Protein AF-0000000072945531 (afdb_homodimer)

InterPro domains:
  IPR005322 Peptidase C69 [PF03577] (134-487)
  IPR005322 Peptidase C69 [PTHR12994] (35-500)

pLDDT: mean 86.99, std 17.92, range [21.36, 98.94]

Radius of gyration: 36.14 Å; Cα contacts (8 Å, |Δi|>4): 2794; chains: 2; bounding box: 73×117×101 Å

Organism: Perkinsus marinus (strain ATCC 50983 / TXsc) (NCBI:txid423536)

Solvent-accessible surface area (backbone atoms only — not comparable to full-atom values): 60714 Å² total; per-residue (Å²): 129,86,74,76,78,76,76,75,74,75,74,75,72,76,75,70,74,66,76,71,62,73,68,75,62,58,82,63,78,69,58,82,62,35,66,12,40,17,33,35,32,17,23,74,26,24,65,84,46,33,10,30,12,19,24,29,46,26,38,68,69,49,25,52,30,48,39,49,31,61,54,50,76,36,49,88,84,37,66,42,78,36,63,57,58,55,45,89,98,46,54,59,31,27,73,74,58,59,27,39,47,86,63,20,72,84,22,35,66,61,91,88,52,65,69,59,69,60,66,45,70,42,86,45,74,68,44,69,34,41,28,30,39,31,43,68,40,36,37,35,14,32,65,30,20,26,33,12,45,15,45,21,37,34,37,32,37,33,43,50,41,55,76,34,77,98,42,35,34,4,62,30,41,70,37,58,36,39,39,51,19,32,27,74,30,62,37,31,66,52,19,55,51,48,32,50,51,48,24,41,69,46,3,20,28,41,44,20,37,34,35,22,28,10,8,41,76,47,30,34,41,38,40,40,29,16,27,70,64,21,36,19,35,31,36,41,31,38,50,54,52,88,29,17,33,36,60,36,34,29,37,61,67,59,41,75,47,55,90,84,41,67,89,44,33,50,64,40,93,56,44,66,60,52,29,44,74,72,62,51,34,87,81,65,81,62,52,36,46,26,51,47,45,27,55,36,57,56,91,45,73,42,44,28,23,39,38,38,40,50,50,52,35,70,42,22,57,88,67,67,72,70,70,83,62,26,53,47,57,90,48,87,65,68,74,71,56,44,59,44,76,56,64,45,43,71,68,54,51,55,50,53,45,40,27,44,47,72,94,47,100,70,25,36,56,69,36,54,60,56,9,38,64,33,26,21,63,67,78,61,64,26,46,72,35,50,68,72,46,90,47,59,48,75,89,53,47,71,31,41,77,48,20,56,24,27,38,45,30,36,11,34,69,88,54,75,20,38,32,32,40,11,37,13,25,39,69,36,27,54,61,42,77,41,80,38,35,71,87,58,82,78,63,72,53,66,37,48,44,50,36,53,74,82,49,90,44,97,67,10,34,30,50,20,16,44,47,29,42,56,58,30,56,77,38,20,71,58,44,49,56,57,50,52,48,50,36,48,56,54,43,51,53,49,52,49,45,68,70,73,46,53,71,70,55,46,52,60,49,46,70,55,44,51,56,52,51,31,52,54,43,47,46,44,39,51,51,47,48,46,34,38,45,73,58,28,48,36,49,80,78,44,71,57,53,65,32,31,48,50,68,32,38,58,70,40,41,31,61,65,34,96,65,53,61,65,54,49,51,51,50,51,50,49,51,52,51,39,48,53,49,17,49,50,40,41,52,54,30,67,72,50,74,74,78,64,126,127,89,75,77,77,76,77,76,74,74,74,78,72,74,72,71,74,68,75,69,62,74,67,73,60,58,83,64,76,68,60,80,63,36,66,12,40,17,31,35,33,15,24,72,26,24,66,83,46,33,11,30,12,18,24,30,47,27,36,69,68,48,25,53,30,47,39,50,30,62,54,49,75,34,50,88,84,37,64,43,79,36,60,56,58,57,46,90,98,46,55,63,32,29,73,74,59,58,27,39,47,88,64,19,72,84,23,37,67,61,90,86,52,66,68,58,70,60,65,44,70,41,85,46,73,68,45,68,38,42,27,30,38,31,43,69,40,37,38,35,13,33,63,30,21,25,31,12,45,15,42,23,36,34,36,30,36,32,44,49,41,56,75,34,76,98,40,36,34,3,63,30,40,71,37,60,36,39,40,51,18,32,28,74,28,60,37,30,67,52,18,53,50,48,33,48,53,48,24,41,70,47,3,20,26,42,44,19,37,33,35,21,30,10,7,41,77,48,30,31,42,37,40,41,28,17,26,71,64,21,38,20,35,30,37,40,33,37,49,55,53,88,29,18,35,37,59,35,35,29,37,60,65,58,41,74,48,56,90,85,42,67,88,43,33,52,63,41,93,55,44,65,59,53,29,45,75,73,62,52,34,85,81,65,81,62,51,38,45,25,52,46,45,26,55,33,55,55,90,45,74,42,43,28,22,39,39,39,40,50,52,52,33,70,41,22,57,89,68,66,72,70,68,85,62,26,53,48,57,91,47,88,67,67,74,71,55,44,60,44,76,57,64,44,42,71,67,54,51,54,49,52,45,41,27,44,47,72,93,47,99,69,26,36,55,67,35,54,58,57,9,39,65,34,25,20,63,66,78,62,63,26,45,73,36,49,66,73,47,90,47,59,50,75,88,55,49,72,30,41,77,48,21,57,25,29,36,44,30,35,10,33,68,88,54,75,19,38,32,32,40,12,39,13,24,40,70,35,27,53,62,43,79,41,79,39,33,71,85,57,82,77,63,73,53,67,35,47,43,50,34,54,73,79,50,88,44,96,67,10,32,29,48,18,16,43,48,29,41,55,57,30,58,76,38,19,73,58,44,48,55,57,50,50,49,50,36,49,58,55,43,50,53,48,50,49,46,68,72,72,46,52,71,69,56,46,52,61,48,46,72,54,44,51,56,51,51,32,52,54,42,48,46,44,39,53,52,48,46,45,33,38,45,75,56,27,45,39,50,82,78,43,70,58,51,65,32,30,48,48,68,31,38,58,70,40,40,30,61,66,34,98,67,53,62,63,52,50,50,52,50,52,51,49,52,51,51,39,49,52,49,18,49,50,39,42,50,52,28,68,72,50,74,72,77,65,124

Foldseek 3Di:
DPPPPPPPPPPPPPPPPPPPPPPPVPVPDPPVAWWKKWKWFAQQQAPVRWTKTKMFTFGPAAFFFKFKFAKDFDDPPDWAFFAAQDDVVDPGRHPPRAQDCNRDVLNHDDDPDDGTDGLDIGDDDGGIWFIFIAGSATAATQLAKGKYKGAAAWPDFADGAQPDVVRDAARDERRRLRVQLRGHDNAQVSSLVRSQVNCAVRHYGDGKMWMWIGAQHWIKIKIKGTAPVRGHIWIKMFTDDHQKMFMFGHADLQFFDDPVPPVTMDIHPCQVVRLCVVVQDVPDHTGTNRLSIHPFDDDDQAAGQQLRVLVQCLQDVVVVQDNPQGTDNPDGRDHRIDRGPHHHYPVSVLCQQLDQPPPDPLRLQPDQAQLPLARPSADDDPPPVVVVDPDDDHHHGSFYQRTQWIWMWIHHDPAWTWIQIWGGTSLQTATDIDTRHPPADDRDDPLSRPRGPVDDDLQHRNNLSNLSSVLCSVRVNPLSVVSVVVNCVLVVVVVVCVVPHHPVVSSVCSNCVVSVRSNVSSCSSVVSCQCQPPNFRPDPPDRPRPTGDPSNCVVVCVVVPPDDPVRVVVVVVVVVVVVVVVVVVVVVPVVDPPVPD/DPCPPPPPPPPPPPPPPPPPPPPPVPVPDDPVAWWKKWKWFFQQQAPVRWTKTWMFTFHPAAFFFKFKFAKDFDDPPDWAFFAAQDDVVDPGRHPPRAQDCNRDVLNHDDDPDDGTDGLDIGDDDGGIWFIFIAGSATAATQLAKGKYKGAAAWPDFADGAQPDVVRDAARDERRRLRVQLRGHDNAQVSSQVRSQVNCAVRHYGDGKMWMWIGAQHWIKIKIKGTAPVRGHIWIKMFTDDHQKMFMFTHADLQFFDDPVCPVTMDIHPCNVVRLCVVVQDVPDHTGTNRLSIHPFDDDDQAAGQQLRCLVQCLQDVVVVQDNPQGQDNPDGRDDRIDRGPHHHYPVSVLCQQLDQPPPDPLRLQPDQAQLPLARPSADDDPPPVVVVDPDDDHHHGSFYQRTQWIWMWIHHDPAWTWIQIWGGTSLQTATDIDTRHPPADDRDAPLSRPRGPVDDDLQHRNNLSNLSSVLCSVRVNPLSVVSVVVNCVLVVVVVVCVVPDHSVVSSVCSNCVVSVRSNVSSCSSVVSCQCQPPNARPPPNDRPRPTGDPSNCVVVCVVVPPDDPVRVVVVVVVVVVVVVVVVVVVVVPVVDPPVPD

Secondary structure (DSSP, 8-state):
--------------------------------TT--EEEEE-GGGBSSS-EEEEEEEESSS-----EEEPP-EE-TT-EEEEE-SB-TTS-BTPSPS---TTT-GGGS--TTPPPPPEEEEEE--SEEPPPEEESSSEEEETTS-EEEEEEE-BS--B-BTTSSGGG--B-B-HHHHHHHHHHH-SSHHHHHHHHHHHHHHH-B-BSEEEEEEE-SS-EEEEEEEE-TTSSSEEEEEEEPPTT-EEEE-SS----EE-TT-TTTEEE-TTHHHHHHHTTS--SSS-EEHHHHHB----SSTTTTHHHHHHHHHHH-GGG---TT----SSS-SS-S-B--SS-B-HHHHHHHHT---TTSTT-GGG-SSTTGGGT-------TTTGGG-SS------SS-TTEEEEEEEEE-SSS-EEEEEEES-GGGS--EEEEE-TT-S----HHHH---TTS--TT-HHHHHHHHHHHGGGSHHHHHHHHHHHHHHHHHHHHHHHHHS-HHHHHHHHHHHHHHHHHHHHHHHHHHHHHHGGG---STT--------HHHHHHHTGGG-SS-HHHHHHHHHHHHHHHHHHHHHHHHHHH-TT---/--------------------------------TT--EEEEE-GGGBSSS-EEEEEEEESSS-----EEEPP-EE-TT-EEEEE-SB-TTS-BTPSPS---TTT-GGGS--TTPPPPPEEEEEE--SEEPPPEEESSSEEEETTS-EEEEEEE-BS--B-BTTSSGGG--B-B-HHHHHHHHHHH-SSHHHHHHHHHHHHHHH-B-BSEEEEEEE-SS-EEEEEEEE-TTSSSEEEEEEEPPTT-EEEE-SS----EE-TT-TTTEEE-TTHHHHHHHTTS--SSS-EEHHHHHB----SSTTTTHHHHHHHHHHH-GGG---TT----SSS-SS-S-B--SS-B-HHHHHHHHT---TTSTT-GGG-SSTTGGGT-------THHHHT-SS------SS-TTEEEEEEEEE-SSS-EEEEEEES-GGGS--EEEEE-TT-S----HHHH---TTS--TT-HHHHHHHHHHHGGGSHHHHHHHHHHHHHHHHHHHHHHHHHS-HHHHHHHHHHHHHHHHHHHHHHHHHHHHHHGGG---GGG--------HHHHHHHTGGG-SS-HHHHHHHHHHHHHHHHHHHHHHHHHHH-TT---

Sequence (1194 aa):
MLSLSLALLASSSLVLAAEIAPQSGARQHFATDGQCTATAVDCAATADGGCIAASTADGGPLDFRVVYVPPKTYGAGQQRAVYINEIPGAFALAYPRIVDASRAPSYAPVGDQQPSVPTGYVDMPEGTTYGYWDSSYGIMNEAGVSMGESTCSARMESFPRGDGPEGKGAMFWIGELSDIGLELCDTARCAVQTMGDYAEKYGYYGSGEALVVADGEEVWVFHVTPDDTTTSAVWAAQRVPKGHATIVPNTFIIRDIDPVDGDNFLYSTNMYEIALRYGWWNGAGLLDFAYAFGAGEQGHPYVSGRRIWRGLSLFAPSLNLDPTLGVEWEHPTYPFSVKPDEPITIDFMRRLYRDHMEGTPYDLTDHVVAGGPFKTPVRYPGGRAEATFKHGAWERAISEEHSYYGFIAVTYKNKYNVVYFAPSSPHGSVFVPIIVKPSQTVKSIPCLEYSWQGEVNDSSLWWAAETVANVMDLKYMYMVNDVRKAQFGIESKIDEMMLTESSDDIEKKMADYDDEIQREWMNMHYTLLGKYQNGYTNWGYSMVGYGPSAEWLRAAGFQDFEATPEQFAALRKRYEETQKQADAIRNAALSNPEKELMLSLSLALLASSSLVLAAEIAPQSGARQHFATDGQCTATAVDCAATADGGCIAASTADGGPLDFRVVYVPPKTYGAGQQRAVYINEIPGAFALAYPRIVDASRAPSYAPVGDQQPSVPTGYVDMPEGTTYGYWDSSYGIMNEAGVSMGESTCSARMESFPRGDGPEGKGAMFWIGELSDIGLELCDTARCAVQTMGDYAEKYGYYGSGEALVVADGEEVWVFHVTPDDTTTSAVWAAQRVPKGHATIVPNTFIIRDIDPVDGDNFLYSTNMYEIALRYGWWNGAGLLDFAYAFGAGEQGHPYVSGRRIWRGLSLFAPSLNLDPTLGVEWEHPTYPFSVKPDEPITIDFMRRLYRDHMEGTPYDLTDHVVAGGPFKTPVRYPGGRAEATFKHGAWERAISEEHSYYGFIAVTYKNKYNVVYFAPSSPHGSVFVPIIVKPSQTVKSIPCLEYSWQGEVNDSSLWWAAETVANVMDLKYMYMVNDVRKAQFGIESKIDEMMLTESSDDIEKKMADYDDEIQREWMNMHYTLLGKYQNGYTNWGYSMVGYGPSAEWLRAAGFQDFEATPEQFAALRKRYEETQKQADAIRNAALSNPEKEL

Nearest PDB structures (foldseek):
  5img-assembly1_C  TM=7.724E-01  e=5.294E-23  Companilactobacillus farciminis KCTC 3681 = DSM 20184
  5imh-assembly1_A  TM=7.741E-01  e=1.362E-21  Companilactobacillus farciminis KCTC 3681 = DSM 20184
  7s62-assembly1_A  TM=1.467E-01  e=7.530E+00  Xenopus laevis
  5img-assembly1_C  TM=7.656E-01  e=8.311E-23  Companilactobacillus farciminis KCTC 3681 = DSM 20184
  5imh-assembly1_A  TM=7.734E-01  e=2.530E-21  Companilactobacillus farciminis KCTC 3681 = DSM 20184

Structure (mmCIF, N/CA/C/O backbone):
data_AF-0000000072945531-model_v1
#
loop_
_entity.id
_entity.type
_entity.pdbx_description
1 polymer Dipeptidase
#
loop_
_atom_site.group_PDB
_atom_site.id
_atom_site.type_symbol
_atom_site.label_atom_id
_atom_site.label_alt_id
_atom_site.label_comp_id
_atom_site.label_asym_id
_atom_site.label_entity_id
_atom_site.label_seq_id
_atom_site.pdbx_PDB_ins_code
_atom_site.Cartn_x
_atom_site.Cartn_y
_atom_site.Cartn_z
_atom_site.occupancy
_atom_site.B_iso_or_equiv
_atom_site.auth_seq_id
_atom_site.auth_comp_id
_atom_site.auth_asym_id
_atom_site.auth_atom_id
_atom_site.pdbx_PDB_model_num
ATOM 1 N N . MET A 1 1 ? 45.344 16.266 -42.625 1 22.3 1 MET A N 1
ATOM 2 C CA . MET A 1 1 ? 45.531 17.344 -41.656 1 22.3 1 MET A CA 1
ATOM 3 C C . MET A 1 1 ? 44.5 18.438 -41.844 1 22.3 1 MET A C 1
ATOM 5 O O . MET A 1 1 ? 44.688 19.578 -41.438 1 22.3 1 MET A O 1
ATOM 9 N N . LEU A 1 2 ? 43.375 18.125 -42.594 1 24.12 2 LEU A N 1
ATOM 10 C CA . LEU A 1 2 ? 42.469 19.141 -43.125 1 24.12 2 LEU A CA 1
ATOM 11 C C . LEU A 1 2 ? 41.812 19.922 -42 1 24.12 2 LEU A C 1
ATOM 13 O O . LEU A 1 2 ? 41.219 19.344 -41.062 1 24.12 2 LEU A O 1
ATOM 17 N N . SER A 1 3 ? 42.375 21.156 -41.781 1 21.64 3 SER A N 1
ATOM 18 C CA . SER A 1 3 ? 42.188 22.188 -40.75 1 21.64 3 SER A CA 1
ATOM 19 C C . SER A 1 3 ? 40.781 22.766 -40.781 1 21.64 3 SER A C 1
ATOM 21 O O . SER A 1 3 ? 40.438 23.531 -41.688 1 21.64 3 SER A O 1
ATOM 23 N N . LEU A 1 4 ? 39.75 21.922 -40.812 1 25.8 4 LEU A N 1
ATOM 24 C CA . LEU A 1 4 ? 38.406 22.469 -40.969 1 25.8 4 LEU A CA 1
ATOM 25 C C . LEU A 1 4 ? 38.125 23.531 -39.938 1 25.8 4 LEU A C 1
ATOM 27 O O . LEU A 1 4 ? 38.219 23.25 -38.719 1 25.8 4 LEU A O 1
ATOM 31 N N . SER A 1 5 ? 38.406 24.812 -40.312 1 21.55 5 SER A N 1
ATOM 32 C CA . SER A 1 5 ? 38.219 26.078 -39.625 1 21.55 5 SER A CA 1
ATOM 33 C C . SER A 1 5 ? 36.781 26.266 -39.156 1 21.55 5 SER A C 1
ATOM 35 O O . SER A 1 5 ? 35.844 26.219 -39.969 1 21.55 5 SER A O 1
ATOM 37 N N . LEU A 1 6 ? 36.5 25.812 -37.906 1 23.52 6 LEU A N 1
ATOM 38 C CA . LEU A 1 6 ? 35.25 25.797 -37.188 1 23.52 6 LEU A CA 1
ATOM 39 C C . LEU A 1 6 ? 34.75 27.219 -36.938 1 23.52 6 LEU A C 1
ATOM 41 O O . LEU A 1 6 ? 35.375 27.984 -36.219 1 23.52 6 LEU A O 1
ATOM 45 N N . ALA A 1 7 ? 34.406 27.891 -38.125 1 21.36 7 ALA A N 1
ATOM 46 C CA . ALA A 1 7 ? 33.938 29.266 -37.969 1 21.36 7 ALA A CA 1
ATOM 47 C C . ALA A 1 7 ? 32.844 29.375 -36.906 1 21.36 7 ALA A C 1
ATOM 49 O O . ALA A 1 7 ? 31.828 28.672 -37 1 21.36 7 ALA A O 1
ATOM 50 N N . LEU A 1 8 ? 33.156 29.859 -35.688 1 23.45 8 LEU A N 1
ATOM 51 C CA . LEU A 1 8 ? 32.406 30.156 -34.469 1 23.45 8 LEU A CA 1
ATOM 52 C C . LEU A 1 8 ? 31.406 31.266 -34.719 1 23.45 8 LEU A C 1
ATOM 54 O O . LEU A 1 8 ? 31.781 32.438 -34.844 1 23.45 8 LEU A O 1
ATOM 58 N N . LEU A 1 9 ? 30.578 31.125 -35.875 1 24.55 9 LEU A N 1
ATOM 59 C CA . LEU A 1 9 ? 29.734 32.312 -36.031 1 24.55 9 LEU A CA 1
ATOM 60 C C . LEU A 1 9 ? 28.969 32.594 -34.719 1 24.55 9 LEU A C 1
ATOM 62 O O . LEU A 1 9 ? 28.422 31.672 -34.125 1 24.55 9 LEU A O 1
ATOM 66 N N . ALA A 1 10 ? 29.375 33.594 -34.062 1 23.17 10 ALA A N 1
ATOM 67 C CA . ALA A 1 10 ? 28.859 34.281 -32.875 1 23.17 10 ALA A CA 1
ATOM 68 C C . ALA A 1 10 ? 27.406 34.656 -33.062 1 23.17 10 ALA A C 1
ATOM 70 O O . ALA A 1 10 ? 27.078 35.562 -33.844 1 23.17 10 ALA A O 1
ATOM 71 N N . SER A 1 11 ? 26.516 33.688 -33.469 1 24.38 11 SER A N 1
ATOM 72 C CA . SER A 1 11 ? 25.141 34.188 -33.594 1 24.38 11 SER A CA 1
ATOM 73 C C . SER A 1 11 ? 24.719 34.969 -32.344 1 24.38 11 SER A C 1
ATOM 75 O O . SER A 1 11 ? 24.906 34.469 -31.219 1 24.38 11 SER A O 1
ATOM 77 N N . SER A 1 12 ? 24.859 36.25 -32.406 1 25.53 12 SER A N 1
ATOM 78 C CA . SER A 1 12 ? 24.359 37.281 -31.469 1 25.53 12 SER A CA 1
ATOM 79 C C . SER A 1 12 ? 22.891 37.031 -31.141 1 25.53 12 SER A C 1
ATOM 81 O O . SER A 1 12 ? 22.016 37.25 -31.969 1 25.53 12 SER A O 1
ATOM 83 N N . SER A 1 13 ? 22.562 35.844 -30.656 1 25.5 13 SER A N 1
ATOM 84 C CA . SER A 1 13 ? 21.172 35.625 -30.297 1 25.5 13 SER A CA 1
ATOM 85 C C . SER A 1 13 ? 20.672 36.75 -29.375 1 25.5 13 SER A C 1
ATOM 87 O O . SER A 1 13 ? 21.25 36.969 -28.297 1 25.5 13 SER A O 1
ATOM 89 N N . LEU A 1 14 ? 20.219 37.844 -30 1 27.78 14 LEU A N 1
ATOM 90 C CA . LEU A 1 14 ? 19.422 38.875 -29.328 1 27.78 14 LEU A CA 1
ATOM 91 C C . LEU A 1 14 ? 18.359 38.219 -28.438 1 27.78 14 LEU A C 1
ATOM 93 O O . LEU A 1 14 ? 17.453 37.562 -28.953 1 27.78 14 LEU A O 1
ATOM 97 N N . VAL A 1 15 ? 18.828 37.844 -27.25 1 27.41 15 VAL A N 1
ATOM 98 C CA . VAL A 1 15 ? 17.922 37.438 -26.188 1 27.41 15 VAL A CA 1
ATOM 99 C C . VAL A 1 15 ? 16.906 38.562 -25.922 1 27.41 15 VAL A C 1
ATOM 101 O O . VAL A 1 15 ? 17.266 39.625 -25.406 1 27.41 15 VAL A O 1
ATOM 104 N N . LEU A 1 16 ? 16.016 38.781 -26.953 1 28.09 16 LEU A N 1
ATOM 105 C CA . LEU A 1 16 ? 14.922 39.656 -26.531 1 28.09 16 LEU A CA 1
ATOM 106 C C . LEU A 1 16 ? 14.375 39.219 -25.172 1 28.09 16 LEU A C 1
ATOM 108 O O . LEU A 1 16 ? 13.992 38.062 -24.984 1 28.09 16 LEU A O 1
ATOM 112 N N . ALA A 1 17 ? 14.734 40 -24.172 1 26.38 17 ALA A N 1
ATOM 113 C CA . ALA A 1 17 ? 14.148 39.938 -22.844 1 26.38 17 ALA A CA 1
ATOM 114 C C . ALA A 1 17 ? 12.625 39.969 -22.906 1 26.38 17 ALA A C 1
ATOM 116 O O . ALA A 1 17 ? 12.023 41 -23.219 1 26.38 17 ALA A O 1
ATOM 117 N N . ALA A 1 18 ? 12.109 38.906 -23.484 1 27.7 18 ALA A N 1
ATOM 118 C CA . ALA A 1 18 ? 10.656 38.906 -23.344 1 27.7 18 ALA A CA 1
ATOM 119 C C . ALA A 1 18 ? 10.242 39.375 -21.953 1 27.7 18 ALA A C 1
ATOM 121 O O . ALA A 1 18 ? 10.734 38.875 -20.938 1 27.7 18 ALA A O 1
ATOM 122 N N . GLU A 1 19 ? 9.789 40.625 -21.953 1 25.53 19 GLU A N 1
ATOM 123 C CA . GLU A 1 19 ? 9.141 41.125 -20.734 1 25.53 19 GLU A CA 1
ATOM 124 C C . GLU A 1 19 ? 8.242 40.062 -20.125 1 25.53 19 GLU A C 1
ATOM 126 O O . GLU A 1 19 ? 7.285 39.594 -20.75 1 25.53 19 GLU A O 1
ATOM 131 N N . ILE A 1 20 ? 8.867 39.188 -19.438 1 27.42 20 ILE A N 1
ATOM 132 C CA . ILE A 1 20 ? 8.055 38.281 -18.625 1 27.42 20 ILE A CA 1
ATOM 133 C C . ILE A 1 20 ? 6.969 39.094 -17.922 1 27.42 20 ILE A C 1
ATOM 135 O O . ILE A 1 20 ? 7.262 39.906 -17.031 1 27.42 20 ILE A O 1
ATOM 139 N N . ALA A 1 21 ? 5.992 39.469 -18.703 1 29.91 21 ALA A N 1
ATOM 140 C CA . ALA A 1 21 ? 4.816 39.938 -17.984 1 29.91 21 ALA A CA 1
ATOM 141 C C . ALA A 1 21 ? 4.594 39.125 -16.703 1 29.91 21 ALA A C 1
ATOM 143 O O . ALA A 1 21 ? 4.676 37.906 -16.719 1 29.91 21 ALA A O 1
ATOM 144 N N . PRO A 1 22 ? 4.746 39.875 -15.602 1 29.56 22 PRO A N 1
ATOM 145 C CA . PRO A 1 22 ? 4.449 39.156 -14.375 1 29.56 22 PRO A CA 1
ATOM 146 C C . PRO A 1 22 ? 3.184 38.312 -14.484 1 29.56 22 PRO A C 1
ATOM 148 O O . PRO A 1 22 ? 2.166 38.781 -15 1 29.56 22 PRO A O 1
ATOM 151 N N . GLN A 1 23 ? 3.359 37.094 -14.875 1 28.28 23 GLN A N 1
ATOM 152 C CA . GLN A 1 23 ? 2.221 36.188 -14.859 1 28.28 23 GLN A CA 1
ATOM 153 C C . GLN A 1 23 ? 1.259 36.531 -13.727 1 28.28 23 GLN A C 1
ATOM 155 O O . GLN A 1 23 ? 1.669 36.625 -12.562 1 28.28 23 GLN A O 1
ATOM 160 N N . SER A 1 24 ? 0.342 37.5 -14.094 1 28.73 24 SER A N 1
ATOM 161 C CA . SER A 1 24 ? -0.808 37.469 -13.195 1 28.73 24 SER A CA 1
ATOM 162 C C . SER A 1 24 ? -1.15 36.031 -12.781 1 28.73 24 SER A C 1
ATOM 164 O O . SER A 1 24 ? -1.559 35.219 -13.609 1 28.73 24 SER A O 1
ATOM 166 N N . GLY A 1 25 ? -0.195 35.5 -12.234 1 29.83 25 GLY A N 1
ATOM 167 C CA . GLY A 1 25 ? -0.536 34.156 -11.766 1 29.83 25 GLY A CA 1
ATOM 168 C C . GLY A 1 25 ? -1.93 34.094 -11.18 1 29.83 25 GLY A C 1
ATOM 169 O O . GLY A 1 25 ? -2.238 34.781 -10.203 1 29.83 25 GLY A O 1
ATOM 170 N N . ALA A 1 26 ? -3 34.156 -11.984 1 28.02 26 ALA A N 1
ATOM 171 C CA . ALA A 1 26 ? -4.211 33.656 -11.336 1 28.02 26 ALA A CA 1
ATOM 172 C C . ALA A 1 26 ? -3.873 32.875 -10.078 1 28.02 26 ALA A C 1
ATOM 174 O O . ALA A 1 26 ? -2.852 32.188 -10.023 1 28.02 26 ALA A O 1
ATOM 175 N N . ARG A 1 27 ? -4.289 33.312 -8.93 1 32.38 27 ARG A N 1
ATOM 176 C CA . ARG A 1 27 ? -4.355 32.312 -7.887 1 32.38 27 ARG A CA 1
ATOM 177 C C . ARG A 1 27 ? -4.555 30.906 -8.484 1 32.38 27 ARG A C 1
ATOM 179 O O . ARG A 1 27 ? -5.625 30.594 -9 1 32.38 27 ARG A O 1
ATOM 186 N N . GLN A 1 28 ? -3.766 30.484 -9.633 1 33.62 28 GLN A N 1
ATOM 187 C CA . GLN A 1 28 ? -3.895 29.078 -9.945 1 33.62 28 GLN A CA 1
ATOM 188 C C . GLN A 1 28 ? -4.719 28.344 -8.883 1 33.62 28 GLN A C 1
ATOM 190 O O . GLN A 1 28 ? -4.758 28.766 -7.727 1 33.62 28 GLN A O 1
ATOM 195 N N . HIS A 1 29 ? -5.578 27.344 -9.438 1 34 29 HIS A N 1
ATOM 196 C CA . HIS A 1 29 ? -6.48 26.406 -8.781 1 34 29 HIS A CA 1
ATOM 197 C C . HIS A 1 29 ? -6.012 26.078 -7.371 1 34 29 HIS A C 1
ATOM 199 O O . HIS A 1 29 ? -4.824 26.219 -7.059 1 34 29 HIS A O 1
ATOM 205 N N . PHE A 1 30 ? -7.082 26.016 -6.547 1 36.81 30 PHE A N 1
ATOM 206 C CA . PHE A 1 30 ? -7.402 25.375 -5.273 1 36.81 30 PHE A CA 1
ATOM 207 C C . PHE A 1 30 ? -6.539 24.141 -5.047 1 36.81 30 PHE A C 1
ATOM 209 O O . PHE A 1 30 ? -6.922 23.031 -5.43 1 36.81 30 PHE A O 1
ATOM 216 N N . ALA A 1 31 ? -5.633 24.094 -5.699 1 37.56 31 ALA A N 1
ATOM 217 C CA . ALA A 1 31 ? -4.848 23.016 -5.094 1 37.56 31 ALA A CA 1
ATOM 218 C C . ALA A 1 31 ? -5.051 22.969 -3.58 1 37.56 31 ALA A C 1
ATOM 220 O O . ALA A 1 31 ? -5.012 24.016 -2.916 1 37.56 31 ALA A O 1
ATOM 221 N N . THR A 1 32 ? -5.984 22.281 -3.096 1 41.69 32 THR A N 1
ATOM 222 C CA . THR A 1 32 ? -6.098 21.797 -1.725 1 41.69 32 THR A CA 1
ATOM 223 C C . THR A 1 32 ? -4.773 21.953 -0.982 1 41.69 32 THR A C 1
ATOM 225 O O . THR A 1 32 ? -4.539 21.281 0.027 1 41.69 32 THR A O 1
ATOM 228 N N . ASP A 1 33 ? -3.936 22.797 -1.429 1 43.59 33 ASP A N 1
ATOM 229 C CA . ASP A 1 33 ? -2.615 22.984 -0.833 1 43.59 33 ASP A CA 1
ATOM 230 C C . ASP A 1 33 ? -2.701 23.781 0.459 1 43.59 33 ASP A C 1
ATOM 232 O O . ASP A 1 33 ? -3.34 24.844 0.497 1 43.59 33 ASP A O 1
ATOM 236 N N . GLY A 1 34 ? -2.596 23.312 1.51 1 55.47 34 GLY A N 1
ATOM 237 C CA . GLY A 1 34 ? -2.166 23.859 2.785 1 55.47 34 GLY A CA 1
ATOM 238 C C . GLY A 1 34 ? -3.309 24.062 3.762 1 55.47 34 GLY A C 1
ATOM 239 O O . GLY A 1 34 ? -3.461 25.156 4.328 1 55.47 34 GLY A O 1
ATOM 240 N N . GLN A 1 35 ? -4.125 23.266 3.82 1 72.44 35 GLN A N 1
ATOM 241 C CA . GLN A 1 35 ? -5.285 23.422 4.691 1 72.44 35 GLN A CA 1
ATOM 242 C C . GLN A 1 35 ? -5.043 22.781 6.055 1 72.44 35 GLN A C 1
ATOM 244 O O . GLN A 1 35 ? -5.586 21.719 6.352 1 72.44 35 GLN A O 1
ATOM 249 N N . CYS A 1 36 ? -4.406 23.578 6.84 1 92.44 36 CYS A N 1
ATOM 250 C CA . CYS A 1 36 ? -4.027 23.188 8.188 1 92.44 36 CYS A CA 1
ATOM 251 C C . CYS A 1 36 ? -5.199 23.344 9.148 1 92.44 36 CYS A C 1
ATOM 253 O O . CYS A 1 36 ? -6.254 23.859 8.773 1 92.44 36 CYS A O 1
ATOM 255 N N . THR A 1 37 ? -5.109 22.719 10.234 1 96.81 37 THR A N 1
ATOM 256 C CA . THR A 1 37 ? -6.09 22.844 11.312 1 96.81 37 THR A CA 1
ATOM 257 C C . THR A 1 37 ? -5.402 23.125 12.641 1 96.81 37 THR A C 1
ATOM 259 O O . THR A 1 37 ? -4.582 22.344 13.109 1 96.81 37 THR A O 1
ATOM 262 N N . ALA A 1 38 ? -5.73 24.266 13.227 1 98.31 38 ALA A N 1
ATOM 263 C CA . ALA A 1 38 ? -5.184 24.625 14.531 1 98.31 38 ALA A CA 1
ATOM 264 C C . ALA A 1 38 ? -6.254 24.562 15.617 1 98.31 38 ALA A C 1
ATOM 266 O O . ALA A 1 38 ? -7.434 24.797 15.352 1 98.31 38 ALA A O 1
ATOM 267 N N . THR A 1 39 ? -5.848 24.188 16.828 1 98.75 39 THR A N 1
ATOM 268 C CA . THR A 1 39 ? -6.738 24.109 17.984 1 98.75 39 THR A CA 1
ATOM 269 C C . THR A 1 39 ? -6.113 24.797 19.203 1 98.75 39 THR A C 1
ATOM 271 O O . THR A 1 39 ? -4.898 24.766 19.375 1 98.75 39 THR A O 1
ATOM 274 N N . ALA A 1 40 ? -6.945 25.453 19.969 1 98.75 40 ALA A N 1
ATOM 275 C CA . ALA A 1 40 ? -6.562 26.078 21.219 1 98.75 40 ALA A CA 1
ATOM 276 C C . ALA A 1 40 ? -7.484 25.641 22.359 1 98.75 40 ALA A C 1
ATOM 278 O O . ALA A 1 40 ? -8.711 25.625 22.203 1 98.75 40 ALA A O 1
ATOM 279 N N . VAL A 1 41 ? -6.91 25.266 23.469 1 98.94 41 VAL A N 1
ATOM 280 C CA . VAL A 1 41 ? -7.668 24.859 24.656 1 98.94 41 VAL A CA 1
ATOM 281 C C . VAL A 1 41 ? -7.156 25.609 25.875 1 98.94 41 VAL A C 1
ATOM 283 O O . VAL A 1 41 ? -5.98 25.5 26.234 1 98.94 41 VAL A O 1
ATOM 286 N N . ASP A 1 42 ? -8.055 26.328 26.469 1 98.88 42 ASP A N 1
ATOM 287 C CA . ASP A 1 42 ? -7.711 27.047 27.703 1 98.88 42 ASP A CA 1
ATOM 288 C C . ASP A 1 42 ? -7.32 26.062 28.797 1 98.88 42 ASP A C 1
ATOM 290 O O . ASP A 1 42 ? -7.82 24.938 28.844 1 98.88 42 ASP A O 1
ATOM 294 N N . CYS A 1 43 ? -6.547 26.578 29.766 1 98.19 43 CYS A N 1
ATOM 295 C CA . CYS A 1 43 ? -5.973 25.734 30.812 1 98.19 43 CYS A CA 1
ATOM 296 C C . CYS A 1 43 ? -7.066 25.156 31.703 1 98.19 43 CYS A C 1
ATOM 298 O O . CYS A 1 43 ? -6.941 24.016 32.188 1 98.19 43 CYS A O 1
ATOM 300 N N . ALA A 1 44 ? -8.117 25.828 31.906 1 98.44 44 ALA A N 1
ATOM 301 C CA . ALA A 1 44 ? -9.188 25.375 32.781 1 98.44 44 ALA A CA 1
ATOM 302 C C . ALA A 1 44 ? -10.078 24.344 32.094 1 98.44 44 ALA A C 1
ATOM 304 O O . ALA A 1 44 ? -10.898 23.688 32.75 1 98.44 44 ALA A O 1
ATOM 305 N N . ALA A 1 45 ? -9.883 24.156 30.844 1 98.75 45 ALA A N 1
ATOM 306 C CA . ALA A 1 45 ? -10.695 23.203 30.078 1 98.75 45 ALA A CA 1
ATOM 307 C C . ALA A 1 45 ? -9.992 21.844 29.984 1 98.75 45 ALA A C 1
ATOM 309 O O . ALA A 1 45 ? -10.602 20.859 29.578 1 98.75 45 ALA A O 1
ATOM 310 N N . THR A 1 46 ? -8.766 21.75 30.391 1 98.25 46 THR A N 1
ATOM 311 C CA . THR A 1 46 ? -7.996 20.531 30.266 1 98.25 46 THR A CA 1
ATOM 312 C C . THR A 1 46 ? -8.016 19.719 31.562 1 98.25 46 THR A C 1
ATOM 314 O O . THR A 1 46 ? -8.227 20.281 32.625 1 98.25 46 THR A O 1
ATOM 317 N N . ALA A 1 47 ? -7.801 18.469 31.469 1 97 47 ALA A N 1
ATOM 318 C CA . ALA A 1 47 ? -7.852 17.562 32.594 1 97 47 ALA A CA 1
ATOM 319 C C . ALA A 1 47 ? -6.641 17.75 33.5 1 97 47 ALA A C 1
ATOM 321 O O . ALA A 1 47 ? -6.727 17.562 34.719 1 97 47 ALA A O 1
ATOM 322 N N . ASP A 1 48 ? -5.516 18.172 32.938 1 93.81 48 ASP A N 1
ATOM 323 C CA . ASP A 1 48 ? -4.285 18.203 33.75 1 93.81 48 ASP A CA 1
ATOM 324 C C . ASP A 1 48 ? -3.838 19.641 34 1 93.81 48 ASP A C 1
ATOM 326 O O . ASP A 1 48 ? -2.738 19.875 34.5 1 93.81 48 ASP A O 1
ATOM 330 N N . GLY A 1 49 ? -4.578 20.609 33.531 1 96 49 GLY A N 1
ATOM 331 C CA . GLY A 1 49 ? -4.332 22 33.844 1 96 49 GLY A CA 1
ATOM 332 C C . GLY A 1 49 ? -3.396 22.688 32.875 1 96 49 GLY A C 1
ATOM 333 O O . GLY A 1 49 ? -3.021 23.844 33.062 1 96 49 GLY A O 1
ATOM 334 N N . GLY A 1 50 ? -2.961 22.031 31.891 1 97.31 50 GLY A N 1
ATOM 335 C CA . GLY A 1 50 ? -2.113 22.641 30.875 1 97.31 50 GLY A CA 1
ATOM 336 C C . GLY A 1 50 ? -2.9 23.312 29.766 1 97.31 50 GLY A C 1
ATOM 337 O O . GLY A 1 50 ? -3.947 22.812 29.344 1 97.31 50 GLY A O 1
ATOM 338 N N . CYS A 1 51 ? -2.439 24.484 29.328 1 98.56 51 CYS A N 1
ATOM 339 C CA . CYS A 1 51 ? -2.996 25.109 28.125 1 98.56 51 CYS A CA 1
ATOM 340 C C . CYS A 1 51 ? -2.473 24.438 26.859 1 98.56 51 CYS A C 1
ATOM 342 O O . CYS A 1 51 ? -1.328 23.984 26.828 1 98.56 51 CYS A O 1
ATOM 344 N N . ILE A 1 52 ? -3.299 24.375 25.828 1 98.81 52 ILE A N 1
ATOM 345 C CA . ILE A 1 52 ? -2.898 23.641 24.641 1 98.81 52 ILE A CA 1
ATOM 346 C C . ILE A 1 52 ? -2.934 24.578 23.422 1 98.81 52 ILE A C 1
ATOM 348 O O . ILE A 1 52 ? -3.908 25.297 23.219 1 98.81 52 ILE A O 1
ATOM 352 N N . ALA A 1 53 ? -1.926 24.641 22.656 1 98.88 53 ALA A N 1
ATOM 353 C CA . ALA A 1 53 ? -1.863 25.062 21.25 1 98.88 53 ALA A CA 1
ATOM 354 C C . ALA A 1 53 ? -1.456 23.906 20.344 1 98.88 53 ALA A C 1
ATOM 356 O O . ALA A 1 53 ? -0.389 23.328 20.516 1 98.88 53 ALA A O 1
ATOM 357 N N . ALA A 1 54 ? -2.268 23.562 19.406 1 98.75 54 ALA A N 1
ATOM 358 C CA . ALA A 1 54 ? -2.027 22.406 18.547 1 98.75 54 ALA A CA 1
ATOM 359 C C . ALA A 1 54 ? -2.316 22.734 17.078 1 98.75 54 ALA A C 1
ATOM 361 O O . ALA A 1 54 ? -3.021 23.703 16.781 1 98.75 54 ALA A O 1
ATOM 362 N N . SER A 1 55 ? -1.7 21.953 16.219 1 97.31 55 SER A N 1
ATOM 363 C CA . SER A 1 55 ? -1.921 22.219 14.797 1 97.31 55 SER A CA 1
ATOM 364 C C . SER A 1 55 ? -1.456 21.047 13.938 1 97.31 55 SER A C 1
ATOM 366 O O . SER A 1 55 ? -0.667 20.203 14.391 1 97.31 55 SER A O 1
ATOM 368 N N . THR A 1 56 ? -2.057 20.938 12.75 1 95.81 56 THR A N 1
ATOM 369 C CA . THR A 1 56 ? -1.481 20.156 11.656 1 95.81 56 THR A CA 1
ATOM 370 C C . THR A 1 56 ? -0.947 21.078 10.562 1 95.81 56 THR A C 1
ATOM 372 O O . THR A 1 56 ? -1.519 22.141 10.305 1 95.81 56 THR A O 1
ATOM 375 N N . ALA A 1 57 ? 0.144 20.672 10.047 1 92.44 57 ALA A N 1
ATOM 376 C CA . ALA A 1 57 ? 0.654 21.312 8.844 1 92.44 57 ALA A CA 1
ATOM 377 C C . ALA A 1 57 ? 0.373 20.469 7.602 1 92.44 57 ALA A C 1
ATOM 379 O O . ALA A 1 57 ? 0.969 19.406 7.422 1 92.44 57 ALA A O 1
ATOM 380 N N . ASP A 1 58 ? -0.576 20.984 6.809 1 86.88 58 ASP A N 1
ATOM 381 C CA . ASP A 1 58 ? -1.06 20.219 5.664 1 86.88 58 ASP A CA 1
ATOM 382 C C . ASP A 1 58 ? -0.65 20.875 4.348 1 86.88 58 ASP A C 1
ATOM 384 O O . ASP A 1 58 ? -0.774 22.094 4.191 1 86.88 58 ASP A O 1
ATOM 388 N N . GLY A 1 59 ? -0.121 20.109 3.469 1 72.94 59 GLY A N 1
ATOM 389 C CA . GLY A 1 59 ? 0.163 20.703 2.172 1 72.94 59 GLY A CA 1
ATOM 390 C C . GLY A 1 59 ? 1.235 19.953 1.396 1 72.94 59 GLY A C 1
ATOM 391 O O . GLY A 1 59 ? 1.278 18.719 1.41 1 72.94 59 GLY A O 1
ATOM 392 N N . GLY A 1 60 ? 1.952 20.734 0.438 1 67.38 60 GLY A N 1
ATOM 393 C CA . GLY A 1 60 ? 2.992 20.234 -0.441 1 67.38 60 GLY A CA 1
ATOM 394 C C . GLY A 1 60 ? 4.32 20.031 0.264 1 67.38 60 GLY A C 1
ATOM 395 O O . GLY A 1 60 ? 4.391 20.062 1.493 1 67.38 60 GLY A O 1
ATOM 396 N N . PRO A 1 61 ? 5.305 19.828 -0.563 1 67.56 61 PRO A N 1
ATOM 397 C CA . PRO A 1 61 ? 6.621 19.609 0.039 1 67.56 61 PRO A CA 1
ATOM 398 C C . PRO A 1 61 ? 7.047 20.734 0.974 1 67.56 61 PRO A C 1
ATOM 400 O O . PRO A 1 61 ? 6.918 21.906 0.626 1 67.56 61 PRO A O 1
ATOM 403 N N . LEU A 1 62 ? 7.113 20.438 2.234 1 71.62 62 LEU A N 1
ATOM 404 C CA . LEU A 1 62 ? 7.52 21.328 3.309 1 71.62 62 LEU A CA 1
ATOM 405 C C . LEU A 1 62 ? 8.789 20.828 3.984 1 71.62 62 LEU A C 1
ATOM 407 O O . LEU A 1 62 ? 9.07 19.625 3.982 1 71.62 62 LEU A O 1
ATOM 411 N N . ASP A 1 63 ? 9.633 21.812 4.254 1 81.75 63 ASP A N 1
ATOM 412 C CA . ASP A 1 63 ? 10.656 21.469 5.23 1 81.75 63 ASP A CA 1
ATOM 413 C C . ASP A 1 63 ? 10.055 21.266 6.617 1 81.75 63 ASP A C 1
ATOM 415 O O . ASP A 1 63 ? 9.664 22.234 7.273 1 81.75 63 ASP A O 1
ATOM 419 N N . PHE A 1 64 ? 9.953 20.047 7.02 1 83.25 64 PHE A N 1
ATOM 420 C CA . PHE A 1 64 ? 9.273 19.75 8.273 1 83.25 64 PHE A CA 1
ATOM 421 C C . PHE A 1 64 ? 10.266 19.281 9.328 1 83.25 64 PHE A C 1
ATOM 423 O O . PHE A 1 64 ? 9.883 18.641 10.312 1 83.25 64 PHE A O 1
ATOM 430 N N . ARG A 1 65 ? 11.586 19.578 9.164 1 91 65 ARG A N 1
ATOM 431 C CA . ARG A 1 65 ? 12.578 19.281 10.195 1 91 65 ARG A CA 1
ATOM 432 C C . ARG A 1 65 ? 12.203 19.953 11.516 1 91 65 ARG A C 1
ATOM 434 O O . ARG A 1 65 ? 11.836 21.125 11.539 1 91 65 ARG A O 1
ATOM 441 N N . VAL A 1 66 ? 12.242 19.266 12.555 1 94.25 66 VAL A N 1
ATOM 442 C CA . VAL A 1 66 ? 12.109 19.844 13.891 1 94.25 66 VAL A CA 1
ATOM 443 C C . VAL A 1 66 ? 13.477 20.281 14.398 1 94.25 66 VAL A C 1
ATOM 445 O O . VAL A 1 66 ? 14.375 19.469 14.594 1 94.25 66 VAL A O 1
ATOM 448 N N . VAL A 1 67 ? 13.617 21.578 14.703 1 94.88 67 VAL A N 1
ATOM 449 C CA . VAL A 1 67 ? 14.922 22.156 14.984 1 94.88 67 VAL A CA 1
ATOM 450 C C . VAL A 1 67 ? 14.859 22.969 16.281 1 94.88 67 VAL A C 1
ATOM 452 O O . VAL A 1 67 ? 13.93 23.75 16.484 1 94.88 67 VAL A O 1
ATOM 455 N N . TYR A 1 68 ? 15.797 22.703 17.141 1 95.88 68 TYR A N 1
ATOM 456 C CA . TYR A 1 68 ? 15.969 23.594 18.297 1 95.88 68 TYR A CA 1
ATOM 457 C C . TYR A 1 68 ? 16.812 24.797 17.938 1 95.88 68 TYR A C 1
ATOM 459 O O . TYR A 1 68 ? 17.969 24.656 17.531 1 95.88 68 TYR A O 1
ATOM 467 N N . VAL A 1 69 ? 16.281 25.969 18.047 1 97.19 69 VAL A N 1
ATOM 468 C CA . VAL A 1 69 ? 17 27.234 17.859 1 97.19 69 VAL A CA 1
ATOM 469 C C . VAL A 1 69 ? 17.484 27.766 19.203 1 97.19 69 VAL A C 1
ATOM 471 O O . VAL A 1 69 ? 16.656 28.109 20.062 1 97.19 69 VAL A O 1
ATOM 474 N N . PRO A 1 70 ? 18.734 27.906 19.359 1 96.75 70 PRO A N 1
ATOM 475 C CA . PRO A 1 70 ? 19.266 28.344 20.672 1 96.75 70 PRO A CA 1
ATOM 476 C C . PRO A 1 70 ? 19.031 29.828 20.922 1 96.75 70 PRO A C 1
ATOM 478 O O . PRO A 1 70 ? 18.828 30.594 19.984 1 96.75 70 PRO A O 1
ATOM 481 N N . PRO A 1 71 ? 19.031 30.203 22.25 1 96.81 71 PRO A N 1
ATOM 482 C CA . PRO A 1 71 ? 19 31.641 22.562 1 96.81 71 PRO A CA 1
ATOM 483 C C . PRO A 1 71 ? 20.141 32.406 21.922 1 96.81 71 PRO A C 1
ATOM 485 O O . PRO A 1 71 ? 21.234 31.844 21.734 1 96.81 71 PRO A O 1
ATOM 488 N N . LYS A 1 72 ? 19.859 33.594 21.609 1 96.75 72 LYS A N 1
ATOM 489 C CA . LYS A 1 72 ? 20.859 34.5 21.078 1 96.75 72 LYS A CA 1
ATOM 490 C C . LYS A 1 72 ? 20.844 35.844 21.812 1 96.75 72 LYS A C 1
ATOM 492 O O . LYS A 1 72 ? 19.781 36.375 22.156 1 96.75 72 LYS A O 1
ATOM 497 N N . THR A 1 73 ? 22.016 36.375 22.031 1 97.56 73 THR A N 1
ATOM 498 C CA . THR A 1 73 ? 22.141 37.656 22.688 1 97.56 73 THR A CA 1
ATOM 499 C C . THR A 1 73 ? 22.359 38.781 21.656 1 97.56 73 THR A C 1
ATOM 501 O O . THR A 1 73 ? 23.234 38.656 20.797 1 97.56 73 THR A O 1
ATOM 504 N N . TYR A 1 74 ? 21.531 39.75 21.828 1 97.06 74 TYR A N 1
ATOM 505 C CA . TYR A 1 74 ? 21.641 40.906 20.969 1 97.06 74 TYR A CA 1
ATOM 506 C C . TYR A 1 74 ? 22.109 42.125 21.75 1 97.06 74 TYR A C 1
ATOM 508 O O . TYR A 1 74 ? 21.578 42.438 22.812 1 97.06 74 TYR A O 1
ATOM 516 N N . GLY A 1 75 ? 23.156 42.812 21.188 1 95.94 75 GLY A N 1
ATOM 517 C CA . GLY A 1 75 ? 23.562 44.094 21.719 1 95.94 75 GLY A CA 1
ATOM 518 C C . GLY A 1 75 ? 22.812 45.25 21.109 1 95.94 75 GLY A C 1
ATOM 519 O O . GLY A 1 75 ? 21.922 45.062 20.281 1 95.94 75 GLY A O 1
ATOM 520 N N . ALA A 1 76 ? 23.25 46.5 21.547 1 94.06 76 ALA A N 1
ATOM 521 C CA . ALA A 1 76 ? 22.594 47.688 21.047 1 94.06 76 ALA A CA 1
ATOM 522 C C . ALA A 1 76 ? 22.766 47.812 19.531 1 94.06 76 ALA A C 1
ATOM 524 O O . ALA A 1 76 ? 23.875 47.719 19.016 1 94.06 76 ALA A O 1
ATOM 525 N N . GLY A 1 77 ? 21.688 47.875 18.891 1 93.44 77 GLY A N 1
ATOM 526 C CA . GLY A 1 77 ? 21.703 48.125 17.453 1 93.44 77 GLY A CA 1
ATOM 527 C C . GLY A 1 77 ? 21.875 46.875 16.625 1 93.44 77 GLY A C 1
ATOM 528 O O . GLY A 1 77 ? 21.812 46.938 15.398 1 93.44 77 GLY A O 1
ATOM 529 N N . GLN A 1 78 ? 22.078 45.812 17.266 1 94.81 78 GLN A N 1
ATOM 530 C CA . GLN A 1 78 ? 22.219 44.562 16.516 1 94.81 78 GLN A CA 1
ATOM 531 C C . GLN A 1 78 ? 20.875 44.125 15.938 1 94.81 78 GLN A C 1
ATOM 533 O O . GLN A 1 78 ? 19.828 44.344 16.562 1 94.81 78 GLN A O 1
ATOM 538 N N . GLN A 1 79 ? 20.938 43.469 14.734 1 96.69 79 GLN A N 1
ATOM 539 C CA . GLN A 1 79 ? 19.719 43.156 14.008 1 96.69 79 GLN A CA 1
ATOM 540 C C . GLN A 1 79 ? 19.609 41.656 13.758 1 96.69 79 GLN A C 1
ATOM 542 O O . GLN A 1 79 ? 20.609 40.906 13.883 1 96.69 79 GLN A O 1
ATOM 547 N N . ARG A 1 80 ? 18.469 41.219 13.492 1 96.25 80 ARG A N 1
ATOM 548 C CA . ARG A 1 80 ? 18.141 39.812 13.211 1 96.25 80 ARG A CA 1
ATOM 549 C C . ARG A 1 80 ? 17.734 39.625 11.75 1 96.25 80 ARG A C 1
ATOM 551 O O . ARG A 1 80 ? 16.922 40.406 11.227 1 96.25 80 ARG A O 1
ATOM 558 N N . ALA A 1 81 ? 18.359 38.625 11.133 1 95.06 81 ALA A N 1
ATOM 559 C CA . ALA A 1 81 ? 18.016 38.312 9.75 1 95.06 81 ALA A CA 1
ATOM 560 C C . ALA A 1 81 ? 16.625 37.719 9.641 1 95.06 81 ALA A C 1
ATOM 562 O O . ALA A 1 81 ? 16.203 36.938 10.484 1 95.06 81 ALA A O 1
ATOM 563 N N . VAL A 1 82 ? 15.867 38.125 8.648 1 94.88 82 VAL A N 1
ATOM 564 C CA . VAL A 1 82 ? 14.578 37.531 8.273 1 94.88 82 VAL A CA 1
ATOM 565 C C . VAL A 1 82 ? 14.695 36.875 6.902 1 94.88 82 VAL A C 1
ATOM 567 O O . VAL A 1 82 ? 15.211 37.469 5.957 1 94.88 82 VAL A O 1
ATOM 570 N N . TYR A 1 83 ? 14.234 35.625 6.816 1 90.25 83 TYR A N 1
ATOM 571 C CA . TYR A 1 83 ? 14.352 34.844 5.578 1 90.25 83 TYR A CA 1
ATOM 572 C C . TYR A 1 83 ? 12.984 34.688 4.922 1 90.25 83 TYR A C 1
ATOM 574 O O . TYR A 1 83 ? 11.961 34.656 5.609 1 90.25 83 TYR A O 1
ATOM 582 N N . ILE A 1 84 ? 13.023 34.531 3.592 1 81.69 84 ILE A N 1
ATOM 583 C CA . ILE A 1 84 ? 11.789 34.344 2.83 1 81.69 84 ILE A CA 1
ATOM 584 C C . ILE A 1 84 ? 11.375 32.875 2.881 1 81.69 84 ILE A C 1
ATOM 586 O O . ILE A 1 84 ? 12.203 31.984 3.119 1 81.69 84 ILE A O 1
ATOM 590 N N . ASN A 1 85 ? 10.078 32.656 2.754 1 70.44 85 ASN A N 1
ATOM 591 C CA . ASN A 1 85 ? 9.492 31.312 2.766 1 70.44 85 ASN A CA 1
ATOM 592 C C . ASN A 1 85 ? 9.617 30.641 1.401 1 70.44 85 ASN A C 1
ATOM 594 O O . ASN A 1 85 ? 9.258 29.484 1.247 1 70.44 85 ASN A O 1
ATOM 598 N N . GLU A 1 86 ? 9.938 31.312 0.41 1 63.38 86 GLU A N 1
ATOM 599 C CA . GLU A 1 86 ? 9.828 30.766 -0.944 1 63.38 86 GLU A CA 1
ATOM 600 C C . GLU A 1 86 ? 11.203 30.609 -1.582 1 63.38 86 GLU A C 1
ATOM 602 O O . GLU A 1 86 ? 12.062 31.5 -1.461 1 63.38 86 GLU A O 1
ATOM 607 N N . ILE A 1 87 ? 11.484 29.344 -1.812 1 49.81 87 ILE A N 1
ATOM 608 C CA . ILE A 1 87 ? 12.578 29.156 -2.754 1 49.81 87 ILE A CA 1
ATOM 609 C C . ILE A 1 87 ? 12.094 29.438 -4.176 1 49.81 87 ILE A C 1
ATOM 611 O O . ILE A 1 87 ? 11.078 28.891 -4.609 1 49.81 87 ILE A O 1
ATOM 615 N N . PRO A 1 88 ? 12.711 30.5 -4.777 1 46.69 88 PRO A N 1
ATOM 616 C CA . PRO A 1 88 ? 12.281 30.75 -6.156 1 46.69 88 PRO A CA 1
ATOM 617 C C . PRO A 1 88 ? 12.094 29.469 -6.961 1 46.69 88 PRO A C 1
ATOM 619 O O . PRO A 1 88 ? 12.984 28.625 -6.988 1 46.69 88 PRO A O 1
ATOM 622 N N . GLY A 1 89 ? 10.961 29.266 -7.609 1 40.03 89 GLY A N 1
ATOM 623 C CA . GLY A 1 89 ? 10.648 28.141 -8.469 1 40.03 89 GLY A CA 1
ATOM 624 C C . GLY A 1 89 ? 10.172 26.922 -7.703 1 40.03 89 GLY A C 1
ATOM 625 O O . GLY A 1 89 ? 9.891 25.875 -8.297 1 40.03 89 GLY A O 1
ATOM 626 N N . ALA A 1 90 ? 10.312 27.141 -6.316 1 44.31 90 ALA A N 1
ATOM 627 C CA . ALA A 1 90 ? 9.875 25.984 -5.527 1 44.31 90 ALA A CA 1
ATOM 628 C C . ALA A 1 90 ? 8.625 26.328 -4.719 1 44.31 90 ALA A C 1
ATOM 630 O O . ALA A 1 90 ? 8.219 27.484 -4.652 1 44.31 90 ALA A O 1
ATOM 631 N N . PHE A 1 91 ? 7.934 25.281 -4.352 1 49.03 91 PHE A N 1
ATOM 632 C CA . PHE A 1 91 ? 6.832 25.453 -3.414 1 49.03 91 PHE A CA 1
ATOM 633 C C . PHE A 1 91 ? 7.301 26.172 -2.152 1 49.03 91 PHE A C 1
ATOM 635 O O . PHE A 1 91 ? 8.453 26.016 -1.738 1 49.03 91 PHE A O 1
ATOM 642 N N . ALA A 1 92 ? 6.531 27.047 -1.704 1 56.69 92 ALA A N 1
ATOM 643 C CA . ALA A 1 92 ? 6.77 27.672 -0.409 1 56.69 92 ALA A CA 1
ATOM 644 C C . ALA A 1 92 ? 7.156 26.641 0.644 1 56.69 92 ALA A C 1
ATOM 646 O O . ALA A 1 92 ? 6.609 25.531 0.671 1 56.69 92 ALA A O 1
ATOM 647 N N . LEU A 1 93 ? 8.242 26.844 1.34 1 60.88 93 LEU A N 1
ATOM 648 C CA . LEU A 1 93 ? 8.711 26.109 2.508 1 60.88 93 LEU A CA 1
ATOM 649 C C . LEU A 1 93 ? 9.328 24.766 2.1 1 60.88 93 LEU A C 1
ATOM 651 O O . LEU A 1 93 ? 9.305 23.812 2.875 1 60.88 93 LEU A O 1
ATOM 655 N N . ALA A 1 94 ? 9.898 24.797 0.838 1 72.69 94 ALA A N 1
ATOM 656 C CA . ALA A 1 94 ? 10.57 23.578 0.392 1 72.69 94 ALA A CA 1
ATOM 657 C C . ALA A 1 94 ? 11.883 23.375 1.136 1 72.69 94 ALA A C 1
ATOM 659 O O . ALA A 1 94 ? 12.461 24.328 1.665 1 72.69 94 ALA A O 1
ATOM 660 N N . TYR A 1 95 ? 12.258 22.188 1.365 1 80.19 95 TYR A N 1
ATOM 661 C CA . TYR A 1 95 ? 13.562 21.859 1.937 1 80.19 95 TYR A CA 1
ATOM 662 C C . TYR A 1 95 ? 14.695 22.344 1.035 1 80.19 95 TYR A C 1
ATOM 664 O O . TYR A 1 95 ? 14.672 22.109 -0.175 1 80.19 95 TYR A O 1
ATOM 672 N N . PRO A 1 96 ? 15.68 23.094 1.498 1 85.62 96 PRO A N 1
ATOM 673 C CA . PRO A 1 96 ? 15.766 23.547 2.887 1 85.62 96 PRO A CA 1
ATOM 674 C C . PRO A 1 96 ? 15.117 24.922 3.098 1 85.62 96 PRO A C 1
ATOM 676 O O . PRO A 1 96 ? 15.352 25.844 2.314 1 85.62 96 PRO A O 1
ATOM 679 N N . ARG A 1 97 ? 14.469 25.078 4.152 1 84.19 97 ARG A N 1
ATOM 680 C CA . ARG A 1 97 ? 13.773 26.344 4.395 1 84.19 97 ARG A CA 1
ATOM 681 C C . ARG A 1 97 ? 14.75 27.438 4.793 1 84.19 97 ARG A C 1
ATOM 683 O O . ARG A 1 97 ? 14.555 28.609 4.457 1 84.19 97 ARG A O 1
ATOM 690 N N . ILE A 1 98 ? 15.734 27.031 5.602 1 89.12 98 ILE A N 1
ATOM 691 C CA . ILE A 1 98 ? 16.781 27.922 6.059 1 89.12 98 ILE A CA 1
ATOM 692 C C . ILE A 1 98 ? 18.141 27.219 5.992 1 89.12 98 ILE A C 1
ATOM 694 O O . ILE A 1 98 ? 18.266 26.062 6.387 1 89.12 98 ILE A O 1
ATOM 698 N N . VAL A 1 99 ? 19.109 27.922 5.41 1 92.44 99 VAL A N 1
ATOM 699 C CA . VAL A 1 99 ? 20.5 27.5 5.465 1 92.44 99 VAL A CA 1
ATOM 700 C C . VAL A 1 99 ? 21.359 28.578 6.109 1 92.44 99 VAL A C 1
ATOM 702 O O . VAL A 1 99 ? 21.906 29.438 5.418 1 92.44 99 VAL A O 1
ATOM 705 N N . ASP A 1 100 ? 21.469 28.516 7.402 1 94.94 100 ASP A N 1
ATOM 706 C CA . ASP A 1 100 ? 22.203 29.484 8.203 1 94.94 100 ASP A CA 1
ATOM 707 C C . ASP A 1 100 ? 22.578 28.922 9.57 1 94.94 100 ASP A C 1
ATOM 709 O O . ASP A 1 100 ? 21.75 28.891 10.477 1 94.94 100 ASP A O 1
ATOM 713 N N . ALA A 1 101 ? 23.828 28.625 9.75 1 94.56 101 ALA A N 1
ATOM 714 C CA . ALA A 1 101 ? 24.312 28 10.984 1 94.56 101 ALA A CA 1
ATOM 715 C C . ALA A 1 101 ? 24.188 28.969 12.164 1 94.56 101 ALA A C 1
ATOM 717 O O . ALA A 1 101 ? 24.156 28.547 13.32 1 94.56 101 ALA A O 1
ATOM 718 N N . SER A 1 102 ? 24.141 30.234 11.844 1 94.12 102 SER A N 1
ATOM 719 C CA . SER A 1 102 ? 24.062 31.219 12.914 1 94.12 102 SER A CA 1
ATOM 720 C C . SER A 1 102 ? 22.672 31.234 13.547 1 94.12 102 SER A C 1
ATOM 722 O O . SER A 1 102 ? 22.516 31.656 14.695 1 94.12 102 SER A O 1
ATOM 724 N N . ARG A 1 103 ? 21.625 30.844 12.812 1 95.12 103 ARG A N 1
ATOM 725 C CA . ARG A 1 103 ? 20.281 30.703 13.375 1 95.12 103 ARG A CA 1
ATOM 726 C C . ARG A 1 103 ? 20.188 29.484 14.281 1 95.12 103 ARG A C 1
ATOM 728 O O . ARG A 1 103 ? 19.734 29.594 15.422 1 95.12 103 ARG A O 1
ATOM 735 N N . ALA A 1 104 ? 20.656 28.422 13.844 1 95.06 104 ALA A N 1
ATOM 736 C CA . ALA A 1 104 ? 20.734 27.172 14.594 1 95.06 104 ALA A CA 1
ATOM 737 C C . ALA A 1 104 ? 21.734 26.203 13.961 1 95.06 104 ALA A C 1
ATOM 739 O O . ALA A 1 104 ? 21.875 26.156 12.742 1 95.06 104 ALA A O 1
ATOM 740 N N . PRO A 1 105 ? 22.391 25.328 14.758 1 93.94 105 PRO A N 1
ATOM 741 C CA . PRO A 1 105 ? 23.312 24.344 14.203 1 93.94 105 PRO A CA 1
ATOM 742 C C . PRO A 1 105 ? 22.656 23.438 13.148 1 93.94 105 PRO A C 1
ATOM 744 O O . PRO A 1 105 ? 23.297 23.094 12.148 1 93.94 105 PRO A O 1
ATOM 747 N N . SER A 1 106 ? 21.438 23.109 13.344 1 92.06 106 SER A N 1
ATOM 748 C CA . SER A 1 106 ? 20.719 22.203 12.453 1 92.06 106 SER A CA 1
ATOM 749 C C . SER A 1 106 ? 20.406 22.875 11.117 1 92.06 106 SER A C 1
ATOM 751 O O . SER A 1 106 ? 20.031 22.203 10.156 1 92.06 106 SER A O 1
ATOM 753 N N . TYR A 1 107 ? 20.609 24.172 11.023 1 92.81 107 TYR A N 1
ATOM 754 C CA . TYR A 1 107 ? 20.406 24.906 9.789 1 92.81 107 TYR A CA 1
ATOM 755 C C . TYR A 1 107 ? 21.719 25.125 9.047 1 92.81 107 TYR A C 1
ATOM 757 O O . TYR A 1 107 ? 21.781 25.922 8.109 1 92.81 107 TYR A O 1
ATOM 765 N N . ALA A 1 108 ? 22.75 24.438 9.516 1 94.38 108 ALA A N 1
ATOM 766 C CA . ALA A 1 108 ? 24.016 24.5 8.797 1 94.38 108 ALA A CA 1
ATOM 767 C C . ALA A 1 108 ? 23.891 23.875 7.41 1 94.38 108 ALA A C 1
ATOM 769 O O . ALA A 1 108 ? 23.078 22.984 7.195 1 94.38 108 ALA A O 1
ATOM 770 N N . PRO A 1 109 ? 24.656 24.406 6.512 1 93.31 109 PRO A N 1
ATOM 771 C CA . PRO A 1 109 ? 24.594 23.844 5.164 1 93.31 109 PRO A CA 1
ATOM 772 C C . PRO A 1 109 ? 24.938 22.344 5.133 1 93.31 109 PRO A C 1
ATOM 774 O O . PRO A 1 109 ? 25.844 21.906 5.848 1 93.31 109 PRO A O 1
ATOM 777 N N . VAL A 1 110 ? 24.234 21.609 4.418 1 88.19 110 VAL A N 1
ATOM 778 C CA . VAL A 1 110 ? 24.5 20.203 4.137 1 88.19 110 VAL A CA 1
ATOM 779 C C . VAL A 1 110 ? 24.906 20.031 2.676 1 88.19 110 VAL A C 1
ATOM 781 O O . VAL A 1 110 ? 24.219 20.531 1.773 1 88.19 110 VAL A O 1
ATOM 784 N N . GLY A 1 111 ? 26 19.406 2.457 1 89.12 111 GLY A N 1
ATOM 785 C CA . GLY A 1 111 ? 26.5 19.234 1.097 1 89.12 111 GLY A CA 1
ATOM 786 C C . GLY A 1 111 ? 26.812 20.547 0.414 1 89.12 111 GLY A C 1
ATOM 787 O O . GLY A 1 111 ? 27.578 21.359 0.946 1 89.12 111 GLY A O 1
ATOM 788 N N . ASP A 1 112 ? 26.094 20.75 -0.79 1 92.06 112 ASP A N 1
ATOM 789 C CA . ASP A 1 112 ? 26.391 21.922 -1.608 1 92.06 112 ASP A CA 1
ATOM 790 C C . ASP A 1 112 ? 25.328 23 -1.454 1 92.06 112 ASP A C 1
ATOM 792 O O . ASP A 1 112 ? 25.188 23.875 -2.311 1 92.06 112 ASP A O 1
ATOM 796 N N . GLN A 1 113 ? 24.625 22.938 -0.32 1 88.44 113 GLN A N 1
ATOM 797 C CA . GLN A 1 113 ? 23.578 23.938 -0.075 1 88.44 113 GLN A CA 1
ATOM 798 C C . GLN A 1 113 ? 24.172 25.328 0.073 1 88.44 113 GLN A C 1
ATOM 800 O O . GLN A 1 113 ? 25.219 25.5 0.707 1 88.44 113 GLN A O 1
ATOM 805 N N . GLN A 1 114 ? 23.531 26.234 -0.521 1 90.5 114 GLN A N 1
ATOM 806 C CA . GLN A 1 114 ? 23.969 27.625 -0.421 1 90.5 114 GLN A CA 1
ATOM 807 C C . GLN A 1 114 ? 23.297 28.328 0.754 1 90.5 114 GLN A C 1
ATOM 809 O O . GLN A 1 114 ? 22.125 28.078 1.041 1 90.5 114 GLN A O 1
ATOM 814 N N . PRO A 1 115 ? 24.031 29.156 1.353 1 91.5 115 PRO A N 1
ATOM 815 C CA . PRO A 1 115 ? 23.406 29.906 2.449 1 91.5 115 PRO A CA 1
ATOM 816 C C . PRO A 1 115 ? 22.172 30.688 2.014 1 91.5 115 PRO A C 1
ATOM 818 O O . PRO A 1 115 ? 22.141 31.234 0.911 1 91.5 115 PRO A O 1
ATOM 821 N N . SER A 1 116 ? 21.219 30.719 2.9 1 90.06 116 SER A N 1
ATOM 822 C CA . SER A 1 116 ? 20.031 31.5 2.639 1 90.06 116 SER A CA 1
ATOM 823 C C . SER A 1 116 ? 20.344 33 2.588 1 90.06 116 SER A C 1
ATOM 825 O O . SER A 1 116 ? 21.172 33.469 3.352 1 90.06 116 SER A O 1
ATOM 827 N N . 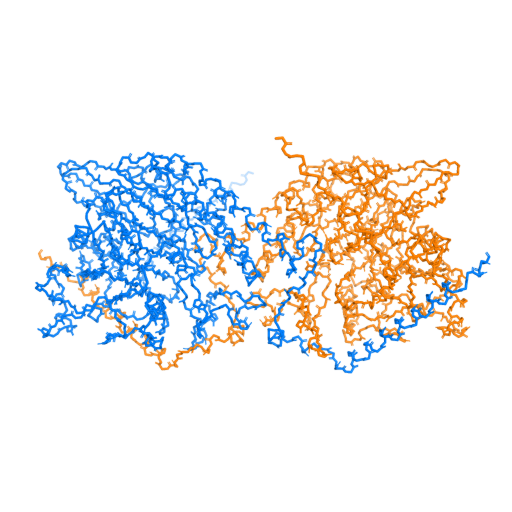VAL A 1 117 ? 19.703 33.656 1.676 1 87.94 117 VAL A N 1
ATOM 828 C CA . VAL A 1 117 ? 19.844 35.094 1.582 1 87.94 117 VAL A CA 1
ATOM 829 C C . VAL A 1 117 ? 18.688 35.781 2.33 1 87.94 117 VAL A C 1
ATOM 831 O O . VAL A 1 117 ? 17.516 35.562 2.01 1 87.94 117 VAL A O 1
ATOM 834 N N . PRO A 1 118 ? 19.031 36.625 3.293 1 90.25 118 PRO A N 1
ATOM 835 C CA . PRO A 1 118 ? 17.953 37.281 4.023 1 90.25 118 PRO A CA 1
ATOM 836 C C . PRO A 1 118 ? 17.172 38.281 3.158 1 90.25 118 PRO A C 1
ATOM 838 O O . PRO A 1 118 ? 17.766 38.969 2.32 1 90.25 118 PRO A O 1
ATOM 841 N N . THR A 1 119 ? 15.938 38.344 3.418 1 86.31 119 THR A N 1
ATOM 842 C CA . THR A 1 119 ? 15.094 39.375 2.807 1 86.31 119 THR A CA 1
ATOM 843 C C . THR A 1 119 ? 15.359 40.75 3.43 1 86.31 119 THR A C 1
ATOM 845 O O . THR A 1 119 ? 15.219 41.781 2.768 1 86.31 119 THR A O 1
ATOM 848 N N . GLY A 1 120 ? 15.719 40.75 4.621 1 91.56 120 GLY A N 1
ATOM 849 C CA . GLY A 1 120 ? 16.047 41.938 5.371 1 91.56 120 GLY A CA 1
ATOM 850 C C . GLY A 1 120 ? 16.438 41.656 6.809 1 91.56 120 GLY A C 1
ATOM 851 O O . GLY A 1 120 ? 16.703 40.5 7.176 1 91.56 120 GLY A O 1
ATOM 852 N N . TYR A 1 121 ? 16.609 42.781 7.516 1 94.94 121 TYR A N 1
ATOM 853 C CA . TYR A 1 121 ? 17 42.688 8.922 1 94.94 121 TYR A CA 1
ATOM 854 C C . TYR A 1 121 ? 16.047 43.5 9.797 1 94.94 121 TYR A C 1
ATOM 856 O O . TYR A 1 121 ? 15.523 44.531 9.359 1 94.94 121 TYR A O 1
ATOM 864 N N . VAL A 1 122 ? 15.812 43.062 10.945 1 96.81 122 VAL A N 1
ATOM 865 C CA . VAL A 1 122 ? 14.914 43.781 11.844 1 96.81 122 VAL A CA 1
ATOM 866 C C . VAL A 1 122 ? 15.633 44.062 13.164 1 96.81 122 VAL A C 1
ATOM 868 O O . VAL A 1 122 ? 16.562 43.375 13.555 1 96.81 122 VAL A O 1
ATOM 871 N N . ASP A 1 123 ? 15.156 45.094 13.797 1 96.12 123 ASP A N 1
ATOM 872 C CA . ASP A 1 123 ? 15.711 45.469 15.094 1 96.12 123 ASP A CA 1
ATOM 873 C C . ASP A 1 123 ? 15.281 44.5 16.188 1 96.12 123 ASP A C 1
ATOM 875 O O . ASP A 1 123 ? 14.141 44.031 16.188 1 96.12 123 ASP A O 1
ATOM 879 N N . MET A 1 124 ? 16.188 44.188 17.062 1 97.31 124 MET A N 1
ATOM 880 C CA . MET A 1 124 ? 15.922 43.375 18.25 1 97.31 124 MET A CA 1
ATOM 881 C C . MET A 1 124 ? 16.219 44.125 19.531 1 97.31 124 MET A C 1
ATOM 883 O O . MET A 1 124 ? 17.172 44.906 19.578 1 97.31 124 MET A O 1
ATOM 887 N N . PRO A 1 125 ? 15.328 44 20.469 1 97.12 125 PRO A N 1
ATOM 888 C CA . PRO A 1 125 ? 15.695 44.594 21.75 1 97.12 125 PRO A CA 1
ATOM 889 C C . PRO A 1 125 ? 16.984 44.031 22.328 1 97.12 125 PRO A C 1
ATOM 891 O O . PRO A 1 125 ? 17.297 42.844 22.109 1 97.12 125 PRO A O 1
ATOM 894 N N . GLU A 1 126 ? 17.703 44.938 23.094 1 97.06 126 GLU A N 1
ATOM 895 C CA . GLU A 1 126 ? 18.891 44.438 23.797 1 97.06 126 GLU A CA 1
ATOM 896 C C . GLU A 1 126 ? 18.531 43.344 24.797 1 97.06 126 GLU A C 1
ATOM 898 O O . GLU A 1 126 ? 17.562 43.5 25.547 1 97.06 126 GLU A O 1
ATOM 903 N N . GLY A 1 127 ? 19.25 42.25 24.766 1 97.25 127 GLY A N 1
ATOM 904 C CA . GLY A 1 127 ? 19 41.156 25.672 1 97.25 127 GLY A CA 1
ATOM 905 C C . GLY A 1 127 ? 19.141 39.781 25.016 1 97.25 127 GLY A C 1
ATOM 906 O O . GLY A 1 127 ? 19.656 39.688 23.906 1 97.25 127 GLY A O 1
ATOM 907 N N . THR A 1 128 ? 18.844 38.781 25.797 1 97.44 128 THR A N 1
ATOM 908 C CA . THR A 1 128 ? 18.953 37.406 25.328 1 97.44 128 THR A CA 1
ATOM 909 C C . THR A 1 128 ? 17.578 36.844 24.984 1 97.44 128 THR A C 1
ATOM 911 O O . THR A 1 128 ? 16.656 36.938 25.797 1 97.44 128 THR A O 1
ATOM 914 N N . THR A 1 129 ? 17.406 36.375 23.781 1 98 129 THR A N 1
ATOM 915 C CA . THR A 1 129 ? 16.156 35.75 23.359 1 98 129 THR A CA 1
ATOM 916 C C . THR A 1 129 ? 15.961 34.406 24.016 1 98 129 THR A C 1
ATOM 918 O O . THR A 1 129 ? 16.891 33.844 24.625 1 98 129 THR A O 1
ATOM 921 N N . TYR A 1 130 ? 14.75 33.844 23.938 1 97.81 130 TYR A N 1
ATOM 922 C CA . TYR A 1 130 ? 14.484 32.469 24.375 1 97.81 130 TYR A CA 1
ATOM 923 C C . TYR A 1 130 ? 14.844 31.469 23.281 1 97.81 130 TYR A C 1
ATOM 925 O O . TYR A 1 130 ? 14.633 31.734 22.094 1 97.81 130 TYR A O 1
ATOM 933 N N . GLY A 1 131 ? 15.43 30.312 23.688 1 97.31 131 GLY A N 1
ATOM 934 C CA . GLY A 1 131 ? 15.484 29.188 22.781 1 97.31 131 GLY A CA 1
ATOM 935 C C . GLY A 1 131 ? 14.117 28.609 22.469 1 97.31 131 GLY A C 1
ATOM 936 O O . GLY A 1 131 ? 13.203 28.688 23.281 1 97.31 131 GLY A O 1
ATOM 937 N N . TYR A 1 132 ? 13.961 28.016 21.312 1 97.75 132 TYR A N 1
ATOM 938 C CA . TYR A 1 132 ? 12.648 27.5 20.938 1 97.75 132 TYR A CA 1
ATOM 939 C C . TYR A 1 132 ? 12.773 26.359 19.938 1 97.75 132 TYR A C 1
ATOM 941 O O . TYR A 1 132 ? 13.805 26.219 19.266 1 97.75 132 TYR A O 1
ATOM 949 N N . TRP A 1 133 ? 11.781 25.516 19.938 1 96.94 133 TRP A N 1
ATOM 950 C CA . TRP A 1 133 ? 11.625 24.484 18.922 1 96.94 133 TRP A CA 1
ATOM 951 C C . TRP A 1 133 ? 10.859 25.031 17.719 1 96.94 133 TRP A C 1
ATOM 953 O O . TRP A 1 133 ? 9.82 25.672 17.875 1 96.94 133 TRP A O 1
ATOM 963 N N . ASP A 1 134 ? 11.445 24.688 16.562 1 95.06 134 ASP A N 1
ATOM 964 C CA . ASP A 1 134 ? 10.914 25.188 15.297 1 95.06 134 ASP A CA 1
ATOM 965 C C . ASP A 1 134 ? 10.695 24.047 14.312 1 95.06 134 ASP A C 1
ATOM 967 O O . ASP A 1 134 ? 11.344 23 14.398 1 95.06 134 ASP A O 1
ATOM 971 N N . SER A 1 135 ? 9.742 24.234 13.461 1 92.88 135 SER A N 1
ATOM 972 C CA . SER A 1 135 ? 9.547 23.453 12.25 1 92.88 135 SER A CA 1
ATOM 973 C C . SER A 1 135 ? 9.164 24.328 11.07 1 92.88 135 SER A C 1
ATOM 97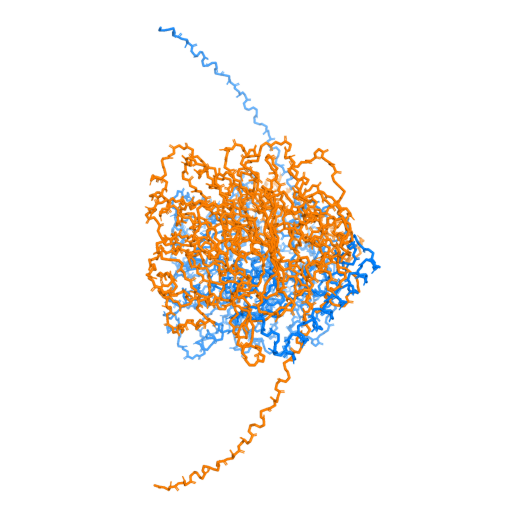5 O O . SER A 1 135 ? 9.805 25.359 10.828 1 92.88 135 SER A O 1
ATOM 977 N N . SER A 1 136 ? 8.102 23.984 10.336 1 87.88 136 SER A N 1
ATOM 978 C CA . SER A 1 136 ? 7.68 24.906 9.297 1 87.88 136 SER A CA 1
ATOM 979 C C . SER A 1 136 ? 7.246 26.25 9.891 1 87.88 136 SER A C 1
ATOM 981 O O . SER A 1 136 ? 7.348 27.281 9.242 1 87.88 136 SER A O 1
ATOM 983 N N . TYR A 1 137 ? 6.773 26.141 11.094 1 92.69 137 TYR A N 1
ATOM 984 C CA . TYR A 1 137 ? 6.391 27.281 11.922 1 92.69 137 TYR A CA 1
ATOM 985 C C . TYR A 1 137 ? 6.898 27.109 13.352 1 92.69 137 TYR A C 1
ATOM 987 O O . TYR A 1 137 ? 7.25 26 13.766 1 92.69 137 TYR A O 1
ATOM 995 N N . GLY A 1 138 ? 6.949 28.25 14.023 1 96.19 138 GLY A N 1
ATOM 996 C CA . GLY A 1 138 ? 7.332 28.156 15.422 1 96.19 138 GLY A CA 1
ATOM 997 C C . GLY A 1 138 ? 6.41 27.266 16.234 1 96.19 138 GLY A C 1
ATOM 998 O O . GLY A 1 138 ? 5.191 27.281 16.031 1 96.19 138 GLY A O 1
ATOM 999 N N . ILE A 1 139 ? 7.039 26.5 17.25 1 98.06 139 ILE A N 1
ATOM 1000 C CA . ILE A 1 139 ? 6.234 25.547 18 1 98.06 139 ILE A CA 1
ATOM 1001 C C . ILE A 1 139 ? 6.145 26 19.469 1 98.06 139 ILE A C 1
ATOM 1003 O O . ILE A 1 139 ? 5.059 26.312 19.953 1 98.06 139 ILE A O 1
ATOM 1007 N N . MET A 1 140 ? 7.305 26.062 20.094 1 98.62 140 MET A N 1
ATOM 1008 C CA . MET A 1 140 ? 7.297 26.375 21.516 1 98.62 140 MET A CA 1
ATOM 1009 C C . MET A 1 140 ? 8.664 26.859 21.969 1 98.62 140 MET A C 1
ATOM 1011 O O . MET A 1 140 ? 9.695 26.328 21.562 1 98.62 140 MET A O 1
ATOM 1015 N N . ASN A 1 141 ? 8.719 27.859 22.844 1 98.06 141 ASN A N 1
ATOM 1016 C CA . ASN A 1 141 ? 9.992 28.297 23.391 1 98.06 141 ASN A CA 1
ATOM 1017 C C . ASN A 1 141 ? 10.18 27.797 24.828 1 98.06 141 ASN A C 1
ATOM 1019 O O . ASN A 1 141 ? 9.266 27.219 25.406 1 98.06 141 ASN A O 1
ATOM 1023 N N . GLU A 1 142 ? 11.32 27.938 25.344 1 96.31 142 GLU A N 1
ATOM 1024 C CA . GLU A 1 142 ? 11.703 27.391 26.641 1 96.31 142 GLU A CA 1
ATOM 1025 C C . GLU A 1 142 ? 10.977 28.109 27.781 1 96.31 142 GLU A C 1
ATOM 1027 O O . GLU A 1 142 ? 10.984 27.641 28.922 1 96.31 142 GLU A O 1
ATOM 1032 N N . ALA A 1 143 ? 10.32 29.219 27.5 1 96.5 143 ALA A N 1
ATOM 1033 C CA . ALA A 1 143 ? 9.516 29.922 28.5 1 96.5 143 ALA A CA 1
ATOM 1034 C C . ALA A 1 143 ? 8.094 29.391 28.531 1 96.5 143 ALA A C 1
ATOM 1036 O O . ALA A 1 143 ? 7.316 29.703 29.422 1 96.5 143 ALA A O 1
ATOM 1037 N N . GLY A 1 144 ? 7.742 28.578 27.516 1 96.88 144 GLY A N 1
ATOM 1038 C CA . GLY A 1 144 ? 6.453 27.922 27.547 1 96.88 144 GLY A CA 1
ATOM 1039 C C . GLY A 1 144 ? 5.457 28.516 26.562 1 96.88 144 GLY A C 1
ATOM 1040 O O . GLY A 1 144 ? 4.336 28.016 26.438 1 96.88 144 GLY A O 1
ATOM 1041 N N . VAL A 1 145 ? 5.824 29.578 25.891 1 98.69 145 VAL A N 1
ATOM 1042 C CA . VAL A 1 145 ? 4.941 30.094 24.859 1 98.69 145 VAL A CA 1
ATOM 1043 C C . VAL A 1 145 ? 4.891 29.109 23.688 1 98.69 145 VAL A C 1
ATOM 1045 O O . VAL A 1 145 ? 5.934 28.656 23.203 1 98.69 145 VAL A O 1
ATOM 1048 N N . SER A 1 146 ? 3.744 28.734 23.281 1 98.69 146 SER A N 1
ATOM 1049 C CA . SER A 1 146 ? 3.574 27.781 22.188 1 98.69 146 SER A CA 1
ATOM 1050 C C . SER A 1 146 ? 2.592 28.312 21.156 1 98.69 146 SER A C 1
ATOM 1052 O O . SER A 1 146 ? 1.783 29.188 21.438 1 98.69 146 SER A O 1
ATOM 1054 N N . MET A 1 147 ? 2.707 27.75 19.938 1 98.38 147 MET A N 1
ATOM 1055 C CA . MET A 1 147 ? 1.877 28.25 18.844 1 98.38 147 MET A CA 1
ATOM 1056 C C . MET A 1 147 ? 1.478 27.109 17.891 1 98.38 147 MET A C 1
ATOM 1058 O O . MET A 1 147 ? 2.221 26.141 17.734 1 98.38 147 MET A O 1
ATOM 1062 N N . GLY A 1 148 ? 0.321 27.203 17.328 1 97.94 148 GLY A N 1
ATOM 1063 C CA . GLY A 1 148 ? -0.16 26.438 16.203 1 97.94 148 GLY A CA 1
ATOM 1064 C C . GLY A 1 148 ? -0.627 27.312 15.047 1 97.94 148 GLY A C 1
ATOM 1065 O O . GLY A 1 148 ? -1.158 28.406 15.266 1 97.94 148 GLY A O 1
ATOM 1066 N N . GLU A 1 149 ? -0.472 26.844 13.852 1 96.31 149 GLU A N 1
ATOM 1067 C CA . GLU A 1 149 ? -0.705 27.688 12.68 1 96.31 149 GLU A CA 1
ATOM 1068 C C . GLU A 1 149 ? -1.843 27.141 11.828 1 96.31 149 GLU A C 1
ATOM 1070 O O . GLU A 1 149 ? -2.041 25.922 11.75 1 96.31 149 GLU A O 1
ATOM 1075 N N . SER A 1 150 ? -2.582 28.016 11.203 1 95.38 150 SER A N 1
ATOM 1076 C CA . SER A 1 150 ? -3.551 27.703 10.156 1 95.38 150 SER A CA 1
ATOM 1077 C C . SER A 1 150 ? -3.576 28.812 9.094 1 95.38 150 SER A C 1
ATOM 1079 O O . SER A 1 150 ? -3.816 29.969 9.406 1 95.38 150 SER A O 1
ATOM 1081 N N . THR A 1 151 ? -3.393 28.438 7.863 1 92.19 151 THR A N 1
ATOM 1082 C CA . THR A 1 151 ? -3.502 29.406 6.777 1 92.19 151 THR A CA 1
ATOM 1083 C C . THR A 1 151 ? -4.957 29.797 6.551 1 92.19 151 THR A C 1
ATOM 1085 O O . THR A 1 151 ? -5.848 28.938 6.551 1 92.19 151 THR A O 1
ATOM 1088 N N . CYS A 1 152 ? -5.148 31.062 6.398 1 92.06 152 CYS A N 1
ATOM 1089 C CA . CYS A 1 152 ? -6.508 31.578 6.223 1 92.06 152 CYS A CA 1
ATOM 1090 C C . CYS A 1 152 ? -6.629 32.375 4.934 1 92.06 152 CYS A C 1
ATOM 1092 O O . CYS A 1 152 ? -5.621 32.812 4.371 1 92.06 152 CYS A O 1
ATOM 1094 N N . SER A 1 153 ? -7.863 32.531 4.535 1 84.69 153 SER A N 1
ATOM 1095 C CA . SER A 1 153 ? -8.148 33.344 3.371 1 84.69 153 SER A CA 1
ATOM 1096 C C . SER A 1 153 ? -8.461 34.781 3.787 1 84.69 153 SER A C 1
ATOM 1098 O O . SER A 1 153 ? -9.188 35.031 4.758 1 84.69 153 SER A O 1
ATOM 1100 N N . ALA A 1 154 ? -7.848 35.719 3.057 1 91.62 154 ALA A N 1
ATOM 1101 C CA . ALA A 1 154 ? -8.062 37.094 3.4 1 91.62 154 ALA A CA 1
ATOM 1102 C C . ALA A 1 154 ? -8.336 37.938 2.152 1 91.62 154 ALA A C 1
ATOM 1104 O O . ALA A 1 154 ? -8.102 37.5 1.03 1 91.62 154 ALA A O 1
ATOM 1105 N N . ARG A 1 155 ? -8.82 39.156 2.35 1 91.94 155 ARG A N 1
ATOM 1106 C CA . ARG A 1 155 ? -9.219 40.062 1.274 1 91.94 155 ARG A CA 1
ATOM 1107 C C . ARG A 1 155 ? -8.023 40.812 0.721 1 91.94 155 ARG A C 1
ATOM 1109 O O . ARG A 1 155 ? -8.102 41.406 -0.354 1 91.94 155 ARG A O 1
ATOM 1116 N N . MET A 1 156 ? -6.977 40.812 1.387 1 92.94 156 MET A N 1
ATOM 1117 C CA . MET A 1 156 ? -5.789 41.531 0.958 1 92.94 156 MET A CA 1
ATOM 1118 C C . MET A 1 156 ? -4.598 40.594 0.801 1 92.94 156 MET A C 1
ATOM 1120 O O . MET A 1 156 ? -4.559 39.531 1.418 1 92.94 156 MET A O 1
ATOM 1124 N N . GLU A 1 157 ? -3.682 41.062 -0.062 1 89.06 157 GLU A N 1
ATOM 1125 C CA . GLU A 1 157 ? -2.479 40.312 -0.351 1 89.06 157 GLU A CA 1
ATOM 1126 C C . GLU A 1 157 ? -1.272 41.219 -0.562 1 89.06 157 GLU A C 1
ATOM 1128 O O . GLU A 1 157 ? -1.424 42.375 -0.945 1 89.06 157 GLU A O 1
ATOM 1133 N N . SER A 1 158 ? -0.176 40.625 -0.227 1 87.94 158 SER A N 1
ATOM 1134 C CA . SER A 1 158 ? 1.084 41.344 -0.464 1 87.94 158 SER A CA 1
ATOM 1135 C C . SER A 1 158 ? 2.172 40.375 -0.925 1 87.94 158 SER A C 1
ATOM 1137 O O . SER A 1 158 ? 1.896 39.188 -1.2 1 87.94 158 SER A O 1
ATOM 1139 N N . PHE A 1 159 ? 3.416 40.875 -1.21 1 84.94 159 PHE A N 1
ATOM 1140 C CA . PHE A 1 159 ? 4.57 40.125 -1.678 1 84.94 159 PHE A CA 1
ATOM 1141 C C . PHE A 1 159 ? 5.801 40.406 -0.831 1 84.94 159 PHE A C 1
ATOM 1143 O O . PHE A 1 159 ? 5.84 41.438 -0.131 1 84.94 159 PHE A O 1
ATOM 1150 N N . PRO A 1 160 ? 6.707 39.5 -0.926 1 86.19 160 PRO A N 1
ATOM 1151 C CA . PRO A 1 160 ? 7.926 39.75 -0.15 1 86.19 160 PRO A CA 1
ATOM 1152 C C . PRO A 1 160 ? 8.648 41.031 -0.573 1 86.19 160 PRO A C 1
ATOM 1154 O O . PRO A 1 160 ? 8.594 41.406 -1.743 1 86.19 160 PRO A O 1
ATOM 1157 N N . ARG A 1 161 ? 9.336 41.5 0.389 1 84.38 161 ARG A N 1
ATOM 1158 C CA . ARG A 1 161 ? 10.148 42.688 0.13 1 84.38 161 ARG A CA 1
ATOM 1159 C C . ARG A 1 161 ? 11.125 42.438 -1.016 1 84.38 161 ARG A C 1
ATOM 1161 O O . ARG A 1 161 ? 11.75 41.375 -1.089 1 84.38 161 ARG A O 1
ATOM 1168 N N . GLY A 1 162 ? 11.32 43.375 -1.854 1 75.44 162 GLY A N 1
ATOM 1169 C CA . GLY A 1 162 ? 12.219 43.281 -2.992 1 75.44 162 GLY A CA 1
ATOM 1170 C C . GLY A 1 162 ? 11.508 42.906 -4.281 1 75.44 162 GLY A C 1
ATOM 1171 O O . GLY A 1 162 ? 12.023 43.156 -5.375 1 75.44 162 GLY A O 1
ATOM 1172 N N . ASP A 1 163 ? 10.359 42.25 -4.137 1 69.19 163 ASP A N 1
ATOM 1173 C CA . ASP A 1 163 ? 9.68 41.75 -5.32 1 69.19 163 ASP A CA 1
ATOM 1174 C C . ASP A 1 163 ? 8.766 42.781 -5.934 1 69.19 163 ASP A C 1
ATOM 1176 O O . ASP A 1 163 ? 8.344 42.656 -7.086 1 69.19 163 ASP A O 1
ATOM 1180 N N . GLY A 1 164 ? 8.516 43.812 -5.105 1 64.5 164 GLY A N 1
ATOM 1181 C CA . GLY A 1 164 ? 7.684 44.875 -5.617 1 64.5 164 GLY A CA 1
ATOM 1182 C C . GLY A 1 164 ? 8.484 45.969 -6.297 1 64.5 164 GLY A C 1
ATOM 1183 O O . GLY A 1 164 ? 9.719 45.938 -6.293 1 64.5 164 GLY A O 1
ATOM 1184 N N . PRO A 1 165 ? 7.73 46.844 -6.957 1 68.81 165 PRO A N 1
ATOM 1185 C CA . PRO A 1 165 ? 8.43 47.969 -7.547 1 68.81 165 PRO A CA 1
ATOM 1186 C C . PRO A 1 165 ? 9.297 48.719 -6.535 1 68.81 165 PRO A C 1
ATOM 1188 O O . PRO A 1 165 ? 8.898 48.875 -5.379 1 68.81 165 PRO A O 1
ATOM 1191 N N . GLU A 1 166 ? 10.453 49.094 -7.004 1 66.5 166 GLU A N 1
ATOM 1192 C CA . GLU A 1 166 ? 11.406 49.844 -6.207 1 66.5 166 GLU A CA 1
ATOM 1193 C C . GLU A 1 166 ? 11.781 49.094 -4.934 1 66.5 166 GLU A C 1
ATOM 1195 O O . GLU A 1 166 ? 12.055 49.719 -3.898 1 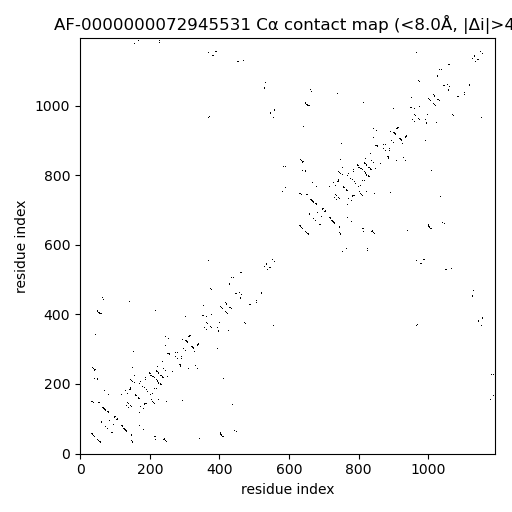66.5 166 GLU A O 1
ATOM 1200 N N . GLY A 1 167 ? 11.453 47.844 -4.977 1 74.25 167 GLY A N 1
ATOM 1201 C CA . GLY A 1 167 ? 11.883 47 -3.877 1 74.25 167 GLY A CA 1
ATOM 1202 C C . GLY A 1 167 ? 10.859 46.906 -2.754 1 74.25 167 GLY A C 1
ATOM 1203 O O . GLY A 1 167 ? 11.172 46.438 -1.66 1 74.25 167 GLY A O 1
ATOM 1204 N N . LYS A 1 168 ? 9.719 47.406 -2.945 1 77.06 168 LYS A N 1
ATOM 1205 C CA . LYS A 1 168 ? 8.664 47.406 -1.94 1 77.06 168 LYS A CA 1
ATOM 1206 C C . LYS A 1 168 ? 8.172 46 -1.632 1 77.06 168 LYS A C 1
ATOM 1208 O O . LYS A 1 168 ? 8.461 45.062 -2.377 1 77.06 168 LYS A O 1
ATOM 1213 N N . GLY A 1 169 ? 7.562 45.969 -0.509 1 86.88 169 GLY A N 1
ATOM 1214 C CA . GLY A 1 169 ? 7.012 44.719 -0.019 1 86.88 169 GLY A CA 1
ATOM 1215 C C . GLY A 1 169 ? 7.133 44.562 1.484 1 86.88 169 GLY A C 1
ATOM 1216 O O . GLY A 1 169 ? 7.516 45.5 2.184 1 86.88 169 GLY A O 1
ATOM 1217 N N . ALA A 1 170 ? 6.715 43.469 1.928 1 91.62 170 ALA A N 1
ATOM 1218 C CA . ALA A 1 170 ? 6.676 43.219 3.363 1 91.62 170 ALA A CA 1
ATOM 1219 C C . ALA A 1 170 ? 7.762 42.219 3.766 1 91.62 170 ALA A C 1
ATOM 1221 O O . ALA A 1 170 ? 8.203 41.406 2.949 1 91.62 170 ALA A O 1
ATOM 1222 N N . MET A 1 171 ? 8.141 42.281 5 1 92.56 171 MET A N 1
ATOM 1223 C CA . MET A 1 171 ? 9.281 41.5 5.473 1 92.56 171 MET A CA 1
ATOM 1224 C C . MET A 1 171 ? 8.836 40.125 5.977 1 92.56 171 MET A C 1
ATOM 1226 O O . MET A 1 171 ? 9.555 39.156 5.824 1 92.56 171 MET A O 1
ATOM 1230 N N . PHE A 1 172 ? 7.711 40.094 6.582 1 94.44 172 PHE A N 1
ATOM 1231 C CA . PHE A 1 172 ? 7.422 38.906 7.375 1 94.44 172 PHE A CA 1
ATOM 1232 C C . PHE A 1 172 ? 6.395 38.031 6.672 1 94.44 172 PHE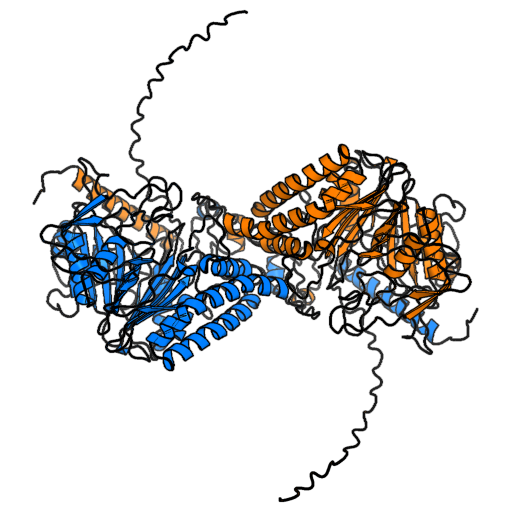 A C 1
ATOM 1234 O O . PHE A 1 172 ? 5.461 38.531 6.051 1 94.44 172 PHE A O 1
ATOM 1241 N N . TRP A 1 173 ? 6.57 36.781 6.699 1 92.56 173 TRP A N 1
ATOM 1242 C CA . TRP A 1 173 ? 5.539 35.75 6.613 1 92.56 173 TRP A CA 1
ATOM 1243 C C . TRP A 1 173 ? 5.312 35.094 7.969 1 92.56 173 TRP A C 1
ATOM 1245 O O . TRP A 1 173 ? 6 35.438 8.945 1 92.56 173 TRP A O 1
ATOM 1255 N N . ILE A 1 174 ? 4.328 34.25 8.078 1 94.31 174 ILE A N 1
ATOM 1256 C CA . ILE A 1 174 ? 3.826 33.844 9.383 1 94.31 174 ILE A CA 1
ATOM 1257 C C . ILE A 1 174 ? 4.891 33.031 10.109 1 94.31 174 ILE A C 1
ATOM 1259 O O . ILE A 1 174 ? 4.984 33.062 11.336 1 94.31 174 ILE A O 1
ATOM 1263 N N . GLY A 1 175 ? 5.734 32.281 9.43 1 92.5 175 GLY A N 1
ATOM 1264 C CA . GLY A 1 175 ? 6.777 31.5 10.062 1 92.5 175 GLY A CA 1
ATOM 1265 C C . GLY A 1 175 ? 7.805 32.344 10.797 1 92.5 175 GLY A C 1
ATOM 1266 O O . GLY A 1 175 ? 8.086 32.094 11.969 1 92.5 175 GLY A O 1
ATOM 1267 N N . GLU A 1 176 ? 8.336 33.344 10.141 1 94.69 176 GLU A N 1
ATOM 1268 C CA . GLU A 1 176 ? 9.297 34.25 10.766 1 94.69 176 GLU A CA 1
ATOM 1269 C C . GLU A 1 176 ? 8.633 35.094 11.852 1 94.69 176 GLU A C 1
ATOM 1271 O O . GLU A 1 176 ? 9.266 35.438 12.852 1 94.69 176 GLU A O 1
ATOM 1276 N N . LEU A 1 177 ? 7.453 35.406 11.578 1 96.5 177 LEU A N 1
ATOM 1277 C CA . LEU A 1 177 ? 6.734 36.188 12.578 1 96.5 177 LEU A CA 1
ATOM 1278 C C . LEU A 1 177 ? 6.535 35.406 13.859 1 96.5 177 LEU A C 1
ATOM 1280 O O . LEU A 1 177 ? 6.691 35.938 14.961 1 96.5 177 LEU A O 1
ATOM 1284 N N . SER A 1 178 ? 6.129 34.156 13.734 1 97.31 178 SER A N 1
ATOM 1285 C CA . SER A 1 178 ? 5.988 33.281 14.898 1 97.31 178 SER A CA 1
ATOM 1286 C C . SER A 1 178 ? 7.309 33.125 15.641 1 97.31 178 SER A C 1
ATOM 1288 O O . SER A 1 178 ? 7.336 33.125 16.875 1 97.31 178 SER A O 1
ATOM 1290 N N . ASP A 1 179 ? 8.422 33.062 14.914 1 97.38 179 ASP A N 1
ATOM 1291 C CA . ASP A 1 179 ? 9.734 32.938 15.539 1 97.38 179 ASP A CA 1
ATOM 1292 C C . ASP A 1 179 ? 10.031 34.156 16.406 1 97.38 179 ASP A C 1
ATOM 1294 O O . ASP A 1 179 ? 10.57 34.031 17.5 1 97.38 179 ASP A O 1
ATOM 1298 N N . ILE A 1 180 ? 9.672 35.312 15.891 1 98.25 180 ILE A N 1
ATOM 1299 C CA . ILE A 1 180 ? 9.883 36.562 16.641 1 98.25 180 ILE A CA 1
ATOM 1300 C C . ILE A 1 180 ? 9.133 36.5 17.969 1 98.25 180 ILE A C 1
ATOM 1302 O O . ILE A 1 180 ? 9.688 36.844 19.016 1 98.25 180 ILE A O 1
ATOM 1306 N N . GLY A 1 181 ? 7.887 36.062 17.906 1 98.75 181 GLY A N 1
ATOM 1307 C CA . GLY A 1 181 ? 7.117 35.906 19.125 1 98.75 181 GLY A CA 1
ATOM 1308 C C . GLY A 1 181 ? 7.758 34.969 20.109 1 98.75 181 GLY A C 1
ATOM 1309 O O . GLY A 1 181 ? 7.797 35.219 21.312 1 98.75 181 GLY A O 1
ATOM 1310 N N . LEU A 1 182 ? 8.258 33.875 19.656 1 98.75 182 LEU A N 1
ATOM 1311 C CA . LEU A 1 182 ? 8.875 32.844 20.5 1 98.75 182 LEU A CA 1
ATOM 1312 C C . LEU A 1 182 ? 10.219 33.312 21.031 1 98.75 182 LEU A C 1
ATOM 1314 O O . LEU A 1 182 ? 10.609 32.969 22.141 1 98.75 182 LEU A O 1
ATOM 1318 N N . GLU A 1 183 ? 10.953 34.094 20.297 1 98.5 183 GLU A N 1
ATOM 1319 C CA . GLU A 1 183 ? 12.273 34.594 20.703 1 98.5 183 GLU A CA 1
ATOM 1320 C C . GLU A 1 183 ? 12.172 35.625 21.797 1 98.5 183 GLU A C 1
ATOM 1322 O O . GLU A 1 183 ? 13.016 35.688 22.688 1 98.5 183 GLU A O 1
ATOM 1327 N N . LEU A 1 184 ? 11.109 36.406 21.828 1 98.69 184 LEU A N 1
ATOM 1328 C CA . LEU A 1 184 ? 11.148 37.625 22.625 1 98.69 184 LEU A CA 1
ATOM 1329 C C . LEU A 1 184 ? 10.203 37.531 23.812 1 98.69 184 LEU A C 1
ATOM 1331 O O . LEU A 1 184 ? 10.273 38.344 24.734 1 98.69 184 LEU A O 1
ATOM 1335 N N . CYS A 1 185 ? 9.297 36.531 23.812 1 98.75 185 CYS A N 1
ATOM 1336 C CA . CYS A 1 185 ? 8.211 36.656 24.781 1 98.75 185 CYS A CA 1
ATOM 1337 C C . CYS A 1 185 ? 8.148 35.406 25.672 1 98.75 185 CYS A C 1
ATOM 1339 O O . CYS A 1 185 ? 8.5 34.312 25.234 1 98.75 185 CYS A O 1
ATOM 1341 N N . ASP A 1 186 ? 7.617 35.594 26.875 1 98 186 ASP A N 1
ATOM 1342 C CA . ASP A 1 186 ? 7.402 34.5 27.828 1 98 186 ASP A CA 1
ATOM 1343 C C . ASP A 1 186 ? 5.926 34.375 28.188 1 98 186 ASP A C 1
ATOM 1345 O O . ASP A 1 186 ? 5.551 33.562 29.016 1 98 186 ASP A O 1
ATOM 1349 N N . THR A 1 187 ? 5.086 35.219 27.594 1 98.62 187 THR A N 1
ATOM 1350 C CA . THR A 1 187 ? 3.641 35.062 27.734 1 98.62 187 THR A CA 1
ATOM 1351 C C . THR A 1 187 ? 2.961 35.094 26.375 1 98.62 187 THR A C 1
ATOM 1353 O O . THR A 1 187 ? 3.514 35.625 25.406 1 98.62 187 THR A O 1
ATOM 1356 N N . ALA A 1 188 ? 1.771 34.531 26.359 1 98.81 188 ALA A N 1
ATOM 1357 C CA . ALA A 1 188 ? 1.002 34.531 25.109 1 98.81 188 ALA A CA 1
ATOM 1358 C C . ALA A 1 188 ? 0.623 35.938 24.703 1 98.81 188 ALA A C 1
ATOM 1360 O O . ALA A 1 188 ? 0.699 36.281 23.516 1 98.81 188 ALA A O 1
ATOM 1361 N N . ARG A 1 189 ? 0.249 36.75 25.609 1 98.69 189 ARG A N 1
ATOM 1362 C CA . ARG A 1 189 ? -0.141 38.125 25.344 1 98.69 189 ARG A CA 1
ATOM 1363 C C . ARG A 1 189 ? 1.021 38.906 24.766 1 98.69 189 ARG A C 1
ATOM 1365 O O . ARG A 1 189 ? 0.846 39.656 23.797 1 98.69 189 ARG A O 1
ATOM 1372 N N . CYS A 1 190 ? 2.15 38.75 25.438 1 98.75 190 CYS A N 1
ATOM 1373 C CA . CYS A 1 190 ? 3.354 39.406 24.922 1 98.75 190 CYS A CA 1
ATOM 1374 C C . CYS A 1 190 ? 3.625 38.969 23.484 1 98.75 190 CYS A C 1
ATOM 1376 O O . CYS A 1 190 ? 3.951 39.812 22.625 1 98.75 190 CYS A O 1
ATOM 1378 N N . ALA A 1 191 ? 3.525 37.719 23.203 1 98.94 191 ALA A N 1
ATOM 1379 C CA . ALA A 1 191 ? 3.814 37.188 21.875 1 98.94 191 ALA A CA 1
ATOM 1380 C C . ALA A 1 191 ? 2.859 37.781 20.844 1 98.94 191 ALA A C 1
ATOM 1382 O O . ALA A 1 191 ? 3.285 38.188 19.766 1 98.94 191 ALA A O 1
ATOM 1383 N N . VAL A 1 192 ? 1.57 37.812 21.125 1 98.81 192 VAL A N 1
ATOM 1384 C CA . VAL A 1 192 ? 0.551 38.312 20.219 1 98.81 192 VAL A CA 1
ATOM 1385 C C . VAL A 1 192 ? 0.842 39.781 19.906 1 98.81 192 VAL A C 1
ATOM 1387 O O . VAL A 1 192 ? 0.87 40.188 18.75 1 98.81 192 VAL A O 1
ATOM 1390 N N . GLN A 1 193 ? 1.075 40.531 20.922 1 98.75 193 GLN A N 1
ATOM 1391 C CA . GLN A 1 193 ? 1.353 41.938 20.75 1 98.75 193 GLN A CA 1
ATOM 1392 C C . GLN A 1 193 ? 2.635 42.156 19.953 1 98.75 193 GLN A C 1
ATOM 1394 O O . GLN A 1 193 ? 2.678 43 19.047 1 98.75 193 GLN A O 1
ATOM 1399 N N . THR A 1 194 ? 3.639 41.438 20.344 1 98.81 194 THR A N 1
ATOM 1400 C CA . THR A 1 194 ? 4.934 41.594 19.688 1 98.81 194 THR A CA 1
ATOM 1401 C C . THR A 1 194 ? 4.836 41.219 18.203 1 98.81 194 THR A C 1
ATOM 1403 O O . THR A 1 194 ? 5.348 41.969 17.359 1 98.81 194 THR A O 1
ATOM 1406 N N . MET A 1 195 ? 4.223 40.125 17.875 1 98.88 195 MET A N 1
ATOM 1407 C CA . MET A 1 195 ? 4.035 39.75 16.484 1 98.88 195 MET A CA 1
ATOM 1408 C C . MET A 1 195 ? 3.242 40.812 15.727 1 98.88 195 MET A C 1
ATOM 1410 O O . MET A 1 195 ? 3.592 41.156 14.594 1 98.88 195 MET A O 1
ATOM 1414 N N . GLY A 1 196 ? 2.189 41.281 16.328 1 98.75 196 GLY A N 1
ATOM 1415 C CA . GLY A 1 196 ? 1.415 42.344 15.719 1 98.75 196 GLY A CA 1
ATOM 1416 C C . GLY A 1 196 ? 2.234 43.594 15.438 1 98.75 196 GLY A C 1
ATOM 1417 O O . GLY A 1 196 ? 2.17 44.156 14.336 1 98.75 196 GLY A O 1
ATOM 1418 N N . ASP A 1 197 ? 3.014 44 16.469 1 98.62 197 ASP A N 1
ATOM 1419 C CA . ASP A 1 197 ? 3.836 45.188 16.328 1 98.62 197 ASP A CA 1
ATOM 1420 C C . ASP A 1 197 ? 4.852 45.031 15.195 1 98.62 197 ASP A C 1
ATOM 1422 O O . ASP A 1 197 ? 5.059 45.969 14.406 1 98.62 197 ASP A O 1
ATOM 1426 N N . TYR A 1 198 ? 5.484 43.938 15.156 1 98.5 198 TYR A N 1
ATOM 1427 C CA . TYR A 1 198 ? 6.48 43.688 14.117 1 98.5 198 TYR A CA 1
ATOM 1428 C C . TYR A 1 198 ? 5.828 43.625 12.742 1 98.5 198 TYR A C 1
ATOM 1430 O O . TYR A 1 198 ? 6.383 44.125 11.766 1 98.5 198 TYR A O 1
ATOM 1438 N N . ALA A 1 199 ? 4.68 43.031 12.609 1 98.19 199 ALA A N 1
ATOM 1439 C CA . ALA A 1 199 ? 3.967 42.938 11.336 1 98.19 199 ALA A CA 1
ATOM 1440 C C . ALA A 1 199 ? 3.574 44.344 10.844 1 98.19 199 ALA A C 1
ATOM 1442 O O . ALA A 1 199 ? 3.664 44.625 9.648 1 98.19 199 ALA A O 1
ATOM 1443 N N . GLU A 1 200 ? 3.119 45.125 11.75 1 97.94 200 GLU A N 1
ATOM 1444 C CA . GLU A 1 200 ? 2.748 46.5 11.383 1 97.94 200 GLU A CA 1
ATOM 1445 C C . GLU A 1 200 ? 3.965 47.312 10.938 1 97.94 200 GLU A C 1
ATOM 1447 O O . GLU A 1 200 ? 3.898 48.062 9.953 1 97.94 200 GLU A O 1
ATOM 1452 N N . LYS A 1 201 ? 4.973 47.125 11.695 1 97.31 201 LYS A N 1
ATOM 1453 C CA . LYS A 1 201 ? 6.16 47.938 11.461 1 97.31 201 LYS A CA 1
ATOM 1454 C C . LYS A 1 201 ? 6.891 47.5 10.195 1 97.31 201 LYS A C 1
ATOM 1456 O O . LYS A 1 201 ? 7.363 48.344 9.422 1 97.31 201 LYS A O 1
ATOM 1461 N N . TYR A 1 202 ? 7.039 46.219 10.016 1 96.06 202 TYR A N 1
ATOM 1462 C CA . TYR A 1 202 ? 7.926 45.719 8.969 1 96.06 202 TYR A CA 1
ATOM 1463 C C . TYR A 1 202 ? 7.125 45.062 7.836 1 96.06 202 TYR A C 1
ATOM 1465 O O . TYR A 1 202 ? 7.684 44.75 6.785 1 96.06 202 TYR A O 1
ATOM 1473 N N . GLY A 1 203 ? 5.871 44.906 8.055 1 95.56 203 GLY A N 1
ATOM 1474 C CA . GLY A 1 203 ? 4.996 44.375 7.02 1 95.56 203 GLY A CA 1
ATOM 1475 C C . GLY A 1 203 ? 4.824 42.875 7.098 1 95.56 203 GLY A C 1
ATOM 1476 O O . GLY A 1 203 ? 5.68 42.188 7.641 1 95.56 203 GLY A O 1
ATOM 1477 N N . TYR A 1 204 ? 3.697 42.469 6.555 1 94.88 204 TYR A N 1
ATOM 1478 C CA . TYR A 1 204 ? 3.338 41.062 6.418 1 94.88 204 TYR A CA 1
ATOM 1479 C C . TYR A 1 204 ? 2.924 40.719 4.988 1 94.88 204 TYR A C 1
ATOM 1481 O O . TYR A 1 204 ? 2.172 41.469 4.367 1 94.88 204 TYR A O 1
ATOM 1489 N N . TYR A 1 205 ? 3.488 39.594 4.453 1 90.88 205 TYR A N 1
ATOM 1490 C CA . TYR A 1 205 ? 3.064 39.25 3.107 1 90.88 205 TYR A CA 1
ATOM 1491 C C . TYR A 1 205 ? 2.428 37.844 3.094 1 90.88 205 TYR A C 1
ATOM 1493 O O . TYR A 1 205 ? 2.592 37.062 4.039 1 90.88 205 TYR A O 1
ATOM 1501 N N . GLY A 1 206 ? 1.781 37.562 2.057 1 86.44 206 GLY A N 1
ATOM 1502 C CA . GLY A 1 206 ? 0.884 36.438 1.903 1 86.44 206 GLY A CA 1
ATOM 1503 C C . GLY A 1 206 ? -0.58 36.812 1.885 1 86.44 206 GLY A C 1
ATOM 1504 O O . GLY A 1 206 ? -0.93 37.906 1.412 1 86.44 206 GLY A O 1
ATOM 1505 N N . SER A 1 207 ? -1.459 35.938 2.191 1 87.5 207 SER A N 1
ATOM 1506 C CA . SER A 1 207 ? -2.875 36.219 2.363 1 87.5 207 SER A CA 1
ATOM 1507 C C . SER A 1 207 ? -3.238 36.344 3.84 1 87.5 207 SER A C 1
ATOM 1509 O O . SER A 1 207 ? -2.732 37.25 4.535 1 87.5 207 SER A O 1
ATOM 1511 N N . GLY A 1 208 ? -3.986 35.562 4.348 1 92 208 GLY A N 1
ATOM 1512 C CA . GLY A 1 208 ? -4.32 35.531 5.766 1 92 208 GLY A CA 1
ATOM 1513 C C . GLY A 1 208 ? -3.73 34.344 6.5 1 92 208 GLY A C 1
ATOM 1514 O O . GLY A 1 208 ? -3.523 33.281 5.914 1 92 208 GLY A O 1
ATOM 1515 N N . GLU A 1 209 ? -3.4 34.594 7.746 1 95.62 209 GLU A N 1
ATOM 1516 C CA . GLU A 1 209 ? -2.898 33.531 8.609 1 95.62 209 GLU A CA 1
ATOM 1517 C C . GLU A 1 209 ? -3.504 33.625 10.008 1 95.62 209 GLU A C 1
ATOM 1519 O O . GLU A 1 209 ? -3.939 34.688 10.43 1 95.62 209 GLU A O 1
ATOM 1524 N N . ALA A 1 210 ? -3.535 32.5 10.594 1 97.19 210 ALA A N 1
ATOM 1525 C CA . ALA A 1 210 ? -3.928 32.406 12 1 97.19 210 ALA A CA 1
ATOM 1526 C C . ALA A 1 210 ? -2.891 31.656 12.82 1 97.19 210 ALA A C 1
ATOM 1528 O O . ALA A 1 210 ? -2.281 30.703 12.336 1 97.19 210 ALA A O 1
ATOM 1529 N N . LEU A 1 211 ? -2.691 32.125 14.016 1 98.62 211 LEU A N 1
ATOM 1530 C CA . LEU A 1 211 ? -1.968 31.359 15.039 1 98.62 211 LEU A CA 1
ATOM 1531 C C . LEU A 1 211 ? -2.814 31.203 16.297 1 98.62 211 LEU A C 1
ATOM 1533 O O . LEU A 1 211 ? -3.543 32.125 16.688 1 98.62 211 LEU A O 1
ATOM 1537 N N . VAL A 1 212 ? -2.77 30.047 16.844 1 98.88 212 VAL A N 1
ATOM 1538 C CA . VAL A 1 212 ? -3.16 29.906 18.25 1 98.88 212 VAL A CA 1
ATOM 1539 C C . VAL A 1 212 ? -1.926 30 19.141 1 98.88 212 VAL A C 1
ATOM 1541 O O . VAL A 1 212 ? -0.885 29.406 18.828 1 98.88 212 VAL A O 1
ATOM 1544 N N . VAL A 1 213 ? -2.01 30.781 20.172 1 98.94 213 VAL A N 1
ATOM 1545 C CA . VAL A 1 213 ? -0.861 31.062 21.016 1 98.94 213 VAL A CA 1
ATOM 1546 C C . VAL A 1 213 ? -1.209 30.766 22.469 1 98.94 213 VAL A C 1
ATOM 1548 O O . VAL A 1 213 ? -2.199 31.281 23 1 98.94 213 VAL A O 1
ATOM 1551 N N . ALA A 1 214 ? -0.404 29.984 23.109 1 98.81 214 ALA A N 1
ATOM 1552 C CA . ALA A 1 214 ? -0.67 29.594 24.5 1 98.81 214 ALA A CA 1
ATOM 1553 C C . ALA A 1 214 ? 0.552 29.844 25.375 1 98.81 214 ALA A C 1
ATOM 1555 O O . ALA A 1 214 ? 1.686 29.828 24.891 1 98.81 214 ALA A O 1
ATOM 1556 N N . ASP A 1 215 ? 0.347 30.156 26.562 1 98.25 215 ASP A N 1
ATOM 1557 C CA . ASP A 1 215 ? 1.3 30.047 27.656 1 98.25 215 ASP A CA 1
ATOM 1558 C C . ASP A 1 215 ? 0.688 29.281 28.828 1 98.25 215 ASP A C 1
ATOM 1560 O O . ASP A 1 215 ? -0.277 28.547 28.656 1 98.25 215 ASP A O 1
ATOM 1564 N N . GLY A 1 216 ? 1.231 29.328 30 1 96.88 216 GLY A N 1
ATOM 1565 C CA . GLY A 1 216 ? 0.747 28.547 31.125 1 96.88 216 GLY A CA 1
ATOM 1566 C C . GLY A 1 216 ? -0.468 29.156 31.797 1 96.88 216 GLY A C 1
ATOM 1567 O O . GLY A 1 216 ? -0.983 28.609 32.781 1 96.88 216 GLY A O 1
ATOM 1568 N N . GLU A 1 217 ? -1.034 30.25 31.172 1 97.25 217 GLU A N 1
ATOM 1569 C CA . GLU A 1 217 ? -2.109 30.953 31.859 1 97.25 217 GLU A CA 1
ATOM 1570 C C . GLU A 1 217 ? -3.277 31.234 30.922 1 97.25 217 GLU A C 1
ATOM 1572 O O . GLU A 1 217 ? -4.434 31.25 31.344 1 97.25 217 GLU A O 1
ATOM 1577 N N . GLU A 1 218 ? -2.977 31.531 29.703 1 97.88 218 GLU A N 1
ATOM 1578 C CA . GLU A 1 218 ? -4.035 31.906 28.781 1 97.88 218 GLU A CA 1
ATOM 1579 C C . GLU A 1 218 ? -3.703 31.484 27.359 1 97.88 218 GLU A C 1
ATOM 1581 O O . GLU A 1 218 ? -2.572 31.078 27.062 1 97.88 218 GLU A O 1
ATOM 1586 N N . VAL A 1 219 ? -4.672 31.469 26.547 1 98.75 219 VAL A N 1
ATOM 1587 C CA . VAL A 1 219 ? -4.566 31.078 25.141 1 98.75 219 VAL A CA 1
ATOM 1588 C C . VAL A 1 219 ? -5.266 32.125 24.266 1 98.75 219 VAL A C 1
ATOM 1590 O O . VAL A 1 219 ? -6.32 32.625 24.625 1 98.75 219 VAL A O 1
ATOM 1593 N N . TRP A 1 220 ? -4.676 32.406 23.125 1 98.94 220 TRP A N 1
ATOM 1594 C CA . TRP A 1 220 ? -5.176 33.438 22.203 1 98.94 220 TRP A CA 1
ATOM 1595 C C . TRP A 1 220 ? -5.293 32.875 20.781 1 98.94 220 TRP A C 1
ATOM 1597 O O . TRP A 1 220 ? -4.59 31.938 20.422 1 98.94 220 TRP A O 1
ATOM 1607 N N . VAL A 1 221 ? -6.242 33.406 20.047 1 98.94 221 VAL A N 1
ATOM 1608 C CA . VAL A 1 221 ? -6.262 33.312 18.594 1 98.94 221 VAL A CA 1
ATOM 1609 C C . VAL A 1 221 ? -5.777 34.594 17.969 1 98.94 221 VAL A C 1
ATOM 1611 O O . VAL A 1 221 ? -6.234 35.688 18.344 1 98.94 221 VAL A O 1
ATOM 1614 N N . PHE A 1 222 ? -4.82 34.5 17.062 1 98.88 222 PHE A N 1
ATOM 1615 C CA . PHE A 1 222 ? -4.207 35.625 16.391 1 98.88 222 PHE A CA 1
ATOM 1616 C C . PHE A 1 222 ? -4.422 35.531 14.883 1 98.88 222 PHE A C 1
ATOM 1618 O O . PHE A 1 222 ? -4.047 34.562 14.25 1 98.88 222 PHE A O 1
ATOM 1625 N N . HIS A 1 223 ? -5.109 36.562 14.289 1 98.62 223 HIS A N 1
ATOM 1626 C CA . HIS A 1 223 ? -5.266 36.688 12.844 1 98.62 223 HIS A CA 1
ATOM 1627 C C . HIS A 1 223 ? -4.422 37.812 12.289 1 98.62 223 HIS A C 1
ATOM 1629 O O . HIS A 1 223 ? -4.301 38.875 12.906 1 98.62 223 HIS A O 1
ATOM 1635 N N . VAL A 1 224 ? -3.818 37.594 11.094 1 98.31 224 VAL A N 1
ATOM 1636 C CA . VAL A 1 224 ? -3.01 38.625 10.477 1 98.31 224 VAL A CA 1
ATOM 1637 C C . VAL A 1 224 ? -3.176 38.594 8.961 1 98.31 224 VAL A C 1
ATOM 1639 O O . VAL A 1 224 ? -3.342 37.5 8.383 1 98.31 224 VAL A O 1
ATOM 1642 N N . THR A 1 225 ? -3.207 39.719 8.297 1 96.94 225 THR A N 1
ATOM 1643 C CA . THR A 1 225 ? -3.219 39.906 6.852 1 96.94 225 THR A CA 1
ATOM 1644 C C . THR A 1 225 ? -2.465 41.156 6.461 1 96.94 225 THR A C 1
ATOM 1646 O O . THR A 1 225 ? -2.18 42 7.309 1 96.94 225 THR A O 1
ATOM 1649 N N . PRO A 1 226 ? -2 41.25 5.223 1 95.56 226 PRO A N 1
ATOM 1650 C CA . PRO A 1 226 ? -1.373 42.531 4.793 1 95.56 226 PRO A CA 1
ATOM 1651 C C . PRO A 1 226 ? -2.328 43.719 4.852 1 95.56 226 PRO A C 1
ATOM 1653 O O . PRO A 1 226 ? -3.549 43.531 4.797 1 95.56 226 PRO A O 1
ATOM 1656 N N . ASP A 1 227 ? -1.72 44.875 4.957 1 96.06 227 ASP A N 1
ATOM 1657 C CA . ASP A 1 227 ? -2.57 46.062 4.867 1 96.06 227 ASP A CA 1
ATOM 1658 C C . ASP A 1 227 ? -2.688 46.531 3.422 1 96.06 227 ASP A C 1
ATOM 1660 O O . ASP A 1 227 ? -2.314 45.812 2.49 1 96.06 227 ASP A O 1
ATOM 1664 N N . ASP A 1 228 ? -3.324 47.656 3.217 1 94.56 228 ASP A N 1
ATOM 1665 C CA . ASP A 1 228 ? -3.604 48.156 1.866 1 94.56 228 ASP A CA 1
ATOM 1666 C C . ASP A 1 228 ? -2.404 48.906 1.291 1 94.56 228 ASP A C 1
ATOM 1668 O O . ASP A 1 228 ? -2.449 49.375 0.154 1 94.56 228 ASP A O 1
ATOM 1672 N N . THR A 1 229 ? -1.29 49 2.004 1 92.25 229 THR A N 1
ATOM 1673 C CA . THR A 1 229 ? -0.069 49.625 1.506 1 92.25 229 THR A CA 1
ATOM 1674 C C . THR A 1 229 ? 0.914 48.562 1.007 1 92.25 229 THR A C 1
ATOM 1676 O O . THR A 1 229 ? 1.891 48.875 0.329 1 92.25 229 THR A O 1
ATOM 1679 N N . THR A 1 230 ? 0.73 47.344 1.411 1 89.38 230 THR A N 1
ATOM 1680 C CA . THR A 1 230 ? 1.555 46.188 1.077 1 89.38 230 THR A CA 1
ATOM 1681 C C . THR A 1 230 ? 2.842 46.188 1.897 1 89.38 230 THR A C 1
ATOM 1683 O O . THR A 1 230 ? 3.672 45.281 1.757 1 89.38 230 THR A O 1
ATOM 1686 N N . THR A 1 231 ? 3.029 47.094 2.715 1 92.5 231 THR A N 1
ATOM 1687 C CA . THR A 1 231 ? 4.266 47.219 3.477 1 92.5 231 THR A CA 1
ATOM 1688 C C . THR A 1 231 ? 3.992 47.125 4.973 1 92.5 231 THR A C 1
ATOM 1690 O O . THR A 1 231 ? 4.902 47.281 5.789 1 92.5 231 THR A O 1
ATOM 1693 N N . SER A 1 232 ? 2.807 46.969 5.367 1 96.19 232 SER A N 1
ATOM 1694 C CA . SER A 1 232 ? 2.369 46.812 6.754 1 96.19 232 SER A CA 1
ATOM 1695 C C . SER A 1 232 ? 1.371 45.656 6.891 1 96.19 232 SER A C 1
ATOM 1697 O O . SER A 1 232 ? 1.303 44.781 6.027 1 96.19 232 SER A O 1
ATOM 1699 N N . ALA A 1 233 ? 0.645 45.656 8.078 1 98.12 233 ALA A N 1
ATOM 1700 C CA . ALA A 1 233 ? -0.275 44.531 8.32 1 98.12 233 ALA A CA 1
ATOM 1701 C C . ALA A 1 233 ? -1.504 45 9.094 1 98.12 233 ALA A C 1
ATOM 1703 O O . ALA A 1 233 ? -1.469 46.062 9.758 1 98.12 233 ALA A O 1
ATOM 1704 N N . VAL A 1 234 ? -2.568 44.312 8.938 1 98.56 234 VAL A N 1
ATOM 1705 C CA . VAL A 1 234 ? -3.73 44.375 9.82 1 98.56 234 VAL A CA 1
ATOM 1706 C C . VAL A 1 234 ? -3.854 43.062 10.602 1 98.56 234 VAL A C 1
ATOM 1708 O O . VAL A 1 234 ? -3.66 42 10.047 1 98.56 234 VAL A O 1
ATOM 1711 N N . TRP A 1 235 ? -4.098 43.188 11.891 1 98.75 235 TRP A N 1
ATOM 1712 C CA . TRP A 1 235 ? -4.215 41.969 12.695 1 98.75 235 TRP A CA 1
ATOM 1713 C C . TRP A 1 235 ? -5.191 42.188 13.844 1 98.75 235 TRP A C 1
ATOM 1715 O O . TRP A 1 235 ? -5.535 43.312 14.18 1 98.75 235 TRP A O 1
ATOM 1725 N N . ALA A 1 236 ? -5.73 41.125 14.352 1 98.81 236 ALA A N 1
ATOM 1726 C CA . ALA A 1 236 ? -6.57 41.094 15.547 1 98.81 236 ALA A CA 1
ATOM 1727 C C . ALA A 1 236 ? -6.328 39.781 16.328 1 98.81 236 ALA A C 1
ATOM 1729 O O . ALA A 1 236 ? -5.949 38.781 15.742 1 98.81 236 ALA A O 1
ATOM 1730 N N . ALA A 1 237 ? -6.5 39.844 17.562 1 98.88 237 ALA A N 1
ATOM 1731 C CA . ALA A 1 237 ? -6.391 38.688 18.422 1 98.88 237 ALA A CA 1
ATOM 1732 C C . ALA A 1 237 ? -7.496 38.688 19.469 1 98.88 237 ALA A C 1
ATOM 1734 O O . ALA A 1 237 ? -7.93 39.719 19.938 1 98.88 237 ALA A O 1
ATOM 1735 N N . GLN A 1 238 ? -7.914 37.531 19.781 1 98.94 238 GLN A N 1
ATOM 1736 C CA . GLN A 1 238 ? -8.938 37.344 20.797 1 98.94 238 GLN A CA 1
ATOM 1737 C C . GLN A 1 238 ? -8.539 36.219 21.766 1 98.94 238 GLN A C 1
ATOM 1739 O O . GLN A 1 238 ? -8.086 35.156 21.344 1 98.94 238 GLN A O 1
ATOM 1744 N N . ARG A 1 239 ? -8.656 36.562 23 1 98.88 239 ARG A N 1
ATOM 1745 C CA . ARG A 1 239 ? -8.406 35.562 24.031 1 98.88 239 ARG A CA 1
ATOM 1746 C C . ARG A 1 239 ? -9.484 34.5 24.031 1 98.88 239 ARG A C 1
ATOM 1748 O O . ARG A 1 239 ? -10.672 34.781 23.891 1 98.88 239 ARG A O 1
ATOM 1755 N N . VAL A 1 240 ? -9.094 33.25 24.141 1 98.94 240 VAL A N 1
ATOM 1756 C CA . VAL A 1 240 ? -10.062 32.156 24.344 1 98.94 240 VAL A CA 1
ATOM 1757 C C . VAL A 1 240 ? -10.609 32.219 25.766 1 98.94 240 VAL A C 1
ATOM 1759 O O . VAL A 1 240 ? -9.844 32.25 26.734 1 98.94 240 VAL A O 1
ATOM 1762 N N . PRO A 1 241 ? -11.891 32.281 25.922 1 98.75 241 PRO A N 1
ATOM 1763 C CA . PRO A 1 241 ? -12.445 32.375 27.281 1 98.75 241 PRO A CA 1
ATOM 1764 C C . PRO A 1 241 ? -11.984 31.234 28.188 1 98.75 241 PRO A C 1
ATOM 1766 O O . PRO A 1 241 ? -11.773 30.109 27.719 1 98.75 241 PRO A O 1
ATOM 1769 N N . LYS A 1 242 ? -11.906 31.594 29.469 1 98.5 242 LYS A N 1
ATOM 1770 C CA . LYS A 1 242 ? -11.531 30.594 30.469 1 98.5 242 LYS A CA 1
ATOM 1771 C C . LYS A 1 242 ? -12.438 29.359 30.359 1 98.5 242 LYS A C 1
ATOM 1773 O O . LYS A 1 242 ? -13.664 29.5 30.328 1 98.5 242 LYS A O 1
ATOM 1778 N N . GLY A 1 243 ? -11.867 28.203 30.25 1 98.75 243 GLY A N 1
ATOM 1779 C CA . GLY A 1 243 ? -12.602 26.938 30.219 1 98.75 243 GLY A CA 1
ATOM 1780 C C . GLY A 1 243 ? -13.109 26.594 28.828 1 98.75 243 GLY A C 1
ATOM 1781 O O . GLY A 1 243 ? -13.867 25.641 28.672 1 98.75 243 GLY A O 1
ATOM 1782 N N . HIS A 1 244 ? -12.68 27.281 27.859 1 98.94 244 HIS A N 1
ATOM 1783 C CA . HIS A 1 244 ? -13.18 27.031 26.5 1 98.94 244 HIS A CA 1
ATOM 1784 C C . HIS A 1 244 ? -12.109 26.422 25.625 1 98.94 244 HIS A C 1
ATOM 1786 O O . HIS A 1 244 ? -10.93 26.406 25.984 1 98.94 244 HIS A O 1
ATOM 1792 N N . ALA A 1 245 ? -12.5 25.844 24.562 1 98.94 245 ALA A N 1
ATOM 1793 C CA . ALA A 1 245 ? -11.664 25.359 23.469 1 98.94 245 ALA A CA 1
ATOM 1794 C C . ALA A 1 245 ? -12.18 25.875 22.125 1 98.94 245 ALA A C 1
ATOM 1796 O O . ALA A 1 245 ? -13.367 26.172 21.969 1 98.94 245 ALA A O 1
ATOM 1797 N N . THR A 1 246 ? -11.297 26.047 21.188 1 98.88 246 THR A N 1
ATOM 1798 C CA . THR A 1 246 ? -11.688 26.484 19.844 1 98.88 246 THR A CA 1
ATOM 1799 C C . THR A 1 246 ? -10.852 25.781 18.781 1 98.88 246 THR A C 1
ATOM 1801 O O . THR A 1 246 ? -9.945 25 19.109 1 98.88 246 THR A O 1
ATOM 1804 N N . ILE A 1 247 ? -11.242 25.875 17.531 1 98.69 247 ILE A N 1
ATOM 1805 C CA . ILE A 1 247 ? -10.578 25.297 16.359 1 98.69 247 ILE A CA 1
ATOM 1806 C C . ILE A 1 247 ? -10.586 26.297 15.211 1 98.69 247 ILE A C 1
ATOM 1808 O O . ILE A 1 247 ? -11.57 27.016 15 1 98.69 247 ILE A O 1
ATOM 1812 N N . VAL A 1 248 ? -9.477 26.406 14.531 1 97.75 248 VAL A N 1
ATOM 1813 C CA . VAL A 1 248 ? -9.289 27.344 13.438 1 97.75 248 VAL A CA 1
ATOM 1814 C C . VAL A 1 248 ? -8.852 26.609 12.18 1 97.75 248 VAL A C 1
ATOM 1816 O O . VAL A 1 248 ? -7.652 26.531 11.883 1 97.75 248 VAL A O 1
ATOM 1819 N N . PRO A 1 249 ? -9.797 26.172 11.367 1 95.94 249 PRO A N 1
ATOM 1820 C CA . PRO A 1 249 ? -9.43 25.516 10.109 1 95.94 249 PRO A CA 1
ATOM 1821 C C . PRO A 1 249 ? -9.508 26.469 8.914 1 95.94 249 PRO A C 1
ATOM 1823 O O . PRO A 1 249 ? -10.523 26.5 8.211 1 95.94 249 PRO A O 1
ATOM 1826 N N . ASN A 1 250 ? -8.531 27.219 8.609 1 93.12 250 ASN A N 1
ATOM 1827 C CA . ASN A 1 250 ? -8.234 27.922 7.367 1 93.12 250 ASN A CA 1
ATOM 1828 C C . ASN A 1 250 ? -9.219 29.062 7.125 1 93.12 250 ASN A C 1
ATOM 1830 O O . ASN A 1 250 ? -9.586 29.344 5.98 1 93.12 250 ASN A O 1
ATOM 1834 N N . THR A 1 251 ? -9.758 29.594 8.148 1 94.19 251 THR A N 1
ATOM 1835 C CA . THR A 1 251 ? -10.594 30.781 8.055 1 94.19 251 THR A CA 1
ATOM 1836 C C . THR A 1 251 ? -10.477 31.625 9.32 1 94.19 251 THR A C 1
ATOM 1838 O O . THR A 1 251 ? -10.164 31.109 10.391 1 94.19 251 THR A O 1
ATOM 1841 N N . PHE A 1 252 ? -10.664 32.938 9.109 1 96.44 252 PHE A N 1
ATOM 1842 C CA . PHE A 1 252 ? -10.742 33.812 10.281 1 96.44 252 PHE A CA 1
ATOM 1843 C C . PHE A 1 252 ? -12 33.5 11.094 1 96.44 252 PHE A C 1
ATOM 1845 O O . PHE A 1 252 ? -13.094 33.406 10.531 1 96.44 252 PHE A O 1
ATOM 1852 N N . ILE A 1 253 ? -11.836 33.438 12.406 1 97.06 253 ILE A N 1
ATOM 1853 C CA . ILE A 1 253 ? -13 33.094 13.219 1 97.06 253 ILE A CA 1
ATOM 1854 C C . ILE A 1 253 ? -13.289 34.219 14.203 1 97.06 253 ILE A C 1
ATOM 1856 O O . ILE A 1 253 ? -14.32 34.219 14.883 1 97.06 253 ILE A O 1
ATOM 1860 N N . ILE A 1 254 ? -12.367 35.188 14.32 1 98.12 254 ILE A N 1
ATOM 1861 C CA . ILE A 1 254 ? -12.633 36.344 15.164 1 98.12 254 ILE A CA 1
ATOM 1862 C C . ILE A 1 254 ? -13.617 37.281 14.477 1 98.12 254 ILE A C 1
ATOM 1864 O O . ILE A 1 254 ? -13.383 37.719 13.344 1 98.12 254 ILE A O 1
ATOM 1868 N N . ARG A 1 255 ? -14.633 37.625 15.148 1 96.81 255 ARG A N 1
ATOM 1869 C CA . ARG A 1 255 ? -15.672 38.469 14.57 1 96.81 255 ARG A CA 1
ATOM 1870 C C . ARG A 1 255 ? -15.75 39.812 15.297 1 96.81 255 ARG A C 1
ATOM 1872 O O . ARG A 1 255 ? -14.797 40.594 15.281 1 96.81 255 ARG A O 1
ATOM 1879 N N . ASP A 1 256 ? -16.672 40.031 16.141 1 96.81 256 ASP A N 1
ATOM 1880 C CA . ASP A 1 256 ? -16.891 41.312 16.781 1 96.81 256 ASP A CA 1
ATOM 1881 C C . ASP A 1 256 ? -15.75 41.656 17.75 1 96.81 256 ASP A C 1
ATOM 1883 O O . ASP A 1 256 ? -15.539 40.938 18.734 1 96.81 256 ASP A O 1
ATOM 1887 N N . ILE A 1 257 ? -15.133 42.75 17.469 1 97.75 257 ILE A N 1
ATOM 1888 C CA . ILE A 1 257 ? -14.031 43.219 18.312 1 97.75 257 ILE A CA 1
ATOM 1889 C C . ILE A 1 257 ? -14.5 44.375 19.188 1 97.75 257 ILE A C 1
ATOM 1891 O O . ILE A 1 257 ? -14.93 45.406 18.672 1 97.75 257 ILE A O 1
ATOM 1895 N N . ASP A 1 258 ? -14.352 44.219 20.484 1 97.12 258 ASP A N 1
ATOM 1896 C CA . ASP A 1 258 ? -14.617 45.281 21.422 1 97.12 258 ASP A CA 1
ATOM 1897 C C . ASP A 1 258 ? -13.367 46.125 21.688 1 97.12 258 ASP A C 1
ATOM 1899 O O . ASP A 1 258 ? -12.438 45.656 22.344 1 97.12 258 ASP A O 1
ATOM 1903 N N . PRO A 1 259 ? -13.367 47.344 21.219 1 95.12 259 PRO A N 1
ATOM 1904 C CA . PRO A 1 259 ? -12.133 48.125 21.297 1 95.12 259 PRO A CA 1
ATOM 1905 C C . PRO A 1 259 ? -11.797 48.531 22.734 1 95.12 259 PRO A C 1
ATOM 1907 O O . PRO A 1 259 ? -10.68 49 23 1 95.12 259 PRO A O 1
ATOM 1910 N N . VAL A 1 260 ? -12.688 48.469 23.703 1 96.38 260 VAL A N 1
ATOM 1911 C CA . VAL A 1 260 ? -12.406 48.938 25.062 1 96.38 260 VAL A CA 1
ATOM 1912 C C . VAL A 1 260 ? -12.117 47.719 25.953 1 96.38 260 VAL A C 1
ATOM 1914 O O . VAL A 1 260 ? -11.812 47.906 27.141 1 96.38 260 VAL A O 1
ATOM 1917 N N . ASP A 1 261 ? -12.258 46.5 25.469 1 97.69 261 ASP A N 1
ATOM 1918 C CA . ASP A 1 261 ? -11.984 45.281 26.219 1 97.69 261 ASP A CA 1
ATOM 1919 C C . ASP A 1 261 ? -10.578 44.781 25.922 1 97.69 261 ASP A C 1
ATOM 1921 O O . ASP A 1 261 ? -10.414 43.688 25.344 1 97.69 261 ASP A O 1
ATOM 1925 N N . GLY A 1 262 ? -9.609 45.375 26.438 1 96.56 262 GLY A N 1
ATOM 1926 C CA . GLY A 1 262 ? -8.219 45.062 26.203 1 96.56 262 GLY A CA 1
ATOM 1927 C C . GLY A 1 262 ? -7.801 43.719 26.828 1 96.56 262 GLY A C 1
ATOM 1928 O O . GLY A 1 262 ? -6.754 43.188 26.484 1 96.56 262 GLY A O 1
ATOM 1929 N N . ASP A 1 263 ? -8.617 43.25 27.719 1 97.75 263 ASP A N 1
ATOM 1930 C CA . ASP A 1 263 ? -8.32 41.969 28.359 1 97.75 263 ASP A CA 1
ATOM 1931 C C . ASP A 1 263 ? -8.57 40.781 27.406 1 97.75 263 ASP A C 1
ATOM 1933 O O . ASP A 1 263 ? -7.973 39.719 27.547 1 97.75 263 ASP A O 1
ATOM 1937 N N . ASN A 1 264 ? -9.438 41.094 26.453 1 98.44 264 ASN A N 1
ATOM 1938 C CA . ASN A 1 264 ? -9.852 39.969 25.609 1 98.44 264 ASN A CA 1
ATOM 1939 C C . ASN A 1 264 ? -9.57 40.25 24.141 1 98.44 264 ASN A C 1
ATOM 1941 O O . ASN A 1 264 ? -9.617 39.344 23.312 1 98.44 264 ASN A O 1
ATOM 1945 N N . PHE A 1 265 ? -9.266 41.469 23.797 1 98.69 265 PHE A N 1
ATOM 1946 C CA . PHE A 1 265 ? -9.023 41.781 22.406 1 98.69 265 PHE A CA 1
ATOM 1947 C C . PHE A 1 265 ? -7.77 42.625 22.266 1 98.69 265 PHE A C 1
ATOM 1949 O O . PHE A 1 265 ? -7.516 43.531 23.078 1 98.69 265 PHE A O 1
ATOM 1956 N N . LEU A 1 266 ? -6.969 42.344 21.328 1 98.69 266 LEU A N 1
ATOM 1957 C CA . LEU A 1 266 ? -5.871 43.125 20.812 1 98.69 266 LEU A CA 1
ATOM 1958 C C . LEU A 1 266 ? -5.977 43.281 19.297 1 98.69 266 LEU A C 1
ATOM 1960 O O . LEU A 1 266 ? -6.5 42.406 18.609 1 98.69 266 LEU A O 1
ATOM 1964 N N . TYR A 1 267 ? -5.527 44.406 18.734 1 98.56 267 TYR A N 1
ATOM 1965 C CA . TYR A 1 267 ? -5.672 44.594 17.281 1 98.56 267 TYR A CA 1
ATOM 1966 C C . TYR A 1 267 ? -4.723 45.688 16.781 1 98.56 267 TYR A C 1
ATOM 1968 O O . TYR A 1 267 ? -4.141 46.438 17.578 1 98.56 267 TYR A O 1
ATOM 1976 N N . SER A 1 268 ? -4.559 45.719 15.586 1 98.56 268 SER A N 1
ATOM 1977 C CA . SER A 1 268 ? -3.643 46.688 14.969 1 98.56 268 SER A CA 1
ATOM 1978 C C . SER A 1 268 ? -4.203 48.094 15.016 1 98.56 268 SER A C 1
ATOM 1980 O O . SER A 1 268 ? -5.422 48.281 15.023 1 98.56 268 SER A O 1
ATOM 1982 N N . THR A 1 269 ? -3.357 49.062 14.875 1 97.81 269 THR A N 1
ATOM 1983 C CA . THR A 1 269 ? -3.721 50.469 15.039 1 97.81 269 THR A CA 1
ATOM 1984 C C . THR A 1 269 ? -4.453 50.969 13.805 1 97.81 269 THR A C 1
ATOM 1986 O O . THR A 1 269 ? -5.176 51.969 13.867 1 97.81 269 THR A O 1
ATOM 1989 N N . ASN A 1 270 ? -4.332 50.344 12.711 1 98.06 270 ASN A N 1
ATOM 1990 C CA . ASN A 1 270 ? -4.859 50.844 11.438 1 98.06 270 ASN A CA 1
ATOM 1991 C C . ASN A 1 270 ? -6.121 50.094 11.031 1 98.06 270 ASN A C 1
ATOM 1993 O O . ASN A 1 270 ? -6.688 50.344 9.969 1 98.06 270 ASN A O 1
ATOM 1997 N N . MET A 1 271 ? -6.566 49.125 11.812 1 98.19 271 MET A N 1
ATOM 1998 C CA . MET A 1 271 ? -7.648 48.219 11.461 1 98.19 271 MET A CA 1
ATOM 1999 C C . MET A 1 271 ? -8.93 48.969 11.133 1 98.19 271 MET A C 1
ATOM 2001 O O . MET A 1 271 ? -9.523 48.781 10.07 1 98.19 271 MET A O 1
ATOM 2005 N N . TYR A 1 272 ? -9.328 49.906 11.984 1 97.94 272 TYR A N 1
ATOM 2006 C CA . TYR A 1 272 ? -10.586 50.625 11.836 1 97.94 272 TYR A CA 1
ATOM 2007 C C . TYR A 1 272 ? -10.531 51.594 10.648 1 97.94 272 TYR A C 1
ATOM 2009 O O . TYR A 1 272 ? -11.5 51.688 9.883 1 97.94 272 TYR A O 1
ATOM 2017 N N . GLU A 1 273 ? -9.469 52.25 10.492 1 97.88 273 GLU A N 1
ATOM 2018 C CA . GLU A 1 273 ? -9.32 53.219 9.398 1 97.88 273 GLU A CA 1
ATOM 2019 C C . GLU A 1 273 ? -9.398 52.5 8.047 1 97.88 273 GLU A C 1
ATOM 2021 O O . GLU A 1 273 ? -10.047 53 7.121 1 97.88 273 GLU A O 1
ATOM 2026 N N . ILE A 1 274 ? -8.703 51.406 7.949 1 97.5 274 ILE A N 1
ATOM 2027 C CA . ILE A 1 274 ? -8.688 50.688 6.695 1 97.5 274 ILE A CA 1
ATOM 2028 C C . ILE A 1 274 ? -10.086 50.125 6.398 1 97.5 274 ILE A C 1
ATOM 2030 O O . ILE A 1 274 ? -10.57 50.219 5.27 1 97.5 274 ILE A O 1
ATOM 2034 N N . ALA A 1 275 ? -10.758 49.531 7.398 1 98 275 ALA A N 1
ATOM 2035 C CA . ALA A 1 275 ? -12.102 49 7.219 1 98 275 ALA A CA 1
ATOM 2036 C C . ALA A 1 275 ? -13.078 50.094 6.777 1 98 275 ALA A C 1
ATOM 2038 O O . ALA A 1 275 ? -13.938 49.844 5.93 1 98 275 ALA A O 1
ATOM 2039 N N . LEU A 1 276 ? -12.898 51.281 7.332 1 97.81 276 LEU A N 1
ATOM 2040 C CA . LEU A 1 276 ? -13.742 52.406 6.969 1 97.81 276 LEU A CA 1
ATOM 2041 C C . LEU A 1 276 ? -13.461 52.844 5.539 1 97.81 276 LEU A C 1
ATOM 2043 O O . LEU A 1 276 ? -14.391 53.125 4.773 1 97.81 276 LEU A O 1
ATOM 2047 N N . ARG A 1 277 ? -12.25 52.938 5.199 1 96.25 277 ARG A N 1
ATOM 2048 C CA . ARG A 1 277 ? -11.82 53.406 3.889 1 96.25 277 ARG A CA 1
ATOM 2049 C C . ARG A 1 277 ? -12.398 52.562 2.773 1 96.25 277 ARG A C 1
ATOM 2051 O O . ARG A 1 277 ? -12.797 53.062 1.727 1 96.25 277 ARG A O 1
ATOM 2058 N N . TYR A 1 278 ? -12.547 51.312 3 1 95.38 278 TYR A N 1
ATOM 2059 C CA . TYR A 1 278 ? -12.984 50.406 1.941 1 95.38 278 TYR A CA 1
ATOM 2060 C C . TYR A 1 278 ? -14.453 50.031 2.109 1 95.38 278 TYR A C 1
ATOM 2062 O O . TYR A 1 278 ? -14.977 49.219 1.356 1 95.38 278 TYR A O 1
ATOM 2070 N N . GLY A 1 279 ? -15.094 50.562 3.188 1 95.88 279 GLY A N 1
ATOM 2071 C CA . GLY A 1 279 ? -16.5 50.312 3.422 1 95.88 279 GLY A CA 1
ATOM 2072 C C . GLY A 1 279 ? -16.781 48.938 3.996 1 95.88 279 GLY A C 1
ATOM 2073 O O . GLY A 1 279 ? -17.875 48.406 3.852 1 95.88 279 GLY A O 1
ATOM 2074 N N . TRP A 1 280 ? -15.758 48.344 4.543 1 96.25 280 TRP A N 1
ATOM 2075 C CA . TRP A 1 280 ? -15.906 47.031 5.152 1 96.25 280 TRP A CA 1
ATOM 2076 C C . TRP A 1 280 ? -16.469 47.125 6.562 1 96.25 280 TRP A C 1
ATOM 2078 O O . TRP A 1 280 ? -16.859 46.125 7.168 1 96.25 280 TRP A O 1
ATOM 2088 N N . TRP A 1 281 ? -16.531 48.281 7.035 1 96.81 281 TRP A N 1
ATOM 2089 C CA . TRP A 1 281 ? -17.156 48.75 8.266 1 96.81 281 TRP A CA 1
ATOM 2090 C C . TRP A 1 281 ? -17.688 50.156 8.109 1 96.81 281 TRP A C 1
ATOM 2092 O O . TRP A 1 281 ? -17.031 51 7.496 1 96.81 281 TRP A O 1
ATOM 2102 N N . ASN A 1 282 ? -18.812 50.438 8.664 1 96 282 ASN A N 1
ATOM 2103 C CA . ASN A 1 282 ? -19.406 51.75 8.43 1 96 282 ASN A CA 1
ATOM 2104 C C . ASN A 1 282 ? -19.188 52.688 9.625 1 96 282 ASN A C 1
ATOM 2106 O O . ASN A 1 282 ? -19.75 53.781 9.672 1 96 282 ASN A O 1
ATOM 2110 N N . GLY A 1 283 ? -18.531 52.188 10.586 1 95.5 283 GLY A N 1
ATOM 2111 C CA . GLY A 1 283 ? -18.234 53.031 11.734 1 95.5 283 GLY A CA 1
ATOM 2112 C C . GLY A 1 283 ? -19.25 52.875 12.859 1 95.5 283 GLY A C 1
ATOM 2113 O O . GLY A 1 283 ? -19.094 53.438 13.938 1 95.5 283 GLY A O 1
ATOM 2114 N N . ALA A 1 284 ? -20.25 52.094 12.602 1 95.81 284 ALA A N 1
ATOM 2115 C CA . ALA A 1 284 ? -21.266 51.844 13.617 1 95.81 284 ALA A CA 1
ATOM 2116 C C . ALA A 1 284 ? -21.172 50.438 14.188 1 95.81 284 ALA A C 1
ATOM 2118 O O . ALA A 1 284 ? -20.906 49.469 13.453 1 95.81 284 ALA A O 1
ATOM 2119 N N . GLY A 1 285 ? -21.328 50.375 15.508 1 96 285 GLY A N 1
ATOM 2120 C CA . GLY A 1 285 ? -21.234 49.094 16.141 1 96 285 GLY A CA 1
ATOM 2121 C C . GLY A 1 285 ? -19.812 48.562 16.203 1 96 285 GLY A C 1
ATOM 2122 O O . GLY A 1 285 ? -18.859 49.281 16 1 96 285 GLY A O 1
ATOM 2123 N N . LEU A 1 286 ? -19.719 47.25 16.562 1 97.19 286 LEU A N 1
ATOM 2124 C CA . LEU A 1 286 ? -18.406 46.625 16.656 1 97.19 286 LEU A CA 1
ATOM 2125 C C . LEU A 1 286 ? -17.922 46.156 15.289 1 97.19 286 LEU A C 1
ATOM 2127 O O . LEU A 1 286 ? -18.719 45.781 14.43 1 97.19 286 LEU A O 1
ATOM 2131 N N . LEU A 1 287 ? -16.688 46.219 15.039 1 97.75 287 LEU A N 1
ATOM 2132 C CA . LEU A 1 287 ? -16.094 45.75 13.789 1 97.75 287 LEU A CA 1
ATOM 2133 C C . LEU A 1 287 ? -15.992 44.219 13.781 1 97.75 287 LEU A C 1
ATOM 2135 O O . LEU A 1 287 ? -15.453 43.625 14.719 1 97.75 287 LEU A O 1
ATOM 2139 N N . ASP A 1 288 ? -16.609 43.656 12.797 1 97.56 288 ASP A N 1
ATOM 2140 C CA . ASP A 1 288 ? -16.5 42.219 12.5 1 97.56 288 ASP A CA 1
ATOM 2141 C C . ASP A 1 288 ? -15.25 41.938 11.656 1 97.56 288 ASP A C 1
ATOM 2143 O O . ASP A 1 288 ? -15.266 42.125 10.438 1 97.56 288 ASP A O 1
ATOM 2147 N N . PHE A 1 289 ? -14.219 41.438 12.359 1 97.81 289 PHE A N 1
ATOM 2148 C CA . PHE A 1 289 ? -12.93 41.281 11.688 1 97.81 289 PHE A CA 1
ATOM 2149 C C . PHE A 1 289 ? -13.039 40.281 10.539 1 97.81 289 PHE A C 1
ATOM 2151 O O . PHE A 1 289 ? -12.5 40.531 9.453 1 97.81 289 PHE A O 1
ATOM 2158 N N . ALA A 1 290 ? -13.586 39.062 10.812 1 96.62 290 ALA A N 1
ATOM 2159 C CA . ALA A 1 290 ? -13.719 38.031 9.789 1 96.62 290 ALA A CA 1
ATOM 2160 C C . ALA A 1 290 ? -14.484 38.531 8.578 1 96.62 290 ALA A C 1
ATOM 2162 O O . ALA A 1 290 ? -14.148 38.219 7.434 1 96.62 290 ALA A O 1
ATOM 2163 N N . TYR A 1 291 ? -15.484 39.281 8.797 1 95.06 291 TYR A N 1
ATOM 2164 C CA . TYR A 1 291 ? -16.25 39.875 7.695 1 95.06 291 TYR A CA 1
ATOM 2165 C C . TYR A 1 291 ? -15.414 40.906 6.945 1 95.06 291 TYR A C 1
ATOM 2167 O O . TYR A 1 291 ? -15.391 40.906 5.715 1 95.06 291 TYR A O 1
ATOM 2175 N N . ALA A 1 292 ? -14.781 41.781 7.68 1 96.19 292 ALA A N 1
ATOM 2176 C CA . ALA A 1 292 ? -14.078 42.906 7.09 1 96.19 292 ALA A CA 1
ATOM 2177 C C . ALA A 1 292 ? -12.852 42.469 6.305 1 96.19 292 ALA A C 1
ATOM 2179 O O . ALA A 1 292 ? -12.586 42.969 5.211 1 96.19 292 ALA A O 1
ATOM 2180 N N . PHE A 1 293 ? -12.148 41.5 6.867 1 96.25 293 PHE A N 1
ATOM 2181 C CA . PHE A 1 293 ? -10.82 41.25 6.32 1 96.25 293 PHE A CA 1
ATOM 2182 C C . PHE A 1 293 ? -10.703 39.844 5.805 1 96.25 293 PHE A C 1
ATOM 2184 O O . PHE A 1 293 ? -9.742 39.5 5.102 1 96.25 293 PHE A O 1
ATOM 2191 N N . GLY A 1 294 ? -11.625 39 6.188 1 93.06 294 GLY A N 1
ATOM 2192 C CA . GLY A 1 294 ? -11.609 37.625 5.734 1 93.06 294 GLY A CA 1
ATOM 2193 C C . GLY A 1 294 ? -12.234 37.406 4.367 1 93.06 294 GLY A C 1
ATOM 2194 O O . GLY A 1 294 ? -12.977 38.281 3.893 1 93.06 294 GLY A O 1
ATOM 2195 N N . ALA A 1 295 ? -11.922 36.25 3.74 1 88.25 295 ALA A N 1
ATOM 2196 C CA . ALA A 1 295 ? -12.516 35.906 2.447 1 88.25 295 ALA A CA 1
ATOM 2197 C C . ALA A 1 295 ? -13.445 34.719 2.564 1 88.25 295 ALA A C 1
ATOM 2199 O O . ALA A 1 295 ? -14.07 34.312 1.584 1 88.25 295 ALA A O 1
ATOM 2200 N N . GLY A 1 296 ? -13.547 34.188 3.787 1 83.25 296 GLY A N 1
ATOM 2201 C CA . GLY A 1 296 ? -14.469 33.094 4.027 1 83.25 296 GLY A CA 1
ATOM 2202 C C . GLY A 1 296 ? -13.953 31.75 3.547 1 83.25 296 GLY A C 1
ATOM 2203 O O . GLY A 1 296 ? -12.75 31.484 3.637 1 83.25 296 GLY A O 1
ATOM 2204 N N . GLU A 1 297 ? -14.945 30.859 3.158 1 82.75 297 GLU A N 1
ATOM 2205 C CA . GLU A 1 297 ? -14.641 29.5 2.717 1 82.75 297 GLU A CA 1
ATOM 2206 C C . GLU A 1 297 ? -13.828 29.516 1.426 1 82.75 297 GLU A C 1
ATOM 2208 O O . GLU A 1 297 ? -13.938 30.438 0.623 1 82.75 297 GLU A O 1
ATOM 2213 N N . GLN A 1 298 ? -12.992 28.422 1.366 1 78.69 298 GLN A N 1
ATOM 2214 C CA . GLN A 1 298 ? -12.211 28.219 0.152 1 78.69 298 GLN A CA 1
ATOM 2215 C C . GLN A 1 298 ? -12.344 26.781 -0.353 1 78.69 298 GLN A C 1
ATOM 2217 O O . GLN A 1 298 ? -12.695 25.875 0.408 1 78.69 298 GLN A O 1
ATOM 2222 N N . GLY A 1 299 ? -12.094 26.594 -1.697 1 81.5 299 GLY A N 1
ATOM 2223 C CA . GLY A 1 299 ? -12.125 25.266 -2.285 1 81.5 299 GLY A CA 1
ATOM 2224 C C . GLY A 1 299 ? -13.539 24.781 -2.555 1 81.5 299 GLY A C 1
ATOM 2225 O O . GLY A 1 299 ? -14.023 24.859 -3.684 1 81.5 299 GLY A O 1
ATOM 2226 N N . HIS A 1 300 ? -14.211 24.359 -1.375 1 87.94 300 HIS A N 1
ATOM 2227 C CA . HIS A 1 300 ? -15.625 24.016 -1.485 1 87.94 300 HIS A CA 1
ATOM 2228 C C . HIS A 1 300 ? -16.422 24.562 -0.301 1 87.94 300 HIS A C 1
ATOM 2230 O O . HIS A 1 300 ? -15.828 25.047 0.674 1 87.94 300 HIS A O 1
ATOM 2236 N N . PRO A 1 301 ? -17.703 24.531 -0.319 1 88.62 301 PRO A N 1
ATOM 2237 C CA . PRO A 1 301 ? -18.531 25.297 0.61 1 88.62 301 PRO A CA 1
ATOM 2238 C C . PRO A 1 301 ? -18.375 24.844 2.059 1 88.62 301 PRO A C 1
ATOM 2240 O O . PRO A 1 301 ? -18.828 25.531 2.979 1 88.62 301 PRO A O 1
ATOM 2243 N N . TYR A 1 302 ? -17.688 23.734 2.258 1 92.5 302 TYR A N 1
ATOM 2244 C 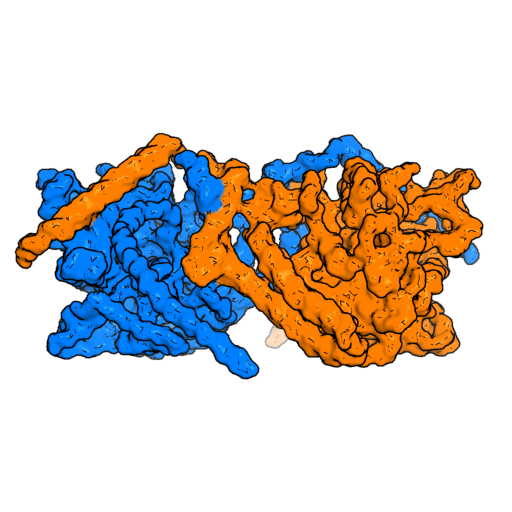CA . TYR A 1 302 ? -17.672 23.219 3.625 1 92.5 302 TYR A CA 1
ATOM 2245 C C . TYR A 1 302 ? -16.25 22.859 4.039 1 92.5 302 TYR A C 1
ATOM 2247 O O . TYR A 1 302 ? -16.047 22.109 5.008 1 92.5 302 TYR A O 1
ATOM 2255 N N . VAL A 1 303 ? -15.273 23.312 3.365 1 91.88 303 VAL A N 1
ATOM 2256 C CA . VAL A 1 303 ? -13.898 22.906 3.641 1 91.88 303 VAL A CA 1
ATOM 2257 C C . VAL A 1 303 ? -13.523 23.297 5.07 1 91.88 303 VAL A C 1
ATOM 2259 O O . VAL A 1 303 ? -13.008 22.469 5.828 1 91.88 303 VAL A O 1
ATOM 2262 N N . SER A 1 304 ? -13.742 24.516 5.5 1 94.31 304 SER A N 1
ATOM 2263 C CA . SER A 1 304 ? -13.438 25 6.84 1 94.31 304 SER A CA 1
ATOM 2264 C C . SER A 1 304 ? -14.602 24.766 7.793 1 94.31 304 SER A C 1
ATOM 2266 O O . SER A 1 304 ? -14.414 24.281 8.906 1 94.31 304 SER A O 1
ATOM 2268 N N . GLY A 1 305 ? -15.805 25.031 7.297 1 94.31 305 GLY A N 1
ATOM 2269 C CA . GLY A 1 305 ? -16.984 24.953 8.141 1 94.31 305 GLY A CA 1
ATOM 2270 C C . GLY A 1 305 ? -17.234 23.578 8.703 1 94.31 305 GLY A C 1
ATOM 2271 O O . GLY A 1 305 ? -17.625 23.438 9.867 1 94.31 305 GLY A O 1
ATOM 2272 N N . ARG A 1 306 ? -17.078 22.578 7.914 1 95.62 306 ARG A N 1
ATOM 2273 C CA . ARG A 1 306 ? -17.281 21.203 8.375 1 95.62 306 ARG A CA 1
ATOM 2274 C C . ARG A 1 306 ? -16.266 20.844 9.461 1 95.62 306 ARG A C 1
ATOM 2276 O O . ARG A 1 306 ? -16.594 20.094 10.398 1 95.62 306 ARG A O 1
ATOM 2283 N N . ARG A 1 307 ? -15.094 21.312 9.352 1 96.5 307 ARG A N 1
ATOM 2284 C CA . ARG A 1 307 ? -14.086 21.031 10.367 1 96.5 307 ARG A CA 1
ATOM 2285 C C . ARG A 1 307 ? -14.359 21.828 11.641 1 96.5 307 ARG A C 1
ATOM 2287 O O . ARG A 1 307 ? -14.109 21.344 12.75 1 96.5 307 ARG A O 1
ATOM 2294 N N . ILE A 1 308 ? -14.836 23.062 11.492 1 97.5 308 ILE A N 1
ATOM 2295 C CA . ILE A 1 308 ? -15.258 23.828 12.672 1 97.5 308 ILE A CA 1
ATOM 2296 C C . ILE A 1 308 ? -16.359 23.062 13.406 1 97.5 308 ILE A C 1
ATOM 2298 O O . ILE A 1 308 ? -16.25 22.812 14.609 1 97.5 308 ILE A O 1
ATOM 2302 N N . TRP A 1 309 ? -17.344 22.656 12.609 1 98.12 309 TRP A N 1
ATOM 2303 C CA . TRP A 1 309 ? -18.438 21.891 13.188 1 98.12 309 TRP A CA 1
ATOM 2304 C C . TRP A 1 309 ? -17.906 20.641 13.906 1 98.12 309 TRP A C 1
ATOM 2306 O O . TRP A 1 309 ? -18.297 20.375 15.055 1 98.12 309 TRP A O 1
ATOM 2316 N N . ARG A 1 310 ? -17.078 19.891 13.25 1 98.44 310 ARG A N 1
ATOM 2317 C CA . ARG A 1 310 ? -16.609 18.625 13.789 1 98.44 310 ARG A CA 1
ATOM 2318 C C . ARG A 1 310 ? -15.82 18.828 15.07 1 98.44 310 ARG A C 1
ATOM 2320 O O . ARG A 1 310 ? -16.078 18.172 16.078 1 98.44 310 ARG A O 1
ATOM 2327 N N . GLY A 1 311 ? -14.844 19.75 15.039 1 98.62 311 GLY A N 1
ATOM 2328 C CA . GLY A 1 311 ? -14.031 20.016 16.219 1 98.62 311 GLY A CA 1
ATOM 2329 C C . GLY A 1 311 ? -14.852 20.469 17.422 1 98.62 311 GLY A C 1
ATOM 2330 O O . GLY A 1 311 ? -14.742 19.906 18.5 1 98.62 311 GLY A O 1
ATOM 2331 N N . LEU A 1 312 ? -15.742 21.484 17.172 1 98.75 312 LEU A N 1
ATOM 2332 C CA . LEU A 1 312 ? -16.547 22.016 18.266 1 98.75 312 LEU A CA 1
ATOM 2333 C C . LEU A 1 312 ? -17.516 20.953 18.781 1 98.75 312 LEU A C 1
ATOM 2335 O O . LEU A 1 312 ? -17.781 20.891 19.984 1 98.75 312 LEU A O 1
ATOM 2339 N N . SER A 1 313 ? -18.016 20.125 17.875 1 98.5 313 SER A N 1
ATOM 2340 C CA . SER A 1 313 ? -18.938 19.062 18.281 1 98.5 313 SER A CA 1
ATOM 2341 C C . SER A 1 313 ? -18.234 17.984 19.094 1 98.5 313 SER A C 1
ATOM 2343 O O . SER A 1 313 ? -18.859 17.344 19.938 1 98.5 313 SER A O 1
ATOM 2345 N N . LEU A 1 314 ? -16.984 17.703 18.812 1 98.62 314 LEU A N 1
ATOM 2346 C CA . LEU A 1 314 ? -16.219 16.766 19.625 1 98.62 314 LEU A CA 1
ATOM 2347 C C . LEU A 1 314 ? -15.953 17.344 21.016 1 98.62 314 LEU A C 1
ATOM 2349 O O . LEU A 1 314 ? -16.031 16.625 22 1 98.62 314 LEU A O 1
ATOM 2353 N N . PHE A 1 315 ? -15.734 18.641 21.141 1 98.81 315 PHE A N 1
ATOM 2354 C CA . PHE A 1 315 ? -15.516 19.281 22.422 1 98.81 315 PHE A CA 1
ATOM 2355 C C . PHE A 1 315 ? -16.797 19.312 23.234 1 98.81 315 PHE A C 1
ATOM 2357 O O . PHE A 1 315 ? -16.781 19.078 24.453 1 98.81 315 PHE A O 1
ATOM 2364 N N . ALA A 1 316 ? -17.906 19.625 22.531 1 98.75 316 ALA A N 1
ATOM 2365 C CA . ALA A 1 316 ? -19.188 19.812 23.234 1 98.75 316 ALA A CA 1
ATOM 2366 C C . ALA A 1 316 ? -20.328 19.172 22.453 1 98.75 316 ALA A C 1
ATOM 2368 O O . ALA A 1 316 ? -21.188 19.875 21.938 1 98.75 316 ALA A O 1
ATOM 2369 N N . PRO A 1 317 ? -20.391 17.859 22.484 1 98.25 317 PRO A N 1
ATOM 2370 C CA . PRO A 1 317 ? -21.453 17.172 21.75 1 98.25 317 PRO A CA 1
ATOM 2371 C C . PRO A 1 317 ? -22.844 17.609 22.203 1 98.25 317 PRO A C 1
ATOM 2373 O O . PRO A 1 317 ? -23.812 17.531 21.438 1 98.25 317 PRO A O 1
ATOM 2376 N N . SER A 1 318 ? -23.016 18.109 23.375 1 98.38 318 SER A N 1
ATOM 2377 C CA . SER A 1 318 ? -24.312 18.5 23.922 1 98.38 318 SER A CA 1
ATOM 2378 C C . SER A 1 318 ? -24.906 19.672 23.156 1 98.38 318 SER A C 1
ATOM 2380 O O . SER A 1 318 ? -26.109 19.906 23.203 1 98.38 318 SER A O 1
ATOM 2382 N N . LEU A 1 319 ? -24.078 20.422 22.438 1 98.25 319 LEU A N 1
ATOM 2383 C CA . LEU A 1 319 ? -24.547 21.609 21.719 1 98.25 319 LEU A CA 1
ATOM 2384 C C . LEU A 1 319 ? -25.281 21.203 20.453 1 98.25 319 LEU A C 1
ATOM 2386 O O . LEU A 1 319 ? -26.031 22.016 19.875 1 98.25 319 LEU A O 1
ATOM 2390 N N . ASN A 1 320 ? -25.125 19.984 19.938 1 97.81 320 ASN A N 1
ATOM 2391 C CA . ASN A 1 320 ? -25.781 19.484 18.734 1 97.81 320 ASN A CA 1
ATOM 2392 C C . ASN A 1 320 ? -25.719 20.484 17.594 1 97.81 320 ASN A C 1
ATOM 2394 O O . ASN A 1 320 ? -26.75 20.859 17.031 1 97.81 320 ASN A O 1
ATOM 2398 N N . LEU A 1 321 ? -24.531 20.984 17.344 1 98.12 321 LEU A N 1
ATOM 2399 C CA . LEU A 1 321 ? -24.328 21.969 16.297 1 98.12 321 LEU A CA 1
ATOM 2400 C C . LEU A 1 321 ? -24.719 21.422 14.93 1 98.12 321 LEU A C 1
ATOM 2402 O O . LEU A 1 321 ? -24.562 20.219 14.68 1 98.12 321 LEU A O 1
ATOM 2406 N N . ASP A 1 322 ? -25.172 22.266 14.023 1 97.12 322 ASP A N 1
ATOM 2407 C CA . ASP A 1 322 ? -25.625 21.906 12.688 1 97.12 322 ASP A CA 1
ATOM 2408 C C . ASP A 1 322 ? -24.453 21.797 11.719 1 97.12 322 ASP A C 1
ATOM 2410 O O . ASP A 1 322 ? -23.781 22.797 11.445 1 97.12 322 ASP A O 1
ATOM 2414 N N . PRO A 1 323 ? -24.219 20.625 11.125 1 95.69 323 PRO A N 1
ATOM 2415 C CA . PRO A 1 323 ? -23.062 20.438 10.234 1 95.69 323 PRO A CA 1
ATOM 2416 C C . PRO A 1 323 ? -23.266 21.078 8.867 1 95.69 323 PRO A C 1
ATOM 2418 O O . PRO A 1 323 ? -22.328 21.109 8.055 1 95.69 323 PRO A O 1
ATOM 2421 N N . THR A 1 324 ? -24.391 21.672 8.492 1 93.19 324 THR A N 1
ATOM 2422 C CA . THR A 1 324 ? -24.703 22.109 7.137 1 93.19 324 THR A CA 1
ATOM 2423 C C . THR A 1 324 ? -24.547 23.609 7.008 1 93.19 324 THR A C 1
ATOM 2425 O O . THR A 1 324 ? -24.844 24.188 5.957 1 93.19 324 THR A O 1
ATOM 2428 N N . LEU A 1 325 ? -24.016 24.266 8.031 1 90.88 325 LEU A N 1
ATOM 2429 C CA . LEU A 1 325 ? -24.031 25.734 8.031 1 90.88 325 LEU A CA 1
ATOM 2430 C C . LEU A 1 325 ? -22.812 26.281 7.285 1 90.88 325 LEU A C 1
ATOM 2432 O O . LEU A 1 325 ? -22.859 27.375 6.742 1 90.88 325 LEU A O 1
ATOM 2436 N N . GLY A 1 326 ? -21.688 25.547 7.25 1 89.62 326 GLY A N 1
ATOM 2437 C CA . GLY A 1 326 ? -20.469 26.094 6.688 1 89.62 326 GLY A CA 1
ATOM 2438 C C . GLY A 1 326 ? -20.031 27.375 7.367 1 89.62 326 GLY A C 1
ATOM 2439 O O . GLY A 1 326 ? -20.312 27.594 8.547 1 89.62 326 GLY A O 1
ATOM 2440 N N . VAL A 1 327 ? -19.109 28.172 6.695 1 88.75 327 VAL A N 1
ATOM 2441 C CA . VAL A 1 327 ? -18.688 29.5 7.141 1 88.75 327 VAL A CA 1
ATOM 2442 C C . VAL A 1 327 ? -19.344 30.562 6.273 1 88.75 327 VAL A C 1
ATOM 2444 O O . VAL A 1 327 ? -19.172 30.578 5.055 1 88.75 327 VAL A O 1
ATOM 2447 N N . GLU A 1 328 ? -20.188 31.312 6.891 1 84.62 328 GLU A N 1
ATOM 2448 C CA . GLU A 1 328 ? -20.828 32.438 6.195 1 84.62 328 GLU A CA 1
ATOM 2449 C C . GLU A 1 328 ? -20.062 33.719 6.402 1 84.62 328 GLU A C 1
ATOM 2451 O O . GLU A 1 328 ? -19.641 34.031 7.516 1 84.62 328 GLU A O 1
ATOM 2456 N N . TRP A 1 329 ? -19.922 34.406 5.332 1 81.62 329 TRP A N 1
ATOM 2457 C CA . TRP A 1 329 ? -19.125 35.625 5.34 1 81.62 329 TRP A CA 1
ATOM 2458 C C . TRP A 1 329 ? -19.828 36.75 6.105 1 81.62 329 TRP A C 1
ATOM 2460 O O . TRP A 1 329 ? -19.203 37.438 6.906 1 81.62 329 TRP A O 1
ATOM 2470 N N . GLU A 1 330 ? -21.094 36.844 5.973 1 84.06 330 GLU A N 1
ATOM 2471 C CA . GLU A 1 330 ? -21.828 38.031 6.422 1 84.06 330 GLU A CA 1
ATOM 2472 C C . GLU A 1 330 ? -22.297 37.875 7.863 1 84.06 330 GLU A C 1
ATOM 2474 O O . GLU A 1 330 ? -22.609 38.875 8.531 1 84.06 330 GLU A O 1
ATOM 2479 N N . HIS A 1 331 ? -22.406 36.625 8.344 1 88 331 HIS A N 1
ATOM 2480 C CA . HIS A 1 331 ? -22.859 36.406 9.711 1 88 331 HIS A CA 1
ATOM 2481 C C . HIS A 1 331 ? -22.203 35.156 10.32 1 88 331 HIS A C 1
ATOM 2483 O O . HIS A 1 331 ? -21.797 34.25 9.594 1 88 331 HIS A O 1
ATOM 2489 N N . PRO A 1 332 ? -22.188 35.156 11.648 1 91.06 332 PRO A N 1
ATOM 2490 C CA . PRO A 1 332 ? -21.594 33.969 12.297 1 91.06 332 PRO A CA 1
ATOM 2491 C C . PRO A 1 332 ? -22.453 32.719 12.141 1 91.06 332 PRO A C 1
ATOM 2493 O O . PRO A 1 332 ? -23.688 32.781 12.188 1 91.06 332 PRO A O 1
ATOM 2496 N N . THR A 1 333 ? -21.797 31.594 11.898 1 93.62 333 THR A N 1
ATOM 2497 C CA . THR A 1 333 ? -22.484 30.312 11.82 1 93.62 333 THR A CA 1
ATOM 2498 C C . THR A 1 333 ? -22.125 29.438 13.008 1 93.62 333 THR A C 1
ATOM 2500 O O . THR A 1 333 ? -22.938 28.625 13.453 1 93.62 333 THR A O 1
ATOM 2503 N N . TYR A 1 334 ? -20.953 29.516 13.523 1 96.88 334 TYR A N 1
ATOM 2504 C CA . TYR A 1 334 ? -20.484 28.781 14.695 1 96.88 334 TYR A CA 1
ATOM 2505 C C . TYR A 1 334 ? -19.891 29.719 15.734 1 96.88 334 TYR A C 1
ATOM 2507 O O . TYR A 1 334 ? -19.438 30.812 15.398 1 96.88 334 TYR A O 1
ATOM 2515 N N . PRO A 1 335 ? -20.016 29.297 16.969 1 97.75 335 PRO A N 1
ATOM 2516 C CA . PRO A 1 335 ? -19.391 30.156 17.984 1 97.75 335 PRO A CA 1
ATOM 2517 C C . PRO A 1 335 ? -17.859 30.172 17.875 1 97.75 335 PRO A C 1
ATOM 2519 O O . PRO A 1 335 ? -17.266 29.234 17.344 1 97.75 335 PRO A O 1
ATOM 2522 N N . PHE A 1 336 ? -17.312 31.328 18.406 1 97.94 336 PHE A N 1
ATOM 2523 C CA . PHE A 1 336 ? -15.867 31.469 18.438 1 97.94 336 PHE A CA 1
ATOM 2524 C C . PHE A 1 336 ? -15.219 30.297 19.172 1 97.94 336 PHE A C 1
ATOM 2526 O O . PHE A 1 336 ? -14.172 29.797 18.766 1 97.94 336 PHE A O 1
ATOM 2533 N N . SER A 1 337 ? -15.789 29.891 20.25 1 98.81 337 SER A N 1
ATOM 2534 C CA . SER A 1 337 ? -15.305 28.828 21.109 1 98.81 337 SER A CA 1
ATOM 2535 C C . SER A 1 337 ? -16.453 28.172 21.891 1 98.81 337 SER A C 1
ATOM 2537 O O . SER A 1 337 ? -17.562 28.672 21.891 1 98.81 337 SER A O 1
ATOM 2539 N N . VAL A 1 338 ? -16.141 26.984 22.5 1 98.88 338 VAL A N 1
ATOM 2540 C CA . VAL A 1 338 ? -17.141 26.297 23.297 1 98.88 338 VAL A CA 1
ATOM 2541 C C . VAL A 1 338 ? -16.516 25.844 24.609 1 98.88 338 VAL A C 1
ATOM 2543 O O . VAL A 1 338 ? -15.297 25.688 24.703 1 98.88 338 VAL A O 1
ATOM 2546 N N . LYS A 1 339 ? -17.391 25.703 25.578 1 98.81 339 LYS A N 1
ATOM 2547 C CA . LYS A 1 339 ? -17 25 26.797 1 98.81 339 LYS A CA 1
ATOM 2548 C C . LYS A 1 339 ? -17.109 23.484 26.609 1 98.81 339 LYS A C 1
ATOM 2550 O O . LYS A 1 339 ? -18.219 22.969 26.422 1 98.81 339 LYS A O 1
ATOM 2555 N N . PRO A 1 340 ? -15.992 22.781 26.656 1 98.88 340 PRO A N 1
ATOM 2556 C CA . PRO A 1 340 ? -16.078 21.328 26.484 1 98.88 340 PRO A CA 1
ATOM 2557 C C . PRO A 1 340 ? -16.969 20.656 27.531 1 98.88 340 PRO A C 1
ATOM 2559 O O . PRO A 1 340 ? -16.984 21.078 28.703 1 98.88 340 PRO A O 1
ATOM 2562 N N . ASP A 1 341 ? -17.672 19.578 27.156 1 98.75 341 ASP A N 1
ATOM 2563 C CA . ASP A 1 341 ? -18.562 18.859 28.062 1 98.75 341 ASP A CA 1
ATOM 2564 C C . ASP A 1 341 ? -17.766 18.078 29.109 1 98.75 341 ASP A C 1
ATOM 2566 O O . ASP A 1 341 ? -18.266 17.844 30.219 1 98.75 341 ASP A O 1
ATOM 2570 N N . GLU A 1 342 ? -16.578 17.609 28.75 1 98.62 342 GLU A N 1
ATOM 2571 C CA . GLU A 1 342 ? -15.633 16.922 29.625 1 98.62 342 GLU A CA 1
ATOM 2572 C C . GLU A 1 342 ? -14.242 17.531 29.516 1 98.62 342 GLU A C 1
ATOM 2574 O O . GLU A 1 342 ? -13.891 18.125 28.484 1 98.62 342 GLU A O 1
ATOM 2579 N N . PRO A 1 343 ? -13.453 17.422 30.609 1 98.62 343 PRO A N 1
ATOM 2580 C CA . PRO A 1 343 ? -12.086 17.938 30.5 1 98.62 343 PRO A CA 1
ATOM 2581 C C . PRO A 1 343 ? -11.305 17.297 29.359 1 98.62 343 PRO A C 1
ATOM 2583 O O . PRO A 1 343 ? -11.383 16.078 29.141 1 98.62 343 PRO A O 1
ATOM 2586 N N . ILE A 1 344 ? -10.547 18.094 28.672 1 98.75 344 ILE A N 1
ATOM 2587 C CA . ILE A 1 344 ? -9.82 17.641 27.484 1 98.75 344 ILE A CA 1
ATOM 2588 C C . ILE A 1 344 ? -8.531 16.938 27.906 1 98.75 344 ILE A C 1
ATOM 2590 O O . ILE A 1 344 ? -7.742 17.5 28.688 1 98.75 344 ILE A O 1
ATOM 2594 N N . THR A 1 345 ? -8.32 15.766 27.438 1 97.81 345 THR A N 1
ATOM 2595 C CA . THR A 1 345 ? -7.098 15.016 27.688 1 97.81 345 THR A CA 1
ATOM 2596 C C . THR A 1 345 ? -6.188 15.023 26.469 1 97.81 345 THR A C 1
ATOM 2598 O O . THR A 1 345 ? -6.613 15.406 25.375 1 97.81 345 THR A O 1
ATOM 2601 N N . ILE A 1 346 ? -4.945 14.617 26.719 1 97.25 346 ILE A N 1
ATOM 2602 C CA . ILE A 1 346 ? -4.023 14.492 25.594 1 97.25 346 ILE A CA 1
ATOM 2603 C C . ILE A 1 346 ? -4.531 13.414 24.625 1 97.25 346 ILE A C 1
ATOM 2605 O O . ILE A 1 346 ? -4.434 13.57 23.406 1 97.25 346 ILE A O 1
ATOM 2609 N N . ASP A 1 347 ? -5.07 12.344 25.188 1 97.31 347 ASP A N 1
ATOM 2610 C CA . ASP A 1 347 ? -5.641 11.281 24.375 1 97.31 347 ASP A CA 1
ATOM 2611 C C . ASP A 1 347 ? -6.781 11.805 23.5 1 97.31 347 ASP A C 1
ATOM 2613 O O . ASP A 1 347 ? -6.91 11.422 22.344 1 97.31 347 ASP A O 1
ATOM 2617 N N . PHE A 1 348 ? -7.602 12.602 24.109 1 98.06 348 PHE A N 1
ATOM 2618 C CA . PHE A 1 348 ? -8.664 13.234 23.328 1 98.06 348 PHE A CA 1
ATOM 2619 C C . PHE A 1 348 ? -8.086 13.984 22.141 1 98.06 348 PHE A C 1
ATOM 2621 O O . PHE A 1 348 ? -8.586 13.867 21.016 1 98.06 348 PHE A O 1
ATOM 2628 N N . MET A 1 349 ? -7.07 14.805 22.391 1 98.75 349 MET A N 1
ATOM 2629 C CA . MET A 1 349 ? -6.461 15.617 21.344 1 98.75 349 MET A CA 1
ATOM 2630 C C . MET A 1 349 ? -5.848 14.727 20.266 1 98.75 349 MET A C 1
ATOM 2632 O O . MET A 1 349 ? -5.93 15.047 19.078 1 98.75 349 MET A O 1
ATOM 2636 N N . ARG A 1 350 ? -5.172 13.641 20.656 1 98.56 350 ARG A N 1
ATOM 2637 C CA . ARG A 1 350 ? -4.645 12.695 19.672 1 98.56 350 ARG A CA 1
ATOM 2638 C C . ARG A 1 350 ? -5.754 12.18 18.766 1 98.56 350 ARG A C 1
ATOM 2640 O O . ARG A 1 350 ? -5.59 12.133 17.547 1 98.56 350 ARG A O 1
ATOM 2647 N N . ARG A 1 351 ? -6.902 11.82 19.328 1 98 351 ARG A N 1
ATOM 2648 C CA . ARG A 1 351 ? -8.031 11.312 18.562 1 98 351 ARG A CA 1
ATOM 2649 C C . ARG A 1 351 ? -8.602 12.391 17.641 1 98 351 ARG A C 1
ATOM 2651 O O . ARG A 1 351 ? -9.016 12.109 16.516 1 98 351 ARG A O 1
ATOM 2658 N N . LEU A 1 352 ? -8.633 13.609 18.188 1 98.56 352 LEU A N 1
ATOM 2659 C CA . LEU A 1 352 ? -9.125 14.727 17.391 1 98.56 352 LEU A CA 1
ATOM 2660 C C . LEU A 1 352 ? -8.312 14.867 16.109 1 98.56 352 LEU A C 1
ATOM 2662 O O . LEU A 1 352 ? -8.883 14.977 15.016 1 98.56 352 LEU A O 1
ATOM 2666 N N . TYR A 1 353 ? -7.016 14.797 16.172 1 98.5 353 TYR A N 1
ATOM 2667 C CA . TYR A 1 353 ? -6.152 15.039 15.016 1 98.5 353 TYR A CA 1
ATOM 2668 C C . TYR A 1 353 ? -6.051 13.789 14.148 1 98.5 353 TYR A C 1
ATOM 2670 O O . TYR A 1 353 ? -5.449 13.82 13.07 1 98.5 353 TYR A O 1
ATOM 2678 N N . ARG A 1 354 ? -6.637 12.656 14.594 1 98.25 354 ARG A N 1
ATOM 2679 C CA . ARG A 1 354 ? -6.699 11.438 13.797 1 98.25 354 ARG A CA 1
ATOM 2680 C C . ARG A 1 354 ? -8.102 11.227 13.227 1 98.25 354 ARG A C 1
ATOM 2682 O O . ARG A 1 354 ? -8.383 10.18 12.633 1 98.25 354 ARG A O 1
ATOM 2689 N N . ASP A 1 355 ? -9.008 12.227 13.289 1 98.12 355 ASP A N 1
ATOM 2690 C CA . ASP A 1 355 ? -10.445 12.094 13.039 1 98.12 355 ASP A CA 1
ATOM 2691 C C . ASP A 1 355 ? -10.742 12.164 11.539 1 98.12 355 ASP A C 1
ATOM 2693 O O . ASP A 1 355 ? -10.211 13.023 10.836 1 98.12 355 ASP A O 1
ATOM 2697 N N . HIS A 1 356 ? -11.617 11.211 11.078 1 97.56 356 HIS A N 1
ATOM 2698 C CA . HIS A 1 356 ? -12.125 11.195 9.711 1 97.56 356 HIS A CA 1
ATOM 2699 C C . HIS A 1 356 ? -13.648 11.297 9.688 1 97.56 356 HIS A C 1
ATOM 2701 O O . HIS A 1 356 ? -14.305 10.719 8.82 1 97.56 356 HIS A O 1
ATOM 2707 N N . MET A 1 357 ? -14.188 11.938 10.719 1 97.31 357 MET A N 1
ATOM 2708 C CA . MET A 1 357 ? -15.617 12.18 10.914 1 97.31 357 MET A CA 1
ATOM 2709 C C . MET A 1 357 ? -16.359 10.867 11.125 1 97.31 357 MET A C 1
ATOM 2711 O O . MET A 1 357 ? -17.5 10.719 10.68 1 97.31 357 MET A O 1
ATOM 2715 N N . GLU A 1 358 ? -15.695 9.898 11.648 1 96.75 358 GLU A N 1
ATOM 2716 C CA . GLU A 1 358 ? -16.281 8.594 11.922 1 96.75 358 GLU A CA 1
ATOM 2717 C C . GLU A 1 358 ? -17.562 8.719 12.734 1 96.75 358 GLU A C 1
ATOM 2719 O O . GLU A 1 358 ? -17.656 9.539 13.648 1 96.75 358 GLU A O 1
ATOM 2724 N N . GLY A 1 359 ? -18.547 7.988 12.359 1 96.12 359 GLY A N 1
ATOM 2725 C CA . GLY A 1 359 ? -19.797 7.934 13.109 1 96.12 359 GLY A CA 1
ATOM 2726 C C . GLY A 1 359 ? -20.766 9.031 12.734 1 96.12 359 GLY A C 1
ATOM 2727 O O . GLY A 1 359 ? -21.844 9.148 13.32 1 96.12 359 GLY A O 1
ATOM 2728 N N . THR A 1 360 ? -20.422 9.883 11.812 1 97.06 360 THR A N 1
ATOM 2729 C CA . THR A 1 360 ? -21.297 10.945 11.328 1 97.06 360 THR A CA 1
ATOM 2730 C C . THR A 1 360 ? -21.766 10.656 9.906 1 97.06 360 THR A C 1
ATOM 2732 O O . THR A 1 360 ? -21.297 9.711 9.273 1 97.06 360 THR A O 1
ATOM 2735 N N . PRO A 1 361 ? -22.719 11.469 9.367 1 95 361 PRO A N 1
ATOM 2736 C CA . PRO A 1 361 ? -23.125 11.289 7.973 1 95 361 PRO A CA 1
ATOM 2737 C C . PRO A 1 361 ? -22.016 11.609 6.98 1 95 361 PRO A C 1
ATOM 2739 O O . PRO A 1 361 ? -22.156 11.32 5.785 1 95 361 PRO A O 1
ATOM 2742 N N . TYR A 1 362 ? -20.922 12.156 7.449 1 96.31 362 TYR A N 1
ATOM 2743 C CA . TYR A 1 362 ? -19.828 12.586 6.59 1 96.31 362 TYR A CA 1
ATOM 2744 C C . TYR A 1 362 ? -18.609 11.703 6.781 1 96.31 362 TYR A C 1
ATOM 2746 O O . TYR A 1 362 ? -17.484 12.102 6.445 1 96.31 362 TYR A O 1
ATOM 2754 N N . ASP A 1 363 ? -18.859 10.477 7.332 1 97 363 ASP A N 1
ATOM 2755 C CA . ASP A 1 363 ? -17.828 9.508 7.652 1 97 363 ASP A CA 1
ATOM 2756 C C . ASP A 1 363 ? -17.094 9.039 6.395 1 97 363 ASP A C 1
ATOM 2758 O O . ASP A 1 363 ? -17.688 8.383 5.531 1 97 363 ASP A O 1
ATOM 2762 N N . LEU A 1 364 ? -15.797 9.336 6.332 1 96.69 364 LEU A N 1
ATOM 2763 C CA . LEU A 1 364 ? -15.016 9.023 5.141 1 96.69 364 LEU A CA 1
ATOM 2764 C C . LEU A 1 364 ? -14.641 7.547 5.113 1 96.69 364 LEU A C 1
ATOM 2766 O O . LEU A 1 364 ? -14.188 7.035 4.086 1 96.69 364 LEU A O 1
ATOM 2770 N N . THR A 1 365 ? -14.812 6.812 6.215 1 95.94 365 THR A N 1
ATOM 2771 C CA . THR A 1 365 ? -14.445 5.402 6.301 1 95.94 365 THR A CA 1
ATOM 2772 C C . THR A 1 365 ? -15.648 4.516 5.988 1 95.94 365 THR A C 1
ATOM 2774 O O . THR A 1 365 ? -15.625 3.312 6.258 1 95.94 365 THR A O 1
ATOM 2777 N N . ASP A 1 366 ? -16.688 5.055 5.43 1 93 366 ASP A N 1
ATOM 2778 C CA . ASP A 1 366 ? -17.875 4.254 5.18 1 93 366 ASP A CA 1
ATOM 2779 C C . ASP A 1 366 ? -18.391 4.453 3.756 1 93 366 ASP A C 1
ATOM 2781 O O . ASP A 1 366 ? -19.531 4.117 3.449 1 93 366 ASP A O 1
ATOM 2785 N N . HIS A 1 367 ? -17.641 4.961 2.875 1 93.5 367 HIS A N 1
ATOM 2786 C CA . HIS A 1 367 ? -18.016 5.086 1.472 1 93.5 367 HIS A CA 1
ATOM 2787 C C . HIS A 1 367 ? -17.797 3.775 0.724 1 93.5 367 HIS A C 1
ATOM 2789 O O . HIS A 1 367 ? -16.734 3.152 0.852 1 93.5 367 HIS A O 1
ATOM 2795 N N . VAL A 1 368 ? -18.766 3.445 -0.072 1 93.56 368 VAL A N 1
ATOM 2796 C CA . VAL A 1 368 ? -18.734 2.137 -0.717 1 93.56 368 VAL A CA 1
ATOM 2797 C C . VAL A 1 368 ? -17.688 2.135 -1.836 1 93.56 368 VAL A C 1
ATOM 2799 O O . VAL A 1 368 ? -16.766 1.321 -1.832 1 93.56 368 VAL A O 1
ATOM 2802 N N . VAL A 1 369 ? -17.797 3.068 -2.82 1 95.62 369 VAL A N 1
ATOM 2803 C CA . VAL A 1 369 ? -16.906 3.049 -3.973 1 95.62 369 VAL A CA 1
ATOM 2804 C C . VAL A 1 369 ? -15.641 3.85 -3.66 1 95.62 369 VAL A C 1
ATOM 2806 O O . VAL A 1 369 ? -14.523 3.344 -3.803 1 95.62 369 VAL A O 1
ATOM 2809 N N . ALA A 1 370 ? -15.797 5.062 -3.051 1 94.94 370 ALA A N 1
ATOM 2810 C CA . ALA A 1 370 ? -14.664 5.945 -2.807 1 94.94 370 ALA A CA 1
ATOM 2811 C C . ALA A 1 370 ? -13.719 5.344 -1.771 1 94.94 370 ALA A C 1
ATOM 2813 O O . ALA A 1 370 ? -12.508 5.59 -1.813 1 94.94 370 ALA A O 1
ATOM 2814 N N . GLY A 1 371 ? -14.258 4.551 -0.881 1 95.5 371 GLY A N 1
ATOM 2815 C CA . GLY A 1 371 ? -13.445 3.924 0.148 1 95.5 371 GLY A CA 1
ATOM 2816 C C . GLY A 1 371 ? -12.695 2.699 -0.344 1 95.5 371 GLY A C 1
ATOM 2817 O O . GLY A 1 371 ? -11.867 2.139 0.376 1 95.5 371 GLY A O 1
ATOM 2818 N N . GLY A 1 372 ? -12.992 2.287 -1.606 1 94.06 372 GLY A N 1
ATOM 2819 C CA . GLY A 1 372 ? -12.398 1.057 -2.104 1 94.06 372 GLY A CA 1
ATOM 2820 C C . GLY A 1 372 ? -12.914 -0.184 -1.402 1 94.06 372 GLY A C 1
ATOM 2821 O O . GLY A 1 372 ? -13.836 -0.104 -0.589 1 94.06 372 GLY A O 1
ATOM 2822 N N . PRO A 1 373 ? -12.234 -1.32 -1.706 1 92.44 373 PRO A N 1
ATOM 2823 C CA . PRO A 1 373 ? -12.719 -2.58 -1.136 1 92.44 373 PRO A CA 1
ATOM 2824 C C . PRO A 1 373 ? -12.547 -2.643 0.381 1 92.44 373 PRO A C 1
ATOM 2826 O O . PRO A 1 373 ? -13.211 -3.439 1.047 1 92.44 373 PRO A O 1
ATOM 2829 N N . PHE A 1 374 ? -11.68 -1.724 0.908 1 92.56 374 PHE A N 1
ATOM 2830 C CA . PHE A 1 374 ? -11.375 -1.875 2.326 1 92.56 374 PHE A CA 1
ATOM 2831 C C . PHE A 1 374 ? -11.461 -0.533 3.043 1 92.56 374 PHE A C 1
ATOM 2833 O O . PHE A 1 374 ? -10.727 -0.293 4.008 1 92.56 374 PHE A O 1
ATOM 2840 N N . LYS A 1 375 ? -12.266 0.387 2.588 1 94.38 375 LYS A N 1
ATOM 2841 C CA . LYS A 1 375 ? -12.828 1.555 3.258 1 94.38 375 LYS A CA 1
ATOM 2842 C C . LYS A 1 375 ? -11.734 2.535 3.672 1 94.38 375 LYS A C 1
ATOM 2844 O O . LYS A 1 375 ? -11.734 3.031 4.801 1 94.38 375 LYS A O 1
ATOM 2849 N N . THR A 1 376 ? -10.781 2.807 2.828 1 95.62 376 THR A N 1
ATOM 2850 C CA . THR A 1 376 ? -9.805 3.85 3.102 1 95.62 376 THR A CA 1
ATOM 2851 C C . THR A 1 376 ? -10.469 5.219 3.166 1 95.62 376 THR A C 1
ATOM 2853 O O . THR A 1 376 ? -11.383 5.504 2.393 1 95.62 376 THR A O 1
ATOM 2856 N N . PRO A 1 377 ? -10.07 6.141 4.109 1 96.44 377 PRO A N 1
ATOM 2857 C CA . PRO A 1 377 ? -10.625 7.496 4.18 1 96.44 377 PRO A CA 1
ATOM 2858 C C . PRO A 1 377 ? -9.922 8.469 3.232 1 96.44 377 PRO A C 1
ATOM 2860 O O . PRO A 1 377 ? -10.32 9.633 3.131 1 96.44 377 PRO A O 1
ATOM 2863 N N . VAL A 1 378 ? -8.945 8.047 2.498 1 92.25 378 VAL A N 1
ATOM 2864 C CA . VAL A 1 378 ? -8.094 8.922 1.707 1 92.25 378 VAL A CA 1
ATOM 2865 C C . VAL A 1 378 ? -8.773 9.25 0.38 1 92.25 378 VAL A C 1
ATOM 2867 O O . VAL A 1 378 ? -9.32 8.359 -0.277 1 92.25 378 VAL A O 1
ATOM 2870 N N . ARG A 1 379 ? -8.805 10.531 0.076 1 90.25 379 ARG A N 1
ATOM 2871 C CA . ARG A 1 379 ? -9.305 11.055 -1.189 1 90.25 379 ARG A CA 1
ATOM 2872 C C . ARG A 1 379 ? -8.227 11.828 -1.929 1 90.25 379 ARG A C 1
ATOM 2874 O O . ARG A 1 379 ? -7.91 12.969 -1.563 1 90.25 379 ARG A O 1
ATOM 2881 N N . TYR A 1 380 ? -7.688 11.219 -2.986 1 80.31 380 TYR A N 1
ATOM 2882 C CA . TYR A 1 380 ? -6.602 11.852 -3.723 1 80.31 380 TYR A CA 1
ATOM 2883 C C . TYR A 1 380 ? -7.133 12.945 -4.645 1 80.31 380 TYR A C 1
ATOM 2885 O O . TYR A 1 380 ? -8.188 12.789 -5.262 1 80.31 380 TYR A O 1
ATOM 2893 N N . PRO A 1 381 ? -6.391 14.016 -4.688 1 73.69 381 PRO A N 1
ATOM 2894 C CA . PRO A 1 381 ? -6.844 15.078 -5.594 1 73.69 381 PRO A CA 1
ATOM 2895 C C . PRO A 1 381 ? -6.883 14.625 -7.051 1 73.69 381 PRO A C 1
ATOM 2897 O O . PRO A 1 381 ? -5.988 13.906 -7.504 1 73.69 381 PRO A O 1
ATOM 2900 N N . GLY A 1 382 ? -7.91 14.938 -7.762 1 64.62 382 GLY A N 1
ATOM 2901 C CA . GLY A 1 382 ? -8.156 14.461 -9.117 1 64.62 382 GLY A CA 1
ATOM 2902 C C . GLY A 1 382 ? -7.441 15.273 -10.172 1 64.62 382 GLY A C 1
ATOM 2903 O O . GLY A 1 382 ? -7.438 14.898 -11.352 1 64.62 382 GLY A O 1
ATOM 2904 N N . GLY A 1 383 ? -6.902 16.281 -9.789 1 69.81 383 GLY A N 1
ATOM 2905 C CA . GLY A 1 383 ? -6.199 17.094 -10.766 1 69.81 383 GLY A CA 1
ATOM 2906 C C . GLY A 1 383 ? -7.098 17.609 -11.883 1 69.81 383 GLY A C 1
ATOM 2907 O O . GLY A 1 383 ? -8.148 18.188 -11.617 1 69.81 383 GLY A O 1
ATOM 2908 N N . ARG A 1 384 ? -6.762 17.234 -13.117 1 71.75 384 ARG A N 1
ATOM 2909 C CA . ARG A 1 384 ? -7.473 17.703 -14.305 1 71.75 384 ARG A CA 1
ATOM 2910 C C . ARG A 1 384 ? -8.859 17.078 -14.391 1 71.75 384 ARG A C 1
ATOM 2912 O O . ARG A 1 384 ? -9.805 17.719 -14.859 1 71.75 384 ARG A O 1
ATOM 2919 N N . ALA A 1 385 ? -8.992 15.906 -13.883 1 82.69 385 ALA A N 1
ATOM 2920 C CA . ALA A 1 385 ? -10.273 15.211 -13.953 1 82.69 385 ALA A CA 1
ATOM 2921 C C . ALA A 1 385 ? -11.32 15.914 -13.094 1 82.69 385 ALA A C 1
ATOM 2923 O O . ALA A 1 385 ? -12.477 16.047 -13.5 1 82.69 385 ALA A O 1
ATOM 2924 N N . GLU A 1 386 ? -10.891 16.406 -11.977 1 82.31 386 GLU A N 1
ATOM 2925 C CA . GLU A 1 386 ? -11.812 17.109 -11.078 1 82.31 386 GLU A CA 1
ATOM 2926 C C . GLU A 1 386 ? -12.32 18.406 -11.703 1 82.31 386 GLU A C 1
ATOM 2928 O O . GLU A 1 386 ? -13.469 18.797 -11.492 1 82.31 386 GLU A O 1
ATOM 2933 N N . ALA A 1 387 ? -11.453 18.969 -12.461 1 77.81 387 ALA A N 1
ATOM 2934 C CA . ALA A 1 387 ? -11.773 20.25 -13.062 1 77.81 387 ALA A CA 1
ATOM 2935 C C . ALA A 1 387 ? -12.906 20.109 -14.078 1 77.81 387 ALA A C 1
ATOM 2937 O O . ALA A 1 387 ? -13.531 21.109 -14.461 1 77.81 387 ALA A O 1
ATOM 2938 N N . THR A 1 388 ? -13.203 18.922 -14.453 1 83.56 388 THR A N 1
ATOM 2939 C CA . THR A 1 388 ? -14.258 18.703 -15.438 1 83.56 388 THR A CA 1
ATOM 2940 C C . THR A 1 388 ? -15.633 18.703 -14.766 1 83.56 388 THR A C 1
ATOM 2942 O O . THR A 1 388 ? -16.656 18.781 -15.445 1 83.56 388 THR A O 1
ATOM 2945 N N . PHE A 1 389 ? -15.648 18.719 -13.5 1 86.5 389 PHE A N 1
ATOM 2946 C CA . PHE A 1 389 ? -16.906 18.734 -12.758 1 86.5 389 PHE A CA 1
ATOM 2947 C C . PHE A 1 389 ? -17.312 20.156 -12.414 1 86.5 389 PHE A C 1
ATOM 2949 O O . PHE A 1 389 ? -16.484 20.938 -11.922 1 86.5 389 PHE A O 1
ATOM 2956 N N . LYS A 1 390 ? -18.5 20.531 -12.711 1 81.31 390 LYS A N 1
ATOM 2957 C CA . LYS A 1 390 ? -19 21.844 -12.344 1 81.31 390 LYS A CA 1
ATOM 2958 C C . LYS A 1 390 ? -19.234 21.953 -10.836 1 81.31 390 LYS A C 1
ATOM 2960 O O . LYS A 1 390 ? -19.141 23.031 -10.258 1 81.31 390 LYS A O 1
ATOM 2965 N N . HIS A 1 391 ? -19.656 20.828 -10.359 1 88.25 391 HIS A N 1
ATOM 2966 C CA . HIS A 1 391 ? -19.828 20.719 -8.914 1 88.25 391 HIS A CA 1
ATOM 2967 C C . HIS A 1 391 ? -19.375 19.375 -8.391 1 88.25 391 HIS A C 1
ATOM 2969 O O . HIS A 1 391 ? -19.422 18.375 -9.117 1 88.25 391 HIS A O 1
ATOM 2975 N N . GLY A 1 392 ? -18.828 19.375 -7.223 1 90.12 392 GLY A N 1
ATOM 2976 C CA . GLY A 1 392 ? -18.328 18.172 -6.582 1 90.12 392 GLY A CA 1
ATOM 2977 C C . GLY A 1 392 ? -17.125 18.422 -5.695 1 90.12 392 GLY A C 1
ATOM 2978 O O . GLY A 1 392 ? -16.344 19.344 -5.941 1 90.12 392 GLY A O 1
ATOM 2979 N N . ALA A 1 393 ? -17.031 17.656 -4.695 1 92.06 393 ALA A N 1
ATOM 2980 C CA . ALA A 1 393 ? -15.922 17.75 -3.742 1 92.06 393 ALA A CA 1
ATOM 2981 C C . ALA A 1 393 ? -15.844 16.516 -2.859 1 92.06 393 ALA A C 1
ATOM 2983 O O . ALA A 1 393 ? -16.719 15.656 -2.912 1 92.06 393 ALA A O 1
ATOM 2984 N N . TRP A 1 394 ? -14.805 16.375 -2.223 1 91.44 394 TRP A N 1
ATOM 2985 C CA . TRP A 1 394 ? -14.695 15.438 -1.104 1 91.44 394 TRP A CA 1
ATOM 2986 C C . TRP A 1 394 ? -14.727 16.188 0.227 1 91.44 394 TRP A C 1
ATOM 2988 O O . TRP A 1 394 ? -14.289 17.328 0.314 1 91.44 394 TRP A O 1
ATOM 2998 N N . GLU A 1 395 ? -15.234 15.469 1.246 1 92.81 395 GLU A N 1
ATOM 2999 C CA . GLU A 1 395 ? -15.109 16.016 2.594 1 92.81 395 GLU A CA 1
ATOM 3000 C C . GLU A 1 395 ? -13.641 16.172 2.988 1 92.81 395 GLU A C 1
ATOM 3002 O O . GLU A 1 395 ? -12.805 15.328 2.635 1 92.81 395 GLU A O 1
ATOM 3007 N N . ARG A 1 396 ? -13.367 17.25 3.652 1 92.81 396 ARG A N 1
ATOM 3008 C CA . ARG A 1 396 ? -12.047 17.484 4.215 1 92.81 396 ARG A CA 1
ATOM 3009 C C . ARG A 1 396 ? -12.016 17.172 5.707 1 92.81 396 ARG A C 1
ATOM 3011 O O . ARG A 1 396 ? -12.531 17.953 6.52 1 92.81 396 ARG A O 1
ATOM 3018 N N . ALA A 1 397 ? -11.352 16.109 6.102 1 94.75 397 ALA A N 1
ATOM 3019 C CA . ALA A 1 397 ? -11.273 15.703 7.504 1 94.75 397 ALA A CA 1
ATOM 3020 C C . ALA A 1 397 ? -10.172 16.469 8.234 1 94.75 397 ALA A C 1
ATOM 3022 O O . ALA A 1 397 ? -9.367 17.156 7.609 1 94.75 397 ALA A O 1
ATOM 3023 N N . ILE A 1 398 ? -10.172 16.359 9.555 1 96.62 398 ILE A N 1
ATOM 3024 C CA . ILE A 1 398 ? -9.109 16.969 10.352 1 96.62 398 ILE A CA 1
ATOM 3025 C C . ILE A 1 398 ? -7.793 16.234 10.078 1 96.62 398 ILE A C 1
ATOM 3027 O O . ILE A 1 398 ? -6.762 16.875 9.844 1 96.62 398 ILE A O 1
ATOM 3031 N N . SER A 1 399 ? -7.887 14.883 10.07 1 95.5 399 SER A N 1
ATOM 3032 C CA . SER A 1 399 ? -6.711 14.125 9.648 1 95.5 399 SER A CA 1
ATOM 3033 C C . SER A 1 399 ? -6.672 13.961 8.133 1 95.5 399 SER A C 1
ATOM 3035 O O . SER A 1 399 ? -7.629 13.469 7.535 1 95.5 399 SER A O 1
ATOM 3037 N N . GLU A 1 400 ? -5.629 14.391 7.598 1 89.81 400 GLU A N 1
ATOM 3038 C CA . GLU A 1 400 ? -5.504 14.359 6.141 1 89.81 400 GLU A CA 1
ATOM 3039 C C . GLU A 1 400 ? -4.258 13.586 5.711 1 89.81 400 GLU A C 1
ATOM 3041 O O . GLU A 1 400 ? -3.246 13.586 6.418 1 89.81 400 GLU A O 1
ATOM 3046 N N . GLU A 1 401 ? -4.332 12.992 4.5 1 86.56 401 GLU A N 1
ATOM 3047 C CA . GLU A 1 401 ? -3.244 12.172 3.975 1 86.56 401 GLU A CA 1
ATOM 3048 C C . GLU A 1 401 ? -2.021 13.023 3.639 1 86.56 401 GLU A C 1
ATOM 3050 O O . GLU A 1 401 ? -0.899 12.516 3.594 1 86.56 401 GLU A O 1
ATOM 3055 N N . HIS A 1 402 ? -2.154 14.266 3.459 1 82.38 402 HIS A N 1
ATOM 3056 C CA . HIS A 1 402 ? -1.012 15.086 3.068 1 82.38 402 HIS A CA 1
ATOM 3057 C C . HIS A 1 402 ? -0.559 15.984 4.215 1 82.38 402 HIS A C 1
ATOM 3059 O O . HIS A 1 402 ? -0.061 17.094 3.984 1 82.38 402 HIS A O 1
ATOM 3065 N N . SER A 1 403 ? -0.803 15.562 5.41 1 89.75 403 SER A N 1
ATOM 3066 C CA . SER A 1 403 ? -0.223 16.266 6.551 1 89.75 403 SER A CA 1
ATOM 3067 C C . SER A 1 403 ? 1.268 15.969 6.684 1 89.75 403 SER A C 1
ATOM 3069 O O . SER A 1 403 ? 1.689 14.812 6.582 1 89.75 403 SER A O 1
ATOM 3071 N N . TYR A 1 404 ? 2.051 16.984 6.902 1 89.56 404 TYR A N 1
ATOM 3072 C CA . TYR A 1 404 ? 3.484 16.781 7.09 1 89.56 404 TYR A CA 1
ATOM 3073 C C . TYR A 1 404 ? 3.818 16.578 8.562 1 89.56 404 TYR A C 1
ATOM 3075 O O . TYR A 1 404 ? 4.836 15.961 8.891 1 89.56 404 TYR A O 1
ATOM 3083 N N . TYR A 1 405 ? 3.002 17.156 9.352 1 93.94 405 TYR A N 1
ATOM 3084 C CA . TYR A 1 405 ? 3.1 16.828 10.766 1 93.94 405 TYR A CA 1
ATOM 3085 C C . TYR A 1 405 ? 1.887 17.359 11.531 1 93.94 405 TYR A C 1
ATOM 3087 O O . TYR A 1 405 ? 1.111 18.156 11 1 93.94 405 TYR A O 1
ATOM 3095 N N . GLY A 1 406 ? 1.682 16.828 12.664 1 96.38 406 GLY A N 1
ATOM 3096 C CA . GLY A 1 406 ? 0.812 17.375 13.695 1 96.38 406 GLY A CA 1
ATOM 3097 C C . GLY A 1 406 ? 1.457 17.406 15.07 1 96.38 406 GLY A C 1
ATOM 3098 O O . GLY A 1 406 ? 2.4 16.656 15.328 1 96.38 406 GLY A O 1
ATOM 3099 N N . PHE A 1 407 ? 0.983 18.312 15.875 1 98.12 407 PHE A N 1
ATOM 3100 C CA . PHE A 1 407 ? 1.517 18.281 17.234 1 98.12 407 PHE A CA 1
ATOM 3101 C C . PHE A 1 407 ? 0.501 18.844 18.219 1 98.12 407 PHE A C 1
ATOM 3103 O O . PHE A 1 407 ? -0.475 19.484 17.828 1 98.12 407 PHE A O 1
ATOM 3110 N N . ILE A 1 408 ? 0.728 18.516 19.438 1 98.75 408 ILE A N 1
ATOM 3111 C CA . ILE A 1 408 ? 0.011 19 20.609 1 98.75 408 ILE A CA 1
ATOM 3112 C C . ILE A 1 408 ? 1 19.594 21.609 1 98.75 408 ILE A C 1
ATOM 3114 O O . ILE A 1 408 ? 1.711 18.859 22.312 1 98.75 408 ILE A O 1
ATOM 3118 N N . ALA A 1 409 ? 1.014 20.906 21.672 1 98.69 409 ALA A N 1
ATOM 3119 C CA . ALA A 1 409 ? 1.872 21.578 22.641 1 98.69 409 ALA A CA 1
ATOM 3120 C C . ALA A 1 409 ? 1.11 21.891 23.922 1 98.69 409 ALA A C 1
ATOM 3122 O O . ALA A 1 409 ? 0.043 22.516 23.891 1 98.69 409 ALA A O 1
ATOM 3123 N N . VAL A 1 410 ? 1.637 21.5 25 1 97.88 410 VAL A N 1
ATOM 3124 C CA . VAL A 1 410 ? 1.01 21.703 26.312 1 97.88 410 VAL A CA 1
ATOM 3125 C C . VAL A 1 410 ? 1.928 22.531 27.203 1 97.88 410 VAL A C 1
ATOM 3127 O O . VAL A 1 410 ? 3.068 22.141 27.453 1 97.88 410 VAL A O 1
ATOM 3130 N N . THR A 1 411 ? 1.406 23.594 27.625 1 97.5 411 THR A N 1
ATOM 3131 C CA . THR A 1 411 ? 2.164 24.484 28.5 1 97.5 411 THR A CA 1
ATOM 3132 C C . THR A 1 411 ? 1.55 24.516 29.906 1 97.5 411 THR A C 1
ATOM 3134 O O . THR A 1 411 ? 0.359 24.797 30.062 1 97.5 411 THR A O 1
ATOM 3137 N N . TYR A 1 412 ? 2.391 24.281 30.859 1 93.62 412 TYR A N 1
ATOM 3138 C CA . TYR A 1 412 ? 1.962 24.297 32.25 1 93.62 412 TYR A CA 1
ATOM 3139 C C . TYR A 1 412 ? 2.5 25.531 32.969 1 93.62 412 TYR A C 1
ATOM 3141 O O . TYR A 1 412 ? 3.539 26.078 32.594 1 93.62 412 TYR A O 1
ATOM 3149 N N . LYS A 1 413 ? 1.829 25.906 34 1 87.69 413 LYS A N 1
ATOM 3150 C CA . LYS A 1 413 ? 2.248 27.078 34.781 1 87.69 413 LYS A CA 1
ATOM 3151 C C . LYS A 1 413 ? 3.461 26.75 35.625 1 87.69 413 LYS A C 1
ATOM 3153 O O . LYS A 1 413 ? 4.371 27.578 35.781 1 87.69 413 LYS A O 1
ATOM 3158 N N . ASN A 1 414 ? 3.484 25.609 36.219 1 83.06 414 ASN A N 1
ATOM 3159 C CA . ASN A 1 414 ? 4.48 25.375 37.25 1 83.06 414 ASN A CA 1
ATOM 3160 C C . ASN A 1 414 ? 5.262 24.078 37 1 83.06 414 ASN A C 1
ATOM 3162 O O . ASN A 1 414 ? 5.777 23.469 37.938 1 83.06 414 ASN A O 1
ATOM 3166 N N . LYS A 1 415 ? 5.219 23.594 35.844 1 84.19 415 LYS A N 1
ATOM 3167 C CA . LYS A 1 415 ? 6 22.422 35.469 1 84.19 415 LYS A CA 1
ATOM 3168 C C . LYS A 1 415 ? 6.535 22.516 34.062 1 84.19 415 LYS A C 1
ATOM 3170 O O . LYS A 1 415 ? 6.355 23.547 33.375 1 84.19 415 LYS A O 1
ATOM 3175 N N . TYR A 1 416 ? 7.348 21.547 33.688 1 84.94 416 TYR A N 1
ATOM 3176 C CA . TYR A 1 416 ? 7.91 21.531 32.344 1 84.94 416 TYR A CA 1
ATOM 3177 C C . TYR A 1 416 ? 6.812 21.406 31.281 1 84.94 416 TYR A C 1
ATOM 3179 O O . TYR A 1 416 ? 5.723 20.906 31.578 1 84.94 416 TYR A O 1
ATOM 3187 N N . ASN A 1 417 ? 7.105 21.953 30.125 1 94.31 417 ASN A N 1
ATOM 3188 C CA . ASN A 1 417 ? 6.184 21.906 29 1 94.31 417 ASN A CA 1
ATOM 3189 C C . ASN A 1 417 ? 6.504 20.734 28.062 1 94.31 417 ASN A C 1
ATOM 3191 O O . ASN A 1 417 ? 7.582 20.156 28.141 1 94.31 417 ASN A O 1
ATOM 3195 N N . VAL A 1 418 ? 5.539 20.375 27.281 1 94.69 418 VAL A N 1
ATOM 3196 C CA . VAL A 1 418 ? 5.727 19.219 26.422 1 94.69 418 VAL A CA 1
ATOM 3197 C C . VAL A 1 418 ? 5.105 19.5 25.047 1 94.69 418 VAL A C 1
ATOM 3199 O O . VAL A 1 418 ? 4.02 20.078 24.953 1 94.69 418 VAL A O 1
ATOM 3202 N N . VAL A 1 419 ? 5.812 19.125 24.016 1 96.38 419 VAL A N 1
ATOM 3203 C CA . VAL A 1 419 ? 5.258 19.016 22.672 1 96.38 419 VAL A CA 1
ATOM 3204 C C . VAL A 1 419 ? 5.125 17.547 22.281 1 96.38 419 VAL A C 1
ATOM 3206 O O . VAL A 1 419 ? 6.117 16.812 22.234 1 96.38 419 VAL A O 1
ATOM 3209 N N . TYR A 1 420 ? 3.92 17.094 22.109 1 96.94 420 TYR A N 1
ATOM 3210 C CA . TYR A 1 420 ? 3.707 15.797 21.469 1 96.94 420 TYR A CA 1
ATOM 3211 C C . TYR A 1 420 ? 3.68 15.93 19.953 1 96.94 420 TYR A C 1
ATOM 3213 O O . TYR A 1 420 ? 2.701 16.422 19.391 1 96.94 420 TYR A O 1
ATOM 3221 N N . PHE A 1 421 ? 4.75 15.461 19.297 1 96.44 421 PHE A N 1
ATOM 3222 C CA . PHE A 1 421 ? 4.938 15.695 17.875 1 96.44 421 PHE A CA 1
ATOM 3223 C C . PHE A 1 421 ? 4.691 14.422 17.078 1 96.44 421 PHE A C 1
ATOM 3225 O O . PHE A 1 421 ? 5.223 13.359 17.406 1 96.44 421 PHE A O 1
ATOM 3232 N N . ALA A 1 422 ? 3.861 14.531 16.094 1 97 422 ALA A N 1
ATOM 3233 C CA . ALA A 1 422 ? 3.562 13.43 15.18 1 97 422 ALA A CA 1
ATOM 3234 C C . ALA A 1 422 ? 3.969 13.773 13.75 1 97 422 ALA A C 1
ATOM 3236 O O . ALA A 1 422 ? 3.25 14.492 13.047 1 97 422 ALA A O 1
ATOM 3237 N N . PRO A 1 423 ? 5.105 13.195 13.258 1 94.88 423 PRO A N 1
ATOM 3238 C CA . PRO A 1 423 ? 5.477 13.438 11.859 1 94.88 423 PRO A CA 1
ATOM 3239 C C . PRO A 1 423 ? 4.504 12.789 10.875 1 94.88 423 PRO A C 1
ATOM 3241 O O . PRO A 1 423 ? 3.975 11.711 11.141 1 94.88 423 PRO A O 1
ATOM 3244 N N . SER A 1 424 ? 4.301 13.43 9.766 1 93.31 424 SER A N 1
ATOM 3245 C CA . SER A 1 424 ? 3.367 12.977 8.734 1 93.31 424 SER A CA 1
ATOM 3246 C C . SER A 1 424 ? 1.926 13.047 9.227 1 93.31 424 SER A C 1
ATOM 3248 O O . SER A 1 424 ? 1.593 13.875 10.078 1 93.31 424 SER A O 1
ATOM 3250 N N . SER A 1 425 ? 1.017 12.258 8.656 1 94.56 425 SER A N 1
ATOM 3251 C CA . SER A 1 425 ? -0.394 12.281 9.031 1 94.56 425 SER A CA 1
ATOM 3252 C C . SER A 1 425 ? -0.616 11.617 10.383 1 94.56 425 SER A C 1
ATOM 3254 O O . SER A 1 425 ? -0.213 10.469 10.594 1 94.56 425 SER A O 1
ATOM 3256 N N . PRO A 1 426 ? -1.323 12.203 11.227 1 97.5 426 PRO A N 1
ATOM 3257 C CA . PRO A 1 426 ? -1.466 11.695 12.594 1 97.5 426 PRO A CA 1
ATOM 3258 C C . PRO A 1 426 ? -2.096 10.305 12.641 1 97.5 426 PRO A C 1
ATOM 3260 O O . PRO A 1 426 ? -1.744 9.492 13.5 1 97.5 426 PRO A O 1
ATOM 3263 N N . HIS A 1 427 ? -3.012 9.969 11.758 1 97.44 427 HIS A N 1
ATOM 3264 C CA . HIS A 1 427 ? -3.66 8.664 11.82 1 97.44 427 HIS A CA 1
ATOM 3265 C C . HIS A 1 427 ? -2.666 7.539 11.555 1 97.44 427 HIS A C 1
ATOM 3267 O O . HIS A 1 427 ? -2.879 6.402 11.977 1 97.44 427 HIS A O 1
ATOM 3273 N N . GLY A 1 428 ? -1.625 7.84 10.836 1 97.25 428 GLY A N 1
ATOM 3274 C CA . GLY A 1 428 ? -0.599 6.844 10.57 1 97.25 428 GLY A CA 1
ATOM 3275 C C . GLY A 1 428 ? 0.684 7.09 11.344 1 97.25 428 GLY A C 1
ATOM 3276 O O . GLY A 1 428 ? 1.708 6.461 11.07 1 97.25 428 GLY A O 1
ATOM 3277 N N . SER A 1 429 ? 0.694 8 12.305 1 97.56 429 SER A N 1
ATOM 3278 C CA . SER A 1 429 ? 1.881 8.406 13.047 1 97.56 429 SER A CA 1
ATOM 3279 C C . SER A 1 429 ? 1.716 8.133 14.539 1 97.56 429 SER A C 1
ATOM 3281 O O . SER A 1 429 ? 0.75 7.492 14.961 1 97.56 429 SER A O 1
ATOM 3283 N N . VAL A 1 430 ? 2.74 8.438 15.273 1 97.38 430 VAL A N 1
ATOM 3284 C CA . VAL A 1 430 ? 2.742 8.359 16.734 1 97.38 430 VAL A CA 1
ATOM 3285 C C . VAL A 1 430 ? 3.227 9.68 17.312 1 97.38 430 VAL A C 1
ATOM 3287 O O . VAL A 1 430 ? 4.137 10.312 16.766 1 97.38 430 VAL A O 1
ATOM 3290 N N . PHE A 1 431 ? 2.553 10.094 18.344 1 97.19 431 PHE A N 1
ATOM 3291 C CA . PHE A 1 431 ? 2.945 11.328 19.016 1 97.19 431 PHE A CA 1
ATOM 3292 C C . PHE A 1 431 ? 4.102 11.078 19.984 1 97.19 431 PHE A C 1
ATOM 3294 O O . PHE A 1 431 ? 3.936 10.391 20.984 1 97.19 431 PHE A O 1
ATOM 3301 N N . VAL A 1 432 ? 5.23 11.703 19.672 1 93.25 432 VAL A N 1
ATOM 3302 C CA . VAL A 1 432 ? 6.402 11.547 20.531 1 93.25 432 VAL A CA 1
ATOM 3303 C C . VAL A 1 432 ? 6.652 12.836 21.312 1 93.25 432 VAL A C 1
ATOM 3305 O O . VAL A 1 432 ? 6.48 13.938 20.766 1 93.25 432 VAL A O 1
ATOM 3308 N N . PRO A 1 433 ? 7.098 12.727 22.531 1 92.19 433 PRO A N 1
ATOM 3309 C CA . PRO A 1 433 ? 7.223 13.914 23.375 1 92.19 433 PRO A CA 1
ATOM 3310 C C . PRO A 1 433 ? 8.562 14.625 23.203 1 92.19 433 PRO A C 1
ATOM 3312 O O . PRO A 1 433 ? 9.594 13.969 23.016 1 92.19 433 PRO A O 1
ATOM 3315 N N . ILE A 1 434 ? 8.539 15.875 23.188 1 91.38 434 ILE A N 1
ATOM 3316 C CA . ILE A 1 434 ? 9.68 16.766 23.344 1 91.38 434 ILE A CA 1
ATOM 3317 C C . ILE A 1 434 ? 9.508 17.609 24.609 1 91.38 434 ILE A C 1
ATOM 3319 O O . ILE A 1 434 ? 8.586 18.422 24.703 1 91.38 434 ILE A O 1
ATOM 3323 N N . ILE A 1 435 ? 10.383 17.406 25.531 1 91.88 435 ILE A N 1
ATOM 3324 C CA . ILE A 1 435 ? 10.336 18.203 26.75 1 91.88 435 ILE A CA 1
ATOM 3325 C C . ILE A 1 435 ? 10.914 19.594 26.469 1 91.88 435 ILE A C 1
ATOM 3327 O O . ILE A 1 435 ? 11.992 19.719 25.891 1 91.88 435 ILE A O 1
ATOM 3331 N N . VAL A 1 436 ? 10.203 20.578 26.891 1 94 436 VAL A N 1
ATOM 3332 C CA . VAL A 1 436 ? 10.648 21.953 26.703 1 94 436 VAL A CA 1
ATOM 3333 C C . VAL A 1 436 ? 10.719 22.672 28.047 1 94 436 VAL A C 1
ATOM 3335 O O . VAL A 1 436 ? 9.711 22.797 28.75 1 94 436 VAL A O 1
ATOM 3338 N N . LYS A 1 437 ? 11.82 23.125 28.406 1 90.56 437 LYS A N 1
ATOM 3339 C CA . LYS A 1 437 ? 12.07 23.828 29.672 1 90.56 437 LYS A CA 1
ATOM 3340 C C . LYS A 1 437 ? 13.312 24.719 29.562 1 90.56 437 LYS A C 1
ATOM 3342 O O . LYS A 1 437 ? 14.117 24.562 28.641 1 90.56 437 LYS A O 1
ATOM 3347 N N . PRO A 1 438 ? 13.344 25.641 30.5 1 87.81 438 PRO A N 1
ATOM 3348 C CA . PRO A 1 438 ? 14.57 26.438 30.516 1 87.81 438 PRO A CA 1
ATOM 3349 C C . PRO A 1 438 ? 15.828 25.594 30.656 1 87.81 438 PRO A C 1
ATOM 3351 O O . PRO A 1 438 ? 15.844 24.625 31.422 1 87.81 438 PRO A O 1
ATOM 3354 N N . SER A 1 439 ? 16.844 25.844 29.922 1 82.31 439 SER A N 1
ATOM 3355 C CA . SER A 1 439 ? 18.156 25.188 29.969 1 82.31 439 SER A CA 1
ATOM 3356 C C . SER A 1 439 ? 18.031 23.688 29.656 1 82.31 439 SER A C 1
ATOM 3358 O O . SER A 1 439 ? 18.719 22.875 30.266 1 82.31 439 SER A O 1
ATOM 3360 N N . GLN A 1 440 ? 17.078 23.406 28.797 1 83.56 440 GLN A N 1
ATOM 3361 C CA . GLN A 1 440 ? 16.953 22 28.422 1 83.56 440 GLN A CA 1
ATOM 3362 C C . GLN A 1 440 ? 18.25 21.453 27.844 1 83.56 440 GLN A C 1
ATOM 3364 O O . GLN A 1 440 ? 19.016 22.203 27.219 1 83.56 440 GLN A O 1
ATOM 3369 N N . THR A 1 441 ? 18.516 20.109 27.984 1 79.75 441 THR A N 1
ATOM 3370 C CA . THR A 1 441 ? 19.75 19.469 27.562 1 79.75 441 THR A CA 1
ATOM 3371 C C . THR A 1 441 ? 19.609 18.875 26.172 1 79.75 441 THR A C 1
ATOM 3373 O O . THR A 1 441 ? 20.594 18.812 25.422 1 79.75 441 THR A O 1
ATOM 3376 N N . VAL A 1 442 ? 18.438 18.422 25.891 1 78.62 442 VAL A N 1
ATOM 3377 C CA . VAL A 1 442 ? 18.219 17.875 24.562 1 78.62 442 VAL A CA 1
ATOM 3378 C C . VAL A 1 442 ? 18 19.016 23.562 1 78.62 442 VAL A C 1
ATOM 3380 O O . VAL A 1 442 ? 17.047 19.797 23.703 1 78.62 442 VAL A O 1
ATOM 3383 N N . LYS A 1 443 ? 18.938 19.016 22.609 1 83.19 443 LYS A N 1
ATOM 3384 C CA . LYS A 1 443 ? 18.875 20.109 21.656 1 83.19 443 LYS A CA 1
ATOM 3385 C C . LYS A 1 443 ? 18.844 19.594 20.219 1 83.19 443 LYS A C 1
ATOM 3387 O O . LYS A 1 443 ? 19 20.359 19.266 1 83.19 443 LYS A O 1
ATOM 3392 N N . SER A 1 444 ? 18.766 18.328 20.172 1 84.44 444 SER A N 1
ATOM 3393 C CA . SER A 1 444 ? 18.625 17.672 18.875 1 84.44 444 SER A CA 1
ATOM 3394 C C . SER A 1 444 ? 17.938 16.312 19 1 84.44 444 SER A C 1
ATOM 3396 O O . SER A 1 444 ? 18.219 15.562 19.938 1 84.44 444 SER A O 1
ATOM 3398 N N . ILE A 1 445 ? 17 16.094 18.172 1 88.31 445 ILE A N 1
ATOM 3399 C CA . ILE A 1 445 ? 16.344 14.797 18.031 1 88.31 445 ILE A CA 1
ATOM 3400 C C . ILE A 1 445 ? 16.484 14.289 16.594 1 88.31 445 ILE A C 1
ATOM 3402 O O . ILE A 1 445 ? 15.656 14.625 15.742 1 88.31 445 ILE A O 1
ATOM 3406 N N . PRO A 1 446 ? 17.453 13.492 16.312 1 87.56 446 PRO A N 1
ATOM 3407 C CA . PRO A 1 446 ? 17.859 13.172 14.945 1 87.56 446 PRO A CA 1
ATOM 3408 C C . PRO A 1 446 ? 16.703 12.602 14.117 1 87.56 446 PRO A C 1
ATOM 3410 O O . PRO A 1 446 ? 16.516 13 12.961 1 87.56 446 PRO A O 1
ATOM 3413 N N . CYS A 1 447 ? 15.883 11.758 14.625 1 90.25 447 CYS A N 1
ATOM 3414 C CA . CYS A 1 447 ? 14.836 11.125 13.836 1 90.25 447 CYS A CA 1
ATOM 3415 C C . CYS A 1 447 ? 13.766 12.133 13.445 1 90.25 447 CYS A C 1
ATOM 3417 O O . CYS A 1 447 ? 12.953 11.875 12.555 1 90.25 447 CYS A O 1
ATOM 3419 N N . LEU A 1 448 ? 13.695 13.281 14.125 1 91.94 448 LEU A N 1
ATOM 3420 C CA . LEU A 1 448 ? 12.758 14.344 13.773 1 91.94 448 LEU A CA 1
ATOM 3421 C C . LEU A 1 448 ? 13.422 15.391 12.898 1 91.94 448 LEU A C 1
ATOM 3423 O O . LEU A 1 448 ? 12.742 16.219 12.297 1 91.94 448 LEU A O 1
ATOM 3427 N N . GLU A 1 449 ? 14.75 15.328 12.781 1 89.25 449 GLU A N 1
ATOM 3428 C CA . GLU A 1 449 ? 15.5 16.281 11.961 1 89.25 449 GLU A CA 1
ATOM 3429 C C . GLU A 1 449 ? 15.695 15.75 10.547 1 89.25 449 GLU A C 1
ATOM 3431 O O . GLU A 1 449 ? 15.852 16.531 9.602 1 89.25 449 GLU A O 1
ATOM 3436 N N . TYR A 1 450 ? 15.75 14.414 10.414 1 81.25 450 TYR A N 1
ATOM 3437 C CA . TYR A 1 450 ? 15.859 13.797 9.102 1 81.25 450 TYR A CA 1
ATOM 3438 C C . TYR A 1 450 ? 14.508 13.773 8.391 1 81.25 450 TYR A C 1
ATOM 3440 O O . TYR A 1 450 ? 13.945 12.703 8.148 1 81.25 450 TYR A O 1
ATOM 3448 N N . SER A 1 451 ? 14.023 14.914 8.031 1 75.75 451 SER A N 1
ATOM 3449 C CA . SER A 1 451 ? 12.656 15.062 7.543 1 75.75 451 SER A CA 1
ATOM 3450 C C . SER A 1 451 ? 12.633 15.734 6.176 1 75.75 451 SER A C 1
ATOM 3452 O O . SER A 1 451 ? 12.43 16.953 6.078 1 75.75 451 SER A O 1
ATOM 3454 N N . TRP A 1 452 ? 13.133 14.984 5.203 1 77.81 452 TRP A N 1
ATOM 3455 C CA . TRP A 1 452 ? 13.062 15.438 3.818 1 77.81 452 TRP A CA 1
ATOM 3456 C C . TRP A 1 452 ? 12.359 14.406 2.941 1 77.81 452 TRP A C 1
ATOM 3458 O O . TRP A 1 452 ? 12.703 13.219 2.977 1 77.81 452 TRP A O 1
ATOM 3468 N N . GLN A 1 453 ? 11.398 14.867 2.195 1 75.06 453 GLN A N 1
ATOM 3469 C CA . GLN A 1 453 ? 10.539 13.961 1.444 1 75.06 453 GLN A CA 1
ATOM 3470 C C . GLN A 1 453 ? 11.242 13.445 0.193 1 75.06 453 GLN A C 1
ATOM 3472 O O . GLN A 1 453 ? 10.852 12.406 -0.356 1 75.06 453 GLN A O 1
ATOM 3477 N N . GLY A 1 454 ? 12.266 14.164 -0.26 1 73 454 GLY A N 1
ATOM 3478 C CA . GLY A 1 454 ? 12.836 13.883 -1.568 1 73 454 GLY A CA 1
ATOM 3479 C C . GLY A 1 454 ? 13.75 12.672 -1.571 1 73 454 GLY A C 1
ATOM 3480 O O . GLY A 1 454 ? 14.148 12.188 -2.635 1 73 454 GLY A O 1
ATOM 3481 N N . GLU A 1 455 ? 14.047 12.188 -0.401 1 76.12 455 GLU A N 1
ATOM 3482 C CA . GLU A 1 455 ? 14.93 11.023 -0.287 1 76.12 455 GLU A CA 1
ATOM 3483 C C . GLU A 1 455 ? 14.523 10.141 0.891 1 76.12 455 GLU A C 1
ATOM 3485 O O . GLU A 1 455 ? 14.453 10.609 2.029 1 76.12 455 GLU A O 1
ATOM 3490 N N . VAL A 1 456 ? 14.375 8.914 0.546 1 81.19 456 VAL A N 1
ATOM 3491 C CA . VAL A 1 456 ? 13.984 7.984 1.606 1 81.19 456 VAL A CA 1
ATOM 3492 C C . VAL A 1 456 ? 15.117 7.859 2.621 1 81.19 456 VAL A C 1
ATOM 3494 O O . VAL A 1 456 ? 16.281 7.723 2.246 1 81.19 456 VAL A O 1
ATOM 3497 N N . ASN A 1 457 ? 14.734 7.996 3.844 1 86 457 ASN A N 1
ATOM 3498 C CA . ASN A 1 457 ? 15.664 7.852 4.961 1 86 457 ASN A CA 1
ATOM 3499 C C . ASN A 1 457 ? 15.094 6.945 6.047 1 86 457 ASN A C 1
ATOM 3501 O O . ASN A 1 457 ? 14.133 7.309 6.727 1 86 457 ASN A O 1
ATOM 3505 N N . ASP A 1 458 ? 15.734 5.801 6.27 1 83.25 458 ASP A N 1
ATOM 3506 C CA . ASP A 1 458 ? 15.195 4.793 7.176 1 83.25 458 ASP A CA 1
ATOM 3507 C C . ASP A 1 458 ? 15.469 5.164 8.633 1 83.25 458 ASP A C 1
ATOM 3509 O O . ASP A 1 458 ? 15.062 4.441 9.547 1 83.25 458 ASP A O 1
ATOM 3513 N N . SER A 1 459 ? 16.062 6.316 8.875 1 89.31 459 SER A N 1
ATOM 3514 C CA . SER A 1 459 ? 16.266 6.816 10.234 1 89.31 459 SER A CA 1
ATOM 3515 C C . SER A 1 459 ? 15.305 7.961 10.547 1 89.31 459 SER A C 1
ATOM 3517 O O . SER A 1 459 ? 15.359 8.547 11.625 1 89.31 459 SER A O 1
ATOM 3519 N N . SER A 1 460 ? 14.516 8.289 9.617 1 92.75 460 SER A N 1
ATOM 3520 C CA . SER A 1 460 ? 13.539 9.367 9.758 1 92.75 460 SER A CA 1
ATOM 3521 C C . SER A 1 460 ? 12.211 8.844 10.289 1 92.75 460 SER A C 1
ATOM 3523 O O . SER A 1 460 ? 11.625 7.918 9.719 1 92.75 460 SER A O 1
ATOM 3525 N N . LEU A 1 461 ? 11.727 9.477 11.359 1 94.62 461 LEU A N 1
ATOM 3526 C CA . LEU A 1 461 ? 10.406 9.094 11.867 1 94.62 461 LEU A CA 1
ATOM 3527 C C . LEU A 1 461 ? 9.305 9.547 10.914 1 94.62 461 LEU A C 1
ATOM 3529 O O . LEU A 1 461 ? 8.234 8.945 10.867 1 94.62 461 LEU A O 1
ATOM 3533 N N . TRP A 1 462 ? 9.562 10.586 10.18 1 93.44 462 TRP A N 1
ATOM 3534 C CA . TRP A 1 462 ? 8.586 11.016 9.18 1 93.44 462 TRP A CA 1
ATOM 3535 C C . TRP A 1 462 ? 8.406 9.945 8.109 1 93.44 462 TRP A C 1
ATOM 3537 O O . TRP A 1 462 ? 7.281 9.57 7.777 1 93.44 462 TRP A O 1
ATOM 3547 N N . TRP A 1 463 ? 9.484 9.422 7.621 1 92.12 463 TRP A N 1
ATOM 3548 C CA . TRP A 1 463 ? 9.398 8.406 6.578 1 92.12 463 TRP A CA 1
ATOM 3549 C C . TRP A 1 463 ? 8.758 7.129 7.117 1 92.12 463 TRP A C 1
ATOM 3551 O O . TRP A 1 463 ? 8.023 6.449 6.402 1 92.12 463 TRP A O 1
ATOM 3561 N N . ALA A 1 464 ? 9.117 6.816 8.352 1 94.94 464 ALA A N 1
ATOM 3562 C CA . ALA A 1 464 ? 8.453 5.672 8.969 1 94.94 464 ALA A CA 1
ATOM 3563 C C . ALA A 1 464 ? 6.938 5.863 8.977 1 94.94 464 ALA A C 1
ATOM 3565 O O . ALA A 1 464 ? 6.191 4.984 8.547 1 94.94 464 ALA A O 1
ATOM 3566 N N . ALA A 1 465 ? 6.512 7 9.422 1 95.62 465 ALA A N 1
ATOM 3567 C CA . ALA A 1 465 ? 5.086 7.293 9.539 1 95.62 465 ALA A CA 1
ATOM 3568 C C . ALA A 1 465 ? 4.43 7.395 8.164 1 95.62 465 ALA A C 1
ATOM 3570 O O . ALA A 1 465 ? 3.305 6.93 7.965 1 95.62 465 ALA A O 1
ATOM 3571 N N . GLU A 1 466 ? 5.129 8.055 7.289 1 93.06 466 GLU A N 1
ATOM 3572 C CA . GLU A 1 466 ? 4.621 8.211 5.93 1 93.06 466 GLU A CA 1
ATOM 3573 C C . GLU A 1 466 ? 4.406 6.852 5.266 1 93.06 466 GLU A C 1
ATOM 3575 O O . GLU A 1 466 ? 3.395 6.637 4.594 1 93.06 466 GLU A O 1
ATOM 3580 N N . THR A 1 467 ? 5.336 5.953 5.453 1 93.69 467 THR A N 1
ATOM 3581 C CA . THR A 1 467 ? 5.23 4.609 4.895 1 93.69 467 THR A CA 1
ATOM 3582 C C . THR A 1 467 ? 4.047 3.863 5.496 1 93.69 467 THR A C 1
ATOM 3584 O O . THR A 1 467 ? 3.271 3.23 4.777 1 93.69 467 THR A O 1
ATOM 3587 N N . VAL A 1 468 ? 3.889 3.949 6.754 1 96.56 468 VAL A N 1
ATOM 3588 C CA . VAL A 1 468 ? 2.779 3.301 7.441 1 96.56 468 VAL A CA 1
ATOM 3589 C C . VAL A 1 468 ? 1.454 3.863 6.934 1 96.56 468 VAL A C 1
ATOM 3591 O O . VAL A 1 468 ? 0.54 3.107 6.594 1 96.56 468 VAL A O 1
ATOM 3594 N N . ALA A 1 469 ? 1.392 5.18 6.855 1 95.44 469 ALA A N 1
ATOM 3595 C CA . ALA A 1 469 ? 0.16 5.836 6.422 1 95.44 469 ALA A CA 1
ATOM 3596 C C . ALA A 1 469 ? -0.231 5.398 5.016 1 95.44 469 ALA A C 1
ATOM 3598 O O . ALA A 1 469 ? -1.405 5.133 4.746 1 95.44 469 ALA A O 1
ATOM 3599 N N . ASN A 1 470 ? 0.681 5.297 4.121 1 93.62 470 ASN A N 1
ATOM 3600 C CA . ASN A 1 470 ? 0.385 4.891 2.75 1 93.62 470 ASN A CA 1
ATOM 3601 C C . ASN A 1 470 ? 0.014 3.412 2.672 1 93.62 470 ASN A C 1
ATOM 3603 O O . ASN A 1 470 ? -0.968 3.049 2.021 1 93.62 470 ASN A O 1
ATOM 3607 N N . VAL A 1 471 ? 0.768 2.559 3.334 1 95.06 471 VAL A N 1
ATOM 3608 C CA . VAL A 1 471 ? 0.536 1.118 3.281 1 95.06 471 VAL A CA 1
ATOM 3609 C C . VAL A 1 471 ? -0.839 0.794 3.863 1 95.06 471 VAL A C 1
ATOM 3611 O O . VAL A 1 471 ? -1.526 -0.109 3.381 1 95.06 471 VAL A O 1
ATOM 3614 N N . MET A 1 472 ? -1.328 1.558 4.781 1 95.12 472 MET A N 1
ATOM 3615 C CA . MET A 1 472 ? -2.633 1.338 5.402 1 95.12 472 MET A CA 1
ATOM 3616 C C . MET A 1 472 ? -3.752 1.462 4.371 1 95.12 472 MET A C 1
ATOM 3618 O O . MET A 1 472 ? -4.824 0.878 4.543 1 95.12 472 MET A O 1
ATOM 3622 N N . ASP A 1 473 ? -3.486 2.186 3.336 1 93.19 473 ASP A N 1
ATOM 3623 C CA . ASP A 1 473 ? -4.516 2.408 2.326 1 93.19 473 ASP A CA 1
ATOM 3624 C C . ASP A 1 473 ? -4.852 1.114 1.589 1 93.19 473 ASP A C 1
ATOM 3626 O O . ASP A 1 473 ? -5.895 1.018 0.936 1 93.19 473 ASP A O 1
ATOM 3630 N N . LEU A 1 474 ? -4.008 0.118 1.698 1 92.94 474 LEU A N 1
ATOM 3631 C CA . LEU A 1 474 ? -4.211 -1.146 0.997 1 92.94 474 LEU A CA 1
ATOM 3632 C C . LEU A 1 474 ? -5.375 -1.921 1.598 1 92.94 474 LEU A C 1
ATOM 3634 O O . LEU A 1 474 ? -6.109 -2.604 0.878 1 92.94 474 LEU A O 1
ATOM 3638 N N . LYS A 1 475 ? -5.539 -1.788 2.877 1 92.62 475 LYS A N 1
ATOM 3639 C CA . LYS A 1 475 ? -6.57 -2.514 3.615 1 92.62 475 LYS A CA 1
ATOM 3640 C C . LYS A 1 475 ? -6.902 -1.813 4.93 1 92.62 475 LYS A C 1
ATOM 3642 O O . LYS A 1 475 ? -6.879 -2.438 5.992 1 92.62 475 LYS A O 1
ATOM 3647 N N . TYR A 1 476 ? -7.348 -0.663 4.828 1 94.94 476 TYR A N 1
ATOM 3648 C CA . TYR A 1 476 ? -7.434 0.299 5.918 1 94.94 476 TYR A CA 1
ATOM 3649 C C . TYR A 1 476 ? -8.305 -0.238 7.051 1 94.94 476 TYR A C 1
ATOM 3651 O O . TYR A 1 476 ? -7.906 -0.192 8.219 1 94.94 476 TYR A O 1
ATOM 3659 N N . MET A 1 477 ? -9.492 -0.738 6.781 1 92.25 477 MET A N 1
ATOM 3660 C CA . MET A 1 477 ? -10.461 -1.071 7.82 1 92.25 477 MET A CA 1
ATOM 3661 C C . MET A 1 477 ? -9.891 -2.109 8.781 1 92.25 477 MET A C 1
ATOM 3663 O O . MET A 1 477 ? -10.328 -2.199 9.93 1 92.25 477 MET A O 1
ATOM 3667 N N . TYR A 1 478 ? -8.859 -2.861 8.297 1 90.94 478 TYR A N 1
ATOM 3668 C CA . TYR A 1 478 ? -8.234 -3.85 9.172 1 90.94 478 TYR A CA 1
ATOM 3669 C C . TYR A 1 478 ? -6.91 -3.334 9.727 1 90.94 478 TYR A C 1
ATOM 3671 O O . TYR A 1 478 ? -6.652 -3.43 10.93 1 90.94 478 TYR A O 1
ATOM 3679 N N . MET A 1 479 ? -6.043 -2.768 8.836 1 93.44 479 MET A N 1
ATOM 3680 C CA . MET A 1 479 ? -4.699 -2.342 9.211 1 93.44 479 MET A CA 1
ATOM 3681 C C . MET A 1 479 ? -4.754 -1.243 10.266 1 93.44 479 MET A C 1
ATOM 3683 O O . MET A 1 479 ? -3.881 -1.166 11.141 1 93.44 479 MET A O 1
ATOM 3687 N N . VAL A 1 480 ? -5.809 -0.414 10.273 1 95.88 480 VAL A N 1
ATOM 3688 C CA . VAL A 1 480 ? -5.918 0.706 11.203 1 95.88 480 VAL A CA 1
ATOM 3689 C C . VAL A 1 480 ? -6.008 0.181 12.641 1 95.88 480 VAL A C 1
ATOM 3691 O O . VAL A 1 480 ? -5.535 0.832 13.57 1 95.88 480 VAL A O 1
ATOM 3694 N N . ASN A 1 481 ? -6.586 -0.998 12.805 1 95.19 481 ASN A N 1
ATOM 3695 C CA . ASN A 1 481 ? -6.68 -1.574 14.141 1 95.19 481 ASN A CA 1
ATOM 3696 C C . ASN A 1 481 ? -5.305 -1.913 14.711 1 95.19 481 ASN A C 1
ATOM 3698 O O . ASN A 1 481 ? -5.035 -1.678 15.891 1 95.19 481 ASN A O 1
ATOM 3702 N N . ASP A 1 482 ? -4.453 -2.492 13.859 1 94.81 482 ASP A N 1
ATOM 3703 C CA . ASP A 1 482 ? -3.092 -2.793 14.297 1 94.81 482 ASP A CA 1
ATOM 3704 C C . ASP A 1 482 ? -2.311 -1.512 14.578 1 94.81 482 ASP A C 1
ATOM 3706 O O . ASP A 1 482 ? -1.541 -1.447 15.539 1 94.81 482 ASP A O 1
ATOM 3710 N N . VAL A 1 483 ? -2.496 -0.521 13.742 1 97.69 483 VAL A N 1
ATOM 3711 C CA . VAL A 1 483 ? -1.792 0.746 13.914 1 97.69 483 VAL A CA 1
ATOM 3712 C C . VAL A 1 483 ? -2.242 1.417 15.211 1 97.69 483 VAL A C 1
ATOM 3714 O O . VAL A 1 483 ? -1.414 1.874 16 1 97.69 483 VAL A O 1
ATOM 3717 N N . ARG A 1 484 ? -3.551 1.467 15.453 1 97.94 484 ARG A N 1
ATOM 3718 C CA . ARG A 1 484 ? -4.082 2.074 16.672 1 97.94 484 ARG A CA 1
ATOM 3719 C C . ARG A 1 484 ? -3.578 1.346 17.922 1 97.94 484 ARG A C 1
ATOM 3721 O O . ARG A 1 484 ? -3.287 1.974 18.938 1 97.94 484 ARG A O 1
ATOM 3728 N N . LYS A 1 485 ? -3.512 0.019 17.812 1 97.56 485 LYS A N 1
ATOM 3729 C CA . LYS A 1 485 ? -2.973 -0.759 18.922 1 97.56 485 LYS A CA 1
ATOM 3730 C C . LYS A 1 485 ? -1.52 -0.387 19.203 1 97.56 485 LYS A C 1
ATOM 3732 O O . LYS A 1 485 ? -1.125 -0.225 20.359 1 97.56 485 LYS A O 1
ATOM 3737 N N . ALA A 1 486 ? -0.738 -0.339 18.172 1 97.5 486 ALA A N 1
ATOM 3738 C CA . ALA A 1 486 ? 0.663 0.046 18.312 1 97.5 486 ALA A CA 1
ATOM 3739 C C . ALA A 1 486 ? 0.787 1.467 18.859 1 97.5 486 ALA A C 1
ATOM 3741 O O . ALA A 1 486 ? 1.618 1.735 19.734 1 97.5 486 ALA A O 1
ATOM 3742 N N . GLN A 1 487 ? -0.013 2.371 18.312 1 98.19 487 GLN A N 1
ATOM 3743 C CA . GLN A 1 487 ? -0.052 3.736 18.828 1 98.19 487 GLN A CA 1
ATOM 3744 C C . GLN A 1 487 ? -0.334 3.754 20.328 1 98.19 487 GLN A C 1
ATOM 3746 O O . GLN A 1 487 ? 0.388 4.398 21.094 1 98.19 487 GLN A O 1
ATOM 3751 N N . PHE A 1 488 ? -1.368 3.082 20.688 1 97.5 488 PHE A N 1
ATOM 3752 C CA . PHE A 1 488 ? -1.75 3.027 22.094 1 97.5 488 PHE A CA 1
ATOM 3753 C C . PHE A 1 488 ? -0.607 2.486 22.938 1 97.5 488 PHE A C 1
ATOM 3755 O O . PHE A 1 488 ? -0.32 3.02 24.016 1 97.5 488 PHE A O 1
ATOM 3762 N N . GLY A 1 489 ? -0 1.417 22.469 1 96.56 489 GLY A N 1
ATOM 3763 C CA . GLY A 1 489 ? 1.115 0.841 23.203 1 96.56 489 GLY A CA 1
ATOM 3764 C C . GLY A 1 489 ? 2.242 1.828 23.453 1 96.56 489 GLY A C 1
ATOM 3765 O O . GLY A 1 489 ? 2.709 1.978 24.578 1 96.56 489 GLY A O 1
ATOM 3766 N N . ILE A 1 490 ? 2.658 2.502 22.469 1 95.75 490 ILE A N 1
ATOM 3767 C CA . ILE A 1 490 ? 3.775 3.438 22.547 1 95.75 490 ILE A CA 1
ATOM 3768 C C . ILE A 1 490 ? 3.357 4.664 23.359 1 95.75 490 ILE A C 1
ATOM 3770 O O . ILE A 1 490 ? 4.051 5.07 24.297 1 95.75 490 ILE A O 1
ATOM 3774 N N . GLU A 1 491 ? 2.223 5.258 23.078 1 96.81 491 GLU A N 1
ATOM 3775 C CA . GLU A 1 491 ? 1.78 6.52 23.656 1 96.81 491 GLU A CA 1
ATOM 3776 C C . GLU A 1 491 ? 1.396 6.34 25.125 1 96.81 491 GLU A C 1
ATOM 3778 O O . GLU A 1 491 ? 1.599 7.242 25.938 1 96.81 491 GLU A O 1
ATOM 3783 N N . SER A 1 492 ? 0.844 5.168 25.453 1 95.75 492 SER A N 1
ATOM 3784 C CA . SER A 1 492 ? 0.535 4.91 26.859 1 95.75 492 SER A CA 1
ATOM 3785 C C . SER A 1 492 ? 1.806 4.832 27.703 1 95.75 492 SER A C 1
ATOM 3787 O O . SER A 1 492 ? 1.818 5.262 28.859 1 95.75 492 SER A O 1
ATOM 3789 N N . LYS A 1 493 ? 2.844 4.223 27.125 1 92.5 493 LYS A N 1
ATOM 3790 C CA . LYS A 1 493 ? 4.129 4.188 27.828 1 92.5 493 LYS A CA 1
ATOM 3791 C C . LYS A 1 493 ? 4.684 5.594 28.016 1 92.5 493 LYS A C 1
ATOM 3793 O O . LYS A 1 493 ? 5.258 5.895 29.062 1 92.5 493 LYS A O 1
ATOM 3798 N N . ILE A 1 494 ? 4.516 6.371 27.047 1 92.31 494 ILE A N 1
ATOM 3799 C CA . ILE A 1 494 ? 4.945 7.762 27.141 1 92.31 494 ILE A CA 1
ATOM 3800 C C . ILE A 1 494 ? 4.152 8.477 28.234 1 92.31 494 ILE A C 1
ATOM 3802 O O . ILE A 1 494 ? 4.73 9.172 29.078 1 92.31 494 ILE A O 1
ATOM 3806 N N . ASP A 1 495 ? 2.867 8.305 28.234 1 93.12 495 ASP A N 1
ATOM 3807 C CA . ASP A 1 495 ? 2.008 8.945 29.234 1 93.12 495 ASP A CA 1
ATOM 3808 C C . ASP A 1 495 ? 2.396 8.523 30.641 1 93.12 495 ASP A C 1
ATOM 3810 O O . ASP A 1 495 ? 2.428 9.352 31.562 1 93.12 495 ASP A O 1
ATOM 3814 N N . GLU A 1 496 ? 2.664 7.293 30.75 1 91.88 496 GLU A N 1
ATOM 3815 C CA . GLU A 1 496 ? 3.09 6.793 32.062 1 91.88 496 GLU A CA 1
ATOM 3816 C C . GLU A 1 496 ? 4.41 7.422 32.5 1 91.88 496 GLU A C 1
ATOM 3818 O O . GLU A 1 496 ? 4.594 7.758 33.656 1 91.88 496 GLU A O 1
ATOM 3823 N N . MET A 1 497 ? 5.293 7.48 31.562 1 89.12 497 MET A N 1
ATOM 3824 C CA . MET A 1 497 ? 6.578 8.109 31.859 1 89.12 497 MET A CA 1
ATOM 3825 C C . MET A 1 497 ? 6.391 9.57 32.281 1 89.12 497 MET A C 1
ATOM 3827 O O . MET A 1 497 ? 7.027 10.039 33.219 1 89.12 497 MET A O 1
ATOM 3831 N N . MET A 1 498 ? 5.531 10.305 31.609 1 87.94 498 MET A N 1
ATOM 3832 C CA . MET A 1 498 ? 5.27 11.711 31.906 1 87.94 498 MET A CA 1
ATOM 3833 C C . MET A 1 498 ? 4.664 11.883 33.281 1 87.94 498 MET A C 1
ATOM 3835 O O . MET A 1 498 ? 4.84 12.922 33.938 1 87.94 498 MET A O 1
ATOM 3839 N N . LEU A 1 499 ? 3.979 10.891 33.781 1 87.38 499 LEU A N 1
ATOM 3840 C CA . LEU A 1 499 ? 3.293 10.945 35.062 1 87.38 499 LEU A CA 1
ATOM 3841 C C . LEU A 1 499 ? 4.238 10.586 36.188 1 87.38 499 LEU A C 1
ATOM 3843 O O . LEU A 1 499 ? 4.086 11.07 37.312 1 87.38 499 LEU A O 1
ATOM 3847 N N . THR A 1 500 ? 5.16 9.781 35.906 1 88.94 500 THR A N 1
ATOM 3848 C CA . THR A 1 500 ? 5.859 9.141 37 1 88.94 500 THR A CA 1
ATOM 3849 C C . THR A 1 500 ? 7.305 9.625 37.094 1 88.94 500 THR A C 1
ATOM 3851 O O . THR A 1 500 ? 7.949 9.5 38.125 1 88.94 500 THR A O 1
ATOM 3854 N N . GLU A 1 501 ? 7.777 10.148 36.031 1 86.62 501 GLU A N 1
ATOM 3855 C CA . GLU A 1 501 ? 9.203 10.477 36 1 86.62 501 GLU A CA 1
ATOM 3856 C C . GLU A 1 501 ? 9.414 11.984 36.062 1 86.62 501 GLU A C 1
ATOM 3858 O O . GLU A 1 501 ? 8.508 12.766 35.75 1 86.62 501 GLU A O 1
ATOM 3863 N N . SER A 1 502 ? 10.633 12.312 36.5 1 83.75 502 SER A N 1
ATOM 3864 C CA . SER A 1 502 ? 11.023 13.719 36.469 1 83.75 502 SER A CA 1
ATOM 3865 C C . SER A 1 502 ? 11.336 14.188 35.062 1 83.75 502 SER A C 1
ATOM 3867 O O . SER A 1 502 ? 11.633 13.375 34.188 1 83.75 502 SER A O 1
ATOM 3869 N N . SER A 1 503 ? 11.25 15.445 34.875 1 79.94 503 SER A N 1
ATOM 3870 C CA . SER A 1 503 ? 11.547 16 33.562 1 79.94 503 SER A CA 1
ATOM 3871 C C . SER A 1 503 ? 12.961 15.656 33.125 1 79.94 503 SER A C 1
ATOM 3873 O O . SER A 1 503 ? 13.195 15.383 31.938 1 79.94 503 SER A O 1
ATOM 3875 N N . ASP A 1 504 ? 13.906 15.648 34.031 1 81.12 504 ASP A N 1
ATOM 3876 C CA . ASP A 1 504 ? 15.281 15.312 33.688 1 81.12 504 ASP A CA 1
ATOM 3877 C C . ASP A 1 504 ? 15.406 13.852 33.25 1 81.12 504 ASP A C 1
ATOM 3879 O O . ASP A 1 504 ? 16.125 13.539 32.312 1 81.12 504 ASP A O 1
ATOM 3883 N N . ASP A 1 505 ? 14.664 13.062 33.938 1 83.06 505 ASP A N 1
ATOM 3884 C CA . ASP A 1 505 ? 14.688 11.641 33.625 1 83.06 505 ASP A CA 1
ATOM 3885 C C . ASP A 1 505 ? 14.031 11.398 32.25 1 83.06 505 ASP A C 1
ATOM 3887 O O . ASP A 1 505 ? 14.508 10.57 31.469 1 83.06 505 ASP A O 1
ATOM 3891 N N . ILE A 1 506 ? 13.016 12.125 32 1 82.12 506 ILE A N 1
ATOM 3892 C CA . ILE A 1 506 ? 12.312 11.984 30.734 1 82.12 506 ILE A CA 1
ATOM 3893 C C . ILE A 1 506 ? 13.227 12.43 29.594 1 82.12 506 ILE A C 1
ATOM 3895 O O . ILE A 1 506 ? 13.32 11.758 28.562 1 82.12 506 ILE A O 1
ATOM 3899 N N . GLU A 1 507 ? 13.875 13.469 29.828 1 78.5 507 GLU A N 1
ATOM 3900 C CA . GLU A 1 507 ? 14.781 14 28.812 1 78.5 507 GLU A CA 1
ATOM 3901 C C . GLU A 1 507 ? 15.883 12.992 28.484 1 78.5 507 GLU A C 1
ATOM 3903 O O . GLU A 1 507 ? 16.219 12.797 27.312 1 78.5 507 GLU A O 1
ATOM 3908 N N . LYS A 1 508 ? 16.453 12.414 29.422 1 77.44 508 LYS A N 1
ATOM 3909 C CA . LYS A 1 508 ? 17.5 11.422 29.234 1 77.44 508 LYS A CA 1
ATOM 3910 C C . LYS A 1 508 ? 16.984 10.195 28.484 1 77.44 508 LYS A C 1
ATOM 3912 O O . LYS A 1 508 ? 17.641 9.688 27.578 1 77.44 508 LYS A O 1
ATOM 3917 N N . LYS A 1 509 ? 15.836 9.836 28.875 1 78.56 509 LYS A N 1
ATOM 3918 C CA . LYS A 1 509 ? 15.25 8.641 28.281 1 78.56 509 LYS A CA 1
ATOM 3919 C C . LYS A 1 509 ? 14.836 8.898 26.828 1 78.56 509 LYS A C 1
ATOM 3921 O O . LYS A 1 509 ? 14.938 8.008 25.984 1 78.56 509 LYS A O 1
ATOM 3926 N N . MET A 1 510 ? 14.406 10.062 26.562 1 76.06 510 MET A N 1
ATOM 3927 C CA . MET A 1 510 ? 13.859 10.375 25.25 1 76.06 510 MET A CA 1
ATOM 3928 C C . MET A 1 510 ? 14.977 10.5 24.203 1 76.06 510 MET A C 1
ATOM 3930 O O . MET A 1 510 ? 14.75 10.297 23.016 1 76.06 510 MET A O 1
ATOM 3934 N N . ALA A 1 511 ? 16.188 10.719 24.719 1 71.81 511 ALA A N 1
ATOM 3935 C CA . ALA A 1 511 ? 17.328 10.797 23.812 1 71.81 511 ALA A CA 1
ATOM 3936 C C . ALA A 1 511 ? 17.484 9.5 23.016 1 71.81 511 ALA A C 1
ATOM 3938 O O . ALA A 1 511 ? 17.781 9.523 21.828 1 71.81 511 ALA A O 1
ATOM 3939 N N . ASP A 1 512 ? 17.172 8.391 23.641 1 76.19 512 ASP A N 1
ATOM 3940 C CA . ASP A 1 512 ? 17.297 7.074 23.016 1 76.19 512 ASP A CA 1
ATOM 3941 C C . ASP A 1 512 ? 15.938 6.527 22.594 1 76.19 512 ASP A C 1
ATOM 3943 O O . ASP A 1 512 ? 15.836 5.746 21.656 1 76.19 512 ASP A O 1
ATOM 3947 N N . TYR A 1 513 ? 14.992 6.977 23.312 1 76.44 513 TYR A N 1
ATOM 3948 C CA . TYR A 1 513 ? 13.656 6.414 23.156 1 76.44 513 TYR A CA 1
ATOM 3949 C C . TYR A 1 513 ? 13.062 6.785 21.797 1 76.44 513 TYR A C 1
ATOM 3951 O O . TYR A 1 513 ? 12.359 5.98 21.172 1 76.44 513 TYR A O 1
ATOM 3959 N N . ASP A 1 514 ? 13.461 7.844 21.25 1 78.62 514 ASP A N 1
ATOM 3960 C CA . ASP A 1 514 ? 12.93 8.289 19.969 1 78.62 514 ASP A CA 1
ATOM 3961 C C . ASP A 1 514 ? 13.453 7.422 18.828 1 78.62 514 ASP A C 1
ATOM 3963 O O . ASP A 1 514 ? 12.727 7.125 17.875 1 78.62 514 ASP A O 1
ATOM 3967 N N . ASP A 1 515 ? 14.617 7.004 19.047 1 83.88 515 ASP A N 1
ATOM 3968 C CA . ASP A 1 515 ? 15.188 6.109 18.047 1 83.88 515 ASP A CA 1
ATOM 3969 C C . ASP A 1 515 ? 14.523 4.734 18.094 1 83.88 515 ASP A C 1
ATOM 3971 O O . ASP A 1 515 ? 14.328 4.102 17.047 1 83.88 515 ASP A O 1
ATOM 3975 N N . GLU A 1 516 ? 14.242 4.371 19.312 1 88.94 516 GLU A N 1
ATOM 3976 C CA . GLU A 1 516 ? 13.539 3.102 19.469 1 88.94 516 GLU A CA 1
ATOM 3977 C C . GLU A 1 516 ? 12.148 3.166 18.844 1 88.94 516 GLU A C 1
ATOM 3979 O O . GLU A 1 516 ? 11.727 2.236 18.156 1 88.94 516 GLU A O 1
ATOM 3984 N N . ILE A 1 517 ? 11.469 4.273 19.094 1 91.69 517 ILE A N 1
ATOM 3985 C CA . ILE A 1 517 ? 10.141 4.461 18.516 1 91.69 517 ILE A CA 1
ATOM 3986 C C . ILE A 1 517 ? 10.234 4.504 17 1 91.69 517 ILE A C 1
ATOM 3988 O O . ILE A 1 517 ? 9.422 3.896 16.297 1 91.69 517 ILE A O 1
ATOM 3992 N N . GLN A 1 518 ? 11.258 5.195 16.547 1 92.69 518 GLN A N 1
ATOM 3993 C CA . GLN A 1 518 ? 11.461 5.297 15.109 1 92.69 518 GLN A CA 1
ATOM 3994 C C . GLN A 1 518 ? 11.656 3.918 14.484 1 92.69 518 GLN A C 1
ATOM 3996 O O . GLN A 1 518 ? 11.055 3.604 13.453 1 92.69 518 GLN A O 1
ATOM 4001 N N . ARG A 1 519 ? 12.438 3.082 15.086 1 92.31 519 ARG A N 1
ATOM 4002 C CA . ARG A 1 519 ? 12.695 1.742 14.562 1 92.31 519 ARG A CA 1
ATOM 4003 C C . ARG A 1 519 ? 11.43 0.89 14.602 1 92.31 519 ARG A C 1
ATOM 4005 O O . ARG A 1 519 ? 11.125 0.171 13.648 1 92.31 519 ARG A O 1
ATOM 4012 N N . GLU A 1 520 ? 10.758 0.973 15.719 1 93.69 520 GLU A N 1
ATOM 4013 C CA . GLU A 1 520 ? 9.508 0.229 15.844 1 93.69 520 GLU A CA 1
ATOM 4014 C C . GLU A 1 520 ? 8.508 0.654 14.773 1 93.69 520 GLU A C 1
ATOM 4016 O O . GLU A 1 520 ? 7.863 -0.192 14.148 1 93.69 520 GLU A O 1
ATOM 4021 N N . TRP A 1 521 ? 8.422 1.905 14.594 1 94.88 521 TRP A N 1
ATOM 4022 C CA . TRP A 1 521 ? 7.445 2.412 13.633 1 94.88 521 TRP A CA 1
ATOM 4023 C C . TRP A 1 521 ? 7.883 2.115 12.203 1 94.88 521 TRP A C 1
ATOM 4025 O O . TRP A 1 521 ? 7.047 1.864 11.328 1 94.88 521 TRP A O 1
ATOM 4035 N N . MET A 1 522 ? 9.18 2.164 11.953 1 92.31 522 MET A N 1
ATOM 4036 C CA . MET A 1 522 ? 9.695 1.797 10.641 1 92.31 522 MET A CA 1
ATOM 4037 C C . MET A 1 522 ? 9.383 0.341 10.312 1 92.31 522 MET A C 1
ATOM 4039 O O . MET A 1 522 ? 9.148 -0.003 9.156 1 92.31 522 MET A O 1
ATOM 4043 N N . ASN A 1 523 ? 9.312 -0.485 11.281 1 92.44 523 ASN A N 1
ATOM 4044 C CA . ASN A 1 523 ? 9.008 -1.9 11.094 1 92.44 523 ASN A CA 1
ATOM 4045 C C . ASN A 1 523 ? 7.512 -2.143 10.938 1 92.44 523 ASN A C 1
ATOM 4047 O O . ASN A 1 523 ? 7.094 -3.205 10.477 1 92.44 523 ASN A O 1
ATOM 4051 N N . MET A 1 524 ? 6.727 -1.181 11.367 1 94.75 524 MET A N 1
ATOM 4052 C CA . MET A 1 524 ? 5.277 -1.342 11.398 1 94.75 524 MET A CA 1
ATOM 4053 C C . MET A 1 524 ? 4.734 -1.615 10 1 94.75 524 MET A C 1
ATOM 4055 O O . MET A 1 524 ? 3.807 -2.41 9.836 1 94.75 524 MET A O 1
ATOM 4059 N N . HIS A 1 525 ? 5.262 -0.969 8.961 1 92.44 525 HIS A N 1
ATOM 4060 C CA . HIS A 1 525 ? 4.73 -1.21 7.625 1 92.44 525 HIS A CA 1
ATOM 4061 C C . HIS A 1 525 ? 5.008 -2.639 7.172 1 92.44 525 HIS A C 1
ATOM 4063 O O . HIS A 1 525 ? 4.199 -3.236 6.457 1 92.44 525 HIS A O 1
ATOM 4069 N N . TYR A 1 526 ? 6.121 -3.252 7.613 1 90 526 TYR A N 1
ATOM 4070 C CA . TYR A 1 526 ? 6.398 -4.652 7.309 1 90 526 TYR A CA 1
ATOM 4071 C C . TYR A 1 526 ? 5.43 -5.57 8.047 1 90 526 TYR A C 1
ATOM 4073 O O . TYR A 1 526 ? 4.98 -6.578 7.492 1 90 526 TYR A O 1
ATOM 4081 N N . THR A 1 527 ? 5.195 -5.176 9.25 1 90.31 527 THR A N 1
ATOM 4082 C CA . THR A 1 527 ? 4.219 -5.945 10.016 1 90.31 527 THR A CA 1
ATOM 4083 C C . THR A 1 527 ? 2.861 -5.945 9.32 1 90.31 527 THR A C 1
ATOM 4085 O O . THR A 1 527 ? 2.223 -6.992 9.188 1 90.31 527 THR A O 1
ATOM 4088 N N . LEU A 1 528 ? 2.467 -4.812 8.859 1 92.38 528 LEU A N 1
ATOM 4089 C CA . LEU A 1 528 ? 1.183 -4.684 8.18 1 92.38 528 LEU A CA 1
ATOM 4090 C C . LEU A 1 528 ? 1.181 -5.477 6.871 1 92.38 528 LEU A C 1
ATOM 4092 O O . LEU A 1 528 ? 0.236 -6.219 6.594 1 92.38 528 LEU A O 1
ATOM 4096 N N . LEU A 1 529 ? 2.217 -5.379 6.125 1 89.12 529 LEU A N 1
ATOM 4097 C CA . LEU A 1 529 ? 2.307 -6.098 4.859 1 89.12 529 LEU A CA 1
ATOM 4098 C C . LEU A 1 529 ? 2.371 -7.602 5.094 1 89.12 529 LEU A C 1
ATOM 4100 O O . LEU A 1 529 ? 1.81 -8.383 4.316 1 89.12 529 LEU A O 1
ATOM 4104 N N . GLY A 1 530 ? 3.115 -7.984 6.105 1 84.38 530 GLY A N 1
ATOM 4105 C CA . GLY A 1 530 ? 3.186 -9.398 6.43 1 84.38 530 GLY A CA 1
ATOM 4106 C C . GLY A 1 530 ? 1.851 -9.984 6.852 1 84.38 530 GLY A C 1
ATOM 4107 O O . GLY A 1 530 ? 1.462 -11.055 6.387 1 84.38 530 GLY A O 1
ATOM 4108 N N . LYS A 1 531 ? 1.118 -9.234 7.609 1 84.38 531 LYS A N 1
ATOM 4109 C CA . LYS A 1 531 ? -0.131 -9.719 8.188 1 84.38 531 LYS A CA 1
ATOM 4110 C C . LYS A 1 531 ? -1.262 -9.688 7.168 1 84.38 531 LYS A C 1
ATOM 4112 O O . LYS A 1 531 ? -2.162 -10.523 7.203 1 84.38 531 LYS A O 1
ATOM 4117 N N . TYR A 1 532 ? -1.187 -8.688 6.262 1 85.81 532 TYR A N 1
ATOM 4118 C CA . TYR A 1 532 ? -2.346 -8.461 5.406 1 85.81 532 TYR A CA 1
ATOM 4119 C C . TYR A 1 532 ? -1.98 -8.617 3.936 1 85.81 532 TYR A C 1
ATOM 4121 O O . TYR A 1 532 ? -2.721 -8.172 3.055 1 85.81 532 TYR A O 1
ATOM 4129 N N . GLN A 1 533 ? -0.902 -9.234 3.623 1 80.62 533 GLN A N 1
ATOM 4130 C CA . GLN A 1 533 ? -0.432 -9.383 2.25 1 80.62 533 GLN A CA 1
ATOM 4131 C C . GLN A 1 533 ? -1.519 -9.977 1.359 1 80.62 533 GLN A C 1
ATOM 4133 O O . GLN A 1 533 ? -2.295 -10.828 1.801 1 80.62 533 GLN A O 1
ATOM 4138 N N . ASN A 1 534 ? -1.646 -9.422 0.135 1 78.31 534 ASN A N 1
ATOM 4139 C CA . ASN A 1 534 ? -2.543 -9.898 -0.912 1 78.31 534 ASN A CA 1
ATOM 4140 C C . ASN A 1 534 ? -4 -9.859 -0.463 1 78.31 534 ASN A C 1
ATOM 4142 O O . ASN A 1 534 ? -4.809 -10.695 -0.88 1 78.31 534 ASN A O 1
ATOM 4146 N N . GLY A 1 535 ? -4.312 -8.984 0.424 1 69.31 535 GLY A N 1
ATOM 4147 C CA . GLY A 1 535 ? -5.68 -8.82 0.886 1 69.31 535 GLY A CA 1
ATOM 4148 C C . GLY A 1 535 ? -6.09 -9.852 1.916 1 69.31 535 GLY A C 1
ATOM 4149 O O . GLY A 1 535 ? -7.227 -9.844 2.395 1 69.31 535 GLY A O 1
ATOM 4150 N N . TYR A 1 536 ? -5.168 -10.828 2.209 1 69.44 536 TYR A N 1
ATOM 4151 C CA . TYR A 1 536 ? -5.496 -11.898 3.148 1 69.44 536 TYR A CA 1
ATOM 4152 C C . TYR A 1 536 ? -5.023 -11.555 4.555 1 69.44 536 TYR A C 1
ATOM 4154 O O . TYR A 1 536 ? -4.207 -10.648 4.734 1 69.44 536 TYR A O 1
ATOM 4162 N N . THR A 1 537 ? -5.82 -11.922 5.602 1 58.75 537 THR A N 1
ATOM 4163 C CA . THR A 1 537 ? -5.391 -11.719 6.98 1 58.75 537 THR A CA 1
ATOM 4164 C C . THR A 1 537 ? -4.523 -12.883 7.453 1 58.75 537 THR A C 1
ATOM 4166 O O . THR A 1 537 ? -4.047 -12.883 8.594 1 58.75 537 THR A O 1
ATOM 4169 N N . ASN A 1 538 ? -4.234 -13.938 6.75 1 51.34 538 ASN A N 1
ATOM 4170 C CA . ASN A 1 538 ? -3.738 -15.117 7.438 1 51.34 538 ASN A CA 1
ATOM 4171 C C . ASN A 1 538 ? -2.291 -14.945 7.887 1 51.34 538 ASN A C 1
ATOM 4173 O O . ASN A 1 538 ? -1.365 -15.094 7.086 1 51.34 538 ASN A O 1
ATOM 4177 N N . TRP A 1 539 ? -2.184 -14.016 8.828 1 49.06 539 TRP A N 1
ATOM 4178 C CA . TRP A 1 539 ? -0.921 -14.188 9.539 1 49.06 539 TRP A CA 1
ATOM 4179 C C . TRP A 1 539 ? -0.834 -15.578 10.164 1 49.06 539 TRP A C 1
ATOM 4181 O O . TRP A 1 539 ? -1.82 -16.094 10.695 1 49.06 539 TRP A O 1
ATOM 4191 N N . GLY A 1 540 ? 0.135 -16.5 9.984 1 48.03 540 GLY A N 1
ATOM 4192 C CA . GLY A 1 540 ? 0.365 -17.734 10.719 1 48.03 540 GLY A CA 1
ATOM 4193 C C . GLY A 1 540 ? -0.544 -18.875 10.273 1 48.03 540 GLY A C 1
ATOM 4194 O O . GLY A 1 540 ? -1.001 -19.656 11.102 1 48.03 540 GLY A O 1
ATOM 4195 N N . TYR A 1 541 ? -0.974 -18.875 9.055 1 48.34 541 TYR A N 1
ATOM 4196 C CA . TYR A 1 541 ? -1.619 -20.016 8.422 1 48.34 541 TYR A CA 1
ATOM 4197 C C . TYR A 1 541 ? -3.135 -19.875 8.445 1 48.34 541 TYR A C 1
ATOM 4199 O O . TYR A 1 541 ? -3.857 -20.75 7.973 1 48.34 541 TYR A O 1
ATOM 4207 N N . SER A 1 542 ? -3.715 -18.828 9.219 1 48.72 542 SER A N 1
ATOM 4208 C CA . SER A 1 542 ? -5.172 -18.797 9.172 1 48.72 542 SER A CA 1
ATOM 4209 C C . SER A 1 542 ? -5.668 -17.891 8.047 1 48.72 542 SER A C 1
ATOM 4211 O O . SER A 1 542 ? -5.211 -16.766 7.902 1 48.72 542 SER A O 1
ATOM 4213 N N . MET A 1 543 ? -6.047 -18.375 7.031 1 49.31 543 MET A N 1
ATOM 4214 C CA . MET A 1 543 ? -6.594 -17.625 5.91 1 49.31 543 MET A CA 1
ATOM 4215 C C . MET A 1 543 ? -7.996 -17.109 6.234 1 49.31 543 MET A C 1
ATOM 4217 O O . MET A 1 543 ? -8.977 -17.844 6.094 1 49.31 543 MET A O 1
ATOM 4221 N N . VAL A 1 544 ? -8.18 -16.344 7.375 1 51.19 544 VAL A N 1
ATOM 4222 C CA . VAL A 1 544 ? -9.523 -15.781 7.426 1 51.19 544 VAL A CA 1
ATOM 4223 C C . VAL A 1 544 ? -9.672 -14.703 6.352 1 51.19 544 VAL A C 1
ATOM 4225 O O . VAL A 1 544 ? -8.883 -13.758 6.301 1 51.19 544 VAL A O 1
ATOM 4228 N N . GLY A 1 545 ? -10.188 -15.047 5.164 1 56.69 545 GLY A N 1
ATOM 4229 C CA . GLY A 1 545 ? -10.422 -14.188 4.008 1 56.69 545 GLY A CA 1
ATOM 4230 C C . GLY A 1 545 ? -11.359 -13.031 4.301 1 56.69 545 GLY A C 1
ATOM 4231 O O . GLY A 1 545 ? -12.562 -13.227 4.445 1 56.69 545 GLY A O 1
ATOM 4232 N N . TYR A 1 546 ? -10.969 -11.883 4.906 1 66.19 546 TYR A N 1
ATOM 4233 C CA . TYR A 1 546 ? -11.859 -10.734 4.961 1 66.19 546 TYR A CA 1
ATOM 4234 C C . TYR A 1 546 ? -11.734 -9.883 3.699 1 66.19 546 TYR A C 1
ATOM 4236 O O . TYR A 1 546 ? -10.812 -9.078 3.578 1 66.19 546 TYR A O 1
ATOM 4244 N N . GLY A 1 547 ? -12.531 -10.289 2.666 1 75.25 547 GLY A N 1
ATOM 4245 C CA . GLY A 1 547 ? -12.617 -9.609 1.385 1 75.25 547 GLY A CA 1
ATOM 4246 C C . GLY A 1 547 ? -13.508 -8.383 1.422 1 75.25 547 GLY A C 1
ATOM 4247 O O . GLY A 1 547 ? -13.867 -7.902 2.498 1 75.25 547 GLY A O 1
ATOM 4248 N N . PRO A 1 548 ? -13.703 -7.812 0.289 1 86.88 548 PRO A N 1
ATOM 4249 C CA . PRO A 1 548 ? -14.57 -6.637 0.162 1 86.88 548 PRO A CA 1
ATOM 4250 C C . PRO A 1 548 ? -16.016 -6.918 0.578 1 86.88 548 PRO A C 1
ATOM 4252 O O . PRO A 1 548 ? -16.406 -8.078 0.686 1 86.88 548 PRO A O 1
ATOM 4255 N N . SER A 1 549 ? -16.797 -5.93 0.89 1 87.38 549 SER A N 1
ATOM 4256 C CA . SER A 1 549 ? -18.203 -6.047 1.245 1 87.38 549 SER A CA 1
ATOM 4257 C C . SER A 1 549 ? -19.047 -6.41 0.031 1 87.38 549 SER A C 1
ATOM 4259 O O . SER A 1 549 ? -18.625 -6.227 -1.11 1 87.38 549 SER A O 1
ATOM 4261 N N . ALA A 1 550 ? -20.203 -6.93 0.289 1 91.31 550 ALA A N 1
ATOM 4262 C CA . ALA A 1 550 ? -21.156 -7.234 -0.781 1 91.31 550 ALA A CA 1
ATOM 4263 C C . ALA A 1 550 ? -21.516 -5.977 -1.562 1 91.31 550 ALA A C 1
ATOM 4265 O O . ALA A 1 550 ? -21.703 -6.023 -2.781 1 91.31 550 ALA A O 1
ATOM 4266 N N . GLU A 1 551 ? -21.656 -4.863 -0.841 1 93.31 551 GLU A N 1
ATOM 4267 C CA . GLU A 1 551 ? -22 -3.6 -1.487 1 93.31 551 GLU A CA 1
ATOM 4268 C C . GLU A 1 551 ? -20.906 -3.166 -2.457 1 93.31 551 GLU A C 1
ATOM 4270 O O . GLU A 1 551 ? -21.188 -2.723 -3.57 1 93.31 551 GLU A O 1
ATOM 4275 N N . TRP A 1 552 ? -19.672 -3.299 -2.047 1 94.31 552 TRP A N 1
ATOM 4276 C CA . TRP A 1 552 ? -18.578 -2.945 -2.936 1 94.31 552 TRP A CA 1
ATOM 4277 C C . TRP A 1 552 ? -18.516 -3.883 -4.137 1 94.31 552 TRP A C 1
ATOM 4279 O O . TRP A 1 552 ? -18.312 -3.441 -5.27 1 94.31 552 TRP A O 1
ATOM 4289 N N . LEU A 1 553 ? -18.688 -5.184 -3.918 1 94.44 553 LEU A N 1
ATOM 4290 C CA . LEU A 1 553 ? -18.672 -6.16 -5.004 1 94.44 553 LEU A CA 1
ATOM 4291 C C . LEU A 1 553 ? -19.734 -5.82 -6.051 1 94.44 553 LEU A C 1
ATOM 4293 O O . LEU A 1 553 ? -19.469 -5.906 -7.254 1 94.44 553 LEU A O 1
ATOM 4297 N N . ARG A 1 554 ? -20.906 -5.445 -5.578 1 94.88 554 ARG A N 1
ATOM 4298 C CA . ARG A 1 554 ? -21.984 -5.066 -6.484 1 94.88 554 ARG A CA 1
ATOM 4299 C C . ARG A 1 554 ? -21.609 -3.83 -7.293 1 94.88 554 ARG A C 1
ATOM 4301 O O . ARG A 1 554 ? -21.797 -3.797 -8.516 1 94.88 554 ARG A O 1
ATOM 4308 N N . ALA A 1 555 ? -21.047 -2.838 -6.598 1 95 555 ALA A N 1
ATOM 4309 C CA . ALA A 1 555 ? -20.656 -1.604 -7.27 1 95 555 ALA A CA 1
ATOM 4310 C C . ALA A 1 555 ? -19.531 -1.86 -8.266 1 95 555 ALA A C 1
ATOM 4312 O O . ALA A 1 555 ? -19.453 -1.211 -9.312 1 95 555 ALA A O 1
ATOM 4313 N N . ALA A 1 556 ? -18.719 -2.822 -7.941 1 95.25 556 ALA A N 1
ATOM 4314 C CA . ALA A 1 556 ? -17.547 -3.123 -8.75 1 95.25 556 ALA A CA 1
ATOM 4315 C C . ALA A 1 556 ? -17.906 -4.02 -9.93 1 95.25 556 ALA A C 1
ATOM 4317 O O . ALA A 1 556 ? -17.078 -4.266 -10.812 1 95.25 556 ALA A O 1
ATOM 4318 N N . GLY A 1 557 ? -19.062 -4.535 -9.953 1 93.69 557 GLY A N 1
ATOM 4319 C CA . GLY A 1 557 ? -19.531 -5.312 -11.094 1 93.69 557 GLY A CA 1
ATOM 4320 C C . GLY A 1 557 ? -19.188 -6.785 -10.992 1 93.69 557 GLY A C 1
ATOM 4321 O O . GLY A 1 557 ? -18.953 -7.445 -12.008 1 93.69 557 GLY A O 1
ATOM 4322 N N . PHE A 1 558 ? -19.125 -7.336 -9.781 1 94 558 PHE A N 1
ATOM 4323 C CA . PHE A 1 558 ? -18.844 -8.758 -9.578 1 94 558 PHE A CA 1
ATOM 4324 C C . PHE A 1 558 ? -19.906 -9.609 -10.281 1 94 558 PHE A C 1
ATOM 4326 O O . PHE A 1 558 ? -19.578 -10.625 -10.891 1 94 558 PHE A O 1
ATOM 4333 N N . GLN A 1 559 ? -21.109 -9.156 -10.305 1 92.31 559 GLN A N 1
ATOM 4334 C CA . GLN A 1 559 ? -22.25 -9.891 -10.859 1 92.31 559 GLN A CA 1
ATOM 4335 C C . GLN A 1 559 ? -22.312 -9.75 -12.375 1 92.31 559 GLN A C 1
ATOM 4337 O O . GLN A 1 559 ? -23.078 -10.453 -13.039 1 92.31 559 GLN A O 1
ATOM 4342 N N . ASP A 1 560 ? -21.469 -8.836 -12.875 1 90.94 560 ASP A N 1
ATOM 4343 C CA . ASP A 1 560 ? -21.547 -8.531 -14.305 1 90.94 560 ASP A CA 1
ATOM 4344 C C . ASP A 1 560 ? -20.578 -9.398 -15.102 1 90.94 560 ASP A C 1
ATOM 4346 O O . ASP A 1 560 ? -20.328 -9.133 -16.281 1 90.94 560 ASP A O 1
ATOM 4350 N N . PHE A 1 561 ? -20.047 -10.383 -14.469 1 91.38 561 PHE A N 1
ATOM 4351 C CA . PHE A 1 561 ? -19.156 -11.32 -15.141 1 91.38 561 PHE A CA 1
ATOM 4352 C C . PHE A 1 561 ? -19.828 -11.914 -16.375 1 91.38 561 PHE A C 1
ATOM 4354 O O . PHE A 1 561 ? -21.016 -12.242 -16.359 1 91.38 561 PHE A O 1
ATOM 4361 N N . GLU A 1 562 ? -19.047 -12.039 -17.422 1 88.62 562 GLU A N 1
ATOM 4362 C CA . GLU A 1 562 ? -19.594 -12.453 -18.703 1 88.62 562 GLU A CA 1
ATOM 4363 C C . GLU A 1 562 ? -19.859 -13.961 -18.734 1 88.62 562 GLU A C 1
ATOM 4365 O O . GLU A 1 562 ? -19.219 -14.688 -19.5 1 88.62 562 GLU A O 1
ATOM 4370 N N . ALA A 1 563 ? -20.766 -14.477 -18 1 90.56 563 ALA A N 1
ATOM 4371 C CA . ALA A 1 563 ? -21.344 -15.82 -17.953 1 90.56 563 ALA A CA 1
ATOM 4372 C C . ALA A 1 563 ? -22.766 -15.781 -17.391 1 90.56 563 ALA A C 1
ATOM 4374 O O . ALA A 1 563 ? -23.047 -15.023 -16.453 1 90.56 563 ALA A O 1
ATOM 4375 N N . THR A 1 564 ? -23.656 -16.531 -17.938 1 88.31 564 THR A N 1
ATOM 4376 C CA . THR A 1 564 ? -25.062 -16.516 -17.531 1 88.31 564 THR A CA 1
ATOM 4377 C C . THR A 1 564 ? -25.25 -17.281 -16.234 1 88.31 564 THR A C 1
ATOM 4379 O O . THR A 1 564 ? -24.438 -18.125 -15.867 1 88.31 564 THR A O 1
ATOM 4382 N N . PRO A 1 565 ? -26.297 -16.938 -15.531 1 88.56 565 PRO A N 1
ATOM 4383 C CA . PRO A 1 565 ? -26.625 -17.734 -14.344 1 88.56 565 PRO A CA 1
ATOM 4384 C C . PRO A 1 565 ? -26.75 -19.219 -14.633 1 88.56 565 PRO A C 1
ATOM 4386 O O . PRO A 1 565 ? -26.406 -20.047 -13.781 1 88.56 565 PRO A O 1
ATOM 4389 N N . GLU A 1 566 ? -27.188 -19.516 -15.797 1 90.19 566 GLU A N 1
ATOM 4390 C CA . GLU A 1 566 ? -27.344 -20.922 -16.188 1 90.19 566 GLU A CA 1
ATOM 4391 C C . GLU A 1 566 ? -25.984 -21.609 -16.312 1 90.19 566 GLU A C 1
ATOM 4393 O O . GLU A 1 566 ? -25.844 -22.781 -15.961 1 90.19 566 GLU A O 1
ATOM 4398 N N . GLN A 1 567 ? -25.016 -20.875 -16.797 1 89.5 567 GLN A N 1
ATOM 4399 C CA . GLN A 1 567 ? -23.672 -21.422 -16.891 1 89.5 567 GLN A CA 1
ATOM 4400 C C . GLN A 1 567 ? -23.094 -21.703 -15.516 1 89.5 567 GLN A C 1
ATOM 4402 O O . GLN A 1 567 ? -22.453 -22.75 -15.305 1 89.5 567 GLN A O 1
ATOM 4407 N N . PHE A 1 568 ? -23.359 -20.844 -14.602 1 89.19 568 PHE A N 1
ATOM 4408 C CA . PHE A 1 568 ? -22.922 -21.047 -13.227 1 89.19 568 PHE A CA 1
ATOM 4409 C C . PHE A 1 568 ? -23.609 -22.25 -12.609 1 89.19 568 PHE A C 1
ATOM 4411 O O . PHE A 1 568 ? -22.969 -23.078 -11.953 1 89.19 568 PHE A O 1
ATOM 4418 N N . ALA A 1 569 ? -24.906 -22.328 -12.828 1 88.94 569 ALA A N 1
ATOM 4419 C CA . ALA A 1 569 ? -25.688 -23.438 -12.281 1 88.94 569 ALA A CA 1
ATOM 4420 C C . ALA A 1 569 ? -25.219 -24.766 -12.852 1 88.94 569 ALA A C 1
ATOM 4422 O O . ALA A 1 569 ? -25.141 -25.766 -12.133 1 88.94 569 ALA A O 1
ATOM 4423 N N . ALA A 1 570 ? -24.969 -24.781 -14.117 1 88.94 570 ALA A N 1
ATOM 4424 C CA . ALA A 1 570 ? -24.5 -25.984 -14.781 1 88.94 570 ALA A CA 1
ATOM 4425 C C . ALA A 1 570 ? -23.156 -26.438 -14.219 1 88.94 570 ALA A C 1
ATOM 4427 O O . ALA A 1 570 ? -22.922 -27.625 -14.031 1 88.94 570 ALA A O 1
ATOM 4428 N N . LEU A 1 571 ? -22.281 -25.5 -14.016 1 88.31 571 LEU A N 1
ATOM 4429 C CA . LEU A 1 571 ? -20.969 -25.797 -13.453 1 88.31 571 LEU A CA 1
ATOM 4430 C C . LEU A 1 571 ? -21.109 -26.375 -12.047 1 88.31 571 LEU A C 1
ATOM 4432 O O . LEU A 1 571 ? -20.438 -27.344 -11.703 1 88.31 571 LEU A O 1
ATOM 4436 N N . ARG A 1 572 ? -21.922 -25.75 -11.25 1 87.81 572 ARG A N 1
ATOM 4437 C CA . ARG A 1 572 ? -22.125 -26.219 -9.883 1 87.81 572 ARG A CA 1
ATOM 4438 C C . ARG A 1 572 ? -22.672 -27.641 -9.875 1 87.81 572 ARG A C 1
ATOM 4440 O O . ARG A 1 572 ? -22.234 -28.484 -9.078 1 87.81 572 ARG A O 1
ATOM 4447 N N . LYS A 1 573 ? -23.609 -27.859 -10.711 1 89 573 LYS A N 1
ATOM 4448 C CA . LYS A 1 573 ? -24.203 -29.188 -10.82 1 89 573 LYS A CA 1
ATOM 4449 C C . LYS A 1 573 ? -23.141 -30.219 -11.211 1 89 573 LYS A C 1
ATOM 4451 O O . LYS A 1 573 ? -23.094 -31.312 -10.641 1 89 573 LYS A O 1
ATOM 4456 N N . ARG A 1 574 ? -22.375 -29.906 -12.148 1 88.12 574 ARG A N 1
ATOM 4457 C CA . ARG A 1 574 ? -21.328 -30.812 -12.594 1 88.12 574 ARG A CA 1
ATOM 4458 C C . ARG A 1 574 ? -20.344 -31.109 -11.461 1 88.12 574 ARG A C 1
ATOM 4460 O O . ARG A 1 574 ? -19.906 -32.25 -11.297 1 88.12 574 ARG A O 1
ATOM 4467 N N . TYR A 1 575 ? -19.984 -30.109 -10.773 1 85.75 575 TYR A N 1
ATOM 4468 C CA . TYR A 1 575 ? -19.062 -30.281 -9.656 1 85.75 575 TYR A CA 1
ATOM 4469 C C . TYR A 1 575 ? -19.656 -31.203 -8.594 1 85.75 575 TYR A C 1
ATOM 4471 O O . TYR A 1 575 ? -18.969 -32.062 -8.062 1 85.75 575 TYR A O 1
ATOM 4479 N N . GLU A 1 576 ? -20.906 -30.969 -8.32 1 88.06 576 GLU A N 1
ATOM 4480 C CA . GLU A 1 576 ? -21.578 -31.797 -7.328 1 88.06 576 GLU A CA 1
ATOM 4481 C C . GLU A 1 576 ? -21.625 -33.25 -7.781 1 88.06 576 GLU A C 1
ATOM 4483 O O . GLU A 1 576 ? -21.359 -34.156 -6.992 1 88.06 576 GLU A O 1
ATOM 4488 N N . GLU A 1 577 ? -21.922 -33.406 -8.969 1 88.81 577 GLU A N 1
ATOM 4489 C CA . GLU A 1 577 ? -22.031 -34.75 -9.508 1 88.81 577 GLU A CA 1
ATOM 4490 C C . GLU A 1 577 ? -20.688 -35.469 -9.531 1 88.81 577 GLU A C 1
ATOM 4492 O O . GLU A 1 577 ? -20.578 -36.625 -9.172 1 88.81 577 GLU A O 1
ATOM 4497 N N . THR A 1 578 ? -19.703 -34.75 -9.977 1 87.5 578 THR A N 1
ATOM 4498 C CA . THR A 1 578 ? -18.375 -35.344 -10.055 1 87.5 578 THR A CA 1
ATOM 4499 C C . THR A 1 578 ? -17.828 -35.625 -8.664 1 87.5 578 THR A C 1
ATOM 4501 O O . THR A 1 578 ? -17.125 -36.625 -8.461 1 87.5 578 THR A O 1
ATOM 4504 N N . GLN A 1 579 ? -18.125 -34.781 -7.738 1 88.06 579 GLN A N 1
ATOM 4505 C CA . GLN A 1 579 ? -17.688 -35.031 -6.367 1 88.06 579 GLN A CA 1
ATOM 4506 C C . GLN A 1 579 ? -18.391 -36.219 -5.77 1 88.06 579 GLN A C 1
ATOM 4508 O O . GLN A 1 579 ? -17.75 -37.062 -5.094 1 88.06 579 GLN A O 1
ATOM 4513 N N . LYS A 1 580 ? -19.688 -36.312 -5.984 1 91.12 580 LYS A N 1
ATOM 4514 C CA . LYS A 1 580 ? -20.438 -37.469 -5.512 1 91.12 580 LYS A CA 1
ATOM 4515 C C . LYS A 1 580 ? -19.875 -38.781 -6.09 1 91.12 580 LYS A C 1
ATOM 4517 O O . LYS A 1 580 ? -19.766 -39.781 -5.387 1 91.12 580 LYS A O 1
ATOM 4522 N N . GLN A 1 581 ? -19.562 -38.719 -7.316 1 90.44 581 GLN A N 1
ATOM 4523 C CA . GLN A 1 581 ? -18.984 -39.875 -7.973 1 90.44 581 GLN A CA 1
ATOM 4524 C C . GLN A 1 581 ? -17.609 -40.219 -7.379 1 90.44 581 GLN A C 1
ATOM 4526 O O . GLN A 1 581 ? -17.328 -41.406 -7.125 1 90.44 581 GLN A O 1
ATOM 4531 N N . ALA A 1 582 ? -16.781 -39.25 -7.215 1 88.75 582 ALA A N 1
ATOM 4532 C CA . ALA A 1 582 ? -15.469 -39.469 -6.621 1 88.75 582 ALA A CA 1
ATOM 4533 C C . ALA A 1 582 ? -15.586 -40.062 -5.227 1 88.75 582 ALA A C 1
ATOM 4535 O O . ALA A 1 582 ? -14.836 -40.969 -4.875 1 88.75 582 ALA A O 1
ATOM 4536 N N . ASP A 1 583 ? -16.547 -39.594 -4.469 1 89.62 583 ASP A N 1
ATOM 4537 C CA . ASP A 1 583 ? -16.781 -40.094 -3.123 1 89.62 583 ASP A CA 1
ATOM 4538 C C . ASP A 1 583 ? -17.234 -41.562 -3.162 1 89.62 583 ASP A C 1
ATOM 4540 O O . ASP A 1 583 ? -16.781 -42.375 -2.359 1 89.62 583 ASP A O 1
ATOM 4544 N N . ALA A 1 584 ? -18.109 -41.781 -4.035 1 90.88 584 ALA A N 1
ATOM 4545 C CA . ALA A 1 584 ? -18.625 -43.125 -4.16 1 90.88 584 ALA A CA 1
ATOM 4546 C C . ALA A 1 584 ? -17.516 -44.125 -4.535 1 90.88 584 ALA A C 1
ATOM 4548 O O . ALA A 1 584 ? -17.438 -45.219 -3.992 1 90.88 584 ALA A O 1
ATOM 4549 N N . ILE A 1 585 ? -16.672 -43.719 -5.457 1 90.5 585 ILE A N 1
ATOM 4550 C CA . ILE A 1 585 ? -15.562 -44.562 -5.906 1 90.5 585 ILE A CA 1
ATOM 4551 C C . ILE A 1 585 ? -14.594 -44.812 -4.754 1 90.5 585 ILE A C 1
ATOM 4553 O O . ILE A 1 585 ? -14.195 -45.938 -4.492 1 90.5 585 ILE A O 1
ATOM 4557 N N . ARG A 1 586 ? -14.25 -43.75 -4.117 1 86.5 586 ARG A N 1
ATOM 4558 C CA . ARG A 1 586 ? -13.328 -43.844 -2.988 1 86.5 586 ARG A CA 1
ATOM 4559 C C . ARG A 1 586 ? -13.883 -44.719 -1.885 1 86.5 586 ARG A C 1
ATOM 4561 O O . ARG A 1 586 ? -13.172 -45.594 -1.348 1 86.5 586 ARG A O 1
ATOM 4568 N N . ASN A 1 587 ? -15.172 -44.594 -1.544 1 86.31 587 ASN A N 1
ATOM 4569 C CA . ASN A 1 587 ? -15.805 -45.344 -0.485 1 86.31 587 ASN A CA 1
ATOM 4570 C C . ASN A 1 587 ? -15.906 -46.844 -0.854 1 86.31 587 ASN A C 1
ATOM 4572 O O . ASN A 1 587 ? -15.766 -47.688 0.008 1 86.31 587 ASN A O 1
ATOM 4576 N N . ALA A 1 588 ? -16.156 -47.062 -2.043 1 85.88 588 ALA A N 1
ATOM 4577 C CA . ALA A 1 588 ? -16.203 -48.438 -2.512 1 85.88 588 ALA A CA 1
ATOM 4578 C C . ALA A 1 588 ? -14.844 -49.125 -2.381 1 85.88 588 ALA A C 1
ATOM 4580 O O . ALA A 1 588 ? -14.758 -50.312 -2.045 1 85.88 588 ALA A O 1
ATOM 4581 N N . ALA A 1 589 ? -13.82 -48.406 -2.668 1 84.81 589 ALA A N 1
ATOM 4582 C CA . ALA A 1 589 ? -12.461 -48.938 -2.566 1 84.81 589 ALA A CA 1
ATOM 4583 C C . ALA A 1 589 ? -12.094 -49.25 -1.117 1 84.81 589 ALA A C 1
ATOM 4585 O O . ALA A 1 589 ? -11.359 -50.188 -0.846 1 84.81 589 ALA A O 1
ATOM 4586 N N . LEU A 1 590 ? -12.539 -48.5 -0.204 1 81.56 590 LEU A N 1
ATOM 4587 C CA . LEU A 1 590 ? -12.234 -48.688 1.214 1 81.56 590 LEU A CA 1
ATOM 4588 C C . LEU A 1 590 ? -13.016 -49.844 1.801 1 81.56 590 LEU A C 1
ATOM 4590 O O . LEU A 1 590 ? -12.57 -50.469 2.773 1 81.56 590 LEU A O 1
ATOM 4594 N N . SER A 1 591 ? -14.188 -50.062 1.388 1 77.12 591 SER A N 1
ATOM 4595 C CA . SER A 1 591 ? -15.031 -51.125 1.937 1 77.12 591 SER A CA 1
ATOM 4596 C C . SER A 1 591 ? -14.617 -52.469 1.401 1 77.12 591 SER A C 1
ATOM 4598 O O . SER A 1 591 ? -14.945 -53.5 1.999 1 77.12 591 SER A O 1
ATOM 4600 N N . ASN A 1 592 ? -13.961 -52.688 0.229 1 64.12 592 ASN A N 1
ATOM 4601 C CA . ASN A 1 592 ? -13.578 -53.969 -0.311 1 64.12 592 ASN A CA 1
ATOM 4602 C C . ASN A 1 592 ? -12.086 -54.219 -0.17 1 64.12 592 ASN A C 1
ATOM 4604 O O . ASN A 1 592 ? -11.312 -53.906 -1.074 1 64.12 592 ASN A O 1
ATOM 4608 N N . PRO A 1 593 ? -11.57 -54.594 0.95 1 52.5 593 PRO A N 1
ATOM 4609 C CA . PRO A 1 593 ? -10.141 -54.844 1.126 1 52.5 593 PRO A CA 1
ATOM 4610 C C . PRO A 1 593 ? -9.609 -55.906 0.179 1 52.5 593 PRO A C 1
ATOM 4612 O O . PRO A 1 593 ? -8.398 -56 -0.062 1 52.5 593 PRO A O 1
ATOM 4615 N N . GLU A 1 594 ? -10.312 -57 -0.27 1 44.34 594 GLU A N 1
ATOM 4616 C CA . GLU A 1 594 ? -9.734 -58.188 -0.925 1 44.34 594 GLU A CA 1
ATOM 4617 C C . GLU A 1 594 ? -9.258 -57.844 -2.334 1 44.34 594 GLU A C 1
ATOM 4619 O O . GLU A 1 594 ? -8.805 -58.719 -3.07 1 44.34 594 GLU A O 1
ATOM 4624 N N . LYS A 1 595 ? -9.648 -56.812 -2.936 1 41.16 595 LYS A N 1
ATOM 4625 C CA . LYS A 1 595 ? -9.133 -56.844 -4.301 1 41.16 595 LYS A CA 1
ATOM 4626 C C . LYS A 1 595 ? -7.609 -56.719 -4.316 1 41.16 595 LYS A C 1
ATOM 4628 O O . LYS A 1 595 ? -7.074 -55.625 -4.516 1 41.16 595 LYS A O 1
ATOM 4633 N N . GLU A 1 596 ? -6.996 -57.25 -3.24 1 33.84 596 GLU A N 1
ATOM 4634 C CA . GLU A 1 596 ? -5.582 -57.531 -3.477 1 33.84 596 GLU A CA 1
ATOM 4635 C C . GLU A 1 596 ? -5.379 -58.219 -4.82 1 33.84 596 GLU A C 1
ATOM 4637 O O . GLU A 1 596 ? -5.918 -59.312 -5.051 1 33.84 596 GLU A O 1
ATOM 4642 N N . LEU A 1 597 ? -5.176 -57.469 -5.852 1 30.34 597 LEU A N 1
ATOM 4643 C CA . LEU A 1 597 ? -4.617 -58.188 -6.996 1 30.34 597 LEU A CA 1
ATOM 4644 C C . LEU A 1 597 ? -3.348 -58.938 -6.605 1 30.34 597 LEU A C 1
ATOM 4646 O O . LEU A 1 597 ? -2.498 -58.406 -5.891 1 30.34 597 LEU A O 1
ATOM 4650 N N . MET B 1 1 ? 2.711 -24.469 58.844 1 22.16 1 MET B N 1
ATOM 4651 C CA . MET B 1 1 ? 2.996 -25.734 58.219 1 22.16 1 MET B CA 1
ATOM 4652 C C . MET B 1 1 ? 1.713 -26.406 57.719 1 22.16 1 MET B C 1
ATOM 4654 O O . MET B 1 1 ? 1.683 -27.609 57.469 1 22.16 1 MET B O 1
ATOM 4658 N N . LEU B 1 2 ? 0.552 -25.656 57.781 1 25.48 2 LEU B N 1
ATOM 4659 C CA . LEU B 1 2 ? -0.715 -26.344 57.594 1 25.48 2 LEU B CA 1
ATOM 4660 C C . LEU B 1 2 ? -0.772 -27 56.188 1 25.48 2 LEU B C 1
ATOM 4662 O O . LEU B 1 2 ? -0.479 -26.344 55.188 1 25.48 2 LEU B O 1
ATOM 4666 N N . SER B 1 3 ? -0.687 -28.359 56.156 1 22.34 3 SER B N 1
ATOM 4667 C CA . SER B 1 3 ? -0.56 -29.438 55.188 1 22.34 3 SER B CA 1
ATOM 4668 C C . SER B 1 3 ? -1.788 -29.531 54.312 1 22.34 3 SER B C 1
ATOM 4670 O O . SER B 1 3 ? -2.822 -30.062 54.688 1 22.34 3 SER B O 1
ATOM 4672 N N . LEU B 1 4 ? -2.27 -28.391 53.781 1 26.39 4 LEU B N 1
ATOM 4673 C CA . LEU B 1 4 ? -3.533 -28.453 53.062 1 26.39 4 LEU B CA 1
ATOM 4674 C C . LEU B 1 4 ? -3.461 -29.484 51.938 1 26.39 4 LEU B C 1
ATOM 4676 O O . LEU B 1 4 ? -2.6 -29.391 51.062 1 26.39 4 LEU B O 1
ATOM 4680 N N . SER B 1 5 ? -3.891 -30.734 52.281 1 22.48 5 SER B N 1
ATOM 4681 C CA . SER B 1 5 ? -3.994 -31.969 51.5 1 22.48 5 SER B CA 1
ATOM 4682 C C . SER B 1 5 ? -4.836 -31.781 50.25 1 22.48 5 SER B C 1
ATOM 4684 O O . SER B 1 5 ? -6.02 -31.438 50.344 1 22.48 5 SER B O 1
ATOM 4686 N N . LEU B 1 6 ? -4.262 -31.203 49.188 1 23.8 6 LEU B N 1
ATOM 4687 C CA . LEU B 1 6 ? -4.855 -30.891 47.906 1 23.8 6 LEU B CA 1
ATOM 4688 C C . LEU B 1 6 ? -5.355 -32.156 47.188 1 23.8 6 LEU B C 1
ATOM 4690 O O . LEU B 1 6 ? -4.562 -33.031 46.875 1 23.8 6 LEU B O 1
ATOM 4694 N N . ALA B 1 7 ? -6.504 -32.656 47.781 1 22.34 7 ALA B N 1
ATOM 4695 C CA . ALA B 1 7 ? -7.102 -33.875 47.219 1 22.34 7 ALA B CA 1
ATOM 4696 C C . ALA B 1 7 ? -7.238 -33.781 45.719 1 22.34 7 ALA B C 1
ATOM 4698 O O . ALA B 1 7 ? -7.84 -32.844 45.188 1 22.34 7 ALA B O 1
ATOM 4699 N N . LEU B 1 8 ? -6.398 -34.469 44.938 1 24.02 8 LEU B N 1
ATOM 4700 C CA . LEU B 1 8 ? -6.207 -34.688 43.5 1 24.02 8 LEU B CA 1
ATOM 4701 C C . LEU B 1 8 ? -7.395 -35.406 42.906 1 24.02 8 LEU B C 1
ATOM 4703 O O . LEU B 1 8 ? -7.586 -36.625 43.125 1 24.02 8 LEU B O 1
ATOM 4707 N N . LEU B 1 9 ? -8.672 -34.875 43.219 1 25.05 9 LEU B N 1
ATOM 4708 C CA . LEU B 1 9 ? -9.711 -35.719 42.625 1 25.05 9 LEU B CA 1
ATOM 4709 C C . LEU B 1 9 ? -9.453 -35.938 41.125 1 25.05 9 LEU B C 1
ATOM 4711 O O . LEU B 1 9 ? -9.242 -34.969 40.406 1 25.05 9 LEU B O 1
ATOM 4715 N N . ALA B 1 10 ? -9.016 -37.062 40.844 1 24.33 10 ALA B N 1
ATOM 4716 C CA . ALA B 1 10 ? -8.758 -37.719 39.562 1 24.33 10 ALA B CA 1
ATOM 4717 C C . ALA B 1 10 ? -10.016 -37.719 38.688 1 24.33 10 ALA B C 1
ATOM 4719 O O . ALA B 1 10 ? -10.938 -38.5 38.938 1 24.33 10 ALA B O 1
ATOM 4720 N N . SER B 1 11 ? -10.672 -36.562 38.5 1 24.98 11 SER B N 1
ATOM 4721 C CA . SER B 1 11 ? -11.836 -36.719 37.625 1 24.98 11 SER B CA 1
ATOM 4722 C C . SER B 1 11 ? -11.461 -37.438 36.312 1 24.98 11 SER B C 1
ATOM 4724 O O . SER B 1 11 ? -10.477 -37.094 35.688 1 24.98 11 SER B O 1
ATOM 4726 N N . SER B 1 12 ? -11.727 -38.75 36.281 1 25.69 12 SER B N 1
ATOM 4727 C CA . SER B 1 12 ? -11.68 -39.656 35.156 1 25.69 12 SER B CA 1
ATOM 4728 C C . SER B 1 12 ? -12.398 -39.094 33.938 1 25.69 12 SER B C 1
ATOM 4730 O O . SER B 1 12 ? -13.625 -38.969 33.938 1 25.69 12 SER B O 1
ATOM 4732 N N . SER B 1 13 ? -11.898 -37.969 33.469 1 24.78 13 SER B N 1
ATOM 4733 C CA . SER B 1 13 ? -12.477 -37.406 32.25 1 24.78 13 SER B CA 1
ATOM 4734 C C . SER B 1 13 ? -12.523 -38.438 31.125 1 24.78 13 SER B C 1
ATOM 4736 O O . SER B 1 13 ? -11.484 -38.938 30.688 1 24.78 13 SER B O 1
ATOM 4738 N N . LEU B 1 14 ? -13.508 -39.344 31.234 1 27.72 14 LEU B N 1
ATOM 4739 C CA . LEU B 1 14 ? -13.844 -40.156 30.094 1 27.72 14 LEU B CA 1
ATOM 4740 C C . LEU B 1 14 ? -13.883 -39.344 28.797 1 27.72 14 LEU B C 1
ATOM 4742 O O . LEU B 1 14 ? -14.719 -38.469 28.656 1 27.72 14 LEU B O 1
ATOM 4746 N N . VAL B 1 15 ? -12.711 -39.188 28.281 1 27.5 15 VAL B N 1
ATOM 4747 C CA . VAL B 1 15 ? -12.555 -38.625 26.938 1 27.5 15 VAL B CA 1
ATOM 4748 C C . VAL B 1 15 ? -13.312 -39.5 25.922 1 27.5 15 VAL B C 1
ATOM 4750 O O . VAL B 1 15 ? -12.93 -40.656 25.672 1 27.5 15 VAL B O 1
ATOM 4753 N N . LEU B 1 16 ? -14.695 -39.469 26.031 1 28.19 16 LEU B N 1
ATOM 4754 C CA . LEU B 1 16 ? -15.359 -40.094 24.891 1 28.19 16 LEU B CA 1
ATOM 4755 C C . LEU B 1 16 ? -14.719 -39.656 23.578 1 28.19 16 LEU B C 1
ATOM 4757 O O . LEU B 1 16 ? -14.602 -38.469 23.312 1 28.19 16 LEU B O 1
ATOM 4761 N N . ALA B 1 17 ? -13.93 -40.562 23.047 1 26.36 17 ALA B N 1
ATOM 4762 C CA . ALA B 1 17 ? -13.406 -40.469 21.688 1 26.36 17 ALA B CA 1
ATOM 4763 C C . ALA B 1 17 ? -14.516 -40.156 20.688 1 26.36 17 ALA B C 1
ATOM 4765 O O . ALA B 1 17 ? -15.383 -40.969 20.422 1 26.36 17 ALA B O 1
ATOM 4766 N N . ALA B 1 18 ? -15.117 -38.938 20.859 1 27.22 18 ALA B N 1
ATOM 4767 C CA . ALA B 1 18 ? -16.016 -38.625 19.75 1 27.22 18 ALA B CA 1
ATOM 4768 C C . ALA B 1 18 ? -15.414 -39.062 18.422 1 27.22 18 ALA B C 1
ATOM 4770 O O . ALA B 1 18 ? -14.266 -38.75 18.125 1 27.22 18 ALA B O 1
ATOM 4771 N N . GLU B 1 19 ? -15.977 -40.188 18 1 26.55 19 GLU B N 1
ATOM 4772 C CA . GLU B 1 19 ? -15.695 -40.594 16.625 1 26.55 19 GLU B CA 1
ATOM 4773 C C . GLU B 1 19 ? -15.688 -39.406 15.688 1 26.55 19 GLU B C 1
ATOM 4775 O O . GLU B 1 19 ? -16.703 -38.719 15.547 1 26.55 19 GLU B O 1
ATOM 4780 N N . ILE B 1 20 ? -14.648 -38.688 15.781 1 27.98 20 ILE B N 1
ATOM 4781 C CA . ILE B 1 20 ? -14.477 -37.688 14.734 1 27.98 20 ILE B CA 1
ATOM 4782 C C . ILE B 1 20 ? -14.867 -38.281 13.383 1 27.98 20 ILE B C 1
ATOM 4784 O O . ILE B 1 20 ? -14.18 -39.156 12.867 1 27.98 20 ILE B O 1
ATOM 4788 N N . ALA B 1 21 ? -16.172 -38.406 13.195 1 29.91 21 ALA B N 1
ATOM 4789 C CA . ALA B 1 21 ? -16.547 -38.656 11.805 1 29.91 21 ALA B CA 1
ATOM 4790 C C . ALA B 1 21 ? -15.648 -37.875 10.844 1 29.91 21 ALA B C 1
ATOM 4792 O O . ALA B 1 21 ? -15.406 -36.688 11.047 1 29.91 21 ALA B O 1
ATOM 4793 N N . PRO B 1 22 ? -14.875 -38.688 10.148 1 29.84 22 PRO B N 1
ATOM 4794 C CA . PRO B 1 22 ? -14.094 -37.938 9.156 1 29.84 22 PRO B CA 1
ATOM 4795 C C . PRO B 1 22 ? -14.922 -36.875 8.43 1 29.84 22 PRO B C 1
ATOM 4797 O O . PRO B 1 22 ? -16.047 -37.156 8.008 1 29.84 22 PRO B O 1
ATOM 4800 N N . GLN B 1 23 ? -14.953 -35.719 8.984 1 28.52 23 GLN B N 1
ATOM 4801 C CA . GLN B 1 23 ? -15.578 -34.594 8.266 1 28.52 23 GLN B CA 1
ATOM 4802 C C . GLN B 1 23 ? -15.461 -34.781 6.754 1 28.52 23 GLN B C 1
ATOM 4804 O O . GLN B 1 23 ? -14.359 -34.969 6.23 1 28.52 23 GLN B O 1
ATOM 4809 N N . SER B 1 24 ? -16.484 -35.594 6.262 1 29.38 24 SER B N 1
ATOM 4810 C CA . SER B 1 24 ? -16.609 -35.375 4.824 1 29.38 24 SER B CA 1
ATOM 4811 C C . SER B 1 24 ? -16.375 -33.906 4.469 1 29.38 24 SER B C 1
ATOM 4813 O O . SER B 1 24 ? -17.156 -33.031 4.848 1 29.38 24 SER B O 1
ATOM 4815 N N . GLY B 1 25 ? -15.273 -33.531 4.863 1 29.67 25 GLY B N 1
ATOM 4816 C CA . GLY B 1 25 ? -15.031 -32.156 4.453 1 29.67 25 GLY B CA 1
ATOM 4817 C C . GLY B 1 25 ? -15.555 -31.859 3.062 1 29.67 25 GLY B C 1
ATOM 4818 O O . GLY B 1 25 ? -15.219 -32.562 2.098 1 29.67 25 GLY B O 1
ATOM 4819 N N . ALA B 1 26 ? -16.859 -31.641 2.869 1 28.44 26 ALA B N 1
ATOM 4820 C CA . ALA B 1 26 ? -17.156 -30.969 1.607 1 28.44 26 ALA B CA 1
ATOM 4821 C C . ALA B 1 26 ? -15.891 -30.391 0.978 1 28.44 26 ALA B C 1
ATOM 4823 O O . ALA B 1 26 ? -14.992 -29.922 1.685 1 28.44 26 ALA B O 1
ATOM 4824 N N . ARG B 1 27 ? -15.438 -30.906 -0.16 1 32.78 27 ARG B N 1
ATOM 4825 C CA . ARG B 1 27 ? -14.578 -29.984 -0.887 1 32.78 27 ARG B CA 1
ATOM 4826 C C . ARG B 1 27 ? -14.867 -28.531 -0.501 1 32.78 27 ARG B C 1
ATOM 4828 O O . ARG B 1 27 ? -15.922 -28 -0.85 1 32.78 27 ARG B O 1
ATOM 4835 N N . GLN B 1 28 ? -15.023 -28.188 0.879 1 33.91 28 GLN B N 1
ATOM 4836 C CA . GLN B 1 28 ? -15.055 -26.75 1.118 1 33.91 28 GLN B CA 1
ATOM 4837 C C . GLN B 1 28 ? -14.75 -25.969 -0.16 1 33.91 28 GLN B C 1
ATOM 4839 O O . GLN B 1 28 ? -13.984 -26.438 -1.01 1 33.91 28 GLN B O 1
ATOM 4844 N N . HIS B 1 29 ? -15.602 -24.891 -0.354 1 34.31 29 HIS B N 1
ATOM 4845 C CA . HIS B 1 29 ? -15.664 -23.891 -1.415 1 34.31 29 HIS B CA 1
ATOM 4846 C C . HIS B 1 29 ? -14.305 -23.703 -2.072 1 34.31 29 HIS B C 1
ATOM 4848 O O . HIS B 1 29 ? -13.273 -24.062 -1.497 1 34.31 29 HIS B O 1
ATOM 4854 N N . PHE B 1 30 ? -14.508 -23.078 -3.285 1 37.19 30 PHE B N 1
ATOM 4855 C CA . PHE B 1 30 ? -13.852 -22.312 -4.344 1 37.19 30 PHE B CA 1
ATOM 4856 C C . PHE B 1 30 ? -12.711 -21.469 -3.783 1 37.19 30 PHE B C 1
ATOM 4858 O O . PHE B 1 30 ? -12.836 -20.25 -3.68 1 37.19 30 PHE B O 1
ATOM 4865 N N . ALA B 1 31 ? -12.508 -21.672 -2.693 1 37.88 31 ALA B N 1
ATOM 4866 C CA . ALA B 1 31 ? -11.297 -20.906 -2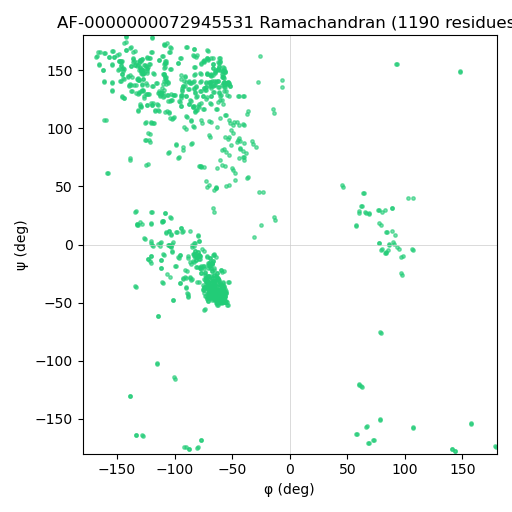.449 1 37.88 31 ALA B CA 1
ATOM 4867 C C . ALA B 1 31 ? -10.328 -21.016 -3.625 1 37.88 31 ALA B C 1
ATOM 4869 O O . ALA B 1 31 ? -10.07 -22.109 -4.117 1 37.88 31 ALA B O 1
ATOM 4870 N N . THR B 1 32 ? -10.453 -20.203 -4.586 1 41.78 32 THR B N 1
ATOM 4871 C CA . THR B 1 32 ? -9.445 -19.859 -5.578 1 41.78 32 THR B CA 1
ATOM 4872 C C . THR B 1 32 ? -8.07 -20.344 -5.141 1 41.78 32 THR B C 1
ATOM 4874 O O . THR B 1 32 ? -7.043 -19.828 -5.578 1 41.78 32 THR B O 1
ATOM 4877 N N . ASP B 1 33 ? -8 -21.312 -4.309 1 44 33 ASP B N 1
ATOM 4878 C CA . ASP B 1 33 ? -6.727 -21.812 -3.811 1 44 33 ASP B CA 1
ATOM 4879 C C . ASP B 1 33 ? -6.035 -22.688 -4.855 1 44 33 ASP B C 1
ATOM 4881 O O . ASP B 1 33 ? -6.648 -23.594 -5.426 1 44 33 ASP B O 1
ATOM 4885 N N . GLY B 1 34 ? -5.09 -22.328 -5.445 1 55.34 34 GLY B N 1
ATOM 4886 C CA . GLY B 1 34 ? -4.012 -23.062 -6.102 1 55.34 34 GLY B CA 1
ATOM 4887 C C . GLY B 1 34 ? -4.152 -23.109 -7.609 1 55.34 34 GLY B C 1
ATOM 4888 O O . GLY B 1 34 ? -4.066 -24.188 -8.211 1 55.34 34 GLY B O 1
ATOM 4889 N N . GLN B 1 35 ? -4.504 -22.172 -8.172 1 72.56 35 GLN B N 1
ATOM 4890 C CA . GLN B 1 35 ? -4.73 -22.156 -9.609 1 72.56 35 GLN B CA 1
ATOM 4891 C C . GLN B 1 35 ? -3.486 -21.703 -10.367 1 72.56 35 GLN B C 1
ATOM 4893 O O . GLN B 1 35 ? -3.451 -20.594 -10.898 1 72.56 35 GLN B O 1
ATOM 4898 N N . CYS B 1 36 ? -2.643 -22.672 -10.523 1 92.56 36 CYS B N 1
ATOM 4899 C CA . CYS B 1 36 ? -1.36 -22.453 -11.188 1 92.56 36 CYS B CA 1
ATOM 4900 C C . CYS B 1 36 ? -1.521 -22.469 -12.703 1 92.56 36 CYS B C 1
ATOM 4902 O O . CYS B 1 36 ? -2.609 -22.734 -13.211 1 92.56 36 CYS B O 1
ATOM 4904 N N . THR B 1 37 ? -0.58 -21.969 -13.359 1 96.88 37 THR B N 1
ATOM 4905 C CA . THR B 1 37 ? -0.52 -21.969 -14.812 1 96.88 37 THR B CA 1
ATOM 4906 C C . THR B 1 37 ? 0.824 -22.516 -15.297 1 96.88 37 THR B C 1
ATOM 4908 O O . THR B 1 37 ? 1.873 -21.938 -14.992 1 96.88 37 THR B O 1
ATOM 4911 N N . ALA B 1 38 ? 0.778 -23.609 -16.031 1 98.31 38 ALA B N 1
ATOM 4912 C CA . ALA B 1 38 ? 1.992 -24.188 -16.609 1 98.31 38 ALA B CA 1
ATOM 4913 C C . ALA B 1 38 ? 2.035 -24 -18.125 1 98.31 38 ALA B C 1
ATOM 4915 O O . ALA B 1 38 ? 0.992 -23.984 -18.781 1 98.31 38 ALA B O 1
ATOM 4916 N N . THR B 1 39 ? 3.246 -23.812 -18.672 1 98.75 39 THR B N 1
ATOM 4917 C CA . THR B 1 39 ? 3.453 -23.672 -20.109 1 98.75 39 THR B CA 1
ATOM 4918 C C . THR B 1 39 ? 4.59 -24.562 -20.578 1 98.75 39 THR B C 1
ATOM 4920 O O . THR B 1 39 ? 5.562 -24.781 -19.844 1 98.75 39 THR B O 1
ATOM 4923 N N . ALA B 1 40 ? 4.43 -25.109 -21.75 1 98.75 40 ALA B N 1
ATOM 4924 C CA . ALA B 1 40 ? 5.449 -25.906 -22.422 1 98.75 40 ALA B CA 1
ATOM 4925 C C . ALA B 1 40 ? 5.703 -25.391 -23.844 1 98.75 40 ALA B C 1
ATOM 4927 O O . ALA B 1 40 ? 4.758 -25.125 -24.594 1 98.75 40 ALA B O 1
ATOM 4928 N N . VAL B 1 41 ? 6.949 -25.219 -24.203 1 98.94 41 VAL B N 1
ATOM 4929 C CA . VAL B 1 41 ? 7.336 -24.766 -25.531 1 98.94 41 VAL B CA 1
ATOM 4930 C C . VAL B 1 41 ? 8.398 -25.703 -26.109 1 98.94 41 VAL B C 1
ATOM 4932 O O . VAL B 1 41 ? 9.469 -25.875 -25.516 1 98.94 41 VAL B O 1
ATOM 4935 N N . ASP B 1 42 ? 8.055 -26.297 -27.203 1 98.88 42 ASP B N 1
ATOM 4936 C CA . ASP B 1 42 ? 9.016 -27.156 -27.891 1 98.88 42 ASP B CA 1
ATOM 4937 C C . ASP B 1 42 ? 10.25 -26.359 -28.312 1 98.88 42 ASP B C 1
ATOM 4939 O O . ASP B 1 42 ? 10.164 -25.172 -28.609 1 98.88 42 ASP B O 1
ATOM 4943 N N . CYS B 1 43 ? 11.352 -27.109 -28.516 1 98.25 43 CYS B N 1
ATOM 4944 C CA . CYS B 1 43 ? 12.648 -26.5 -28.781 1 98.25 43 CYS B CA 1
ATOM 4945 C C . CYS B 1 43 ? 12.641 -25.781 -30.125 1 98.25 43 CYS B C 1
ATOM 4947 O O . CYS B 1 43 ? 13.297 -24.75 -30.297 1 98.25 43 CYS B O 1
ATOM 4949 N N . ALA B 1 44 ? 11.938 -26.234 -31.062 1 98.44 44 ALA B N 1
ATOM 4950 C CA . ALA B 1 44 ? 11.906 -25.672 -32.406 1 98.44 44 ALA B CA 1
ATOM 4951 C C . ALA B 1 44 ? 11.023 -24.422 -32.469 1 98.44 44 ALA B C 1
ATOM 4953 O O . ALA B 1 44 ? 11.039 -23.672 -33.438 1 98.44 44 ALA B O 1
ATOM 4954 N N . ALA B 1 45 ? 10.305 -24.172 -31.406 1 98.75 45 ALA B N 1
ATOM 4955 C CA . ALA B 1 45 ? 9.406 -23.016 -31.359 1 98.75 45 ALA B CA 1
ATOM 4956 C C . ALA B 1 45 ? 10.094 -21.828 -30.688 1 98.75 45 ALA B C 1
ATOM 4958 O O . ALA B 1 45 ? 9.578 -20.703 -30.734 1 98.75 45 ALA B O 1
ATOM 4959 N N . THR B 1 46 ? 11.234 -22.016 -30.109 1 98.25 46 THR B N 1
ATOM 4960 C CA . THR B 1 46 ? 11.914 -20.953 -29.375 1 98.25 46 THR B CA 1
ATOM 4961 C C . THR B 1 46 ? 12.969 -20.281 -30.25 1 98.25 46 THR B C 1
ATOM 4963 O O . THR B 1 46 ? 13.477 -20.891 -31.203 1 98.25 46 THR B O 1
ATOM 4966 N N . ALA B 1 47 ? 13.305 -19.078 -29.938 1 97 47 ALA B N 1
ATOM 4967 C CA . ALA B 1 47 ? 14.25 -18.281 -30.703 1 97 47 ALA B CA 1
ATOM 4968 C C . ALA B 1 47 ? 15.68 -18.781 -30.516 1 97 47 ALA B C 1
ATOM 4970 O O . ALA B 1 47 ? 16.5 -18.688 -31.422 1 97 47 ALA B O 1
ATOM 4971 N N . ASP B 1 48 ? 15.969 -19.375 -29.359 1 93.81 48 ASP B N 1
ATOM 4972 C CA . ASP B 1 48 ? 17.344 -19.719 -29.062 1 93.81 48 ASP B CA 1
ATOM 4973 C C . ASP B 1 48 ? 17.547 -21.234 -29.031 1 93.81 48 ASP B C 1
ATOM 4975 O O . ASP B 1 48 ? 18.609 -21.719 -28.641 1 93.81 48 ASP B O 1
ATOM 4979 N N . GLY B 1 49 ? 16.516 -21.984 -29.297 1 96.12 49 GLY B N 1
ATOM 4980 C CA . GLY B 1 49 ? 16.641 -23.422 -29.469 1 96.12 49 GLY B CA 1
ATOM 4981 C C . GLY B 1 49 ? 16.453 -24.203 -28.172 1 96.12 49 GLY B C 1
ATOM 4982 O O . GLY B 1 49 ? 16.625 -25.422 -28.141 1 96.12 49 GLY B O 1
ATOM 4983 N N . GLY B 1 50 ? 16.203 -23.562 -27.109 1 97.31 50 GLY B N 1
ATOM 4984 C CA . GLY B 1 50 ? 15.953 -24.234 -25.844 1 97.31 50 GLY B CA 1
ATOM 4985 C C . GLY B 1 50 ? 14.5 -24.641 -25.672 1 97.31 50 GLY B C 1
ATOM 4986 O O . GLY B 1 50 ? 13.594 -23.906 -26.062 1 97.31 50 GLY B O 1
ATOM 4987 N N . CYS B 1 51 ? 14.273 -25.844 -25.125 1 98.56 51 CYS B N 1
ATOM 4988 C CA . CYS B 1 51 ? 12.93 -26.234 -24.734 1 98.56 51 CYS B CA 1
ATOM 4989 C C . CYS B 1 51 ? 12.539 -25.578 -23.406 1 98.56 51 CYS B C 1
ATOM 4991 O O . CYS B 1 51 ? 13.383 -25.359 -22.547 1 98.56 51 CYS B O 1
ATOM 4993 N N . ILE B 1 52 ? 11.258 -25.281 -23.266 1 98.81 52 ILE B N 1
ATOM 4994 C CA . ILE B 1 52 ? 10.844 -24.531 -22.078 1 98.81 52 ILE B CA 1
ATOM 4995 C C . ILE B 1 52 ? 9.781 -25.328 -21.312 1 98.81 52 ILE B C 1
ATOM 4997 O O . ILE B 1 52 ? 8.828 -25.828 -21.922 1 98.81 52 ILE B O 1
ATOM 5001 N N . ALA B 1 53 ? 9.922 -25.531 -20.062 1 98.88 53 ALA B N 1
ATOM 5002 C CA . ALA B 1 53 ? 8.898 -25.844 -19.062 1 98.88 53 ALA B CA 1
ATOM 5003 C C . ALA B 1 53 ? 8.766 -24.719 -18.047 1 98.88 53 ALA B C 1
ATOM 5005 O O . ALA B 1 53 ? 9.742 -24.359 -17.375 1 98.88 53 ALA B O 1
ATOM 5006 N N . ALA B 1 54 ? 7.625 -24.125 -17.922 1 98.75 54 ALA B N 1
ATOM 5007 C CA . ALA B 1 54 ? 7.418 -22.969 -17.047 1 98.75 54 ALA B CA 1
ATOM 5008 C C . ALA B 1 54 ? 6.129 -23.125 -16.25 1 98.75 54 ALA B C 1
ATOM 5010 O O . ALA B 1 54 ? 5.246 -23.891 -16.609 1 98.75 54 ALA B O 1
ATOM 5011 N N . SER B 1 55 ? 6.094 -22.391 -15.133 1 97.31 55 SER B N 1
ATOM 5012 C CA . SER B 1 55 ? 4.898 -22.484 -14.305 1 97.31 55 SER B CA 1
ATOM 5013 C C . SER B 1 55 ? 4.852 -21.359 -13.281 1 97.31 55 SER B C 1
ATOM 5015 O O . SER B 1 55 ? 5.875 -20.734 -12.984 1 97.31 55 SER B O 1
ATOM 5017 N N . THR B 1 56 ? 3.633 -21.047 -12.859 1 95.88 56 THR B N 1
ATOM 5018 C CA . THR B 1 56 ? 3.416 -20.312 -11.617 1 95.88 56 THR B CA 1
ATOM 5019 C C . THR B 1 56 ? 2.836 -21.219 -10.539 1 95.88 56 THR B C 1
ATOM 5021 O O . THR B 1 56 ? 2.066 -22.141 -10.844 1 95.88 56 THR B O 1
ATOM 5024 N N . ALA B 1 57 ? 3.281 -20.969 -9.375 1 92.5 57 ALA B N 1
ATOM 5025 C CA . ALA B 1 57 ? 2.656 -21.609 -8.219 1 92.5 57 ALA B CA 1
ATOM 5026 C C . ALA B 1 57 ? 1.765 -20.625 -7.469 1 92.5 57 ALA B C 1
ATOM 5028 O O . ALA B 1 57 ? 2.26 -19.688 -6.84 1 92.5 57 ALA B O 1
ATOM 5029 N N . ASP B 1 58 ? 0.455 -20.891 -7.609 1 87.06 58 ASP B N 1
ATOM 5030 C CA . ASP B 1 58 ? -0.525 -19.938 -7.078 1 87.06 58 ASP B CA 1
ATOM 5031 C C . ASP B 1 58 ? -1.303 -20.547 -5.914 1 87.06 58 ASP B C 1
ATOM 5033 O O . ASP B 1 58 ? -1.735 -21.703 -5.988 1 87.06 58 ASP B O 1
ATOM 5037 N N . GLY B 1 59 ? -1.402 -19.828 -4.863 1 73.25 59 GLY B N 1
ATOM 5038 C CA . GLY B 1 59 ? -2.238 -20.359 -3.797 1 73.25 59 GLY B CA 1
ATOM 5039 C C . GLY B 1 59 ? -1.909 -19.781 -2.436 1 73.25 59 GLY B C 1
ATOM 5040 O O . GLY B 1 59 ? -1.644 -18.578 -2.314 1 73.25 59 GLY B O 1
ATOM 5041 N N . GLY B 1 60 ? -2.227 -20.609 -1.311 1 67.75 60 GLY B N 1
ATOM 5042 C CA . GLY B 1 60 ? -2.027 -20.25 0.082 1 67.75 60 GLY B CA 1
ATOM 5043 C C . GLY B 1 60 ? -0.582 -20.359 0.527 1 67.75 60 GLY B C 1
ATOM 5044 O O . GLY B 1 60 ? 0.318 -20.5 -0.301 1 67.75 60 GLY B O 1
ATOM 5045 N N . PRO B 1 61 ? -0.459 -20.281 1.827 1 67.94 61 PRO B N 1
ATOM 5046 C CA . PRO B 1 61 ? 0.912 -20.359 2.338 1 67.94 61 PRO B CA 1
ATOM 5047 C C . PRO B 1 61 ? 1.638 -21.625 1.894 1 67.94 61 PRO B C 1
ATOM 5049 O O . PRO B 1 61 ? 1.084 -22.719 1.986 1 67.94 61 PRO B O 1
ATOM 5052 N N . LEU B 1 62 ? 2.627 -21.453 1.057 1 72.12 62 LEU B N 1
ATOM 5053 C CA . LEU B 1 62 ? 3.479 -22.5 0.513 1 72.12 62 LEU B CA 1
ATOM 5054 C C . LEU B 1 62 ? 4.922 -22.328 0.97 1 72.12 62 LEU B C 1
ATOM 5056 O O . LEU B 1 62 ? 5.352 -21.219 1.269 1 72.12 62 LEU B O 1
ATOM 5060 N N . ASP B 1 63 ? 5.484 -23.484 1.278 1 81.94 63 ASP B N 1
ATOM 5061 C CA . ASP B 1 63 ? 6.941 -23.422 1.337 1 81.94 63 ASP B CA 1
ATOM 5062 C C . ASP B 1 63 ? 7.543 -23.234 -0.054 1 81.94 63 ASP B C 1
ATOM 5064 O O . ASP B 1 63 ? 7.531 -24.141 -0.876 1 81.94 63 ASP B O 1
ATOM 5068 N N . PHE B 1 64 ? 8.008 -22.062 -0.306 1 83.44 64 PHE B N 1
ATOM 5069 C CA . PHE B 1 64 ? 8.484 -21.734 -1.644 1 83.44 64 PHE B CA 1
ATOM 5070 C C . PHE B 1 64 ? 10 -21.562 -1.65 1 83.44 64 PHE B C 1
ATOM 5072 O O . PHE B 1 64 ? 10.555 -20.953 -2.564 1 83.44 64 PHE B O 1
ATOM 5079 N N . ARG B 1 65 ? 10.719 -22.094 -0.623 1 91 65 ARG B N 1
ATOM 5080 C CA . ARG B 1 65 ? 12.18 -22.109 -0.636 1 91 65 ARG B CA 1
ATOM 5081 C C . ARG B 1 65 ? 12.711 -22.797 -1.889 1 91 65 ARG B C 1
ATOM 5083 O O . ARG B 1 65 ? 12.234 -23.859 -2.266 1 91 65 ARG B O 1
ATOM 5090 N N . VAL B 1 66 ? 13.609 -22.234 -2.547 1 94.19 66 VAL B N 1
ATOM 5091 C CA . VAL B 1 66 ? 14.336 -22.875 -3.635 1 94.19 66 VAL B CA 1
ATOM 5092 C C . VAL B 1 66 ? 15.547 -23.625 -3.074 1 94.19 66 VAL B C 1
ATOM 5094 O O . VAL B 1 66 ? 16.453 -23.016 -2.51 1 94.19 66 VAL B O 1
ATOM 5097 N N . VAL B 1 67 ? 15.602 -24.938 -3.297 1 94.81 67 VAL B N 1
ATOM 5098 C CA . VAL B 1 67 ? 16.578 -25.781 -2.631 1 94.81 67 VAL B CA 1
ATOM 5099 C C . VAL B 1 67 ? 17.281 -26.672 -3.66 1 94.81 67 VAL B C 1
ATOM 5101 O O . VAL B 1 67 ? 16.625 -27.266 -4.52 1 94.81 67 VAL B O 1
ATOM 5104 N N . TYR B 1 68 ? 18.594 -26.688 -3.584 1 95.88 68 TYR B N 1
ATOM 5105 C CA . TYR B 1 68 ? 19.344 -27.672 -4.352 1 95.88 68 TYR B CA 1
ATOM 5106 C C . TYR B 1 68 ? 19.422 -29 -3.6 1 95.88 68 TYR B C 1
ATOM 5108 O O . TYR B 1 68 ? 19.969 -29.062 -2.494 1 95.88 68 TYR B O 1
ATOM 5116 N N . VAL B 1 69 ? 18.891 -30.047 -4.141 1 97.12 69 VAL B N 1
ATOM 5117 C CA . VAL B 1 69 ? 19 -31.406 -3.598 1 97.12 69 VAL B CA 1
ATOM 5118 C C . VAL B 1 69 ? 20.156 -32.125 -4.258 1 97.12 69 VAL B C 1
ATOM 5120 O O . VAL B 1 69 ? 20.141 -32.375 -5.469 1 97.12 69 VAL B O 1
ATOM 5123 N N . PRO B 1 70 ? 21.109 -32.531 -3.502 1 96.69 70 PRO B N 1
ATOM 5124 C CA . PRO B 1 70 ? 22.297 -33.156 -4.094 1 96.69 70 PRO B CA 1
ATOM 5125 C C . PRO B 1 70 ? 22.016 -34.594 -4.562 1 96.69 70 PRO B C 1
ATOM 5127 O O . PRO B 1 70 ? 21.062 -35.219 -4.102 1 96.69 70 PRO B O 1
ATOM 5130 N N . PRO B 1 71 ? 22.875 -35.094 -5.535 1 96.75 71 PRO B N 1
ATOM 5131 C CA . PRO B 1 71 ? 22.781 -36.5 -5.891 1 96.75 71 PRO B CA 1
ATOM 5132 C C . PRO B 1 71 ? 22.953 -37.438 -4.691 1 96.75 71 PRO B C 1
ATOM 5134 O O . PRO B 1 71 ? 23.672 -37.062 -3.74 1 96.75 71 PRO B O 1
ATOM 5137 N N . LYS B 1 72 ? 22.312 -38.5 -4.777 1 96.75 72 LYS B N 1
ATOM 5138 C CA . LYS B 1 72 ? 22.438 -39.531 -3.762 1 96.75 72 LYS B CA 1
ATOM 5139 C C . LYS B 1 72 ? 22.688 -40.906 -4.398 1 96.75 72 LYS B C 1
ATOM 5141 O O . LYS B 1 72 ? 22.078 -41.25 -5.426 1 96.75 72 LYS B O 1
ATOM 5146 N N . THR B 1 73 ? 23.531 -41.656 -3.746 1 97.5 73 THR B N 1
ATOM 5147 C CA . THR B 1 73 ? 23.812 -43 -4.23 1 97.5 73 THR B CA 1
ATOM 5148 C C . THR B 1 73 ? 23.031 -44.031 -3.438 1 97.5 73 THR B C 1
ATOM 5150 O O . THR B 1 73 ? 23.031 -44.031 -2.205 1 97.5 73 THR B O 1
ATOM 5153 N N . TYR B 1 74 ? 22.375 -44.844 -4.227 1 97.12 74 TYR B N 1
ATOM 5154 C CA . TYR B 1 74 ? 21.609 -45.938 -3.631 1 97.12 74 TYR B CA 1
ATOM 5155 C C . TYR B 1 74 ? 22.234 -47.281 -3.957 1 97.12 74 TYR B C 1
ATOM 5157 O O . TYR B 1 74 ? 22.562 -47.562 -5.117 1 97.12 74 TYR B O 1
ATOM 5165 N N . GLY B 1 75 ? 22.438 -48.094 -2.875 1 96.06 75 GLY B N 1
ATOM 5166 C CA . GLY B 1 75 ? 22.828 -49.469 -3.068 1 96.06 75 GLY B CA 1
ATOM 5167 C C . GLY B 1 75 ? 21.656 -50.438 -3.252 1 96.06 75 GLY B C 1
ATOM 5168 O O . GLY B 1 75 ? 20.5 -50 -3.279 1 96.06 75 GLY B O 1
ATOM 5169 N N . ALA B 1 76 ? 22.016 -51.75 -3.35 1 94.31 76 ALA B N 1
ATOM 5170 C CA . ALA B 1 76 ? 20.984 -52.75 -3.543 1 94.31 76 ALA B CA 1
ATOM 5171 C C . ALA B 1 76 ? 20 -52.75 -2.369 1 94.31 76 ALA B C 1
ATOM 5173 O O . ALA B 1 76 ? 20.422 -52.844 -1.21 1 94.31 76 ALA B O 1
ATOM 5174 N N . GLY B 1 77 ? 18.812 -52.594 -2.668 1 93.38 77 GLY B N 1
ATOM 5175 C CA . GLY B 1 77 ? 17.766 -52.719 -1.663 1 93.38 77 GLY B CA 1
ATOM 5176 C C . GLY B 1 77 ? 17.547 -51.438 -0.865 1 93.38 77 GLY B C 1
ATOM 5177 O O . GLY B 1 77 ? 16.641 -51.344 -0.035 1 93.38 77 GLY B O 1
ATOM 5178 N N . GLN B 1 78 ? 18.359 -50.5 -1.081 1 94.75 78 GLN B N 1
ATOM 5179 C CA . GLN B 1 78 ? 18.172 -49.219 -0.365 1 94.75 78 GLN B CA 1
ATOM 5180 C C . GLN B 1 78 ? 16.938 -48.5 -0.865 1 94.75 78 GLN B C 1
ATOM 5182 O O . GLN B 1 78 ? 16.625 -48.531 -2.057 1 94.75 78 GLN B O 1
ATOM 5187 N N . GLN B 1 79 ? 16.25 -47.781 0.086 1 96.69 79 GLN B N 1
ATOM 5188 C CA . GLN B 1 79 ? 14.977 -47.156 -0.234 1 96.69 79 GLN B CA 1
ATOM 5189 C C . GLN B 1 79 ? 15.031 -45.625 -0.008 1 96.69 79 GLN B C 1
ATOM 5191 O O . GLN B 1 79 ? 15.93 -45.125 0.666 1 96.69 79 GLN B O 1
ATOM 5196 N N . ARG B 1 80 ? 14.156 -44.969 -0.603 1 96.25 80 ARG B N 1
ATOM 5197 C CA . ARG B 1 80 ? 14.008 -43.5 -0.525 1 96.25 80 ARG B CA 1
ATOM 5198 C C . ARG B 1 80 ? 12.75 -43.125 0.245 1 96.25 80 ARG B C 1
ATOM 5200 O O . ARG B 1 80 ? 11.672 -43.656 -0.025 1 96.25 80 ARG B O 1
ATOM 5207 N N . ALA B 1 81 ? 12.945 -42.219 1.196 1 95.12 81 ALA B N 1
ATOM 5208 C CA . ALA B 1 81 ? 11.797 -41.719 1.967 1 95.12 81 ALA B CA 1
ATOM 5209 C C . ALA B 1 81 ? 10.875 -40.875 1.105 1 95.12 81 ALA B C 1
ATOM 5211 O O . ALA B 1 81 ? 11.352 -40.094 0.277 1 95.12 81 ALA B O 1
ATOM 5212 N N . VAL B 1 82 ? 9.586 -41 1.247 1 94.94 82 VAL B N 1
ATOM 5213 C CA . VAL B 1 82 ? 8.562 -40.156 0.656 1 94.94 82 VAL B CA 1
ATOM 5214 C C . VAL B 1 82 ? 7.82 -39.406 1.757 1 94.94 82 VAL B C 1
ATOM 5216 O O . VAL B 1 82 ? 7.398 -40 2.75 1 94.94 82 VAL B O 1
ATOM 5219 N N . TYR B 1 83 ? 7.691 -38.094 1.591 1 90.19 83 TYR B N 1
ATOM 5220 C CA . TYR B 1 83 ? 7.051 -37.25 2.605 1 90.19 83 TYR B CA 1
ATOM 5221 C C . TYR B 1 83 ? 5.695 -36.75 2.121 1 90.19 83 TYR B C 1
ATOM 5223 O O . TYR B 1 83 ? 5.484 -36.594 0.919 1 90.19 83 TYR B O 1
ATOM 5231 N N . ILE B 1 84 ? 4.816 -36.5 3.098 1 81.5 84 ILE B N 1
ATOM 5232 C CA . ILE B 1 84 ? 3.477 -36 2.787 1 81.5 84 ILE B CA 1
ATOM 5233 C C . ILE B 1 84 ? 3.52 -34.469 2.574 1 81.5 84 ILE B C 1
ATOM 5235 O O . ILE B 1 84 ? 4.434 -33.812 3.053 1 81.5 84 ILE B O 1
ATOM 5239 N N . ASN B 1 85 ? 2.582 -34 1.766 1 70.5 85 ASN B N 1
ATOM 5240 C CA . ASN B 1 85 ? 2.457 -32.594 1.46 1 70.5 85 ASN B CA 1
ATOM 5241 C C . ASN B 1 85 ? 1.717 -31.844 2.564 1 70.5 85 ASN B C 1
ATOM 5243 O O . ASN B 1 85 ? 1.597 -30.609 2.518 1 70.5 85 ASN B O 1
ATOM 5247 N N . GLU B 1 86 ? 1.096 -32.469 3.436 1 63.47 86 GLU B N 1
ATOM 5248 C CA . GLU B 1 86 ? 0.177 -31.812 4.359 1 63.47 86 GLU B CA 1
ATOM 5249 C C . GLU B 1 86 ? 0.699 -31.875 5.793 1 63.47 86 GLU B C 1
ATOM 5251 O O . GLU B 1 86 ? 1.196 -32.906 6.234 1 63.47 86 GLU B O 1
ATOM 5256 N N . ILE B 1 87 ? 0.988 -30.672 6.258 1 49.97 87 ILE B N 1
ATOM 5257 C CA . ILE B 1 87 ? 1.11 -30.609 7.711 1 49.97 87 ILE B CA 1
ATOM 5258 C C . ILE B 1 87 ? -0.276 -30.672 8.344 1 49.97 87 ILE B C 1
ATOM 5260 O O . ILE B 1 87 ? -1.167 -29.906 7.977 1 49.97 87 ILE B O 1
ATOM 5264 N N . PRO B 1 88 ? -0.512 -31.781 9.133 1 46.66 88 PRO B N 1
ATOM 5265 C CA . PRO B 1 88 ? -1.826 -31.828 9.781 1 46.66 88 PRO B CA 1
ATOM 5266 C C . PRO B 1 88 ? -2.27 -30.453 10.305 1 46.66 88 PRO B C 1
ATOM 5268 O O . PRO B 1 88 ? -1.516 -29.797 11.016 1 46.66 88 PRO B O 1
ATOM 5271 N N . GLY B 1 89 ? -3.451 -29.984 9.969 1 40.16 89 GLY B N 1
ATOM 5272 C CA . GLY B 1 89 ? -4.043 -28.75 10.445 1 40.16 89 GLY B CA 1
ATOM 5273 C C . GLY B 1 89 ? -3.582 -27.531 9.664 1 40.16 89 GLY B C 1
ATOM 5274 O O . GLY B 1 89 ? -3.984 -26.406 9.969 1 40.16 89 GLY B O 1
ATOM 5275 N N . ALA B 1 90 ? -2.559 -27.891 8.773 1 44.56 90 ALA B N 1
ATOM 5276 C CA . ALA B 1 90 ? -2.068 -26.75 8 1 44.56 90 ALA B CA 1
ATOM 5277 C C . ALA B 1 90 ? -2.412 -26.906 6.52 1 44.56 90 ALA B C 1
ATOM 5279 O O . ALA B 1 90 ? -2.893 -27.953 6.094 1 44.56 90 ALA B O 1
ATOM 5280 N N . PHE B 1 91 ? -2.402 -25.781 5.855 1 49.06 91 PHE B N 1
ATOM 5281 C CA . PHE B 1 91 ? -2.523 -25.812 4.402 1 49.06 91 PHE B CA 1
ATOM 5282 C C . PHE B 1 91 ? -1.464 -26.719 3.789 1 49.06 91 PHE B C 1
ATOM 5284 O O . PHE B 1 91 ? -0.361 -26.844 4.324 1 49.06 91 PHE B O 1
ATOM 5291 N N . ALA B 1 92 ? -1.854 -27.453 2.85 1 56.94 92 ALA B N 1
ATOM 5292 C CA . ALA B 1 92 ? -0.91 -28.234 2.057 1 56.94 92 ALA B CA 1
ATOM 5293 C C . ALA B 1 92 ? 0.308 -27.391 1.674 1 56.94 92 ALA B C 1
ATOM 5295 O O . ALA B 1 92 ? 0.18 -26.219 1.347 1 56.94 92 ALA B O 1
ATOM 5296 N N . LEU B 1 93 ? 1.497 -27.875 1.948 1 61.34 93 LEU B N 1
ATOM 5297 C CA . LEU B 1 93 ? 2.791 -27.344 1.524 1 61.34 93 LEU B CA 1
ATOM 5298 C C . LEU B 1 93 ? 3.18 -26.125 2.355 1 61.34 93 LEU B C 1
ATOM 5300 O O . LEU B 1 93 ? 3.9 -25.25 1.875 1 61.34 93 LEU B O 1
ATOM 5304 N N . ALA B 1 94 ? 2.668 -26.156 3.646 1 72.94 94 ALA B N 1
ATOM 5305 C CA . ALA B 1 94 ? 3.055 -25.062 4.531 1 72.94 94 ALA B CA 1
ATOM 5306 C C . ALA B 1 94 ? 4.52 -25.172 4.945 1 72.94 94 ALA B C 1
ATOM 5308 O O . ALA B 1 94 ? 5.094 -26.266 4.91 1 72.94 94 ALA B O 1
ATOM 5309 N N . TYR B 1 95 ? 5.176 -24.125 5.133 1 80.38 95 TYR B N 1
ATOM 5310 C CA . TYR B 1 95 ? 6.535 -24.094 5.664 1 80.38 95 TYR B CA 1
ATOM 5311 C C . TYR B 1 95 ? 6.582 -24.719 7.059 1 80.38 95 TYR B C 1
ATOM 5313 O O . TYR B 1 95 ? 5.77 -24.375 7.922 1 80.38 95 TYR B O 1
ATOM 5321 N N . PRO B 1 96 ? 7.445 -25.656 7.371 1 85.62 96 PRO B N 1
ATOM 5322 C CA . PRO B 1 96 ? 8.383 -26.25 6.414 1 85.62 96 PRO B CA 1
ATOM 5323 C C . PRO B 1 96 ? 7.82 -27.469 5.711 1 85.62 96 PRO B C 1
ATOM 5325 O O . PRO B 1 96 ? 7.25 -28.359 6.359 1 85.62 96 PRO B O 1
ATOM 5328 N N . ARG B 1 97 ? 8.07 -27.594 4.488 1 84.25 97 ARG B N 1
ATOM 5329 C CA . ARG B 1 97 ? 7.512 -28.719 3.732 1 84.25 97 ARG B CA 1
ATOM 5330 C C . ARG B 1 97 ? 8.242 -30.016 4.047 1 84.25 97 ARG B C 1
ATOM 5332 O O . ARG B 1 97 ? 7.645 -31.094 4.051 1 84.25 97 ARG B O 1
ATOM 5339 N N . ILE B 1 98 ? 9.57 -29.875 4.203 1 89.12 98 ILE B N 1
ATOM 5340 C CA . ILE B 1 98 ? 10.43 -31 4.543 1 89.12 98 ILE B CA 1
ATOM 5341 C C . ILE B 1 98 ? 11.453 -30.578 5.594 1 89.12 98 ILE B C 1
ATOM 5343 O O . ILE B 1 98 ? 12.039 -29.5 5.496 1 89.12 98 ILE B O 1
ATOM 5347 N N . VAL B 1 99 ? 11.57 -31.422 6.629 1 92.44 99 VAL B N 1
ATOM 5348 C CA . VAL B 1 99 ? 12.648 -31.281 7.602 1 92.44 99 VAL B CA 1
ATOM 5349 C C . VAL B 1 99 ? 13.461 -32.562 7.656 1 92.44 99 VAL B C 1
ATOM 5351 O O . VAL B 1 99 ? 13.164 -33.469 8.453 1 92.44 99 VAL B O 1
ATOM 5354 N N . ASP B 1 100 ? 14.469 -32.625 6.832 1 94.88 100 ASP B N 1
ATOM 5355 C CA . ASP B 1 100 ? 15.336 -33.781 6.711 1 94.88 100 ASP B CA 1
ATOM 5356 C C . ASP B 1 100 ? 16.656 -33.438 6.043 1 94.88 100 ASP B C 1
ATOM 5358 O O . ASP B 1 100 ? 16.734 -33.312 4.816 1 94.88 100 ASP B O 1
ATOM 5362 N N . ALA B 1 101 ? 17.703 -33.406 6.809 1 94.56 101 ALA B N 1
ATOM 5363 C CA . ALA B 1 101 ? 19.016 -33 6.32 1 94.56 101 ALA B CA 1
ATOM 5364 C C . ALA B 1 101 ? 19.562 -34 5.328 1 94.56 101 ALA B C 1
ATOM 5366 O O . ALA B 1 101 ? 20.453 -33.688 4.523 1 94.56 101 ALA B O 1
ATOM 5367 N N . SER B 1 102 ? 19.047 -35.219 5.418 1 94.12 102 SER B N 1
ATOM 5368 C CA . SER B 1 102 ? 19.547 -36.25 4.527 1 94.12 102 SER B CA 1
ATOM 5369 C C . SER B 1 102 ? 19.047 -36.031 3.102 1 94.12 102 SER B C 1
ATOM 5371 O O . SER B 1 102 ? 19.656 -36.531 2.15 1 94.12 102 SER B O 1
ATOM 5373 N N . ARG B 1 103 ? 17.891 -35.406 2.922 1 95.06 103 ARG B N 1
ATOM 5374 C CA . ARG B 1 103 ? 17.391 -35.062 1.593 1 95.06 103 ARG B CA 1
ATOM 5375 C C . ARG B 1 103 ? 18.219 -33.906 0.98 1 95.06 103 ARG B C 1
ATOM 5377 O O . ARG B 1 103 ? 18.688 -34.031 -0.156 1 95.06 103 ARG B O 1
ATOM 5384 N N . ALA B 1 104 ? 18.453 -32.938 1.694 1 95.06 104 ALA B N 1
ATOM 5385 C CA . ALA B 1 104 ? 19.281 -31.781 1.316 1 95.06 104 ALA B CA 1
ATOM 5386 C C . ALA B 1 104 ? 19.719 -31 2.545 1 95.06 104 ALA B C 1
ATOM 5388 O O . ALA B 1 104 ? 18.969 -30.875 3.518 1 95.06 104 ALA B O 1
ATOM 5389 N N . PRO B 1 105 ? 20.891 -30.344 2.518 1 93.88 105 PRO B N 1
ATOM 5390 C CA . PRO B 1 105 ? 21.328 -29.516 3.648 1 93.88 105 PRO B CA 1
ATOM 5391 C C . PRO B 1 105 ? 20.328 -28.422 4.008 1 93.88 105 PRO B C 1
ATOM 5393 O O . PRO B 1 105 ? 20.125 -28.125 5.188 1 93.88 105 PRO B O 1
ATOM 5396 N N . SER B 1 106 ? 19.703 -27.875 3.027 1 92.12 106 SER B N 1
ATOM 5397 C CA . SER B 1 106 ? 18.766 -26.766 3.229 1 92.12 106 SER B CA 1
ATOM 5398 C C . SER B 1 106 ? 17.484 -27.234 3.9 1 92.12 106 SER B C 1
ATOM 5400 O O . SER B 1 106 ? 16.688 -26.422 4.363 1 92.12 106 SER B O 1
ATOM 5402 N N . TYR B 1 107 ? 17.297 -28.531 4.012 1 92.81 107 TYR B N 1
ATOM 5403 C CA . TYR B 1 107 ? 16.125 -29.109 4.68 1 92.81 107 TYR B CA 1
ATOM 5404 C C . TYR B 1 107 ? 16.469 -29.516 6.105 1 92.81 107 TYR B C 1
ATOM 5406 O O . TYR B 1 107 ? 15.695 -30.219 6.754 1 92.81 107 TYR B O 1
ATOM 5414 N N . ALA B 1 108 ? 17.656 -29.094 6.562 1 94.31 108 ALA B N 1
ATOM 5415 C CA . ALA B 1 108 ? 18 -29.344 7.957 1 94.31 108 ALA B CA 1
ATOM 5416 C C . ALA B 1 108 ? 17.078 -28.578 8.898 1 94.31 108 ALA B C 1
ATOM 5418 O O . ALA B 1 108 ? 16.547 -27.516 8.547 1 94.31 108 ALA B O 1
ATOM 5419 N N . PRO B 1 109 ? 16.844 -29.172 10.031 1 93.31 109 PRO B N 1
ATOM 5420 C CA . PRO B 1 109 ? 15.977 -28.484 10.984 1 93.31 109 PRO B CA 1
ATOM 5421 C C . PRO B 1 109 ? 16.484 -27.094 11.367 1 93.31 109 PRO B C 1
ATOM 5423 O O . PRO B 1 109 ? 17.688 -26.906 11.531 1 93.31 109 PRO B O 1
ATOM 5426 N N . VAL B 1 110 ? 15.656 -26.156 11.43 1 88.19 110 VAL B N 1
ATOM 5427 C CA . VAL B 1 110 ? 15.922 -24.812 11.922 1 88.19 110 VAL B CA 1
ATOM 5428 C C . VAL B 1 110 ? 15.211 -24.609 13.258 1 88.19 110 VAL B C 1
ATOM 5430 O O . VAL B 1 110 ? 14.016 -24.875 13.383 1 88.19 110 VAL B O 1
ATOM 5433 N N . GLY B 1 111 ? 15.93 -24.188 14.234 1 89.12 111 GLY B N 1
ATOM 5434 C CA . GLY B 1 111 ? 15.344 -24 15.555 1 89.12 111 GLY B CA 1
ATOM 5435 C C . GLY B 1 111 ? 14.82 -25.297 16.156 1 89.12 111 GLY B C 1
ATOM 5436 O O . GLY B 1 111 ? 15.555 -26.281 16.25 1 89.12 111 GLY B O 1
ATOM 5437 N N . ASP B 1 112 ? 13.445 -25.25 16.484 1 92.25 112 ASP B N 1
ATOM 5438 C CA . ASP B 1 112 ? 12.852 -26.391 17.188 1 92.25 112 ASP B CA 1
ATOM 5439 C C . ASP B 1 112 ? 12.016 -27.234 16.234 1 92.25 112 ASP B C 1
ATOM 5441 O O . ASP B 1 112 ? 11.156 -28 16.672 1 92.25 112 ASP B O 1
ATOM 5445 N N . GLN B 1 113 ? 12.336 -27.141 14.945 1 88.5 113 GLN B N 1
ATOM 5446 C CA . GLN B 1 113 ? 11.594 -27.922 13.961 1 88.5 113 GLN B CA 1
ATOM 5447 C C . GLN B 1 113 ? 11.828 -29.422 14.164 1 88.5 113 GLN B C 1
ATOM 5449 O O . GLN B 1 113 ? 12.953 -29.844 14.422 1 88.5 113 GLN B O 1
ATOM 5454 N N . GLN B 1 114 ? 10.789 -30.125 14.062 1 90.62 114 GLN B N 1
ATOM 5455 C CA . GLN B 1 114 ? 10.883 -31.578 14.18 1 90.62 114 GLN B CA 1
ATOM 5456 C C . GLN B 1 114 ? 11.102 -32.219 12.82 1 90.62 114 GLN B C 1
ATOM 5458 O O . GLN B 1 114 ? 10.555 -31.781 11.812 1 90.62 114 GLN B O 1
ATOM 5463 N N . PRO B 1 115 ? 11.852 -33.25 12.852 1 91.56 115 PRO B N 1
ATOM 5464 C CA . PRO B 1 115 ? 12.047 -33.938 11.586 1 91.56 115 PRO B CA 1
ATOM 5465 C C . PRO B 1 115 ? 10.734 -34.406 10.961 1 91.56 115 PRO B C 1
ATOM 5467 O O . PRO B 1 115 ? 9.828 -34.844 11.68 1 91.56 115 PRO B O 1
ATOM 5470 N N . SER B 1 116 ? 10.695 -34.344 9.664 1 90 116 SER B N 1
ATOM 5471 C CA . SER B 1 116 ? 9.531 -34.844 8.953 1 90 116 SER B CA 1
ATOM 5472 C C . SER B 1 116 ? 9.414 -36.344 9.086 1 90 116 SER B C 1
ATOM 5474 O O . SER B 1 116 ? 10.422 -37.062 9.086 1 90 116 SER B O 1
ATOM 5476 N N . VAL B 1 117 ? 8.211 -36.781 9.234 1 87.88 117 VAL B N 1
ATOM 5477 C CA . VAL B 1 117 ? 7.945 -38.219 9.273 1 87.88 117 VAL B CA 1
ATOM 5478 C C . VAL B 1 117 ? 7.551 -38.719 7.883 1 87.88 117 VAL B C 1
ATOM 5480 O O . VAL B 1 117 ? 6.57 -38.25 7.305 1 87.88 117 VAL B O 1
ATOM 5483 N N . PRO B 1 118 ? 8.305 -39.688 7.379 1 90.31 118 PRO B N 1
ATOM 5484 C CA . PRO B 1 118 ? 7.949 -40.188 6.047 1 90.31 118 PRO B CA 1
ATOM 5485 C C . PRO B 1 118 ? 6.609 -40.906 6.031 1 90.31 118 PRO B C 1
ATOM 5487 O O . PRO B 1 118 ? 6.281 -41.625 6.988 1 90.31 118 PRO B O 1
ATOM 5490 N N . THR B 1 119 ? 5.918 -40.781 4.973 1 86.44 119 THR B N 1
ATOM 5491 C CA . THR B 1 119 ? 4.711 -41.562 4.73 1 86.44 119 THR B CA 1
ATOM 5492 C C . THR B 1 119 ? 5.059 -43 4.371 1 86.44 119 THR B C 1
ATOM 5494 O O . THR B 1 119 ? 4.281 -43.938 4.645 1 86.44 119 THR B O 1
ATOM 5497 N N . GLY B 1 120 ? 6.148 -43.156 3.791 1 91.56 120 GLY B N 1
ATOM 5498 C CA . GLY B 1 120 ? 6.664 -44.469 3.402 1 91.56 120 GLY B CA 1
ATOM 5499 C C . GLY B 1 120 ? 7.992 -44.406 2.676 1 91.56 120 GLY B C 1
ATOM 5500 O O . GLY B 1 120 ? 8.656 -43.375 2.695 1 91.56 120 GLY B O 1
ATOM 5501 N N . TYR B 1 121 ? 8.375 -45.594 2.207 1 94.94 121 TYR B N 1
ATOM 5502 C CA . TYR B 1 121 ? 9.641 -45.688 1.491 1 94.94 121 TYR B CA 1
ATOM 5503 C C . TYR B 1 121 ? 9.445 -46.375 0.145 1 94.94 121 TYR B C 1
ATOM 5505 O O . TYR B 1 121 ? 8.57 -47.25 0.001 1 94.94 121 TYR B O 1
ATOM 5513 N N . VAL B 1 122 ? 10.188 -46.031 -0.799 1 96.81 122 VAL B N 1
ATOM 5514 C CA . VAL B 1 122 ? 10.055 -46.625 -2.123 1 96.81 122 VAL B CA 1
ATOM 5515 C C . VAL B 1 122 ? 11.398 -47.156 -2.576 1 96.81 122 VAL B C 1
ATOM 5517 O O . VAL B 1 122 ? 12.453 -46.688 -2.15 1 96.81 122 VAL B O 1
ATOM 5520 N N . ASP B 1 123 ? 11.32 -48.125 -3.445 1 96 123 ASP B N 1
ATOM 5521 C CA . ASP B 1 123 ? 12.523 -48.719 -4.008 1 96 123 ASP B CA 1
ATOM 5522 C C . ASP B 1 123 ? 13.195 -47.781 -5 1 96 123 ASP B C 1
ATOM 5524 O O . ASP B 1 123 ? 12.516 -47.094 -5.77 1 96 123 ASP B O 1
ATOM 5528 N N . MET B 1 124 ? 14.5 -47.719 -4.961 1 97.31 124 MET B N 1
ATOM 5529 C CA . MET B 1 124 ? 15.305 -46.969 -5.914 1 97.31 124 MET B CA 1
ATOM 5530 C C . MET B 1 124 ? 16.25 -47.875 -6.676 1 97.31 124 MET B C 1
ATOM 5532 O O . MET B 1 124 ? 16.797 -48.844 -6.109 1 97.31 124 MET B O 1
ATOM 5536 N N . PRO B 1 125 ? 16.328 -47.656 -7.961 1 97.19 125 PRO B N 1
ATOM 5537 C CA . PRO B 1 125 ? 17.359 -48.438 -8.664 1 97.19 125 PRO B CA 1
ATOM 5538 C C . PRO B 1 125 ? 18.766 -48.188 -8.117 1 97.19 125 PRO B C 1
ATOM 5540 O O . PRO B 1 125 ? 19.062 -47.062 -7.656 1 97.19 125 PRO B O 1
ATOM 5543 N N . GLU B 1 126 ? 19.609 -49.25 -8.219 1 97.19 126 GLU B N 1
ATOM 5544 C CA . GLU B 1 126 ? 21.016 -49.094 -7.832 1 97.19 126 GLU B CA 1
ATOM 5545 C C . GLU B 1 126 ? 21.688 -48.031 -8.719 1 97.19 126 GLU B C 1
ATOM 5547 O O . GLU B 1 126 ? 21.547 -48.062 -9.938 1 97.19 126 GLU B O 1
ATOM 5552 N N . GLY B 1 127 ? 22.375 -47.094 -8.102 1 97.31 127 GLY B N 1
ATOM 5553 C CA . GLY B 1 127 ? 23.062 -46.062 -8.836 1 97.31 127 GLY B CA 1
ATOM 5554 C C . GLY B 1 127 ? 22.969 -44.688 -8.156 1 97.31 127 GLY B C 1
ATOM 5555 O O . GLY B 1 127 ? 22.562 -44.594 -7 1 97.31 127 GLY B O 1
ATOM 5556 N N . THR B 1 128 ? 23.516 -43.719 -8.844 1 97.38 128 THR B N 1
ATOM 5557 C CA . THR B 1 128 ? 23.531 -42.375 -8.32 1 97.38 128 THR B CA 1
ATOM 5558 C C . THR B 1 128 ? 22.469 -41.5 -9.008 1 97.38 128 THR B C 1
ATOM 5560 O O . THR B 1 128 ? 22.391 -41.5 -10.242 1 97.38 128 THR B O 1
ATOM 5563 N N . THR B 1 129 ? 21.609 -40.906 -8.242 1 97.94 129 THR B N 1
ATOM 5564 C CA . THR B 1 129 ? 20.562 -40.031 -8.773 1 97.94 129 THR B CA 1
ATOM 5565 C C . THR B 1 129 ? 21.172 -38.719 -9.258 1 97.94 129 THR B C 1
ATOM 5567 O O . THR B 1 129 ? 22.344 -38.406 -8.992 1 97.94 129 THR B O 1
ATOM 5570 N N . TYR B 1 130 ? 20.406 -37.906 -10.008 1 97.81 130 TYR B N 1
ATOM 5571 C CA . TYR B 1 130 ? 20.797 -36.562 -10.398 1 97.81 130 TYR B CA 1
ATOM 5572 C C . TYR B 1 130 ? 20.469 -35.562 -9.289 1 97.81 130 TYR B C 1
ATOM 5574 O O . TYR B 1 130 ? 19.453 -35.688 -8.617 1 97.81 130 TYR B O 1
ATOM 5582 N N . GLY B 1 131 ? 21.406 -34.594 -9.078 1 97.31 131 GLY B N 1
ATOM 5583 C CA . GLY B 1 131 ? 21.016 -33.438 -8.305 1 97.31 131 GLY B CA 1
ATOM 5584 C C . GLY B 1 131 ? 19.984 -32.562 -8.992 1 97.31 131 GLY B C 1
ATOM 5585 O O . GLY B 1 131 ? 19.922 -32.531 -10.227 1 97.31 131 GLY B O 1
ATOM 5586 N N . TYR B 1 132 ? 19.172 -31.859 -8.242 1 97.75 132 TYR B N 1
ATOM 5587 C CA . TYR B 1 132 ? 18.125 -31.062 -8.867 1 97.75 132 TYR B CA 1
ATOM 5588 C C . TYR B 1 132 ? 17.734 -29.891 -7.973 1 97.75 132 TYR B C 1
ATOM 5590 O O . TYR B 1 132 ? 18 -29.906 -6.77 1 97.75 132 TYR B O 1
ATOM 5598 N N . TRP B 1 133 ? 17.219 -28.875 -8.609 1 96.94 133 TRP B N 1
ATOM 5599 C CA . TRP B 1 133 ? 16.609 -27.75 -7.906 1 96.94 133 TRP B CA 1
ATOM 5600 C C . TRP B 1 133 ? 15.125 -28.016 -7.637 1 96.94 133 TRP B C 1
ATOM 5602 O O . TRP B 1 133 ? 14.391 -28.453 -8.531 1 96.94 133 TRP B O 1
ATOM 5612 N N . ASP B 1 134 ? 14.797 -27.703 -6.383 1 95.12 134 ASP B N 1
ATOM 5613 C CA . ASP B 1 134 ? 13.445 -27.984 -5.895 1 95.12 134 ASP B CA 1
ATOM 5614 C C . ASP B 1 134 ? 12.82 -26.75 -5.262 1 95.12 134 ASP B C 1
ATOM 5616 O O . ASP B 1 134 ? 13.539 -25.859 -4.777 1 95.12 134 ASP B O 1
ATOM 5620 N N . SER B 1 135 ? 11.555 -26.656 -5.332 1 92.94 135 SER B N 1
ATOM 5621 C CA . SER B 1 135 ? 10.727 -25.75 -4.551 1 92.94 135 SER B CA 1
ATOM 5622 C C . SER B 1 135 ? 9.453 -26.438 -4.059 1 92.94 135 SER B C 1
ATOM 5624 O O . SER B 1 135 ? 9.516 -27.531 -3.514 1 92.94 135 SER B O 1
ATOM 5626 N N . SER B 1 136 ? 8.273 -25.812 -4.27 1 87.94 136 SER B N 1
ATOM 5627 C CA . SER B 1 136 ? 7.07 -26.562 -3.902 1 87.94 136 SER B CA 1
ATOM 5628 C C . SER B 1 136 ? 6.922 -27.828 -4.738 1 87.94 136 SER B C 1
ATOM 5630 O O . SER B 1 136 ? 6.324 -28.797 -4.289 1 87.94 136 SER B O 1
ATOM 5632 N N . TYR B 1 137 ? 7.473 -27.734 -5.91 1 92.62 137 TYR B N 1
ATOM 5633 C CA . TYR B 1 137 ? 7.562 -28.828 -6.855 1 92.62 137 TYR B CA 1
ATOM 5634 C C . TYR B 1 137 ? 8.945 -28.891 -7.496 1 92.62 137 TYR B C 1
ATOM 5636 O O . TYR B 1 137 ? 9.695 -27.922 -7.461 1 92.62 137 TYR B O 1
ATOM 5644 N N . GLY B 1 138 ? 9.227 -30.078 -8.023 1 96.12 138 GLY B N 1
ATOM 5645 C CA . GLY B 1 138 ? 10.492 -30.172 -8.742 1 96.12 138 GLY B CA 1
ATOM 5646 C C . GLY B 1 138 ? 10.609 -29.188 -9.891 1 96.12 138 GLY B C 1
ATOM 5647 O O . GLY B 1 138 ? 9.633 -28.953 -10.609 1 96.12 138 GLY B O 1
ATOM 5648 N N . ILE B 1 139 ? 11.898 -28.656 -10.102 1 98.06 139 ILE B N 1
ATOM 5649 C CA . ILE B 1 139 ? 12.07 -27.641 -11.133 1 98.06 139 ILE B CA 1
ATOM 5650 C C . ILE B 1 139 ? 12.945 -28.188 -12.258 1 98.06 139 ILE B C 1
ATOM 5652 O O . ILE B 1 139 ? 12.484 -28.312 -13.398 1 98.06 139 ILE B O 1
ATOM 5656 N N . MET B 1 140 ? 14.156 -28.531 -11.891 1 98.62 140 MET B N 1
ATOM 5657 C CA . MET B 1 140 ? 15.094 -28.953 -12.93 1 98.62 140 MET B CA 1
ATOM 5658 C C . MET B 1 140 ? 16.25 -29.734 -12.336 1 98.62 140 MET B C 1
ATOM 5660 O O . MET B 1 140 ? 16.781 -29.375 -11.281 1 98.62 140 MET B O 1
ATOM 5664 N N . ASN B 1 141 ? 16.688 -30.797 -12.992 1 98.06 141 ASN B N 1
ATOM 5665 C CA . ASN B 1 141 ? 17.859 -31.531 -12.531 1 98.06 141 ASN B CA 1
ATOM 5666 C C . ASN B 1 141 ? 19.094 -31.203 -13.375 1 98.06 141 ASN B C 1
ATOM 5668 O O . ASN B 1 141 ? 19 -30.5 -14.383 1 98.06 141 ASN B O 1
ATOM 5672 N N . GLU B 1 142 ? 20.219 -31.609 -12.953 1 96.38 142 GLU B N 1
ATOM 5673 C CA . GLU B 1 142 ? 21.5 -31.25 -13.562 1 96.38 142 GLU B CA 1
ATOM 5674 C C . GLU B 1 142 ? 21.656 -31.906 -14.938 1 96.38 142 GLU B C 1
ATOM 5676 O O . GLU B 1 142 ? 22.562 -31.562 -15.695 1 96.38 142 GLU B O 1
ATOM 5681 N N . ALA B 1 143 ? 20.781 -32.844 -15.273 1 96.5 143 ALA B N 1
ATOM 5682 C CA . ALA B 1 143 ? 20.797 -33.438 -16.609 1 96.5 143 ALA B CA 1
ATOM 5683 C C . ALA B 1 143 ? 19.953 -32.656 -17.578 1 96.5 143 ALA B C 1
ATOM 5685 O O . ALA B 1 143 ? 19.984 -32.875 -18.797 1 96.5 143 ALA B O 1
ATOM 5686 N N . GLY B 1 144 ? 19.172 -31.703 -17.047 1 96.88 144 GLY B N 1
ATOM 5687 C CA . GLY B 1 144 ? 18.438 -30.797 -17.922 1 96.88 144 GLY B CA 1
ATOM 5688 C C . GLY B 1 144 ? 16.953 -31.094 -17.984 1 96.88 144 GLY B C 1
ATOM 5689 O O . GLY B 1 144 ? 16.188 -30.375 -18.641 1 96.88 144 GLY B O 1
ATOM 5690 N N . VAL B 1 145 ? 16.516 -32.156 -17.328 1 98.69 145 VAL B N 1
ATOM 5691 C CA . VAL B 1 145 ? 15.078 -32.406 -17.25 1 98.69 145 VAL B CA 1
ATOM 5692 C C . VAL B 1 145 ? 14.422 -31.328 -16.375 1 98.69 145 VAL B C 1
ATOM 5694 O O . VAL B 1 145 ? 14.891 -31.047 -15.266 1 98.69 145 VAL B O 1
ATOM 5697 N N . SER B 1 146 ? 13.43 -30.703 -16.875 1 98.69 146 SER B N 1
ATOM 5698 C CA . SER B 1 146 ? 12.734 -29.641 -16.141 1 98.69 146 SER B CA 1
ATOM 5699 C C . SER B 1 146 ? 11.227 -29.875 -16.141 1 98.69 146 SER B C 1
ATOM 5701 O O . SER B 1 146 ? 10.703 -30.594 -16.984 1 98.69 146 SER B O 1
ATOM 5703 N N . MET B 1 147 ? 10.562 -29.25 -15.148 1 98.44 147 MET B N 1
ATOM 5704 C CA . MET B 1 147 ? 9.125 -29.484 -15 1 98.44 147 MET B CA 1
ATOM 5705 C C . MET B 1 147 ? 8.422 -28.219 -14.516 1 98.44 147 MET B C 1
ATOM 5707 O O . MET B 1 147 ? 9.008 -27.406 -13.797 1 98.44 147 MET B O 1
ATOM 5711 N N . GLY B 1 148 ? 7.223 -28.031 -14.938 1 97.94 148 GLY B N 1
ATOM 5712 C CA . GLY B 1 148 ? 6.25 -27.094 -14.406 1 97.94 148 GLY B CA 1
ATOM 5713 C C . GLY B 1 148 ? 4.949 -27.75 -13.992 1 97.94 148 GLY B C 1
ATOM 5714 O O . GLY B 1 148 ? 4.52 -28.734 -14.609 1 97.94 148 GLY B O 1
ATOM 5715 N N . GLU B 1 149 ? 4.309 -27.203 -13 1 96.31 149 GLU B N 1
ATOM 5716 C CA . GLU B 1 149 ? 3.162 -27.891 -12.406 1 96.31 149 GLU B CA 1
ATOM 5717 C C . GLU B 1 149 ? 1.891 -27.047 -12.547 1 96.31 149 GLU B C 1
ATOM 5719 O O . GLU B 1 149 ? 1.944 -25.812 -12.531 1 96.31 149 GLU B O 1
ATOM 5724 N N . SER B 1 150 ? 0.779 -27.719 -12.695 1 95.38 150 SER B N 1
ATOM 5725 C CA . SER B 1 150 ? -0.56 -27.141 -12.602 1 95.38 150 SER B CA 1
ATOM 5726 C C . SER B 1 150 ? -1.537 -28.125 -11.953 1 95.38 150 SER B C 1
ATOM 5728 O O . SER B 1 150 ? -1.706 -29.25 -12.438 1 95.38 150 SER B O 1
ATOM 5730 N N . THR B 1 151 ? -2.207 -27.688 -10.93 1 92.25 151 THR B N 1
ATOM 5731 C CA . THR B 1 151 ? -3.236 -28.516 -10.32 1 92.25 151 THR B CA 1
ATOM 5732 C C . THR B 1 151 ? -4.473 -28.594 -11.211 1 92.25 151 THR B C 1
ATOM 5734 O O . THR B 1 151 ? -4.902 -27.578 -11.773 1 92.25 151 THR B O 1
ATOM 5737 N N . CYS B 1 152 ? -4.965 -29.781 -11.336 1 92.06 152 CYS B N 1
ATOM 5738 C CA . CYS B 1 152 ? -6.117 -29.984 -12.211 1 92.06 152 CYS B CA 1
ATOM 5739 C C . CYS B 1 152 ? -7.266 -30.641 -11.445 1 92.06 152 CYS B C 1
ATOM 5741 O O . CYS B 1 152 ? -7.059 -31.219 -10.383 1 92.06 152 CYS B O 1
ATOM 5743 N N . SER B 1 153 ? -8.422 -30.484 -12.039 1 84.75 153 SER B N 1
ATOM 5744 C CA . SER B 1 153 ? -9.594 -31.156 -11.484 1 84.75 153 SER B CA 1
ATOM 5745 C C . SER B 1 153 ? -9.797 -32.531 -12.109 1 84.75 153 SER B C 1
ATOM 5747 O O . SER B 1 153 ? -9.625 -32.688 -13.32 1 84.75 153 SER B O 1
ATOM 5749 N N . ALA B 1 154 ? -10.094 -33.469 -11.234 1 91.56 154 ALA B N 1
ATOM 5750 C CA . ALA B 1 154 ? -10.281 -34.844 -11.742 1 91.56 154 ALA B CA 1
ATOM 5751 C C . ALA B 1 154 ? -11.508 -35.5 -11.117 1 91.56 154 ALA B C 1
ATOM 5753 O O . ALA B 1 154 ? -12.047 -35 -10.125 1 91.56 154 ALA B O 1
ATOM 5754 N N . ARG B 1 155 ? -11.938 -36.594 -11.688 1 91.94 155 ARG B N 1
ATOM 5755 C CA . ARG B 1 155 ? -13.148 -37.312 -11.281 1 91.94 155 ARG B CA 1
ATOM 5756 C C . ARG B 1 155 ? -12.859 -38.25 -10.117 1 91.94 155 ARG B C 1
ATOM 5758 O O . ARG B 1 155 ? -13.789 -38.75 -9.469 1 91.94 155 ARG B O 1
ATOM 5765 N N . MET B 1 156 ? -11.672 -38.5 -9.852 1 92.94 156 MET B N 1
ATOM 5766 C CA . MET B 1 156 ? -11.305 -39.406 -8.773 1 92.94 156 MET B CA 1
ATOM 5767 C C . MET B 1 156 ? -10.406 -38.719 -7.754 1 92.94 156 MET B C 1
ATOM 5769 O O . MET B 1 156 ? -9.742 -37.719 -8.078 1 92.94 156 MET B O 1
ATOM 5773 N N . GLU B 1 157 ? -10.477 -39.281 -6.531 1 89.12 157 GLU B N 1
ATOM 5774 C CA . GLU B 1 157 ? -9.695 -38.719 -5.426 1 89.12 157 GLU B CA 1
ATOM 5775 C C . GLU B 1 157 ? -9.203 -39.844 -4.5 1 89.12 157 GLU B C 1
ATOM 5777 O O . GLU B 1 157 ? -9.805 -40.906 -4.434 1 89.12 157 GLU B O 1
ATOM 5782 N N . SER B 1 158 ? -8.109 -39.531 -3.914 1 88 158 SER B N 1
ATOM 5783 C CA . SER B 1 158 ? -7.555 -40.438 -2.918 1 88 158 SER B CA 1
ATOM 5784 C C . SER B 1 158 ? -6.941 -39.688 -1.751 1 88 158 SER B C 1
ATOM 5786 O O . SER B 1 158 ? -7.09 -38.438 -1.655 1 88 158 SER B O 1
ATOM 5788 N N . PHE B 1 159 ? -6.398 -40.375 -0.711 1 84.81 159 PHE B N 1
ATOM 5789 C CA . PHE B 1 159 ? -5.781 -39.844 0.489 1 84.81 159 PHE B CA 1
ATOM 5790 C C . PHE B 1 159 ? -4.406 -40.438 0.727 1 84.81 159 PHE B C 1
ATOM 5792 O O . PHE B 1 159 ? -4.098 -41.5 0.187 1 84.81 159 PHE B O 1
ATOM 5799 N N . PRO B 1 160 ? -3.668 -39.75 1.49 1 86.19 160 PRO B N 1
ATOM 5800 C CA . PRO B 1 160 ? -2.338 -40.281 1.775 1 86.19 160 PRO B CA 1
ATOM 5801 C C . PRO B 1 160 ? -2.393 -41.625 2.486 1 86.19 160 PRO B C 1
ATOM 5803 O O . PRO B 1 160 ? -3.328 -41.906 3.244 1 86.19 160 PRO B O 1
ATOM 5806 N N . ARG B 1 161 ? -1.349 -42.312 2.244 1 84.5 161 ARG B N 1
ATOM 5807 C CA . ARG B 1 161 ? -1.202 -43.594 2.91 1 84.5 161 ARG B CA 1
ATOM 5808 C C . ARG B 1 161 ? -1.29 -43.469 4.426 1 84.5 161 ARG B C 1
ATOM 5810 O O . ARG B 1 161 ? -0.715 -42.531 4.996 1 84.5 161 ARG B O 1
ATOM 5817 N N . GLY B 1 162 ? -1.931 -44.344 5.078 1 75.56 162 GLY B N 1
ATOM 5818 C CA . GLY B 1 162 ? -2.098 -44.312 6.523 1 75.56 162 GLY B CA 1
ATOM 5819 C C . GLY B 1 162 ? -3.414 -43.719 6.961 1 75.56 162 GLY B C 1
ATOM 5820 O O . GLY B 1 162 ? -3.885 -43.969 8.07 1 75.56 162 GLY B O 1
ATOM 5821 N N . ASP B 1 163 ? -3.967 -42.844 6.109 1 69.56 163 ASP B N 1
ATOM 5822 C CA . ASP B 1 163 ? -5.16 -42.094 6.508 1 69.56 163 ASP B CA 1
ATOM 5823 C C . ASP B 1 163 ? -6.426 -42.906 6.211 1 69.56 163 ASP B C 1
ATOM 5825 O O . ASP B 1 163 ? -7.5 -42.594 6.734 1 69.56 163 ASP B O 1
ATOM 5829 N N . GLY B 1 164 ? -6.215 -43.906 5.375 1 65.06 164 GLY B N 1
ATOM 5830 C CA . GLY B 1 164 ? -7.359 -44.75 5.066 1 65.06 164 GLY B CA 1
ATOM 5831 C C . GLY B 1 164 ? -7.516 -45.906 6.02 1 65.06 164 GLY B C 1
ATOM 5832 O O . GLY B 1 164 ? -6.668 -46.125 6.891 1 65.06 164 GLY B O 1
ATOM 5833 N N . PRO B 1 165 ? -8.664 -46.562 5.887 1 68.75 165 PRO B N 1
ATOM 5834 C CA . PRO B 1 165 ? -8.836 -47.75 6.707 1 68.75 165 PRO B CA 1
ATOM 5835 C C . PRO B 1 165 ? -7.684 -48.75 6.543 1 68.75 165 PRO B C 1
ATOM 5837 O O . PRO B 1 165 ? -7.168 -48.938 5.434 1 68.75 165 PRO B O 1
ATOM 5840 N N . GLU B 1 166 ? -7.309 -49.312 7.652 1 66.75 166 GLU B N 1
ATOM 5841 C CA . GLU B 1 166 ? -6.242 -50.312 7.707 1 66.75 166 GLU B CA 1
ATOM 5842 C C . GLU B 1 166 ? -4.938 -49.75 7.137 1 66.75 166 GLU B C 1
ATOM 5844 O O . GLU B 1 166 ? -4.152 -50.469 6.539 1 66.75 166 GLU B O 1
ATOM 5849 N N . GLY B 1 167 ? -4.926 -48.438 7.047 1 74.5 167 GLY B N 1
ATOM 5850 C CA . GLY B 1 167 ? -3.693 -47.781 6.641 1 74.5 167 GLY B CA 1
ATOM 5851 C C . GLY B 1 167 ? -3.578 -47.625 5.141 1 74.5 167 GLY B C 1
ATOM 5852 O O . GLY B 1 167 ? -2.5 -47.312 4.625 1 74.5 167 GLY B O 1
ATOM 5853 N N . LYS B 1 168 ? -4.602 -47.844 4.426 1 77.25 168 LYS B N 1
ATOM 5854 C CA . LYS B 1 168 ? -4.613 -47.75 2.971 1 77.25 168 LYS B CA 1
ATOM 5855 C C . LYS B 1 168 ? -4.453 -46.312 2.521 1 77.25 168 LYS B C 1
ATOM 5857 O O . LYS B 1 168 ? -4.586 -45.375 3.326 1 77.25 168 LYS B O 1
ATOM 5862 N N . GLY B 1 169 ? -4.066 -46.219 1.303 1 87 169 GLY B N 1
ATOM 5863 C CA . GLY B 1 169 ? -3.85 -44.938 0.672 1 87 169 GLY B CA 1
ATOM 5864 C C . GLY B 1 169 ? -2.682 -44.938 -0.297 1 87 169 GLY B C 1
ATOM 5865 O O . GLY B 1 169 ? -2.109 -46 -0.59 1 87 169 GLY B O 1
ATOM 5866 N N . ALA B 1 170 ? -2.441 -43.844 -0.829 1 91.56 170 ALA B N 1
ATOM 5867 C CA . ALA B 1 170 ? -1.409 -43.719 -1.853 1 91.56 170 ALA B CA 1
ATOM 5868 C C . ALA B 1 170 ? -0.184 -42.969 -1.296 1 91.56 170 ALA B C 1
ATOM 5870 O O . ALA B 1 170 ? -0.292 -42.219 -0.346 1 91.56 170 ALA B O 1
ATOM 5871 N N . MET B 1 171 ? 0.92 -43.219 -1.906 1 92.56 171 MET B N 1
ATOM 5872 C CA . MET B 1 171 ? 2.189 -42.75 -1.378 1 92.56 171 MET B CA 1
ATOM 5873 C C . MET B 1 171 ? 2.51 -41.344 -1.938 1 92.56 171 MET B C 1
ATOM 5875 O O . MET B 1 171 ? 3.057 -40.5 -1.23 1 92.56 171 MET B O 1
ATOM 5879 N N . PHE B 1 172 ? 2.17 -41.156 -3.156 1 94.38 172 PHE B N 1
ATOM 5880 C CA . PHE B 1 172 ? 2.762 -40 -3.824 1 94.38 172 PHE B CA 1
ATOM 5881 C C . PHE B 1 172 ? 1.741 -38.875 -3.979 1 94.38 172 PHE B C 1
ATOM 5883 O O . PHE B 1 172 ? 0.56 -39.156 -4.219 1 94.38 172 PHE B O 1
ATOM 5890 N N . TRP B 1 173 ? 2.131 -37.719 -3.795 1 92.56 173 TRP B N 1
ATOM 5891 C CA . TRP B 1 173 ? 1.567 -36.5 -4.375 1 92.56 173 TRP B CA 1
ATOM 5892 C C . TRP B 1 173 ? 2.496 -35.906 -5.441 1 92.56 173 TRP B C 1
ATOM 5894 O O . TRP B 1 173 ? 3.588 -36.438 -5.668 1 92.56 173 TRP B O 1
ATOM 5904 N N . ILE B 1 174 ? 2.068 -34.938 -6.137 1 94.25 174 ILE B N 1
ATOM 5905 C CA . ILE B 1 174 ? 2.719 -34.531 -7.383 1 94.25 174 ILE B CA 1
ATOM 5906 C C . ILE B 1 174 ? 4.121 -34 -7.086 1 94.25 174 ILE B C 1
ATOM 5908 O O . ILE B 1 174 ? 5.039 -34.156 -7.891 1 94.25 174 ILE B O 1
ATOM 5912 N N . GLY B 1 175 ? 4.371 -33.375 -5.957 1 92.5 175 GLY B N 1
ATOM 5913 C CA . GLY B 1 175 ? 5.688 -32.844 -5.609 1 92.5 175 GLY B CA 1
ATOM 5914 C C . GLY B 1 175 ? 6.734 -33.938 -5.473 1 92.5 175 GLY B C 1
ATOM 5915 O O . GLY B 1 175 ? 7.797 -33.875 -6.09 1 92.5 175 GLY B O 1
ATOM 5916 N N . GLU B 1 176 ? 6.438 -34.969 -4.715 1 94.62 176 GLU B N 1
ATOM 5917 C CA . GLU B 1 176 ? 7.355 -36.094 -4.555 1 94.62 176 GLU B CA 1
ATOM 5918 C C . GLU B 1 176 ? 7.492 -36.875 -5.852 1 94.62 176 GLU B C 1
ATOM 5920 O O . GLU B 1 176 ? 8.562 -37.438 -6.145 1 94.62 176 GLU B O 1
ATOM 5925 N N . LEU B 1 177 ? 6.426 -36.938 -6.508 1 96.44 177 LEU B N 1
ATOM 5926 C CA . LEU B 1 177 ? 6.477 -37.656 -7.781 1 96.44 177 LEU B CA 1
ATOM 5927 C C . LEU B 1 177 ? 7.402 -36.938 -8.766 1 96.44 177 LEU B C 1
ATOM 5929 O O . LEU B 1 177 ? 8.18 -37.594 -9.469 1 96.44 177 LEU B O 1
ATOM 5933 N N . SER B 1 178 ? 7.277 -35.656 -8.867 1 97.31 178 SER B N 1
ATOM 5934 C CA . SER B 1 178 ? 8.164 -34.875 -9.719 1 97.31 178 SER B CA 1
ATOM 5935 C C . SER B 1 178 ? 9.625 -35.062 -9.305 1 97.31 178 SER B C 1
ATOM 5937 O O . SER B 1 178 ? 10.516 -35.125 -10.156 1 97.31 178 SER B O 1
ATOM 5939 N N . ASP B 1 179 ? 9.891 -35.125 -8 1 97.38 179 ASP B N 1
ATOM 5940 C CA . ASP B 1 179 ? 11.25 -35.344 -7.512 1 97.38 179 ASP B CA 1
ATOM 5941 C C . ASP B 1 179 ? 11.82 -36.656 -8.016 1 97.38 179 ASP B C 1
ATOM 5943 O O . ASP B 1 179 ? 12.984 -36.75 -8.414 1 97.38 179 ASP B O 1
ATOM 5947 N N . ILE B 1 180 ? 10.984 -37.688 -8 1 98.19 180 ILE B N 1
ATOM 5948 C CA . ILE B 1 180 ? 11.406 -39 -8.484 1 98.19 180 ILE B CA 1
ATOM 5949 C C . ILE B 1 180 ? 11.844 -38.875 -9.938 1 98.19 180 ILE B C 1
ATOM 5951 O O . ILE B 1 180 ? 12.891 -39.406 -10.32 1 98.19 180 ILE B O 1
ATOM 5955 N N . GLY B 1 181 ? 11.023 -38.219 -10.734 1 98.75 181 GLY B N 1
ATOM 5956 C CA . GLY B 1 181 ? 11.391 -38.031 -12.133 1 98.75 181 GLY B CA 1
ATOM 5957 C C . GLY B 1 181 ? 12.711 -37.312 -12.305 1 98.75 181 GLY B C 1
ATOM 5958 O O . GLY B 1 181 ? 13.523 -37.688 -13.148 1 98.75 181 GLY B O 1
ATOM 5959 N N . LEU B 1 182 ? 12.953 -36.281 -11.531 1 98.75 182 LEU B N 1
ATOM 5960 C CA . LEU B 1 182 ? 14.164 -35.5 -11.625 1 98.75 182 LEU B CA 1
ATOM 5961 C C . LEU B 1 182 ? 15.367 -36.25 -11.094 1 98.75 182 LEU B C 1
ATOM 5963 O O . LEU B 1 182 ? 16.484 -36.094 -11.578 1 98.75 182 LEU B O 1
ATOM 5967 N N . GLU B 1 183 ? 15.195 -37.094 -10.125 1 98.5 183 GLU B N 1
ATOM 5968 C CA . GLU B 1 183 ? 16.281 -37.875 -9.516 1 98.5 183 GLU B CA 1
ATOM 5969 C C . GLU B 1 183 ? 16.781 -38.969 -10.453 1 98.5 183 GLU B C 1
ATOM 5971 O O . GLU B 1 183 ? 17.969 -39.25 -10.5 1 98.5 183 GLU B O 1
ATOM 5976 N N . LEU B 1 184 ? 15.922 -39.531 -11.281 1 98.62 184 LEU B N 1
ATOM 5977 C CA . LEU B 1 184 ? 16.266 -40.781 -11.914 1 98.62 184 LEU B CA 1
ATOM 5978 C C . LEU B 1 184 ? 16.469 -40.625 -13.414 1 98.62 184 LEU B C 1
ATOM 5980 O O . LEU B 1 184 ? 17 -41.5 -14.078 1 98.62 184 LEU B O 1
ATOM 5984 N N . CYS B 1 185 ? 16.031 -39.469 -13.961 1 98.75 185 CYS B N 1
ATOM 5985 C CA . CYS B 1 185 ? 15.945 -39.438 -15.422 1 98.75 185 CYS B CA 1
ATOM 5986 C C . CYS B 1 185 ? 16.766 -38.312 -16 1 98.75 185 CYS B C 1
ATOM 5988 O O . CYS B 1 185 ? 16.938 -37.25 -15.359 1 98.75 185 CYS B O 1
ATOM 5990 N N . ASP B 1 186 ? 17.234 -38.469 -17.234 1 98 186 ASP B N 1
ATOM 5991 C CA . ASP B 1 186 ? 17.969 -37.438 -17.969 1 98 186 ASP B CA 1
ATOM 5992 C C . ASP B 1 186 ? 17.25 -37.062 -19.266 1 98 186 ASP B C 1
ATOM 5994 O O . ASP B 1 186 ? 17.734 -36.25 -20.047 1 98 186 ASP B O 1
ATOM 5998 N N . THR B 1 187 ? 16.078 -37.656 -19.5 1 98.62 187 THR B N 1
ATOM 5999 C CA . THR B 1 187 ? 15.211 -37.25 -20.609 1 98.62 187 THR B CA 1
ATOM 6000 C C . THR B 1 187 ? 13.781 -37.031 -20.109 1 98.62 187 THR B C 1
ATOM 6002 O O . THR B 1 187 ? 13.375 -37.594 -19.094 1 98.62 187 THR B O 1
ATOM 6005 N N . ALA B 1 188 ? 13.07 -36.25 -20.891 1 98.81 188 ALA B N 1
ATOM 6006 C CA . ALA B 1 188 ? 11.68 -35.969 -20.547 1 98.81 188 ALA B CA 1
ATOM 6007 C C . ALA B 1 188 ? 10.844 -37.25 -20.641 1 98.81 188 ALA B C 1
ATOM 6009 O O . ALA B 1 188 ? 10 -37.5 -19.766 1 98.81 188 ALA B O 1
ATOM 6010 N N . ARG B 1 189 ? 11.062 -38.031 -21.609 1 98.69 189 ARG B N 1
ATOM 6011 C CA . ARG B 1 189 ? 10.336 -39.281 -21.797 1 98.69 189 ARG B CA 1
ATOM 6012 C C . ARG B 1 189 ? 10.562 -40.25 -20.641 1 98.69 189 ARG B C 1
ATOM 6014 O O . ARG B 1 189 ? 9.617 -40.844 -20.141 1 98.69 189 ARG B O 1
ATOM 6021 N N . CYS B 1 190 ? 11.844 -40.344 -20.312 1 98.75 190 CYS B N 1
ATOM 6022 C CA . CYS B 1 190 ? 12.18 -41.188 -19.156 1 98.75 190 CYS B CA 1
ATOM 6023 C C . CYS B 1 190 ? 11.445 -40.688 -17.906 1 98.75 190 CYS B C 1
ATOM 6025 O O . CYS B 1 190 ? 10.906 -41.5 -17.141 1 98.75 190 CYS B O 1
ATOM 6027 N N . ALA B 1 191 ? 11.43 -39.438 -17.688 1 98.94 191 ALA B N 1
ATOM 6028 C CA . ALA B 1 191 ? 10.805 -38.844 -16.5 1 98.94 191 ALA B CA 1
ATOM 6029 C C . ALA B 1 191 ? 9.305 -39.125 -16.484 1 98.94 191 ALA B C 1
ATOM 6031 O O . ALA B 1 191 ? 8.758 -39.562 -15.453 1 98.94 191 ALA B O 1
ATOM 6032 N N . VAL B 1 192 ? 8.617 -38.938 -17.594 1 98.81 192 VAL B N 1
ATOM 6033 C CA . VAL B 1 192 ? 7.18 -39.188 -17.703 1 98.81 192 VAL B CA 1
ATOM 6034 C C . VAL B 1 192 ? 6.871 -40.625 -17.406 1 98.81 192 VAL B C 1
ATOM 6036 O O . VAL B 1 192 ? 5.992 -40.938 -16.594 1 98.81 192 VAL B O 1
ATOM 6039 N N . GLN B 1 193 ? 7.594 -41.469 -18.016 1 98.75 193 GLN B N 1
ATOM 6040 C CA . GLN B 1 193 ? 7.379 -42.906 -17.812 1 98.75 193 GLN B CA 1
ATOM 6041 C C . GLN B 1 193 ? 7.652 -43.312 -16.359 1 98.75 193 GLN B C 1
ATOM 6043 O O . GLN B 1 193 ? 6.883 -44.062 -15.758 1 98.75 193 GLN B O 1
ATOM 6048 N N . THR B 1 194 ? 8.75 -42.844 -15.875 1 98.81 194 THR B N 1
ATOM 6049 C CA . THR B 1 194 ? 9.156 -43.156 -14.508 1 98.81 194 THR B CA 1
ATOM 6050 C C . THR B 1 194 ? 8.117 -42.688 -13.5 1 98.81 194 THR B C 1
ATOM 6052 O O . THR B 1 194 ? 7.715 -43.438 -12.609 1 98.81 194 THR B O 1
ATOM 6055 N N . MET B 1 195 ? 7.688 -41.469 -13.602 1 98.88 195 MET B N 1
ATOM 6056 C CA . MET B 1 195 ? 6.656 -40.938 -12.719 1 98.88 195 MET B CA 1
ATOM 6057 C C . MET B 1 195 ? 5.371 -41.75 -12.82 1 98.88 195 MET B C 1
ATOM 6059 O O . MET B 1 195 ? 4.754 -42.062 -11.805 1 98.88 195 MET B O 1
ATOM 6063 N N . GLY B 1 196 ? 4.984 -42.031 -14.023 1 98.75 196 GLY B N 1
ATOM 6064 C CA . GLY B 1 196 ? 3.812 -42.875 -14.227 1 98.75 196 GLY B CA 1
ATOM 6065 C C . GLY B 1 196 ? 3.926 -44.25 -13.547 1 98.75 196 GLY B C 1
ATOM 6066 O O . GLY B 1 196 ? 3.004 -44.656 -12.859 1 98.75 196 GLY B O 1
ATOM 6067 N N . ASP B 1 197 ? 5.102 -44.875 -13.766 1 98.62 197 ASP B N 1
ATOM 6068 C CA . ASP B 1 197 ? 5.328 -46.219 -13.188 1 98.62 197 ASP B CA 1
ATOM 6069 C C . ASP B 1 197 ? 5.262 -46.156 -11.664 1 98.62 197 ASP B C 1
ATOM 6071 O O . ASP B 1 197 ? 4.664 -47.031 -11.031 1 98.62 197 ASP B O 1
ATOM 6075 N N . TYR B 1 198 ? 5.891 -45.188 -11.102 1 98.5 198 TYR B N 1
ATOM 6076 C CA . TYR B 1 198 ? 5.891 -45.062 -9.648 1 98.5 198 TYR B CA 1
ATOM 6077 C C . TYR B 1 198 ? 4.492 -44.75 -9.125 1 98.5 198 TYR B C 1
ATOM 6079 O O . TYR B 1 198 ? 4.078 -45.281 -8.086 1 98.5 198 TYR B O 1
ATOM 6087 N N . ALA B 1 199 ? 3.734 -43.938 -9.781 1 98.19 199 ALA B N 1
ATOM 6088 C CA . ALA B 1 199 ? 2.369 -43.594 -9.375 1 98.19 199 ALA B CA 1
ATOM 6089 C C . ALA B 1 199 ? 1.479 -44.844 -9.414 1 98.19 199 ALA B C 1
ATOM 6091 O O . ALA B 1 199 ? 0.649 -45.062 -8.523 1 98.19 199 ALA B O 1
ATOM 6092 N N . GLU B 1 200 ? 1.634 -45.625 -10.445 1 97.94 200 GLU B N 1
ATOM 6093 C CA . GLU B 1 200 ? 0.851 -46.844 -10.555 1 97.94 200 GLU B CA 1
ATOM 6094 C C . GLU B 1 200 ? 1.21 -47.812 -9.445 1 97.94 200 GLU B C 1
ATOM 6096 O O . GLU B 1 200 ? 0.328 -48.438 -8.852 1 97.94 200 GLU B O 1
ATOM 6101 N N . LYS B 1 201 ? 2.463 -47.906 -9.258 1 97.25 201 LYS B N 1
ATOM 6102 C CA . LYS B 1 201 ? 2.951 -48.938 -8.328 1 97.25 201 LYS B CA 1
ATOM 6103 C C . LYS B 1 201 ? 2.652 -48.531 -6.879 1 97.25 201 LYS B C 1
ATOM 6105 O O . LYS B 1 201 ? 2.27 -49.375 -6.07 1 97.25 201 LYS B O 1
ATOM 6110 N N . TYR B 1 202 ? 2.893 -47.281 -6.539 1 96.06 202 TYR B N 1
ATOM 6111 C CA . TYR B 1 202 ? 2.865 -46.875 -5.137 1 96.06 202 TYR B CA 1
ATOM 6112 C C . TYR B 1 202 ? 1.65 -46 -4.848 1 96.06 202 TYR B C 1
ATOM 6114 O O . TYR B 1 202 ? 1.369 -45.688 -3.688 1 96.06 202 TYR B O 1
ATOM 6122 N N . GLY B 1 203 ? 0.972 -45.625 -5.875 1 95.56 203 GLY B N 1
ATOM 6123 C CA . GLY B 1 203 ? -0.245 -44.844 -5.715 1 95.56 203 GLY B CA 1
ATOM 6124 C C . GLY B 1 203 ? -0.005 -43.344 -5.773 1 95.56 203 GLY B C 1
ATOM 6125 O O . GLY B 1 203 ? 1.106 -42.875 -5.516 1 95.56 203 GLY B O 1
ATOM 6126 N N . TYR B 1 204 ? -1.071 -42.656 -6.141 1 94.81 204 TYR B N 1
ATOM 6127 C CA . TYR B 1 204 ? -1.127 -41.219 -6.188 1 94.81 204 TYR B CA 1
ATOM 6128 C C . TYR B 1 204 ? -2.352 -40.688 -5.445 1 94.81 204 TYR B C 1
ATOM 6130 O O . TYR B 1 204 ? -3.453 -41.219 -5.598 1 94.81 204 TYR B O 1
ATOM 6138 N N . TYR B 1 205 ? -2.115 -39.656 -4.57 1 90.81 205 TYR B N 1
ATOM 6139 C CA . TYR B 1 205 ? -3.279 -39.094 -3.889 1 90.81 205 TYR B CA 1
ATOM 6140 C C . TYR B 1 205 ? -3.449 -37.625 -4.215 1 90.81 205 TYR B C 1
ATOM 6142 O O . TYR B 1 205 ? -2.516 -36.969 -4.699 1 90.81 205 TYR B O 1
ATOM 6150 N N . GLY B 1 206 ? -4.559 -37.125 -3.91 1 86.44 206 GLY B N 1
ATOM 6151 C CA . GLY B 1 206 ? -5.059 -35.812 -4.344 1 86.44 206 GLY B CA 1
ATOM 6152 C C . GLY B 1 206 ? -6.152 -35.938 -5.387 1 86.44 206 GLY B C 1
ATOM 6153 O O . GLY B 1 206 ? -6.945 -36.875 -5.375 1 86.44 206 GLY B O 1
ATOM 6154 N N . SER B 1 207 ? -6.359 -34.906 -6.164 1 87.56 207 SER B N 1
ATOM 6155 C CA . SER B 1 207 ? -7.27 -34.938 -7.301 1 87.56 207 SER B CA 1
ATOM 6156 C C . SER B 1 207 ? -6.512 -35.125 -8.609 1 87.56 207 SER B C 1
ATOM 6158 O O . SER B 1 207 ? -5.855 -36.125 -8.82 1 87.56 207 SER B O 1
ATOM 6160 N N . GLY B 1 208 ? -6.504 -34.219 -9.43 1 91.94 208 GLY B N 1
ATOM 6161 C CA . GLY B 1 208 ? -5.738 -34.25 -10.664 1 91.94 208 GLY B CA 1
ATOM 6162 C C . GLY B 1 208 ? -4.578 -33.281 -10.68 1 91.94 208 GLY B C 1
ATOM 6163 O O . GLY B 1 208 ? -4.633 -32.219 -10.031 1 91.94 208 GLY B O 1
ATOM 6164 N N . GLU B 1 209 ? -3.525 -33.688 -11.344 1 95.62 209 GLU B N 1
ATOM 6165 C CA . GLU B 1 209 ? -2.361 -32.812 -11.523 1 95.62 209 GLU B CA 1
ATOM 6166 C C . GLU B 1 209 ? -1.814 -32.906 -12.945 1 95.62 209 GLU B C 1
ATOM 6168 O O . GLU B 1 209 ? -2.029 -33.906 -13.633 1 95.62 209 GLU B O 1
ATOM 6173 N N . ALA B 1 210 ? -1.202 -31.844 -13.297 1 97.25 210 ALA B N 1
ATOM 6174 C CA . ALA B 1 210 ? -0.472 -31.812 -14.562 1 97.25 210 ALA B CA 1
ATOM 6175 C C . ALA B 1 210 ? 0.965 -31.344 -14.352 1 97.25 210 ALA B C 1
ATOM 6177 O O . ALA B 1 210 ? 1.23 -30.484 -13.508 1 97.25 210 ALA B O 1
ATOM 6178 N N . LEU B 1 211 ? 1.853 -31.938 -15.094 1 98.62 211 LEU B N 1
ATOM 6179 C CA . LEU B 1 211 ? 3.213 -31.438 -15.25 1 98.62 211 LEU B CA 1
ATOM 6180 C C . LEU B 1 211 ? 3.549 -31.219 -16.719 1 98.62 211 LEU B C 1
ATOM 6182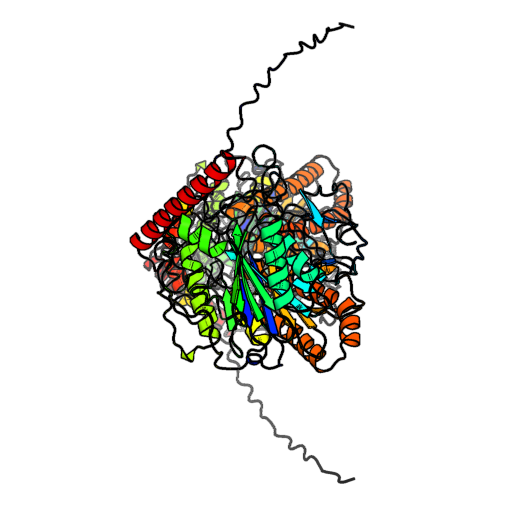 O O . LEU B 1 211 ? 3.141 -32 -17.578 1 98.62 211 LEU B O 1
ATOM 6186 N N . VAL B 1 212 ? 4.184 -30.156 -17 1 98.88 212 VAL B N 1
ATOM 6187 C CA . VAL B 1 212 ? 4.922 -30.047 -18.25 1 98.88 212 VAL B CA 1
ATOM 6188 C C . VAL B 1 212 ? 6.379 -30.453 -18.016 1 98.88 212 VAL B C 1
ATOM 6190 O O . VAL B 1 212 ? 6.992 -30.062 -17.031 1 98.88 212 VAL B O 1
ATOM 6193 N N . VAL B 1 213 ? 6.887 -31.281 -18.859 1 98.94 213 VAL B N 1
ATOM 6194 C CA . VAL B 1 213 ? 8.211 -31.875 -18.688 1 98.94 213 VAL B CA 1
ATOM 6195 C C . VAL B 1 213 ? 9.055 -31.641 -19.938 1 98.94 213 VAL B C 1
ATOM 6197 O O . VAL B 1 213 ? 8.641 -31.984 -21.047 1 98.94 213 VAL B O 1
ATOM 6200 N N . ALA B 1 214 ? 10.203 -31.078 -19.766 1 98.81 214 ALA B N 1
ATOM 6201 C CA . ALA B 1 214 ? 11.07 -30.766 -20.891 1 98.81 214 ALA B CA 1
ATOM 6202 C C . ALA B 1 214 ? 12.477 -31.312 -20.688 1 98.81 214 ALA B C 1
ATOM 6204 O O . ALA B 1 214 ? 12.914 -31.5 -19.547 1 98.81 214 ALA B O 1
ATOM 6205 N N . ASP B 1 215 ? 13.102 -31.688 -21.688 1 98.25 215 ASP B N 1
ATOM 6206 C CA . ASP B 1 215 ? 14.547 -31.859 -21.781 1 98.25 215 ASP B CA 1
ATOM 6207 C C . ASP B 1 215 ? 15.109 -31.094 -22.984 1 98.25 215 ASP B C 1
ATOM 6209 O O . ASP B 1 215 ? 14.477 -30.156 -23.484 1 98.25 215 ASP B O 1
ATOM 6213 N N . GLY B 1 216 ? 16.297 -31.344 -23.422 1 96.94 216 GLY B N 1
ATOM 6214 C CA . GLY B 1 216 ? 16.906 -30.578 -24.5 1 96.94 216 GLY B CA 1
ATOM 6215 C C . GLY B 1 216 ? 16.438 -30.984 -25.875 1 96.94 216 GLY B C 1
ATOM 6216 O O . GLY B 1 216 ? 16.875 -30.438 -26.891 1 96.94 216 GLY B O 1
ATOM 6217 N N . GLU B 1 217 ? 15.383 -31.891 -25.922 1 97.31 217 GLU B N 1
ATOM 6218 C CA . GLU B 1 217 ? 14.984 -32.438 -27.219 1 97.31 217 GLU B CA 1
ATOM 6219 C C . GLU B 1 217 ? 13.469 -32.406 -27.391 1 97.31 217 GLU B C 1
ATOM 6221 O O . GLU B 1 217 ? 12.977 -32.219 -28.5 1 97.31 217 GLU B O 1
ATOM 6226 N N . GLU B 1 218 ? 12.766 -32.625 -26.359 1 97.94 218 GLU B N 1
ATOM 6227 C CA . GLU B 1 218 ? 11.312 -32.719 -26.469 1 97.94 218 GLU B CA 1
ATOM 6228 C C . GLU B 1 218 ? 10.633 -32.25 -25.188 1 97.94 218 GLU B C 1
ATOM 6230 O O . GLU B 1 218 ? 11.281 -32.062 -24.172 1 97.94 218 GLU B O 1
ATOM 6235 N N . VAL B 1 219 ? 9.398 -31.969 -25.297 1 98.75 219 VAL B N 1
ATOM 6236 C CA . VAL B 1 219 ? 8.57 -31.5 -24.203 1 98.75 219 VAL B CA 1
ATOM 6237 C C . VAL B 1 219 ? 7.266 -32.312 -24.156 1 98.75 219 VAL B C 1
ATOM 6239 O O . VAL B 1 219 ? 6.695 -32.625 -25.188 1 98.75 219 VAL B O 1
ATOM 6242 N N . TRP B 1 220 ? 6.812 -32.594 -22.953 1 98.94 220 TRP B N 1
ATOM 6243 C CA . TRP B 1 220 ? 5.621 -33.406 -22.734 1 98.94 220 TRP B CA 1
ATOM 6244 C C . TRP B 1 220 ? 4.66 -32.75 -21.766 1 98.94 220 TRP B C 1
ATOM 6246 O O . TRP B 1 220 ? 5.074 -31.938 -20.938 1 98.94 220 TRP B O 1
ATOM 6256 N N . VAL B 1 221 ? 3.381 -33.031 -21.953 1 98.94 221 VAL B N 1
ATOM 6257 C CA . VAL B 1 221 ? 2.375 -32.781 -20.922 1 98.94 221 VAL B CA 1
ATOM 6258 C C . VAL B 1 221 ? 2.006 -34.094 -20.25 1 98.94 221 VAL B C 1
ATOM 6260 O O . VAL B 1 221 ? 1.734 -35.094 -20.922 1 98.94 221 VAL B O 1
ATOM 6263 N N . PHE B 1 222 ? 2.051 -34.094 -18.938 1 98.88 222 PHE B N 1
ATOM 6264 C CA . PHE B 1 222 ? 1.769 -35.281 -18.109 1 98.88 222 PHE B CA 1
ATOM 6265 C C . PHE B 1 222 ? 0.583 -35.031 -17.188 1 98.88 222 PHE B C 1
ATOM 6267 O O . PHE B 1 222 ? 0.599 -34.062 -16.406 1 98.88 222 PHE B O 1
ATOM 6274 N N . HIS B 1 223 ? -0.5 -35.844 -17.328 1 98.62 223 HIS B N 1
ATOM 6275 C CA . HIS B 1 223 ? -1.644 -35.781 -16.438 1 98.62 223 HIS B CA 1
ATOM 6276 C C . HIS B 1 223 ? -1.685 -37.031 -15.531 1 98.62 223 HIS B C 1
ATOM 6278 O O . HIS B 1 223 ? -1.382 -38.125 -15.977 1 98.62 223 HIS B O 1
ATOM 6284 N N . VAL B 1 224 ? -2.064 -36.812 -14.25 1 98.31 224 VAL B N 1
ATOM 6285 C CA . VAL B 1 224 ? -2.154 -37.938 -13.328 1 98.31 224 VAL B CA 1
ATOM 6286 C C . VAL B 1 224 ? -3.322 -37.719 -12.367 1 98.31 224 VAL B C 1
ATOM 6288 O O . VAL B 1 224 ? -3.627 -36.594 -11.984 1 98.31 224 VAL B O 1
ATOM 6291 N N . THR B 1 225 ? -4.031 -38.781 -12.008 1 96.88 225 THR B N 1
ATOM 6292 C CA . THR B 1 225 ? -5.09 -38.844 -11.008 1 96.88 225 THR B CA 1
ATOM 6293 C C . THR B 1 225 ? -5.102 -40.188 -10.305 1 96.88 225 THR B C 1
ATOM 6295 O O . THR B 1 225 ? -4.492 -41.156 -10.781 1 96.88 225 THR B O 1
ATOM 6298 N N . PRO B 1 226 ? -5.664 -40.25 -9.102 1 95.5 226 PRO B N 1
ATOM 6299 C CA . PRO B 1 226 ? -5.785 -41.562 -8.461 1 95.5 226 PRO B CA 1
ATOM 6300 C C . PRO B 1 226 ? -6.637 -42.531 -9.266 1 95.5 226 PRO B C 1
ATOM 6302 O O . PRO B 1 226 ? -7.469 -42.125 -10.07 1 95.5 226 PRO B O 1
ATOM 6305 N N . ASP B 1 227 ? -6.383 -43.812 -9 1 96.06 227 ASP B N 1
ATOM 6306 C CA . ASP B 1 227 ? -7.266 -44.781 -9.625 1 96.06 227 ASP B CA 1
ATOM 6307 C C . ASP B 1 227 ? -8.453 -45.125 -8.727 1 96.06 227 ASP B C 1
ATOM 6309 O O . ASP B 1 227 ? -8.703 -44.406 -7.746 1 96.06 227 ASP B O 1
ATOM 6313 N N . ASP B 1 228 ? -9.266 -46.062 -9.117 1 94.5 228 ASP B N 1
ATOM 6314 C CA . ASP B 1 228 ? -10.5 -46.375 -8.391 1 94.5 228 ASP B CA 1
ATOM 6315 C C . ASP B 1 228 ? -10.227 -47.281 -7.203 1 94.5 228 ASP B C 1
ATOM 6317 O O . ASP B 1 228 ? -11.148 -47.625 -6.461 1 94.5 228 ASP B O 1
ATOM 6321 N N . THR B 1 229 ? -8.984 -47.656 -6.926 1 92.25 229 THR B N 1
ATOM 6322 C CA . THR B 1 229 ? -8.617 -48.469 -5.766 1 92.25 229 THR B CA 1
ATOM 6323 C C . THR B 1 229 ? -8.078 -47.594 -4.641 1 92.25 229 THR B C 1
ATOM 6325 O O . THR B 1 229 ? -7.949 -48.031 -3.502 1 92.25 229 THR B O 1
ATOM 6328 N N . THR B 1 230 ? -7.684 -46.406 -4.961 1 89.31 230 THR B N 1
ATOM 6329 C CA . THR B 1 230 ? -7.121 -45.406 -4.059 1 89.31 230 THR B CA 1
ATOM 6330 C C . THR B 1 230 ? -5.664 -45.719 -3.736 1 89.31 230 THR B C 1
ATOM 6332 O O . THR B 1 230 ? -5.016 -45 -2.977 1 89.31 230 THR B O 1
ATOM 6335 N N . THR B 1 231 ? -5.145 -46.719 -4.262 1 92.5 231 THR B N 1
ATOM 6336 C CA . THR B 1 231 ? -3.789 -47.156 -3.939 1 92.5 231 THR B CA 1
ATOM 6337 C C . THR B 1 231 ? -2.908 -47.125 -5.188 1 92.5 231 THR B C 1
ATOM 6339 O O . THR B 1 231 ? -1.748 -47.531 -5.141 1 92.5 231 THR B O 1
ATOM 6342 N N . SER B 1 232 ? -3.408 -46.781 -6.285 1 96.12 232 SER B N 1
ATOM 6343 C CA . SER B 1 232 ? -2.709 -46.656 -7.559 1 96.12 232 SER B CA 1
ATOM 6344 C C . SER B 1 232 ? -3.066 -45.344 -8.266 1 96.12 232 SER B C 1
ATOM 6346 O O . SER B 1 232 ? -3.543 -44.406 -7.637 1 96.12 232 SER B O 1
ATOM 6348 N N . ALA B 1 233 ? -2.734 -45.312 -9.617 1 98.06 233 ALA B N 1
ATOM 6349 C CA . ALA B 1 233 ? -2.971 -44.062 -10.352 1 98.06 233 ALA B CA 1
ATOM 6350 C C . ALA B 1 233 ? -3.363 -44.344 -11.797 1 98.06 233 ALA B C 1
ATOM 6352 O O . ALA B 1 233 ? -3.084 -45.438 -12.32 1 98.06 233 ALA B O 1
ATOM 6353 N N . VAL B 1 234 ? -4.066 -43.469 -12.383 1 98.56 234 VAL B N 1
ATOM 6354 C CA . VAL B 1 234 ? -4.258 -43.344 -13.828 1 98.56 234 VAL B CA 1
ATOM 6355 C C . VAL B 1 234 ? -3.531 -42.125 -14.359 1 98.56 234 VAL B C 1
ATOM 6357 O O . VAL B 1 234 ? -3.574 -41.062 -13.75 1 98.56 234 VAL B O 1
ATOM 6360 N N . TRP B 1 235 ? -2.812 -42.312 -15.445 1 98.75 235 TRP B N 1
ATOM 6361 C CA . TRP B 1 235 ? -2.086 -41.156 -16 1 98.75 235 TRP B CA 1
ATOM 6362 C C . TRP B 1 235 ? -1.993 -41.281 -17.516 1 98.75 235 TRP B C 1
ATOM 6364 O O . TRP B 1 235 ? -2.221 -42.344 -18.094 1 98.75 235 TRP B O 1
ATOM 6374 N N . ALA B 1 236 ? -1.797 -40.188 -18.188 1 98.81 236 ALA B N 1
ATOM 6375 C CA . ALA B 1 236 ? -1.528 -40.062 -19.609 1 98.81 236 ALA B CA 1
ATOM 6376 C C . ALA B 1 236 ? -0.561 -38.906 -19.891 1 98.81 236 ALA B C 1
ATOM 6378 O O . ALA B 1 236 ? -0.503 -37.938 -19.141 1 98.81 236 ALA B O 1
ATOM 6379 N N . ALA B 1 237 ? 0.176 -39.062 -20.891 1 98.88 237 ALA B N 1
ATOM 6380 C CA . ALA B 1 237 ? 1.095 -38.031 -21.328 1 98.88 237 ALA B CA 1
ATOM 6381 C C . ALA B 1 237 ? 1.078 -37.875 -22.844 1 98.88 237 ALA B C 1
ATOM 6383 O O . ALA B 1 237 ? 0.896 -38.844 -23.562 1 98.88 237 ALA B O 1
ATOM 6384 N N . GLN B 1 238 ? 1.225 -36.719 -23.266 1 98.94 238 GLN B N 1
ATOM 6385 C CA . GLN B 1 238 ? 1.276 -36.375 -24.688 1 98.94 238 GLN B CA 1
ATOM 6386 C C . GLN B 1 238 ? 2.453 -35.469 -25 1 98.94 238 GLN B C 1
ATOM 6388 O O . GLN B 1 238 ? 2.68 -34.469 -24.312 1 98.94 238 GLN B O 1
ATOM 6393 N N . ARG B 1 239 ? 3.184 -35.875 -25.984 1 98.88 239 ARG B N 1
ATOM 6394 C CA . ARG B 1 239 ? 4.277 -35.031 -26.469 1 98.88 239 ARG B CA 1
ATOM 6395 C C . ARG B 1 239 ? 3.75 -33.781 -27.141 1 98.88 239 ARG B C 1
ATOM 6397 O O . ARG B 1 239 ? 2.773 -33.844 -27.891 1 98.88 239 ARG B O 1
ATOM 6404 N N . VAL B 1 240 ? 4.324 -32.625 -26.844 1 98.94 240 VAL B N 1
ATOM 6405 C CA . VAL B 1 240 ? 4.016 -31.422 -27.578 1 98.94 240 VAL B CA 1
ATOM 6406 C C . VAL B 1 240 ? 4.633 -31.484 -28.969 1 98.94 240 VAL B C 1
ATOM 6408 O O . VAL B 1 240 ? 5.832 -31.734 -29.125 1 98.94 240 VAL B O 1
ATOM 6411 N N . PRO B 1 241 ? 3.863 -31.281 -30 1 98.75 241 PRO B N 1
ATOM 6412 C CA . PRO B 1 241 ? 4.414 -31.391 -31.344 1 98.75 241 PRO B CA 1
ATOM 6413 C C . PRO B 1 241 ? 5.594 -30.453 -31.578 1 98.75 241 PRO B C 1
ATOM 6415 O O . PRO B 1 241 ? 5.641 -29.359 -31 1 98.75 241 PRO B O 1
ATOM 6418 N N . LYS B 1 242 ? 6.488 -30.922 -32.469 1 98.5 242 LYS B N 1
ATOM 6419 C CA . LYS B 1 242 ? 7.637 -30.094 -32.812 1 98.5 242 LYS B CA 1
ATOM 6420 C C . LYS B 1 242 ? 7.191 -28.719 -33.281 1 98.5 242 LYS B C 1
ATOM 6422 O O . LYS B 1 242 ? 6.293 -28.594 -34.125 1 98.5 242 LYS B O 1
ATOM 6427 N N . GLY B 1 243 ? 7.73 -27.672 -32.719 1 98.75 243 GLY B N 1
ATOM 6428 C CA . GLY B 1 243 ? 7.453 -26.297 -33.094 1 98.75 243 GLY B CA 1
ATOM 6429 C C . GLY B 1 243 ? 6.203 -25.734 -32.438 1 98.75 243 GLY B C 1
ATOM 6430 O O . GLY B 1 243 ? 5.758 -24.641 -32.781 1 98.75 243 GLY B O 1
ATOM 6431 N N . HIS B 1 244 ? 5.676 -26.422 -31.5 1 98.94 244 HIS B N 1
ATOM 6432 C CA . HIS B 1 244 ? 4.438 -25.969 -30.875 1 98.94 244 HIS B CA 1
ATOM 6433 C C . HIS B 1 244 ? 4.672 -25.5 -29.438 1 98.94 244 HIS B C 1
ATOM 6435 O O . HIS B 1 244 ? 5.746 -25.734 -28.875 1 98.94 244 HIS B O 1
ATOM 6441 N N . ALA B 1 245 ? 3.779 -24.781 -28.938 1 98.94 245 ALA B N 1
ATOM 6442 C CA . ALA B 1 245 ? 3.676 -24.375 -27.531 1 98.94 245 ALA B CA 1
ATOM 6443 C C . ALA B 1 245 ? 2.281 -24.656 -26.984 1 98.94 245 ALA B C 1
ATOM 6445 O O . ALA B 1 245 ? 1.305 -24.703 -27.734 1 98.94 245 ALA B O 1
ATOM 6446 N N . THR B 1 246 ? 2.195 -24.922 -25.719 1 98.88 246 THR B N 1
ATOM 6447 C CA . THR B 1 246 ? 0.904 -25.156 -25.078 1 98.88 246 THR B CA 1
ATOM 6448 C C . THR B 1 246 ? 0.867 -24.547 -23.688 1 98.88 246 THR B C 1
ATOM 6450 O O . THR B 1 246 ? 1.87 -24 -23.203 1 98.88 246 THR B O 1
ATOM 6453 N N . ILE B 1 247 ? -0.295 -24.453 -23.078 1 98.69 247 ILE B N 1
ATOM 6454 C CA . ILE B 1 247 ? -0.541 -23.922 -21.734 1 98.69 247 ILE B CA 1
ATOM 6455 C C . ILE B 1 247 ? -1.556 -24.797 -21.016 1 98.69 247 ILE B C 1
ATOM 6457 O O . ILE B 1 247 ? -2.523 -25.266 -21.609 1 98.69 247 ILE B O 1
ATOM 6461 N N . VAL B 1 248 ? -1.297 -25.062 -19.75 1 97.81 248 VAL B N 1
ATOM 6462 C CA . VAL B 1 248 ? -2.129 -25.922 -18.938 1 97.81 248 VAL B CA 1
ATOM 6463 C C . VAL B 1 248 ? -2.559 -25.188 -17.672 1 97.81 248 VAL B C 1
ATOM 6465 O O . VAL B 1 248 ? -1.924 -25.312 -16.625 1 97.81 248 VAL B O 1
ATOM 6468 N N . PRO B 1 249 ? -3.689 -24.5 -17.719 1 96 249 PRO B N 1
ATOM 6469 C CA . PRO B 1 249 ? -4.191 -23.844 -16.516 1 96 249 PRO B CA 1
ATOM 6470 C C . PRO B 1 249 ? -5.273 -24.656 -15.805 1 96 249 PRO B C 1
ATOM 6472 O O . PRO B 1 249 ? -6.465 -24.406 -16.016 1 96 249 PRO B O 1
ATOM 6475 N N . ASN B 1 250 ? -4.969 -25.547 -14.961 1 93.25 250 ASN B N 1
ATOM 6476 C CA . ASN B 1 250 ? -5.777 -26.188 -13.938 1 93.25 250 ASN B CA 1
ATOM 6477 C C . ASN B 1 250 ? -6.848 -27.094 -14.547 1 93.25 250 ASN B C 1
ATOM 6479 O O . ASN B 1 250 ? -7.949 -27.203 -14.008 1 93.25 250 ASN B O 1
ATOM 6483 N N . THR B 1 251 ? -6.605 -27.578 -15.688 1 94.25 251 THR B N 1
ATOM 6484 C CA . THR B 1 251 ? -7.484 -28.578 -16.312 1 94.25 251 THR B CA 1
ATOM 6485 C C . THR B 1 251 ? -6.684 -29.531 -17.188 1 94.25 251 THR B C 1
ATOM 6487 O O . THR B 1 251 ? -5.625 -29.172 -17.703 1 94.25 251 THR B O 1
ATOM 6490 N N . PHE B 1 252 ? -7.223 -30.766 -17.281 1 96.44 252 PHE B N 1
ATOM 6491 C CA . PHE B 1 252 ? -6.617 -31.688 -18.219 1 96.44 252 PHE B CA 1
ATOM 6492 C C . PHE B 1 252 ? -6.859 -31.219 -19.656 1 96.44 252 PHE B C 1
ATOM 6494 O O . PHE B 1 252 ? -7.977 -30.859 -20.016 1 96.44 252 PHE B O 1
ATOM 6501 N N . ILE B 1 253 ? -5.809 -31.297 -20.469 1 97.12 253 ILE B N 1
ATOM 6502 C CA . ILE B 1 253 ? -5.969 -30.797 -21.828 1 97.12 253 ILE B CA 1
ATOM 6503 C C . ILE B 1 253 ? -5.699 -31.922 -22.828 1 97.12 253 ILE B C 1
ATOM 6505 O O . ILE B 1 253 ? -5.934 -31.781 -24.016 1 97.12 253 ILE B O 1
ATOM 6509 N N . ILE B 1 254 ? -5.184 -33.062 -22.328 1 98.12 254 ILE B N 1
ATOM 6510 C CA . ILE B 1 254 ? -5 -34.219 -23.203 1 98.12 254 ILE B CA 1
ATOM 6511 C C . ILE B 1 254 ? -6.352 -34.875 -23.484 1 98.12 254 ILE B C 1
ATOM 6513 O O . ILE B 1 254 ? -7.062 -35.25 -22.547 1 98.12 254 ILE B O 1
ATOM 6517 N N . ARG B 1 255 ? -6.645 -35.062 -24.703 1 96.81 255 ARG B N 1
ATOM 6518 C CA . ARG B 1 255 ? -7.93 -35.625 -25.094 1 96.81 255 ARG B CA 1
ATOM 6519 C C . ARG B 1 255 ? -7.742 -36.969 -25.766 1 96.81 255 ARG B C 1
ATOM 6521 O O . ARG B 1 255 ? -7.266 -37.938 -25.141 1 96.81 255 ARG B O 1
ATOM 6528 N N . ASP B 1 256 ? -7.812 -37.062 -27.031 1 96.75 256 ASP B N 1
ATOM 6529 C CA . ASP B 1 256 ? -7.77 -38.344 -27.734 1 96.75 256 ASP B CA 1
ATOM 6530 C C . ASP B 1 256 ? -6.379 -39 -27.641 1 96.75 256 ASP B C 1
ATOM 6532 O O . ASP B 1 256 ? -5.402 -38.406 -28.125 1 96.75 256 ASP B O 1
ATOM 6536 N N . ILE B 1 257 ? -6.375 -40.188 -27.094 1 97.75 257 ILE B N 1
ATOM 6537 C CA . ILE B 1 257 ? -5.121 -40.906 -26.969 1 97.75 257 ILE B CA 1
ATOM 6538 C C . ILE B 1 257 ? -5.059 -42.031 -28 1 97.75 257 ILE B C 1
ATOM 6540 O O . ILE B 1 257 ? -5.918 -42.906 -28.031 1 97.75 257 ILE B O 1
ATOM 6544 N N . ASP B 1 258 ? -4.031 -42 -28.812 1 97.12 258 ASP B N 1
ATOM 6545 C CA . ASP B 1 258 ? -3.764 -43.062 -29.75 1 97.12 258 ASP B CA 1
ATOM 6546 C C . ASP B 1 258 ? -2.889 -44.156 -29.125 1 97.12 258 ASP B C 1
ATOM 6548 O O . ASP B 1 258 ? -1.691 -43.938 -28.906 1 97.12 258 ASP B O 1
ATOM 6552 N N . PRO B 1 259 ? -3.461 -45.312 -28.875 1 95.12 259 PRO B N 1
ATOM 6553 C CA . PRO B 1 259 ? -2.717 -46.344 -28.141 1 95.12 259 PRO B CA 1
ATOM 6554 C C . PRO B 1 259 ? -1.567 -46.938 -28.953 1 95.12 259 PRO B C 1
ATOM 6556 O O . PRO B 1 259 ? -0.707 -47.625 -28.391 1 95.12 259 PRO B O 1
ATOM 6559 N N . VAL B 1 260 ? -1.485 -46.75 -30.25 1 96.31 260 VAL B N 1
ATOM 6560 C CA . VAL B 1 260 ? -0.439 -47.375 -31.062 1 96.31 260 VAL B CA 1
ATOM 6561 C C . VAL B 1 260 ? 0.638 -46.344 -31.391 1 96.31 260 VAL B C 1
ATOM 6563 O O . VAL B 1 260 ? 1.638 -46.688 -32.031 1 96.31 260 VAL B O 1
ATOM 6566 N N . ASP B 1 261 ? 0.444 -45.094 -31.047 1 97.69 261 ASP B N 1
ATOM 6567 C CA . ASP B 1 261 ? 1.413 -44.031 -31.297 1 97.69 261 ASP B CA 1
ATOM 6568 C C . ASP B 1 261 ? 2.273 -43.75 -30.062 1 97.69 261 ASP B C 1
ATOM 6570 O O . ASP B 1 261 ? 2.182 -42.688 -29.438 1 97.69 261 ASP B O 1
ATOM 6574 N N . GLY B 1 262 ? 3.162 -44.594 -29.781 1 96.56 262 GLY B N 1
ATOM 6575 C CA . GLY B 1 262 ? 4.023 -44.531 -28.609 1 96.56 262 GLY B CA 1
ATOM 6576 C C . GLY B 1 262 ? 5.004 -43.375 -28.656 1 96.56 262 GLY B C 1
ATOM 6577 O O . GLY B 1 262 ? 5.598 -43.031 -27.641 1 96.56 262 GLY B O 1
ATOM 6578 N N . ASP B 1 263 ? 5.18 -42.812 -29.844 1 97.69 263 ASP B N 1
ATOM 6579 C CA . ASP B 1 263 ? 6.09 -41.656 -29.969 1 97.69 263 ASP B CA 1
ATOM 6580 C C . ASP B 1 263 ? 5.484 -40.406 -29.375 1 97.69 263 ASP B C 1
ATOM 6582 O O . ASP B 1 263 ? 6.211 -39.5 -28.969 1 97.69 263 ASP B O 1
ATOM 6586 N N . ASN B 1 264 ? 4.16 -40.438 -29.344 1 98.44 264 ASN B N 1
ATOM 6587 C CA . ASN B 1 264 ? 3.516 -39.188 -28.953 1 98.44 264 ASN B CA 1
ATOM 6588 C C . ASN B 1 264 ? 2.617 -39.406 -27.734 1 98.44 264 ASN B C 1
ATOM 6590 O O . ASN B 1 264 ? 2.184 -38.406 -27.109 1 98.44 264 ASN B O 1
ATOM 6594 N N . PHE B 1 265 ? 2.344 -40.625 -27.375 1 98.69 265 PHE B N 1
ATOM 6595 C CA . PHE B 1 265 ? 1.467 -40.844 -26.234 1 98.69 265 PHE B CA 1
ATOM 6596 C C . PHE B 1 265 ? 2.051 -41.938 -25.328 1 98.69 265 PHE B C 1
ATOM 6598 O O . PHE B 1 265 ? 2.617 -42.906 -25.797 1 98.69 265 PHE B O 1
ATOM 6605 N N . LEU B 1 266 ? 2.002 -41.719 -24.078 1 98.62 266 LEU B N 1
ATOM 6606 C CA . LEU B 1 266 ? 2.227 -42.656 -23 1 98.62 266 LEU B CA 1
ATOM 6607 C C . LEU B 1 266 ? 1.065 -42.656 -22.016 1 98.62 266 LEU B C 1
ATOM 6609 O O . LEU B 1 266 ? 0.409 -41.625 -21.828 1 98.62 266 LEU B O 1
ATOM 6613 N N . TYR B 1 267 ? 0.751 -43.812 -21.391 1 98.56 267 TYR B N 1
ATOM 6614 C CA . TYR B 1 267 ? -0.394 -43.844 -20.484 1 98.56 267 TYR B CA 1
ATOM 6615 C C . TYR B 1 267 ? -0.316 -45.031 -19.547 1 98.56 267 TYR B C 1
ATOM 6617 O O . TYR B 1 267 ? 0.492 -45.938 -19.766 1 98.56 267 TYR B O 1
ATOM 6625 N N . SER B 1 268 ? -1.049 -45 -18.578 1 98.5 268 SER B N 1
ATOM 6626 C CA . SER B 1 268 ? -1.046 -46.062 -17.578 1 98.5 268 SER B CA 1
ATOM 6627 C C . SER B 1 268 ? -1.683 -47.344 -18.125 1 98.5 268 SER B C 1
ATOM 6629 O O . SER B 1 268 ? -2.549 -47.281 -19 1 98.5 268 SER B O 1
ATOM 6631 N N . THR B 1 269 ? -1.398 -48.438 -17.5 1 97.75 269 THR B N 1
ATOM 6632 C CA . THR B 1 269 ? -1.818 -49.75 -17.984 1 97.75 269 THR B CA 1
ATOM 6633 C C . THR B 1 269 ? -3.289 -50 -17.656 1 97.75 269 THR B C 1
ATOM 6635 O O . THR B 1 269 ? -3.938 -50.844 -18.297 1 97.75 269 THR B O 1
ATOM 6638 N N . ASN B 1 270 ? -3.842 -49.312 -16.75 1 98 270 ASN B N 1
ATOM 6639 C CA . ASN B 1 270 ? -5.191 -49.562 -16.266 1 98 270 ASN B CA 1
ATOM 6640 C C . ASN B 1 270 ? -6.191 -48.562 -16.797 1 98 270 ASN B C 1
ATOM 6642 O O . ASN B 1 270 ? -7.375 -48.594 -16.469 1 98 270 ASN B O 1
ATOM 6646 N N . MET B 1 271 ? -5.754 -47.594 -17.594 1 98.19 271 MET B N 1
ATOM 6647 C CA . MET B 1 271 ? -6.555 -46.469 -18.031 1 98.19 271 MET B CA 1
ATOM 6648 C C . MET B 1 271 ? -7.809 -46.938 -18.766 1 98.19 271 MET B C 1
ATOM 6650 O O . MET B 1 271 ? -8.922 -46.531 -18.406 1 98.19 271 MET B O 1
ATOM 6654 N N . TYR B 1 272 ? -7.68 -47.844 -19.703 1 97.94 272 TYR B N 1
ATOM 6655 C CA . TYR B 1 272 ? -8.789 -48.281 -20.547 1 97.94 272 TYR B CA 1
ATOM 6656 C C . TYR B 1 272 ? -9.773 -49.125 -19.734 1 97.94 272 TYR B C 1
ATOM 6658 O O . TYR B 1 272 ? -10.992 -48.969 -19.891 1 97.94 272 TYR B O 1
ATOM 6666 N N . GLU B 1 273 ? -9.289 -49.969 -18.938 1 97.88 273 GLU B N 1
ATOM 6667 C CA . GLU B 1 273 ? -10.148 -50.812 -18.125 1 97.88 273 GLU B CA 1
ATOM 6668 C C . GLU B 1 273 ? -11.008 -50 -17.172 1 97.88 273 GLU B C 1
ATOM 6670 O O . GLU B 1 273 ? -12.195 -50.281 -17.016 1 97.88 273 GLU B O 1
ATOM 6675 N N . ILE B 1 274 ? -10.383 -49.062 -16.531 1 97.5 274 ILE B N 1
ATOM 6676 C CA . ILE B 1 274 ? -11.109 -48.25 -15.57 1 97.5 274 ILE B CA 1
ATOM 6677 C C . ILE B 1 274 ? -12.164 -47.406 -16.297 1 97.5 274 ILE B C 1
ATOM 6679 O O . ILE B 1 274 ? -13.305 -47.312 -15.852 1 97.5 274 ILE B O 1
ATOM 6683 N N . ALA B 1 275 ? -11.789 -46.781 -17.438 1 98 275 ALA B N 1
ATOM 6684 C CA . ALA B 1 275 ? -12.734 -46 -18.203 1 98 275 ALA B CA 1
ATOM 6685 C C . ALA B 1 275 ? -13.93 -46.812 -18.656 1 98 275 ALA B C 1
ATOM 6687 O O . ALA B 1 275 ? -15.062 -46.344 -18.641 1 98 275 ALA B O 1
ATOM 6688 N N . LEU B 1 276 ? -13.648 -48.062 -19.016 1 97.81 276 LEU B N 1
ATOM 6689 C CA . LEU B 1 276 ? -14.711 -48.969 -19.438 1 97.81 276 LEU B CA 1
ATOM 6690 C C . LEU B 1 276 ? -15.609 -49.344 -18.266 1 97.81 276 LEU B C 1
ATOM 6692 O O . LEU B 1 276 ? -16.844 -49.344 -18.406 1 97.81 276 LEU B O 1
ATOM 6696 N N . ARG B 1 277 ? -15.031 -49.625 -17.188 1 96.25 277 ARG B N 1
ATOM 6697 C CA . ARG B 1 277 ? -15.758 -50.062 -15.992 1 96.25 277 ARG B CA 1
ATOM 6698 C C . ARG B 1 277 ? -16.766 -49 -15.547 1 96.25 277 ARG B C 1
ATOM 6700 O O . ARG B 1 277 ? -17.875 -49.344 -15.125 1 96.25 277 ARG B O 1
ATOM 6707 N N . TYR B 1 278 ? -16.453 -47.781 -15.711 1 95.31 278 TYR B N 1
ATOM 6708 C CA . TYR B 1 278 ? -17.312 -46.719 -15.195 1 95.31 278 TYR B CA 1
ATOM 6709 C C . TYR B 1 278 ? -18.125 -46.094 -16.312 1 95.31 278 TYR B C 1
ATOM 6711 O O . TYR B 1 278 ? -18.859 -45.125 -16.078 1 95.31 278 TYR B O 1
ATOM 6719 N N . GLY B 1 279 ? -17.906 -46.562 -17.578 1 95.94 279 GLY B N 1
ATOM 6720 C CA . GLY B 1 279 ? -18.672 -46.062 -18.703 1 95.94 279 GLY B CA 1
ATOM 6721 C C . GLY B 1 279 ? -18.172 -44.719 -19.203 1 95.94 279 GLY B C 1
ATOM 6722 O O . GLY B 1 279 ? -18.922 -43.969 -19.828 1 95.94 279 GLY B O 1
ATOM 6723 N N . TRP B 1 280 ? -16.969 -44.375 -18.812 1 96.31 280 TRP B N 1
ATOM 6724 C CA . TRP B 1 280 ? -16.391 -43.125 -19.25 1 96.31 280 TRP B CA 1
ATOM 6725 C C . TRP B 1 280 ? -15.812 -43.25 -20.656 1 96.31 280 TRP B C 1
ATOM 6727 O O . TRP B 1 280 ? -15.438 -42.25 -21.266 1 96.31 280 TRP B O 1
ATOM 6737 N N . TRP B 1 281 ? -15.742 -44.406 -21.109 1 96.81 281 TRP B N 1
ATOM 6738 C CA . TRP B 1 281 ? -15.406 -44.844 -22.469 1 96.81 281 TRP B CA 1
ATOM 6739 C C . TRP B 1 281 ? -16.156 -46.094 -22.844 1 96.81 281 TRP B C 1
ATOM 6741 O O . TRP B 1 281 ? -16.312 -47 -22.016 1 96.81 281 TRP B O 1
ATOM 6751 N N . ASN B 1 282 ? -16.609 -46.188 -24.047 1 96 282 ASN B N 1
ATOM 6752 C CA . ASN B 1 282 ? -17.438 -47.344 -24.406 1 96 282 ASN B CA 1
ATOM 6753 C C . ASN B 1 282 ? -16.641 -48.375 -25.172 1 96 282 ASN B C 1
ATOM 6755 O O . ASN B 1 282 ? -17.203 -49.344 -25.688 1 96 282 ASN B O 1
ATOM 6759 N N . GLY B 1 283 ? -15.43 -48.125 -25.344 1 95.56 283 GLY B N 1
ATOM 6760 C CA . GLY B 1 283 ? -14.586 -49.094 -26.031 1 95.56 283 GLY B CA 1
ATOM 6761 C C . GLY B 1 283 ? -14.469 -48.844 -27.516 1 95.56 283 GLY B C 1
ATOM 6762 O O . GLY B 1 283 ? -13.727 -49.531 -28.219 1 95.56 283 GLY B O 1
ATOM 6763 N N . ALA B 1 284 ? -15.156 -47.844 -27.969 1 95.81 284 ALA B N 1
ATOM 6764 C CA . ALA B 1 284 ? -15.109 -47.5 -29.391 1 95.81 284 ALA B CA 1
ATOM 6765 C C . ALA B 1 284 ? -14.359 -46.188 -29.609 1 95.81 284 ALA B C 1
ATOM 6767 O O . ALA B 1 284 ? -14.5 -45.25 -28.828 1 95.81 284 ALA B O 1
ATOM 6768 N N . GLY B 1 285 ? -13.539 -46.219 -30.656 1 96.06 285 GLY B N 1
ATOM 6769 C CA . GLY B 1 285 ? -12.766 -45.031 -30.938 1 96.06 285 GLY B CA 1
ATOM 6770 C C . GLY B 1 285 ? -11.641 -44.781 -29.953 1 96.06 285 GLY B C 1
ATOM 6771 O O . GLY B 1 285 ? -11.266 -45.688 -29.203 1 96.06 285 GLY B O 1
ATOM 6772 N N . LEU B 1 286 ? -11.062 -43.594 -30.031 1 97.19 286 LEU B N 1
ATOM 6773 C CA . LEU B 1 286 ? -9.969 -43.25 -29.141 1 97.19 286 LEU B CA 1
ATOM 6774 C C . LEU B 1 286 ? -10.492 -42.781 -27.781 1 97.19 286 LEU B C 1
ATOM 6776 O O . LEU B 1 286 ? -11.562 -42.156 -27.703 1 97.19 286 LEU B O 1
ATOM 6780 N N . LEU B 1 287 ? -9.836 -43.031 -26.75 1 97.75 287 LEU B N 1
ATOM 6781 C CA . LEU B 1 287 ? -10.219 -42.594 -25.406 1 97.75 287 LEU B CA 1
ATOM 6782 C C . LEU B 1 287 ? -9.852 -41.125 -25.203 1 97.75 287 LEU B C 1
ATOM 6784 O O . LEU B 1 287 ? -8.703 -40.719 -25.453 1 97.75 287 LEU B O 1
ATOM 6788 N N . ASP B 1 288 ? -10.859 -40.344 -24.906 1 97.56 288 ASP B N 1
ATOM 6789 C CA . ASP B 1 288 ? -10.703 -38.969 -24.5 1 97.56 288 ASP B CA 1
ATOM 6790 C C . ASP B 1 288 ? -10.383 -38.844 -23 1 97.56 288 ASP B C 1
ATOM 6792 O O . ASP B 1 288 ? -11.281 -38.938 -22.172 1 97.56 288 ASP B O 1
ATOM 6796 N N . PHE B 1 289 ? -9.078 -38.625 -22.734 1 97.81 289 PHE B N 1
ATOM 6797 C CA . PHE B 1 289 ? -8.633 -38.656 -21.359 1 97.81 289 PHE B CA 1
ATOM 6798 C C . PHE B 1 289 ? -9.312 -37.562 -20.531 1 97.81 289 PHE B C 1
ATOM 6800 O O . PHE B 1 289 ? -9.766 -37.812 -19.406 1 97.81 289 PHE B O 1
ATOM 6807 N N . ALA B 1 290 ? -9.25 -36.312 -21.016 1 96.69 290 ALA B N 1
ATOM 6808 C CA . ALA B 1 290 ? -9.844 -35.188 -20.297 1 96.69 290 ALA B CA 1
ATOM 6809 C C . ALA B 1 290 ? -11.328 -35.406 -20.016 1 96.69 290 ALA B C 1
ATOM 6811 O O . ALA B 1 290 ? -11.828 -35.062 -18.953 1 96.69 290 ALA B O 1
ATOM 6812 N N . TYR B 1 291 ? -12 -35.969 -20.938 1 95.12 291 TYR B N 1
ATOM 6813 C CA . TYR B 1 291 ? -13.414 -36.281 -20.734 1 95.12 291 TYR B CA 1
ATOM 6814 C C . TYR B 1 291 ? -13.578 -37.406 -19.703 1 95.12 291 TYR B C 1
ATOM 6816 O O . TYR B 1 291 ? -14.414 -37.312 -18.812 1 95.12 291 TYR B O 1
ATOM 6824 N N . ALA B 1 292 ? -12.797 -38.438 -19.844 1 96.19 292 ALA B N 1
ATOM 6825 C CA . ALA B 1 292 ? -12.953 -39.656 -19.031 1 96.19 292 ALA B CA 1
ATOM 6826 C C . ALA B 1 292 ? -12.578 -39.375 -17.578 1 96.19 292 ALA B C 1
ATOM 6828 O O . ALA B 1 292 ? -13.266 -39.812 -16.656 1 96.19 292 ALA B O 1
ATOM 6829 N N . PHE B 1 293 ? -11.516 -38.625 -17.406 1 96.31 293 PHE B N 1
ATOM 6830 C CA . PHE B 1 293 ? -10.938 -38.625 -16.062 1 96.31 293 PHE B CA 1
ATOM 6831 C C . PHE B 1 293 ? -10.93 -37.188 -15.508 1 96.31 293 PHE B C 1
ATOM 6833 O O . PHE B 1 293 ? -10.703 -37 -14.312 1 96.31 293 PHE B O 1
ATOM 6840 N N . GLY B 1 294 ? -11.141 -36.219 -16.359 1 93.12 294 GLY B N 1
ATOM 6841 C CA . GLY B 1 294 ? -11.164 -34.844 -15.922 1 93.12 294 GLY B CA 1
ATOM 6842 C C . GLY B 1 294 ? -12.516 -34.406 -15.383 1 93.12 294 GLY B C 1
ATOM 6843 O O . GLY B 1 294 ? -13.523 -35.062 -15.617 1 93.12 294 GLY B O 1
ATOM 6844 N N . ALA B 1 295 ? -12.508 -33.25 -14.625 1 88.44 295 ALA B N 1
ATOM 6845 C CA . ALA B 1 295 ? -13.758 -32.719 -14.102 1 88.44 295 ALA B CA 1
ATOM 6846 C C . ALA B 1 295 ? -14.07 -31.359 -14.742 1 88.44 295 ALA B C 1
ATOM 6848 O O . ALA B 1 295 ? -15.102 -30.75 -14.461 1 88.44 295 ALA B O 1
ATOM 6849 N N . GLY B 1 296 ? -13.164 -30.922 -15.641 1 83.69 296 GLY B N 1
ATOM 6850 C CA . GLY B 1 296 ? -13.406 -29.688 -16.375 1 83.69 296 GLY B CA 1
ATOM 6851 C C . GLY B 1 296 ? -13.125 -28.453 -15.562 1 83.69 296 GLY B C 1
ATOM 6852 O O . GLY B 1 296 ? -12.203 -28.422 -14.75 1 83.69 296 GLY B O 1
ATOM 6853 N N . GLU B 1 297 ? -13.898 -27.359 -15.922 1 83.06 297 GLU B N 1
ATOM 6854 C CA . GLU B 1 297 ? -13.734 -26.047 -15.281 1 83.06 297 GLU B CA 1
ATOM 6855 C C . GLU B 1 297 ? -14.094 -26.125 -13.805 1 83.06 297 GLU B C 1
ATOM 6857 O O . GLU B 1 297 ? -14.93 -26.938 -13.391 1 83.06 297 GLU B O 1
ATOM 6862 N N . GLN B 1 298 ? -13.352 -25.203 -13.086 1 79.44 298 GLN B N 1
ATOM 6863 C CA . GLN B 1 298 ? -13.641 -25.062 -11.656 1 79.44 298 GLN B CA 1
ATOM 6864 C C . GLN B 1 298 ? -13.781 -23.594 -11.273 1 79.44 298 GLN B C 1
ATOM 6866 O O . GLN B 1 298 ? -13.305 -22.703 -11.984 1 79.44 298 GLN B O 1
ATOM 6871 N N . GLY B 1 299 ? -14.508 -23.344 -10.125 1 81.81 299 GLY B N 1
ATOM 6872 C CA . GLY B 1 299 ? -14.672 -21.984 -9.625 1 81.81 299 GLY B CA 1
ATOM 6873 C C . GLY B 1 299 ? -15.719 -21.188 -10.383 1 81.81 299 GLY B C 1
ATOM 6874 O O . GLY B 1 299 ? -16.859 -21.062 -9.93 1 81.81 299 GLY B O 1
ATOM 6875 N N . HIS B 1 300 ? -15.281 -20.766 -11.648 1 88.12 300 HIS B N 1
ATOM 6876 C CA . HIS B 1 300 ? -16.25 -20.141 -12.539 1 88.12 300 HIS B CA 1
ATOM 6877 C C . HIS B 1 300 ? -16.078 -20.625 -13.977 1 88.12 300 HIS B C 1
ATOM 6879 O O . HIS B 1 300 ? -15.086 -21.281 -14.297 1 88.12 300 HIS B O 1
ATOM 6885 N N . PRO B 1 301 ? -16.969 -20.344 -14.859 1 88.75 301 PRO B N 1
ATOM 6886 C CA . PRO B 1 301 ? -17.047 -21 -16.172 1 88.75 301 PRO B CA 1
ATOM 6887 C C . PRO B 1 301 ? -15.82 -20.719 -17.047 1 88.75 301 PRO B C 1
ATOM 6889 O O . PRO B 1 301 ? -15.633 -21.359 -18.078 1 88.75 301 PRO B O 1
ATOM 6892 N N . TYR B 1 302 ? -14.992 -19.781 -16.609 1 92.62 302 TYR B N 1
ATOM 6893 C CA . TYR B 1 302 ? -13.914 -19.406 -17.516 1 92.62 302 TYR B CA 1
ATOM 6894 C C . TYR B 1 302 ? -12.578 -19.359 -16.781 1 92.62 302 TYR B C 1
ATOM 6896 O O . TYR B 1 302 ? -11.617 -18.75 -17.266 1 92.62 302 TYR B O 1
ATOM 6904 N N . VAL B 1 303 ? -12.469 -19.953 -15.656 1 91.94 303 VAL B N 1
ATOM 6905 C CA . VAL B 1 303 ? -11.258 -19.859 -14.859 1 91.94 303 VAL B CA 1
ATOM 6906 C C . VAL B 1 303 ? -10.078 -20.422 -15.633 1 91.94 303 VAL B C 1
ATOM 6908 O O . VAL B 1 303 ? -9.023 -19.797 -15.734 1 91.94 303 VAL B O 1
ATOM 6911 N N . SER B 1 304 ? -10.172 -21.609 -16.203 1 94.38 304 SER B N 1
ATOM 6912 C CA . SER B 1 304 ? -9.117 -22.25 -16.984 1 94.38 304 SER B CA 1
ATOM 6913 C C . SER B 1 304 ? -9.203 -21.875 -18.453 1 94.38 304 SER B C 1
ATOM 6915 O O . SER B 1 304 ? -8.188 -21.516 -19.062 1 94.38 304 SER B O 1
ATOM 6917 N N . GLY B 1 305 ? -10.422 -21.844 -18.969 1 94.38 305 GLY B N 1
ATOM 6918 C CA . GLY B 1 305 ? -10.625 -21.609 -20.391 1 94.38 305 GLY B CA 1
ATOM 6919 C C . GLY B 1 305 ? -10.117 -20.266 -20.859 1 94.38 305 GLY B C 1
ATOM 6920 O O . GLY B 1 305 ? -9.539 -20.141 -21.938 1 94.38 305 GLY B O 1
ATOM 6921 N N . ARG B 1 306 ? -10.367 -19.25 -20.094 1 95.69 306 ARG B N 1
ATOM 6922 C CA . ARG B 1 306 ? -9.906 -17.922 -20.438 1 95.69 306 ARG B CA 1
ATOM 6923 C C . ARG B 1 306 ? -8.383 -17.844 -20.469 1 95.69 306 ARG B C 1
ATOM 6925 O O . ARG B 1 306 ? -7.801 -17.141 -21.297 1 95.69 306 ARG B O 1
ATOM 6932 N N . ARG B 1 307 ? -7.754 -18.547 -19.609 1 96.5 307 ARG B N 1
ATOM 6933 C CA . ARG B 1 307 ? -6.293 -18.562 -19.609 1 96.5 307 ARG B CA 1
ATOM 6934 C C . ARG B 1 307 ? -5.75 -19.391 -20.766 1 96.5 307 ARG B C 1
ATOM 6936 O O . ARG B 1 307 ? -4.703 -19.062 -21.328 1 96.5 307 ARG B O 1
ATOM 6943 N N . ILE B 1 308 ? -6.43 -20.484 -21.109 1 97.5 308 ILE B N 1
ATOM 6944 C CA . ILE B 1 308 ? -6.043 -21.234 -22.297 1 97.5 308 ILE B CA 1
ATOM 6945 C C . ILE B 1 308 ? -6.129 -20.344 -23.516 1 97.5 308 ILE B C 1
ATOM 6947 O O . ILE B 1 308 ? -5.168 -20.219 -24.281 1 97.5 308 ILE B O 1
ATOM 6951 N N . TRP B 1 309 ? -7.281 -19.688 -23.609 1 98.12 309 TRP B N 1
ATOM 6952 C CA . TRP B 1 309 ? -7.473 -18.766 -24.734 1 98.12 309 TRP B CA 1
ATOM 6953 C C . TRP B 1 309 ? -6.359 -17.719 -24.766 1 98.12 309 TRP B C 1
ATOM 6955 O O . TRP B 1 309 ? -5.762 -17.484 -25.828 1 98.12 309 TRP B O 1
ATOM 6965 N N . ARG B 1 310 ? -6.105 -17.094 -23.656 1 98.5 310 ARG B N 1
ATOM 6966 C CA . ARG B 1 310 ? -5.152 -15.984 -23.609 1 98.5 310 ARG B CA 1
ATOM 6967 C C . ARG B 1 310 ? -3.75 -16.453 -23.969 1 98.5 310 ARG B C 1
ATOM 6969 O O . ARG B 1 310 ? -3.086 -15.844 -24.812 1 98.5 310 ARG B O 1
ATOM 6976 N N . GLY B 1 311 ? -3.279 -17.547 -23.344 1 98.62 311 GLY B N 1
ATOM 6977 C CA . GLY B 1 311 ? -1.954 -18.078 -23.641 1 98.62 311 GLY B CA 1
ATOM 6978 C C . GLY B 1 311 ? -1.771 -18.453 -25.094 1 98.62 311 GLY B C 1
ATOM 6979 O O . GLY B 1 311 ? -0.816 -18.016 -25.734 1 98.62 311 GLY B O 1
ATOM 6980 N N . LEU B 1 312 ? -2.744 -19.25 -25.625 1 98.75 312 LEU B N 1
ATOM 6981 C CA . LEU B 1 312 ? -2.643 -19.688 -27.016 1 98.75 312 LEU B CA 1
ATOM 6982 C C . LEU B 1 312 ? -2.727 -18.516 -27.969 1 98.75 312 LEU B C 1
ATOM 6984 O O . LEU B 1 312 ? -2.045 -18.484 -29 1 98.75 312 LEU B O 1
ATOM 6988 N N . SER B 1 313 ? -3.535 -17.516 -27.609 1 98.56 313 SER B N 1
ATOM 6989 C CA . SER B 1 313 ? -3.684 -16.344 -28.469 1 98.56 313 SER B CA 1
ATOM 6990 C C . SER B 1 313 ? -2.418 -15.492 -28.453 1 98.56 313 SER B C 1
ATOM 6992 O O . SER B 1 313 ? -2.115 -14.812 -29.438 1 98.56 313 SER B O 1
ATOM 6994 N N . LEU B 1 314 ? -1.707 -15.453 -27.359 1 98.62 314 LEU B N 1
ATOM 6995 C CA . LEU B 1 314 ? -0.427 -14.758 -27.312 1 98.62 314 LEU B CA 1
ATOM 6996 C C . LEU B 1 314 ? 0.613 -15.484 -28.156 1 98.62 314 LEU B C 1
ATOM 6998 O O . LEU B 1 314 ? 1.398 -14.844 -28.875 1 98.62 314 LEU B O 1
ATOM 7002 N N . PHE B 1 315 ? 0.602 -16.797 -28.203 1 98.81 315 PHE B N 1
ATOM 7003 C CA . PHE B 1 315 ? 1.525 -17.578 -29.016 1 98.81 315 PHE B CA 1
ATOM 7004 C C . PHE B 1 315 ? 1.211 -17.422 -30.5 1 98.81 315 PHE B C 1
ATOM 7006 O O . PHE B 1 315 ? 2.119 -17.281 -31.312 1 98.81 315 PHE B O 1
ATOM 7013 N N . ALA B 1 316 ? -0.096 -17.453 -30.797 1 98.75 316 ALA B N 1
ATOM 7014 C CA . ALA B 1 316 ? -0.511 -17.438 -32.188 1 98.75 316 ALA B CA 1
ATOM 7015 C C . ALA B 1 316 ? -1.719 -16.531 -32.406 1 98.75 316 ALA B C 1
ATOM 7017 O O . ALA B 1 316 ? -2.816 -17 -32.719 1 98.75 316 ALA B O 1
ATOM 7018 N N . PRO B 1 317 ? -1.493 -15.227 -32.344 1 98.19 317 PRO B N 1
ATOM 7019 C CA . PRO B 1 317 ? -2.598 -14.281 -32.531 1 98.19 317 PRO B CA 1
ATOM 7020 C C . PRO B 1 317 ? -3.314 -14.469 -33.875 1 98.19 317 PRO B C 1
ATOM 7022 O O . PRO B 1 317 ? -4.5 -14.156 -34 1 98.19 317 PRO B O 1
ATOM 7025 N N . SER B 1 318 ? -2.703 -15.031 -34.844 1 98.38 318 SER B N 1
ATOM 7026 C CA . SER B 1 318 ? -3.273 -15.211 -36.188 1 98.38 318 SER B CA 1
ATOM 7027 C C . SER B 1 318 ? -4.461 -16.172 -36.156 1 98.38 318 SER B C 1
ATOM 7029 O O . SER B 1 318 ? -5.293 -16.156 -37.062 1 98.38 318 SER B O 1
ATOM 7031 N N . LEU B 1 319 ? -4.543 -17.016 -35.125 1 98.25 319 LEU B N 1
ATOM 7032 C CA . LEU B 1 319 ? -5.602 -18 -35.031 1 98.25 319 LEU B CA 1
ATOM 7033 C C . LEU B 1 319 ? -6.922 -17.359 -34.625 1 98.25 319 LEU B C 1
ATOM 7035 O O . LEU B 1 319 ? -7.988 -17.953 -34.812 1 98.25 319 LEU B O 1
ATOM 7039 N N . ASN B 1 320 ? -6.93 -16.156 -34.062 1 97.88 320 ASN B N 1
ATOM 7040 C CA . ASN B 1 320 ? -8.117 -15.438 -33.625 1 97.88 320 ASN B CA 1
ATOM 7041 C C . ASN B 1 320 ? -9.078 -16.344 -32.844 1 97.88 320 ASN B C 1
ATOM 7043 O O . ASN B 1 320 ? -10.258 -16.453 -33.188 1 97.88 320 ASN B O 1
ATOM 7047 N N . LEU B 1 321 ? -8.547 -17.016 -31.859 1 98.12 321 LEU B N 1
ATOM 7048 C CA . LEU B 1 321 ? -9.336 -17.938 -31.062 1 98.12 321 LEU B CA 1
ATOM 7049 C C . LEU B 1 321 ? -10.453 -17.203 -30.328 1 98.12 321 LEU B C 1
ATOM 7051 O O . LEU B 1 321 ? -10.281 -16.047 -29.938 1 98.12 321 LEU B O 1
ATOM 7055 N N . ASP B 1 322 ? -11.57 -17.875 -30.078 1 97.19 322 ASP B N 1
ATOM 7056 C CA . ASP B 1 322 ? -12.75 -17.312 -29.422 1 97.19 322 ASP B CA 1
ATOM 7057 C C . ASP B 1 322 ? -12.602 -17.359 -27.891 1 97.19 322 ASP B C 1
ATOM 7059 O O . ASP B 1 322 ? -12.523 -18.438 -27.312 1 97.19 322 ASP B O 1
ATOM 7063 N N . PRO B 1 323 ? -12.609 -16.203 -27.219 1 95.75 323 PRO B N 1
ATOM 7064 C CA . PRO B 1 323 ? -12.414 -16.172 -25.766 1 95.75 323 PRO B CA 1
ATOM 7065 C C . PRO B 1 323 ? -13.633 -16.656 -24.984 1 95.75 323 PRO B C 1
ATOM 7067 O O . PRO B 1 323 ? -13.57 -16.797 -23.766 1 95.75 323 PRO B O 1
ATOM 7070 N N . THR B 1 324 ? -14.789 -16.969 -25.562 1 93.25 324 THR B N 1
ATOM 7071 C CA . THR B 1 324 ? -16.031 -17.219 -24.859 1 93.25 324 THR B CA 1
ATOM 7072 C C . THR B 1 324 ? -16.328 -18.719 -24.781 1 93.25 324 THR B C 1
ATOM 7074 O O . THR B 1 324 ? -17.375 -19.125 -24.297 1 93.25 324 THR B O 1
ATOM 7077 N N . LEU B 1 325 ? -15.383 -19.547 -25.172 1 91.06 325 LEU B N 1
ATOM 7078 C CA . LEU B 1 325 ? -15.68 -20.984 -25.297 1 91.06 325 LEU B CA 1
ATOM 7079 C C . LEU B 1 325 ? -15.477 -21.688 -23.953 1 91.06 325 LEU B C 1
ATOM 7081 O O . LEU B 1 325 ? -16.109 -22.719 -23.703 1 91.06 325 LEU B O 1
ATOM 7085 N N . GLY B 1 326 ? -14.586 -21.203 -23.094 1 89.81 326 GLY B N 1
ATOM 7086 C CA . GLY B 1 326 ? -14.25 -21.938 -21.875 1 89.81 326 GLY B CA 1
ATOM 7087 C C . GLY B 1 326 ? -13.719 -23.328 -22.156 1 89.81 326 GLY B C 1
ATOM 7088 O O . GLY B 1 326 ? -13.125 -23.578 -23.203 1 89.81 326 GLY B O 1
ATOM 7089 N N . VAL B 1 327 ? -13.727 -24.219 -21.094 1 89.06 327 VAL B N 1
ATOM 7090 C CA . VAL B 1 327 ? -13.391 -25.625 -21.234 1 89.06 327 VAL B CA 1
ATOM 7091 C C . VAL B 1 327 ? -14.656 -26.469 -21.172 1 89.06 327 VAL B C 1
ATOM 7093 O O . VAL B 1 327 ? -15.391 -26.438 -20.172 1 89.06 327 VAL B O 1
ATOM 7096 N N . GLU B 1 328 ? -14.969 -27.078 -22.266 1 84.88 328 GLU B N 1
ATOM 7097 C CA . GLU B 1 328 ? -16.109 -27.969 -22.312 1 84.88 328 GLU B CA 1
ATOM 7098 C C . GLU B 1 328 ? -15.695 -29.422 -22.016 1 84.88 328 GLU B C 1
ATOM 7100 O O . GLU B 1 328 ? -14.688 -29.891 -22.547 1 84.88 328 GLU B O 1
ATOM 7105 N N . TRP B 1 329 ? -16.5 -30.016 -21.219 1 82.19 329 TRP B N 1
ATOM 7106 C CA . TRP B 1 329 ? -16.188 -31.359 -20.75 1 82.19 329 TRP B CA 1
ATOM 7107 C C . TRP B 1 329 ? -16.344 -32.375 -21.875 1 82.19 329 TRP B C 1
ATOM 7109 O O . TRP B 1 329 ? -15.492 -33.25 -22.062 1 82.19 329 TRP B O 1
ATOM 7119 N N . GLU B 1 330 ? -17.344 -32.25 -22.672 1 84.44 330 GLU B N 1
ATOM 7120 C CA . GLU B 1 330 ? -17.766 -33.312 -23.594 1 84.44 330 GLU B CA 1
ATOM 7121 C C . GLU B 1 330 ? -17.031 -33.188 -24.938 1 84.44 330 GLU B C 1
ATOM 7123 O O . GLU B 1 330 ? -16.969 -34.156 -25.703 1 84.44 330 GLU B O 1
ATOM 7128 N N . HIS B 1 331 ? -16.531 -31.984 -25.266 1 88.19 331 HIS B N 1
ATOM 7129 C CA . HIS B 1 331 ? -15.828 -31.797 -26.531 1 88.19 331 HIS B CA 1
ATOM 7130 C C . HIS B 1 331 ? -14.711 -30.766 -26.406 1 88.19 331 HIS B C 1
ATOM 7132 O O . HIS B 1 331 ? -14.766 -29.891 -25.531 1 88.19 331 HIS B O 1
ATOM 7138 N N . PRO B 1 332 ? -13.75 -30.859 -27.312 1 91.19 332 PRO B N 1
ATOM 7139 C CA . PRO B 1 332 ? -12.664 -29.875 -27.266 1 91.19 332 PRO B CA 1
ATOM 7140 C C . PRO B 1 332 ? -13.109 -28.469 -27.656 1 91.19 332 PRO B C 1
ATOM 7142 O O . PRO B 1 332 ? -13.938 -28.312 -28.562 1 91.19 332 PRO B O 1
ATOM 7145 N N . THR B 1 333 ? -12.609 -27.484 -26.953 1 93.81 333 THR B N 1
ATOM 7146 C CA . THR B 1 333 ? -12.883 -26.078 -27.281 1 93.81 333 THR B CA 1
ATOM 7147 C C . THR B 1 333 ? -11.633 -25.391 -27.797 1 93.81 333 THR B C 1
ATOM 7149 O O . THR B 1 333 ? -11.719 -24.469 -28.625 1 93.81 333 THR B O 1
ATOM 7152 N N . TYR B 1 334 ? -10.469 -25.75 -27.344 1 96.88 334 TYR B N 1
ATOM 7153 C CA . TYR B 1 334 ? -9.188 -25.219 -27.781 1 96.88 334 TYR B CA 1
ATOM 7154 C C . TYR B 1 334 ? -8.242 -26.344 -28.188 1 96.88 334 TYR B C 1
ATOM 7156 O O . TYR B 1 334 ? -8.375 -27.484 -27.703 1 96.88 334 TYR B O 1
ATOM 7164 N N . PRO B 1 335 ? -7.375 -26.016 -29.125 1 97.75 335 PRO B N 1
ATOM 7165 C CA . PRO B 1 335 ? -6.402 -27.062 -29.453 1 97.75 335 PRO B CA 1
ATOM 7166 C C . PRO B 1 335 ? -5.441 -27.375 -28.312 1 97.75 335 PRO B C 1
ATOM 7168 O O . PRO B 1 335 ? -5.227 -26.531 -27.438 1 97.75 335 PRO B O 1
ATOM 7171 N N . PHE B 1 336 ? -4.934 -28.656 -28.406 1 97.94 336 PHE B N 1
ATOM 7172 C CA . PHE B 1 336 ? -3.949 -29.078 -27.422 1 97.94 336 PHE B CA 1
ATOM 7173 C C . PHE B 1 336 ? -2.758 -28.125 -27.391 1 97.94 336 PHE B C 1
ATOM 7175 O O . PHE B 1 336 ? -2.234 -27.812 -26.328 1 97.94 336 PHE B O 1
ATOM 7182 N N . SER B 1 337 ? -2.301 -27.703 -28.516 1 98.81 337 SER B N 1
ATOM 7183 C CA . SER B 1 337 ? -1.146 -26.828 -28.688 1 98.81 337 SER B CA 1
ATOM 7184 C C . SER B 1 337 ? -1.26 -26.031 -29.984 1 98.81 337 SER B C 1
ATOM 7186 O O . SER B 1 337 ? -2.129 -26.297 -30.812 1 98.81 337 SER B O 1
ATOM 7188 N N . VAL B 1 338 ? -0.383 -24.984 -30.109 1 98.88 338 VAL B N 1
ATOM 7189 C CA . VAL B 1 338 ? -0.365 -24.188 -31.328 1 98.88 338 VAL B CA 1
ATOM 7190 C C . VAL B 1 338 ? 1.076 -23.969 -31.781 1 98.88 338 VAL B C 1
ATOM 7192 O O . VAL B 1 338 ? 2.008 -24.062 -30.984 1 98.88 338 VAL B O 1
ATOM 7195 N N . LYS B 1 339 ? 1.183 -23.75 -33.062 1 98.81 339 LYS B N 1
ATOM 7196 C CA . LYS B 1 339 ? 2.445 -23.234 -33.594 1 98.81 339 LYS B CA 1
ATOM 7197 C C . LYS B 1 339 ? 2.537 -21.719 -33.438 1 98.81 339 LYS B C 1
ATOM 7199 O O . LYS B 1 339 ? 1.755 -20.984 -34.031 1 98.81 339 LYS B O 1
ATOM 7204 N N . PRO B 1 340 ? 3.467 -21.266 -32.625 1 98.88 340 PRO B N 1
ATOM 7205 C CA . PRO B 1 340 ? 3.58 -19.812 -32.438 1 98.88 340 PRO B CA 1
ATOM 7206 C C . PRO B 1 340 ? 3.836 -19.078 -33.75 1 98.88 340 PRO B C 1
ATOM 7208 O O . PRO B 1 340 ? 4.551 -19.578 -34.625 1 98.88 340 PRO B O 1
ATOM 7211 N N . ASP B 1 341 ? 3.301 -17.844 -33.906 1 98.75 341 ASP B N 1
ATOM 7212 C CA . ASP B 1 341 ? 3.471 -17.031 -35.094 1 98.75 341 ASP B CA 1
ATOM 7213 C C . ASP B 1 341 ? 4.906 -16.531 -35.219 1 98.75 341 ASP B C 1
ATOM 7215 O O . ASP B 1 341 ? 5.391 -16.281 -36.344 1 98.75 341 ASP B O 1
ATOM 7219 N N . GLU B 1 342 ? 5.57 -16.281 -34.094 1 98.62 342 GLU B N 1
ATOM 7220 C CA . GLU B 1 342 ? 6.965 -15.859 -34 1 98.62 342 GLU B CA 1
ATOM 7221 C C . GLU B 1 342 ? 7.723 -16.719 -33 1 98.62 342 GLU B C 1
ATOM 7223 O O . GLU B 1 342 ? 7.125 -17.281 -32.062 1 98.62 342 GLU B O 1
ATOM 7228 N N . PRO B 1 343 ? 9.055 -16.859 -33.188 1 98.62 343 PRO B N 1
ATOM 7229 C CA . PRO B 1 343 ? 9.805 -17.625 -32.219 1 98.62 343 PRO B CA 1
ATOM 7230 C C . PRO B 1 343 ? 9.664 -17.062 -30.797 1 98.62 343 PRO B C 1
ATOM 7232 O O . PRO B 1 343 ? 9.695 -15.844 -30.609 1 98.62 343 PRO B O 1
ATOM 7235 N N . ILE B 1 344 ? 9.531 -17.938 -29.859 1 98.75 344 ILE B N 1
ATOM 7236 C CA . ILE B 1 344 ? 9.297 -17.547 -28.469 1 98.75 344 ILE B CA 1
ATOM 7237 C C . ILE B 1 344 ? 10.617 -17.156 -27.812 1 98.75 344 ILE B C 1
ATOM 7239 O O . ILE B 1 344 ? 11.586 -17.922 -27.844 1 98.75 344 ILE B O 1
ATOM 7243 N N . THR B 1 345 ? 10.664 -15.992 -27.219 1 97.81 345 THR B N 1
ATOM 7244 C CA . THR B 1 345 ? 11.828 -15.523 -26.484 1 97.81 345 THR B CA 1
ATOM 7245 C C . THR B 1 345 ? 11.594 -15.609 -24.984 1 97.81 345 THR B C 1
ATOM 7247 O O . THR B 1 345 ? 10.461 -15.805 -24.531 1 97.81 345 THR B O 1
ATOM 7250 N N . ILE B 1 346 ? 12.695 -15.484 -24.25 1 97.25 346 ILE B N 1
ATOM 7251 C CA . ILE B 1 346 ? 12.57 -15.445 -22.797 1 97.25 346 ILE B CA 1
ATOM 7252 C C . ILE B 1 346 ? 11.766 -14.211 -22.391 1 97.25 346 ILE B C 1
ATOM 7254 O O . ILE B 1 346 ? 10.945 -14.281 -21.469 1 97.25 346 ILE B O 1
ATOM 7258 N N . ASP B 1 347 ? 11.992 -13.102 -23.078 1 97.31 347 ASP B N 1
ATOM 7259 C CA . ASP B 1 347 ? 11.234 -11.875 -22.812 1 97.31 347 ASP B CA 1
ATOM 7260 C C . ASP B 1 347 ? 9.742 -12.094 -23.047 1 97.31 347 ASP B C 1
ATOM 7262 O O . ASP B 1 347 ? 8.914 -11.586 -22.281 1 97.31 347 ASP B O 1
ATOM 7266 N N . PHE B 1 348 ? 9.445 -12.766 -24.125 1 98 348 PHE B N 1
ATOM 7267 C CA . PHE B 1 348 ? 8.047 -13.102 -24.359 1 98 348 PHE B CA 1
ATOM 7268 C C . PHE B 1 348 ? 7.457 -13.852 -23.172 1 98 348 PHE B C 1
ATOM 7270 O O . PHE B 1 348 ? 6.355 -13.539 -22.719 1 98 348 PHE B O 1
ATOM 7277 N N . MET B 1 349 ? 8.18 -14.875 -22.703 1 98.75 349 MET B N 1
ATOM 7278 C CA . MET B 1 349 ? 7.695 -15.695 -21.594 1 98.75 349 MET B CA 1
ATOM 7279 C C . MET B 1 349 ? 7.535 -14.859 -20.328 1 98.75 349 MET B C 1
ATOM 7281 O O . MET B 1 349 ? 6.582 -15.055 -19.562 1 98.75 349 MET B O 1
ATOM 7285 N N . ARG B 1 350 ? 8.492 -13.961 -20.047 1 98.56 350 ARG B N 1
ATOM 7286 C CA . ARG B 1 350 ? 8.352 -13.062 -18.906 1 98.56 350 ARG B CA 1
ATOM 7287 C C . ARG B 1 350 ? 7.059 -12.258 -19 1 98.56 350 ARG B C 1
ATOM 7289 O O . ARG B 1 350 ? 6.32 -12.148 -18.016 1 98.56 350 ARG B O 1
ATOM 7296 N N . ARG B 1 351 ? 6.734 -11.734 -20.172 1 98 351 ARG B N 1
ATOM 7297 C CA . ARG B 1 351 ? 5.52 -10.953 -20.375 1 98 351 ARG B CA 1
ATOM 7298 C C . ARG B 1 351 ? 4.273 -11.812 -20.219 1 98 351 ARG B C 1
ATOM 7300 O O . ARG B 1 351 ? 3.262 -11.359 -19.688 1 98 351 ARG B O 1
ATOM 7307 N N . LEU B 1 352 ? 4.398 -13.039 -20.719 1 98.56 352 LEU B N 1
ATOM 7308 C CA . LEU B 1 352 ? 3.277 -13.961 -20.594 1 98.56 352 LEU B CA 1
ATOM 7309 C C . LEU B 1 352 ? 2.902 -14.156 -19.125 1 98.56 352 LEU B C 1
ATOM 7311 O O . LEU B 1 352 ? 1.728 -14.055 -18.766 1 98.56 352 LEU B O 1
ATOM 7315 N N . TYR B 1 353 ? 3.852 -14.352 -18.25 1 98.5 353 TYR B N 1
ATOM 7316 C CA . TYR B 1 353 ? 3.586 -14.656 -16.859 1 98.5 353 TYR B CA 1
ATOM 7317 C C . TYR B 1 353 ? 3.297 -13.391 -16.062 1 98.5 353 TYR B C 1
ATOM 7319 O O . TYR B 1 353 ? 2.951 -13.445 -14.883 1 98.5 353 TYR B O 1
ATOM 7327 N N . ARG B 1 354 ? 3.434 -12.203 -16.703 1 98.25 354 ARG B N 1
ATOM 7328 C CA . ARG B 1 354 ? 3.078 -10.93 -16.078 1 98.25 354 ARG B CA 1
ATOM 7329 C C . ARG B 1 354 ? 1.76 -10.398 -16.641 1 98.25 354 ARG B C 1
ATOM 7331 O O . ARG B 1 354 ? 1.356 -9.273 -16.328 1 98.25 354 ARG B O 1
ATOM 7338 N N . ASP B 1 355 ? 0.981 -11.195 -17.406 1 98.12 355 ASP B N 1
ATOM 7339 C CA . ASP B 1 355 ? -0.153 -10.766 -18.219 1 98.12 355 ASP B CA 1
ATOM 7340 C C . ASP B 1 355 ? -1.42 -10.648 -17.375 1 98.12 355 ASP B C 1
ATOM 7342 O O . ASP B 1 355 ? -1.723 -11.531 -16.562 1 98.12 355 ASP B O 1
ATOM 7346 N N . HIS B 1 356 ? -2.15 -9.5 -17.562 1 97.62 356 HIS B N 1
ATOM 7347 C CA . HIS B 1 356 ? -3.453 -9.266 -16.953 1 97.62 356 HIS B CA 1
ATOM 7348 C C . HIS B 1 356 ? -4.531 -9.062 -18.016 1 97.62 356 HIS B C 1
ATOM 7350 O O . HIS B 1 356 ? -5.48 -8.305 -17.812 1 97.62 356 HIS B O 1
ATOM 7356 N N . MET B 1 357 ? -4.305 -9.664 -19.188 1 97.38 357 MET B N 1
ATOM 7357 C CA . MET B 1 357 ? -5.195 -9.625 -20.344 1 97.38 357 MET B CA 1
ATOM 7358 C C . MET B 1 357 ? -5.293 -8.219 -20.922 1 97.38 357 MET B C 1
ATOM 7360 O O . MET B 1 357 ? -6.355 -7.809 -21.391 1 97.38 357 MET B O 1
ATOM 7364 N N . GLU B 1 358 ? -4.273 -7.449 -20.734 1 96.81 358 GLU B N 1
ATOM 7365 C CA . GLU B 1 358 ? -4.223 -6.078 -21.234 1 96.81 358 GLU B CA 1
ATOM 7366 C C . GLU B 1 358 ? -4.562 -6.016 -22.719 1 96.81 358 GLU B C 1
ATOM 7368 O O . GLU B 1 358 ? -4.145 -6.875 -23.5 1 96.81 358 GLU B O 1
ATOM 7373 N N . GLY B 1 359 ? -5.352 -5.082 -23.078 1 96.19 359 GLY B N 1
ATOM 7374 C CA . GLY B 1 359 ? -5.668 -4.844 -24.484 1 96.19 359 GLY B CA 1
ATOM 7375 C C . GLY B 1 359 ? -6.824 -5.691 -24.984 1 96.19 359 GLY B C 1
ATOM 7376 O O . GLY B 1 359 ? -7.172 -5.637 -26.156 1 96.19 359 GLY B O 1
ATOM 7377 N N . THR B 1 360 ? -7.406 -6.512 -24.172 1 97.12 360 THR B N 1
ATOM 7378 C CA . THR B 1 360 ? -8.555 -7.332 -24.516 1 97.12 360 THR B CA 1
ATOM 7379 C C . THR B 1 360 ? -9.812 -6.84 -23.812 1 97.12 360 THR B C 1
ATOM 7381 O O . THR B 1 360 ? -9.742 -5.953 -22.953 1 97.12 360 THR B O 1
ATOM 7384 N N . PRO B 1 361 ? -11.008 -7.391 -24.156 1 95.12 361 PRO B N 1
ATOM 7385 C CA . PRO B 1 361 ? -12.234 -7.016 -23.453 1 95.12 361 PRO B CA 1
ATOM 7386 C C . PRO B 1 361 ? -12.227 -7.465 -22 1 95.12 361 PRO B C 1
ATOM 7388 O O . PRO B 1 361 ? -13.102 -7.066 -21.219 1 95.12 361 PRO B O 1
ATOM 7391 N N . TYR B 1 362 ? -11.258 -8.266 -21.609 1 96.38 362 TYR B N 1
ATOM 7392 C CA . TYR B 1 362 ? -11.195 -8.828 -20.266 1 96.38 362 TYR B CA 1
ATOM 7393 C C . TYR B 1 362 ? -10.047 -8.227 -19.469 1 96.38 362 TYR B C 1
ATOM 7395 O O . TYR B 1 362 ? -9.594 -8.812 -18.484 1 96.38 362 TYR B O 1
ATOM 7403 N N . ASP B 1 363 ? -9.594 -7.023 -19.938 1 97.06 363 ASP B N 1
ATOM 7404 C CA . ASP B 1 363 ? -8.461 -6.309 -19.359 1 97.06 363 ASP B CA 1
ATOM 7405 C C . ASP B 1 363 ? -8.75 -5.895 -17.922 1 97.06 363 ASP B C 1
ATOM 7407 O O . ASP B 1 363 ? -9.633 -5.07 -17.672 1 97.06 363 ASP B O 1
ATOM 7411 N N . LEU B 1 364 ? -7.969 -6.441 -17 1 96.75 364 LEU B N 1
ATOM 7412 C CA . LEU B 1 364 ? -8.203 -6.191 -15.578 1 96.75 364 LEU B CA 1
ATOM 7413 C C . LEU B 1 364 ? -7.676 -4.82 -15.172 1 96.75 364 LEU B C 1
ATOM 7415 O O . LEU B 1 364 ? -7.988 -4.324 -14.086 1 96.75 364 LEU B O 1
ATOM 7419 N N . THR B 1 365 ? -6.875 -4.156 -16.016 1 96 365 THR B N 1
ATOM 7420 C CA . THR B 1 365 ? -6.289 -2.855 -15.703 1 96 365 THR B CA 1
ATOM 7421 C C . THR B 1 365 ? -7.16 -1.726 -16.25 1 96 365 THR B C 1
ATOM 7423 O O . THR B 1 365 ? -6.727 -0.574 -16.312 1 96 365 THR B O 1
ATOM 7426 N N . ASP B 1 366 ? -8.359 -2.016 -16.625 1 93.19 366 ASP B N 1
ATOM 7427 C CA . ASP B 1 366 ? -9.195 -0.979 -17.219 1 93.19 366 ASP B CA 1
ATOM 7428 C C . ASP B 1 366 ? -10.578 -0.953 -16.578 1 93.19 366 ASP B C 1
ATOM 7430 O O . ASP B 1 366 ? -11.508 -0.357 -17.125 1 93.19 366 ASP B O 1
ATOM 7434 N N . HIS B 1 367 ? -10.789 -1.522 -15.469 1 93.56 367 HIS B N 1
ATOM 7435 C CA . HIS B 1 367 ? -12.055 -1.452 -14.75 1 93.56 367 HIS B CA 1
ATOM 7436 C C . HIS B 1 367 ? -12.164 -0.152 -13.953 1 93.56 367 HIS B C 1
ATOM 7438 O O . HIS B 1 367 ? -11.219 0.234 -13.258 1 93.56 367 HIS B O 1
ATOM 7444 N N . VAL B 1 368 ? -13.312 0.437 -14.047 1 93.62 368 VAL B N 1
ATOM 7445 C CA . VAL B 1 368 ? -13.477 1.765 -13.469 1 93.62 368 VAL B CA 1
ATOM 7446 C C . VAL B 1 368 ? -13.547 1.657 -11.945 1 93.62 368 VAL B C 1
ATOM 7448 O O . VAL B 1 368 ? -12.758 2.275 -11.234 1 93.62 368 VAL B O 1
ATOM 7451 N N . VAL B 1 369 ? -14.492 0.837 -11.391 1 95.69 369 VAL B N 1
ATOM 7452 C CA . VAL B 1 369 ? -14.68 0.778 -9.945 1 95.69 369 VAL B CA 1
ATOM 7453 C C . VAL B 1 369 ? -13.758 -0.28 -9.344 1 95.69 369 VAL B C 1
ATOM 7455 O O . VAL B 1 369 ? -12.992 0.006 -8.422 1 95.69 369 VAL B O 1
ATOM 7458 N N . ALA B 1 370 ? -13.68 -1.476 -10 1 94.94 370 ALA B N 1
ATOM 7459 C CA . ALA B 1 370 ? -12.906 -2.584 -9.445 1 94.94 370 ALA B CA 1
ATOM 7460 C C . ALA B 1 370 ? -11.414 -2.273 -9.453 1 94.94 370 ALA B C 1
ATOM 7462 O O . ALA B 1 370 ? -10.664 -2.746 -8.594 1 94.94 370 ALA B O 1
ATOM 7463 N N . GLY B 1 371 ? -10.992 -1.462 -10.406 1 95.56 371 GLY B N 1
ATOM 7464 C CA . GLY B 1 371 ? -9.586 -1.097 -10.508 1 95.56 371 GLY B CA 1
ATOM 7465 C C . GLY B 1 371 ? -9.18 -0.006 -9.531 1 95.56 371 GLY B C 1
ATOM 7466 O O . GLY B 1 371 ? -8 0.32 -9.414 1 95.56 371 GLY B O 1
ATOM 7467 N N . GLY B 1 372 ? -10.18 0.566 -8.82 1 94.06 372 GLY B N 1
ATOM 7468 C CA . GLY B 1 372 ? -9.883 1.692 -7.953 1 94.06 372 GLY B CA 1
ATOM 7469 C C . GLY B 1 372 ? -9.5 2.947 -8.711 1 94.06 372 GLY B C 1
ATOM 7470 O O . GLY B 1 372 ? -9.578 2.982 -9.945 1 94.06 372 GLY B O 1
ATOM 7471 N N . PRO B 1 373 ? -9.023 3.949 -7.918 1 92.44 373 PRO B N 1
ATOM 7472 C CA . PRO B 1 373 ? -8.703 5.227 -8.555 1 92.44 373 PRO B CA 1
ATOM 7473 C C . PRO B 1 373 ? -7.512 5.125 -9.508 1 92.44 373 PRO B C 1
ATOM 7475 O O . PRO B 1 373 ? -7.34 5.98 -10.383 1 92.44 373 PRO B O 1
ATOM 7478 N N . PHE B 1 374 ? -6.738 4.012 -9.359 1 92.56 374 PHE B N 1
ATOM 7479 C CA . PHE B 1 374 ? -5.5 3.979 -10.133 1 92.56 374 PHE B CA 1
ATOM 7480 C C . PHE B 1 374 ? -5.324 2.627 -10.812 1 92.56 374 PHE B C 1
ATOM 7482 O O . PHE B 1 374 ? -4.195 2.17 -11.016 1 92.56 374 PHE B O 1
ATOM 7489 N N . LYS B 1 375 ? -6.375 1.924 -11.125 1 94.44 375 LYS B N 1
ATOM 7490 C CA . LYS B 1 375 ? -6.527 0.842 -12.094 1 94.44 375 LYS B CA 1
ATOM 7491 C C . LYS B 1 375 ? -5.684 -0.367 -11.703 1 94.44 375 LYS B C 1
ATOM 7493 O O . LYS B 1 375 ? -4.984 -0.94 -12.547 1 94.44 375 LYS B O 1
ATOM 7498 N N . THR B 1 376 ? -5.672 -0.759 -10.461 1 95.69 376 THR B N 1
ATOM 7499 C CA . THR B 1 376 ? -5.016 -1.997 -10.055 1 95.69 376 THR B CA 1
ATOM 7500 C C . THR B 1 376 ? -5.703 -3.205 -10.68 1 95.69 376 THR B C 1
ATOM 7502 O O . THR B 1 376 ? -6.93 -3.238 -10.789 1 95.69 376 THR B O 1
ATOM 7505 N N . PRO B 1 377 ? -4.953 -4.254 -11.156 1 96.5 377 PRO B N 1
ATOM 7506 C CA . PRO B 1 377 ? -5.555 -5.477 -11.703 1 96.5 377 PRO B CA 1
ATOM 7507 C C . PRO B 1 377 ? -5.934 -6.48 -10.617 1 96.5 377 PRO B C 1
ATOM 7509 O O . PRO B 1 377 ? -6.508 -7.531 -10.914 1 96.5 377 PRO B O 1
ATOM 7512 N N . VAL B 1 378 ? -5.695 -6.207 -9.383 1 92.38 378 VAL B N 1
ATOM 7513 C CA . VAL B 1 378 ? -5.844 -7.168 -8.297 1 92.38 378 VAL B CA 1
ATOM 7514 C C . VAL B 1 378 ? -7.305 -7.238 -7.863 1 92.38 378 VAL B C 1
ATOM 7516 O O . VAL B 1 378 ? -7.965 -6.207 -7.711 1 92.38 378 VAL B O 1
ATOM 7519 N N . ARG B 1 379 ? -7.785 -8.453 -7.766 1 90.44 379 ARG B N 1
ATOM 7520 C CA . ARG B 1 379 ? -9.125 -8.766 -7.266 1 90.44 379 ARG B CA 1
ATOM 7521 C C . ARG B 1 379 ? -9.055 -9.68 -6.043 1 90.44 379 ARG B C 1
ATOM 7523 O O . ARG B 1 379 ? -8.828 -10.883 -6.176 1 90.44 379 ARG B O 1
ATOM 7530 N N . TYR B 1 380 ? -9.289 -9.094 -4.879 1 80.69 380 TYR B N 1
ATOM 7531 C CA . TYR B 1 380 ? -9.188 -9.867 -3.645 1 80.69 380 TYR B CA 1
ATOM 7532 C C . TYR B 1 380 ? -10.414 -10.75 -3.453 1 80.69 380 TYR B C 1
ATOM 7534 O O . TYR B 1 380 ? -11.539 -10.344 -3.746 1 80.69 380 TYR B O 1
ATOM 7542 N N . PRO B 1 381 ? -10.156 -11.938 -2.977 1 74 381 PRO B N 1
ATOM 7543 C CA . PRO B 1 381 ? -11.305 -12.812 -2.74 1 74 381 PRO B CA 1
ATOM 7544 C C . PRO B 1 381 ? -12.273 -12.242 -1.7 1 74 381 PRO B C 1
ATOM 7546 O O . PRO B 1 381 ? -11.836 -11.688 -0.691 1 74 381 PRO B O 1
ATOM 7549 N N . GLY B 1 382 ? -13.539 -12.289 -1.948 1 64.75 382 GLY B N 1
ATOM 7550 C CA . GLY B 1 382 ? -14.555 -11.656 -1.126 1 64.75 382 GLY B CA 1
ATOM 7551 C C . GLY B 1 382 ? -14.977 -12.508 0.058 1 64.75 382 GLY B C 1
ATOM 7552 O O . GLY B 1 382 ? -15.727 -12.047 0.922 1 64.75 382 GLY B O 1
ATOM 7553 N N . GLY B 1 383 ? -14.539 -13.633 0.077 1 69.94 383 GLY B N 1
ATOM 7554 C CA . GLY B 1 383 ? -14.906 -14.492 1.195 1 69.94 383 GLY B CA 1
ATOM 7555 C C . GLY B 1 383 ? -16.406 -14.711 1.312 1 69.94 383 GLY B C 1
ATOM 7556 O O . GLY B 1 383 ? -17.062 -15.094 0.34 1 69.94 383 GLY B O 1
ATOM 7557 N N . ARG B 1 384 ? -16.953 -14.32 2.469 1 71.81 384 ARG B N 1
ATOM 7558 C CA . ARG B 1 384 ? -18.359 -14.531 2.775 1 71.81 384 ARG B CA 1
ATOM 7559 C C . ARG B 1 384 ? -19.25 -13.633 1.918 1 71.81 384 ARG B C 1
ATOM 7561 O O . ARG B 1 384 ? -20.359 -14.031 1.536 1 71.81 384 ARG B O 1
ATOM 7568 N N . ALA B 1 385 ? -18.766 -12.5 1.56 1 82.62 385 ALA B N 1
ATOM 7569 C CA . ALA B 1 385 ? -19.547 -11.562 0.768 1 82.62 385 ALA B CA 1
ATOM 7570 C C . ALA B 1 385 ? -19.812 -12.109 -0.633 1 82.62 385 ALA B C 1
ATOM 7572 O O . ALA B 1 385 ? -20.922 -11.992 -1.159 1 82.62 385 ALA B O 1
ATOM 7573 N N . GLU B 1 386 ? -18.828 -12.773 -1.159 1 82.38 386 GLU B N 1
ATOM 7574 C CA . GLU B 1 386 ? -18.969 -13.352 -2.494 1 82.38 386 GLU B CA 1
ATOM 7575 C C . GLU B 1 386 ? -20.016 -14.469 -2.508 1 82.38 386 GLU B C 1
ATOM 7577 O O . GLU B 1 386 ? -20.734 -14.633 -3.494 1 82.38 386 GLU B O 1
ATOM 7582 N N . ALA B 1 387 ? -20.047 -15.117 -1.417 1 78 387 ALA B N 1
ATOM 7583 C CA . ALA B 1 387 ? -20.953 -16.266 -1.317 1 78 387 ALA B CA 1
ATOM 7584 C C . ALA B 1 387 ? -22.406 -15.82 -1.38 1 78 387 ALA B C 1
ATOM 7586 O O . ALA B 1 387 ? -23.312 -16.641 -1.626 1 78 387 ALA B O 1
ATOM 7587 N N . THR B 1 388 ? -22.641 -14.57 -1.219 1 83.56 388 THR B N 1
ATOM 7588 C CA . THR B 1 388 ? -24 -14.07 -1.243 1 83.56 388 THR B CA 1
ATOM 7589 C C . THR B 1 388 ? -24.484 -13.867 -2.68 1 83.56 388 THR B C 1
ATOM 7591 O O . THR B 1 388 ? -25.672 -13.688 -2.924 1 83.56 388 THR B O 1
ATOM 7594 N N . PHE B 1 389 ? -23.609 -13.977 -3.598 1 86.44 389 PHE B N 1
ATOM 7595 C CA . PHE B 1 389 ? -23.953 -13.812 -5.004 1 86.44 389 PHE B CA 1
ATOM 7596 C C . PHE B 1 389 ? -24.266 -15.156 -5.645 1 86.44 389 PHE B C 1
ATOM 7598 O O . PHE B 1 389 ? -23.516 -16.125 -5.48 1 86.44 389 PHE B O 1
ATOM 7605 N N . LYS B 1 390 ? -25.375 -15.266 -6.305 1 81.5 390 LYS B N 1
ATOM 7606 C CA . LYS B 1 390 ? -25.719 -16.484 -7.023 1 81.5 390 LYS B CA 1
ATOM 7607 C C . LYS B 1 390 ? -24.844 -16.672 -8.266 1 81.5 390 LYS B C 1
ATOM 7609 O O . LYS B 1 390 ? -24.594 -17.797 -8.695 1 81.5 390 LYS B O 1
ATOM 7614 N N . HIS B 1 391 ? -24.578 -15.508 -8.805 1 88.44 391 HIS B N 1
ATOM 7615 C CA . HIS B 1 391 ? -23.688 -15.492 -9.961 1 88.44 391 HIS B CA 1
ATOM 7616 C C . HIS B 1 391 ? -22.734 -14.305 -9.898 1 88.44 391 HIS B C 1
ATOM 7618 O O . HIS B 1 391 ? -23.062 -13.258 -9.336 1 88.44 391 HIS B O 1
ATOM 7624 N N . GLY B 1 392 ? -21.547 -14.516 -10.344 1 90.44 392 GLY B N 1
ATOM 7625 C CA . GLY B 1 392 ? -20.516 -13.492 -10.352 1 90.44 392 GLY B CA 1
ATOM 7626 C C . GLY B 1 392 ? -19.109 -14.055 -10.156 1 90.44 392 GLY B C 1
ATOM 7627 O O . GLY B 1 392 ? -18.938 -15.102 -9.531 1 90.44 392 GLY B O 1
ATOM 7628 N N . ALA B 1 393 ? -18.188 -13.398 -10.727 1 92.19 393 ALA B N 1
ATOM 7629 C CA . ALA B 1 393 ? -16.781 -13.789 -10.633 1 92.19 393 ALA B CA 1
ATOM 7630 C C . ALA B 1 393 ? -15.867 -12.672 -11.109 1 92.19 393 ALA B C 1
ATOM 7632 O O . ALA B 1 393 ? -16.344 -11.648 -11.625 1 92.19 393 ALA B O 1
ATOM 7633 N N . TRP B 1 394 ? -14.68 -12.773 -10.82 1 91.56 394 TRP B N 1
ATOM 7634 C CA . TRP B 1 394 ? -13.633 -11.977 -11.461 1 91.56 394 TRP B CA 1
ATOM 7635 C C . TRP B 1 394 ? -12.875 -12.812 -12.484 1 91.56 394 TRP B C 1
ATOM 7637 O O . TRP B 1 394 ? -12.742 -14.031 -12.328 1 91.56 394 TRP B O 1
ATOM 7647 N N . GLU B 1 395 ? -12.359 -12.102 -13.508 1 92.88 395 GLU B N 1
ATOM 7648 C CA . GLU B 1 395 ? -11.438 -12.781 -14.414 1 92.88 395 GLU B CA 1
ATOM 7649 C C . GLU B 1 395 ? -10.188 -13.25 -13.672 1 92.88 395 GLU B C 1
ATOM 7651 O O . GLU B 1 395 ? -9.695 -12.57 -12.773 1 92.88 395 GLU B O 1
ATOM 7656 N N . ARG B 1 396 ? -9.75 -14.422 -14.047 1 92.94 396 ARG B N 1
ATOM 7657 C CA . ARG B 1 396 ? -8.508 -14.977 -13.531 1 92.94 396 ARG B CA 1
ATOM 7658 C C . ARG B 1 396 ? -7.375 -14.805 -14.547 1 92.94 396 ARG B C 1
ATOM 7660 O O . ARG B 1 396 ? -7.316 -15.516 -15.547 1 92.94 396 ARG B O 1
ATOM 7667 N N . ALA B 1 397 ? -6.426 -13.914 -14.266 1 94.81 397 ALA B N 1
ATOM 7668 C CA . ALA B 1 397 ? -5.309 -13.648 -15.172 1 94.81 397 ALA B CA 1
ATOM 7669 C C . ALA B 1 397 ? -4.195 -14.68 -14.977 1 94.81 397 ALA B C 1
ATOM 7671 O O . ALA B 1 397 ? -4.223 -15.461 -14.023 1 94.81 397 ALA B O 1
ATOM 7672 N N . ILE B 1 398 ? -3.254 -14.688 -15.906 1 96.62 398 ILE B N 1
ATOM 7673 C CA . ILE B 1 398 ? -2.084 -15.555 -15.773 1 96.62 398 ILE B CA 1
ATOM 7674 C C . ILE B 1 398 ? -1.229 -15.086 -14.594 1 96.62 398 ILE B C 1
ATOM 7676 O O . ILE B 1 398 ? -0.812 -15.891 -13.766 1 96.62 398 ILE B O 1
ATOM 7680 N N . SER B 1 399 ? -1.032 -13.75 -14.555 1 95.56 399 SER B N 1
ATOM 7681 C CA . SER B 1 399 ? -0.368 -13.211 -13.367 1 95.56 399 SER B CA 1
ATOM 7682 C C . SER B 1 399 ? -1.369 -12.922 -12.258 1 95.56 399 SER B C 1
ATOM 7684 O O . SER B 1 399 ? -2.348 -12.203 -12.461 1 95.56 399 SER B O 1
ATOM 7686 N N . GLU B 1 400 ? -1.114 -13.5 -11.172 1 90.06 400 GLU B N 1
ATOM 7687 C CA . GLU B 1 400 ? -2.041 -13.367 -10.047 1 90.06 400 GLU B CA 1
ATOM 7688 C C . GLU B 1 400 ? -1.333 -12.828 -8.812 1 90.06 400 GLU B C 1
ATOM 7690 O O . GLU B 1 400 ? -0.147 -13.086 -8.602 1 90.06 400 GLU B O 1
ATOM 7695 N N . GLU B 1 401 ? -2.119 -12.117 -7.961 1 86.81 401 GLU B N 1
ATOM 7696 C CA . GLU B 1 401 ? -1.574 -11.492 -6.758 1 86.81 401 GLU B CA 1
ATOM 7697 C C . GLU B 1 401 ? -1.154 -12.539 -5.734 1 86.81 401 GLU B C 1
ATOM 7699 O O . GLU B 1 401 ? -0.322 -12.273 -4.863 1 86.81 401 GLU B O 1
ATOM 7704 N N . HIS B 1 402 ? -1.626 -13.711 -5.797 1 82.5 402 HIS B N 1
ATOM 7705 C CA . HIS B 1 402 ? -1.283 -14.711 -4.789 1 82.5 402 HIS B CA 1
ATOM 7706 C C . HIS B 1 402 ? -0.35 -15.773 -5.359 1 82.5 402 HIS B C 1
ATOM 7708 O O . HIS B 1 402 ? -0.398 -16.938 -4.949 1 82.5 402 HIS B O 1
ATOM 7714 N N . SER B 1 403 ? 0.403 -15.414 -6.34 1 89.88 403 SER B N 1
ATOM 7715 C CA . SER B 1 403 ? 1.461 -16.312 -6.797 1 89.88 403 SER B CA 1
ATOM 7716 C C . SER B 1 403 ? 2.631 -16.328 -5.82 1 89.88 403 SER B C 1
ATOM 7718 O O . SER B 1 403 ? 3.078 -15.281 -5.359 1 89.88 403 SER B O 1
ATOM 7720 N N . TYR B 1 404 ? 3.117 -17.484 -5.508 1 89.69 404 TYR B N 1
ATOM 7721 C CA . TYR B 1 404 ? 4.27 -17.594 -4.621 1 89.69 404 TYR B CA 1
ATOM 7722 C C . TYR B 1 404 ? 5.57 -17.578 -5.41 1 89.69 404 TYR B C 1
ATOM 7724 O O . TYR B 1 404 ? 6.625 -17.219 -4.879 1 89.69 404 TYR B O 1
ATOM 7732 N N . TYR B 1 405 ? 5.453 -18.047 -6.59 1 94.12 405 TYR B N 1
ATOM 7733 C CA . TYR B 1 405 ? 6.578 -17.875 -7.5 1 94.12 405 TYR B CA 1
ATOM 7734 C C . TYR B 1 405 ? 6.18 -18.203 -8.93 1 94.12 405 TYR B C 1
ATOM 7736 O O . TYR B 1 405 ? 5.117 -18.797 -9.164 1 94.12 405 TYR B O 1
ATOM 7744 N N . GLY B 1 406 ? 6.941 -17.766 -9.828 1 96.38 406 GLY B N 1
ATOM 7745 C CA . GLY B 1 406 ? 6.961 -18.203 -11.211 1 96.38 406 GLY B CA 1
ATOM 7746 C C . GLY B 1 406 ? 8.359 -18.484 -11.734 1 96.38 406 GLY B C 1
ATOM 7747 O O . GLY B 1 406 ? 9.344 -17.969 -11.195 1 96.38 406 GLY B O 1
ATOM 7748 N N . PHE B 1 407 ? 8.422 -19.344 -12.711 1 98.12 407 PHE B N 1
ATOM 7749 C CA . PHE B 1 407 ? 9.742 -19.531 -13.297 1 98.12 407 PHE B CA 1
ATOM 7750 C C . PHE B 1 407 ? 9.625 -19.969 -14.75 1 98.12 407 PHE B C 1
ATOM 7752 O O . PHE B 1 407 ? 8.555 -20.359 -15.203 1 98.12 407 PHE B O 1
ATOM 7759 N N . ILE B 1 408 ? 10.703 -19.797 -15.43 1 98.75 408 ILE B N 1
ATOM 7760 C CA . ILE B 1 408 ? 10.938 -20.219 -16.812 1 98.75 408 ILE B CA 1
ATOM 7761 C C . ILE B 1 408 ? 12.195 -21.078 -16.875 1 98.75 408 ILE B C 1
ATOM 7763 O O . ILE B 1 408 ? 13.312 -20.578 -16.781 1 98.75 408 ILE B O 1
ATOM 7767 N N . ALA B 1 409 ? 11.984 -22.375 -17.016 1 98.75 409 ALA B N 1
ATOM 7768 C CA . ALA B 1 409 ? 13.117 -23.297 -17.141 1 98.75 409 ALA B CA 1
ATOM 7769 C C . ALA B 1 409 ? 13.438 -23.562 -18.625 1 98.75 409 ALA B C 1
ATOM 7771 O O . ALA B 1 409 ? 12.555 -23.953 -19.391 1 98.75 409 ALA B O 1
ATOM 7772 N N . VAL B 1 410 ? 14.633 -23.359 -18.984 1 97.94 410 VAL B N 1
ATOM 7773 C CA . VAL B 1 410 ? 15.07 -23.547 -20.359 1 97.94 410 VAL B CA 1
ATOM 7774 C C . VAL B 1 410 ? 16.156 -24.625 -20.422 1 97.94 410 VAL B C 1
ATOM 7776 O O . VAL B 1 410 ? 17.203 -24.484 -19.766 1 97.94 410 VAL B O 1
ATOM 7779 N N . THR B 1 411 ? 15.891 -25.594 -21.156 1 97.56 411 THR B N 1
ATOM 7780 C CA . THR B 1 411 ? 16.844 -26.672 -21.328 1 97.56 411 THR B CA 1
ATOM 7781 C C . THR B 1 411 ? 17.391 -26.703 -22.75 1 97.56 411 THR B C 1
ATOM 7783 O O . THR B 1 411 ? 16.641 -26.766 -23.719 1 97.56 411 THR B O 1
ATOM 7786 N N . TYR B 1 412 ? 18.703 -26.734 -22.812 1 93.75 412 TYR B N 1
ATOM 7787 C CA . TYR B 1 412 ? 19.375 -26.781 -24.109 1 93.75 412 TYR B CA 1
ATOM 7788 C C . TYR B 1 412 ? 20.016 -28.141 -24.344 1 93.75 412 TYR B C 1
ATOM 7790 O O . TYR B 1 412 ? 20.344 -28.844 -23.391 1 93.75 412 TYR B O 1
ATOM 7798 N N . LYS B 1 413 ? 20.188 -28.484 -25.562 1 87.94 413 LYS B N 1
ATOM 7799 C CA . LYS B 1 413 ? 20.781 -29.766 -25.906 1 87.94 413 LYS B CA 1
ATOM 7800 C C . LYS B 1 413 ? 22.281 -29.766 -25.656 1 87.94 413 LYS B C 1
ATOM 7802 O O . LYS B 1 413 ? 22.844 -30.75 -25.156 1 87.94 413 LYS B O 1
ATOM 7807 N N . ASN B 1 414 ? 22.938 -28.688 -25.953 1 82.81 414 ASN B N 1
ATOM 7808 C CA . ASN B 1 414 ? 24.391 -28.75 -25.969 1 82.81 414 ASN B CA 1
ATOM 7809 C C . ASN B 1 414 ? 25 -27.609 -25.141 1 82.81 414 ASN B C 1
ATOM 7811 O O . ASN B 1 414 ? 26.125 -27.188 -25.406 1 82.81 414 ASN B O 1
ATOM 7815 N N . LYS B 1 415 ? 24.25 -27.047 -24.297 1 84.38 415 LYS B N 1
ATOM 7816 C CA . LYS B 1 415 ? 24.766 -26.016 -23.406 1 84.38 415 LYS B CA 1
ATOM 7817 C C . LYS B 1 415 ? 24.125 -26.094 -22.031 1 84.38 415 LYS B C 1
ATOM 7819 O O . LYS B 1 415 ? 23.328 -27.016 -21.766 1 84.38 415 LYS B O 1
ATOM 7824 N N . TYR B 1 416 ? 24.625 -25.281 -21.125 1 85.31 416 TYR B N 1
ATOM 7825 C CA . TYR B 1 416 ? 24.062 -25.266 -19.766 1 85.31 416 TYR B CA 1
ATOM 7826 C C . TYR B 1 416 ? 22.609 -24.828 -19.781 1 85.31 416 TYR B C 1
ATOM 7828 O O . TYR B 1 416 ? 22.156 -24.156 -20.719 1 85.31 416 TYR B O 1
ATOM 7836 N N . ASN B 1 417 ? 21.875 -25.328 -18.797 1 94.38 417 ASN B N 1
ATOM 7837 C CA . ASN B 1 417 ? 20.469 -25 -18.641 1 94.38 417 ASN B CA 1
ATOM 7838 C C . ASN B 1 417 ? 20.266 -23.844 -17.672 1 94.38 417 ASN B C 1
ATOM 7840 O O . ASN B 1 417 ? 21.172 -23.5 -16.922 1 94.38 417 ASN B O 1
ATOM 7844 N N . VAL B 1 418 ? 19.125 -23.234 -17.766 1 94.75 418 VAL B N 1
ATOM 7845 C CA . VAL B 1 418 ? 18.875 -22.062 -16.922 1 94.75 418 VAL B CA 1
ATOM 7846 C C . VAL B 1 418 ? 17.438 -22.094 -16.406 1 94.75 418 VAL B C 1
ATOM 7848 O O . VAL B 1 418 ? 16.516 -22.422 -17.156 1 94.75 418 VAL B O 1
ATOM 7851 N N . VAL B 1 419 ? 17.266 -21.797 -15.148 1 96.44 419 VAL B N 1
ATOM 7852 C CA . VAL B 1 419 ? 15.969 -21.453 -14.578 1 96.44 419 VAL B CA 1
ATOM 7853 C C . VAL B 1 419 ? 15.898 -19.969 -14.281 1 96.44 419 VAL B C 1
ATOM 7855 O O . VAL B 1 419 ? 16.703 -19.438 -13.492 1 96.44 419 VAL B O 1
ATOM 7858 N N . TYR B 1 420 ? 15.039 -19.266 -14.969 1 97 420 TYR B N 1
ATOM 7859 C CA . TYR B 1 420 ? 14.711 -17.906 -14.562 1 97 420 TYR B CA 1
ATOM 7860 C C . TYR B 1 420 ? 13.602 -17.891 -13.516 1 97 420 TYR B C 1
ATOM 7862 O O . TYR B 1 420 ? 12.43 -18.125 -13.836 1 97 420 TYR B O 1
ATOM 7870 N N . PHE B 1 421 ? 13.969 -17.609 -12.258 1 96.5 421 PHE B N 1
ATOM 7871 C CA . PHE B 1 421 ? 13.055 -17.75 -11.133 1 96.5 421 PHE B CA 1
ATOM 7872 C C . PHE B 1 421 ? 12.578 -16.375 -10.648 1 96.5 421 PHE B C 1
ATOM 7874 O O . PHE B 1 421 ? 13.391 -15.477 -10.43 1 96.5 421 PHE B O 1
ATOM 7881 N N . ALA B 1 422 ? 11.297 -16.234 -10.531 1 97 422 ALA B N 1
ATOM 7882 C CA . ALA B 1 422 ? 10.672 -15.023 -10.008 1 97 422 ALA B CA 1
ATOM 7883 C C . ALA B 1 422 ? 9.875 -15.32 -8.742 1 97 422 ALA B C 1
ATOM 7885 O O . ALA B 1 422 ? 8.758 -15.828 -8.805 1 97 422 ALA B O 1
ATOM 7886 N N . PRO B 1 423 ? 10.43 -14.938 -7.562 1 94.88 423 PRO B N 1
ATOM 7887 C CA . PRO B 1 423 ? 9.648 -15.133 -6.336 1 94.88 423 PRO B CA 1
ATOM 7888 C C . PRO B 1 423 ? 8.422 -14.227 -6.266 1 94.88 423 PRO B C 1
ATOM 7890 O O . PRO B 1 423 ? 8.469 -13.086 -6.742 1 94.88 423 PRO B O 1
ATOM 7893 N N . SER B 1 424 ? 7.375 -14.703 -5.672 1 93.38 424 SER B N 1
ATOM 7894 C CA . SER B 1 424 ? 6.109 -13.992 -5.562 1 93.38 424 SER B CA 1
ATOM 7895 C C . SER B 1 424 ? 5.457 -13.812 -6.934 1 93.38 424 SER B C 1
ATOM 7897 O O . SER B 1 424 ? 5.672 -14.617 -7.84 1 93.38 424 SER B O 1
ATOM 7899 N N . SER B 1 425 ? 4.582 -12.82 -7.098 1 94.69 425 SER B N 1
ATOM 7900 C CA . SER B 1 425 ? 3.875 -12.586 -8.352 1 94.69 425 SER B CA 1
ATOM 7901 C C . SER B 1 425 ? 4.805 -12.016 -9.414 1 94.69 425 SER B C 1
ATOM 7903 O O . SER B 1 425 ? 5.457 -10.992 -9.188 1 94.69 425 SER B O 1
ATOM 7905 N N . PRO B 1 426 ? 4.793 -12.516 -10.555 1 97.56 426 PRO B N 1
ATOM 7906 C CA . PRO B 1 426 ? 5.758 -12.109 -11.578 1 97.56 426 PRO B CA 1
ATOM 7907 C C . PRO B 1 426 ? 5.641 -10.633 -11.945 1 97.56 426 PRO B C 1
ATOM 7909 O O . PRO B 1 426 ? 6.645 -9.984 -12.242 1 97.56 426 PRO B O 1
ATOM 7912 N N . HIS B 1 427 ? 4.461 -10.047 -11.93 1 97.5 427 HIS B N 1
ATOM 7913 C CA . HIS B 1 427 ? 4.32 -8.648 -12.32 1 97.5 427 HIS B CA 1
ATOM 7914 C C . HIS B 1 427 ? 5.039 -7.73 -11.344 1 97.5 427 HIS B C 1
ATOM 7916 O O . HIS B 1 427 ? 5.41 -6.609 -11.695 1 97.5 427 HIS B O 1
ATOM 7922 N N . GLY B 1 428 ? 5.195 -8.164 -10.141 1 97.25 428 GLY B N 1
ATOM 7923 C CA . GLY B 1 428 ? 5.914 -7.375 -9.148 1 97.25 428 GLY B CA 1
ATOM 7924 C C . GLY B 1 428 ? 7.281 -7.934 -8.82 1 97.25 428 GLY B C 1
ATOM 7925 O O . GLY B 1 428 ? 7.922 -7.496 -7.859 1 97.25 428 GLY B O 1
ATOM 7926 N N . SER B 1 429 ? 7.781 -8.906 -9.562 1 97.56 429 SER B N 1
ATOM 7927 C CA . SER B 1 429 ? 9.031 -9.602 -9.289 1 97.56 429 SER B CA 1
ATOM 7928 C C . SER B 1 429 ? 10.023 -9.43 -10.445 1 97.56 429 SER B C 1
ATOM 7930 O O . SER B 1 429 ? 9.781 -8.656 -11.367 1 97.56 429 SER B O 1
ATOM 7932 N N . VAL B 1 430 ? 11.18 -9.992 -10.258 1 97.38 430 VAL B N 1
ATOM 7933 C CA . VAL B 1 430 ? 12.219 -10.039 -11.281 1 97.38 430 VAL B CA 1
ATOM 7934 C C . VAL B 1 430 ? 12.695 -11.477 -11.461 1 97.38 430 VAL B C 1
ATOM 7936 O O . VAL B 1 430 ? 12.812 -12.227 -10.492 1 97.38 430 VAL B O 1
ATOM 7939 N N . PHE B 1 431 ? 12.859 -11.844 -12.703 1 97.19 431 PHE B N 1
ATOM 7940 C CA . PHE B 1 431 ? 13.359 -13.18 -13 1 97.19 431 PHE B CA 1
ATOM 7941 C C . PHE B 1 431 ? 14.867 -13.25 -12.852 1 97.19 431 PHE B C 1
ATOM 7943 O O . PHE B 1 431 ? 15.602 -12.633 -13.625 1 97.19 431 PHE B O 1
ATOM 7950 N N . VAL B 1 432 ? 15.305 -14.055 -11.898 1 93.25 432 VAL B N 1
ATOM 7951 C CA . VAL B 1 432 ? 16.734 -14.203 -11.664 1 93.25 432 VAL B CA 1
ATOM 7952 C C . VAL B 1 432 ? 17.188 -15.586 -12.141 1 93.25 432 VAL B C 1
ATOM 7954 O O . VAL B 1 432 ? 16.484 -16.578 -11.969 1 93.25 432 VAL B O 1
ATOM 7957 N N . PRO B 1 433 ? 18.391 -15.664 -12.695 1 92.19 433 PRO B N 1
ATOM 7958 C CA . PRO B 1 433 ? 18.828 -16.922 -13.305 1 92.19 433 PRO B CA 1
ATOM 7959 C C . PRO B 1 433 ? 19.484 -17.859 -12.297 1 92.19 433 PRO B C 1
ATOM 7961 O O . PRO B 1 433 ? 20.203 -17.406 -11.391 1 92.19 433 PRO B O 1
ATOM 7964 N N . ILE B 1 434 ? 19.219 -19.078 -12.406 1 91.44 434 ILE B N 1
ATOM 7965 C CA . ILE B 1 434 ? 19.922 -20.203 -11.789 1 91.44 434 ILE B CA 1
ATOM 7966 C C . ILE B 1 434 ? 20.516 -21.094 -12.867 1 91.44 434 ILE B C 1
ATOM 7968 O O . ILE B 1 434 ? 19.781 -21.719 -13.648 1 91.44 434 ILE B O 1
ATOM 7972 N N . ILE B 1 435 ? 21.812 -21.141 -12.891 1 91.88 435 ILE B N 1
ATOM 7973 C CA . ILE B 1 435 ? 22.469 -22.016 -13.852 1 91.88 435 ILE B CA 1
ATOM 7974 C C . ILE B 1 435 ? 22.406 -23.453 -13.359 1 91.88 435 ILE B C 1
ATOM 7976 O O . ILE B 1 435 ? 22.703 -23.75 -12.203 1 91.88 435 ILE B O 1
ATOM 7980 N N . VAL B 1 436 ? 22.016 -24.328 -14.25 1 94.06 436 VAL B N 1
ATOM 7981 C CA . VAL B 1 436 ? 21.906 -25.734 -13.906 1 94.06 436 VAL B CA 1
ATOM 7982 C C . VAL B 1 436 ? 22.75 -26.562 -14.867 1 94.06 436 VAL B C 1
ATOM 7984 O O . VAL B 1 436 ? 22.531 -26.547 -16.078 1 94.06 436 VAL B O 1
ATOM 7987 N N . LYS B 1 437 ? 23.688 -27.266 -14.391 1 90.62 437 LYS B N 1
ATOM 7988 C CA . LYS B 1 437 ? 24.594 -28.094 -15.164 1 90.62 437 LYS B CA 1
ATOM 7989 C C . LYS B 1 437 ? 25.188 -29.203 -14.289 1 90.62 437 LYS B C 1
ATOM 7991 O O . LYS B 1 437 ? 25.141 -29.125 -13.062 1 90.62 437 LYS B O 1
ATOM 7996 N N . PRO B 1 438 ? 25.688 -30.188 -15 1 87.81 438 PRO B N 1
ATOM 7997 C CA . PRO B 1 438 ? 26.375 -31.219 -14.211 1 87.81 438 PRO B CA 1
ATOM 7998 C C . PRO B 1 438 ? 27.516 -30.641 -13.367 1 87.81 438 PRO B C 1
ATOM 8000 O O . PRO B 1 438 ? 28.234 -29.766 -13.82 1 87.81 438 PRO B O 1
ATOM 8003 N N . SER B 1 439 ? 27.641 -31.016 -12.164 1 82.19 439 SER B N 1
ATOM 8004 C CA . SER B 1 439 ? 28.703 -30.641 -11.234 1 82.19 439 SER B CA 1
ATOM 8005 C C . SER B 1 439 ? 28.703 -29.141 -10.969 1 82.19 439 SER B C 1
ATOM 8007 O O . SER B 1 439 ? 29.766 -28.531 -10.859 1 82.19 439 SER B O 1
ATOM 8009 N N . GLN B 1 440 ? 27.484 -28.594 -11 1 83.56 440 GLN B N 1
ATOM 8010 C CA . GLN B 1 440 ? 27.422 -27.172 -10.719 1 83.56 440 GLN B CA 1
ATOM 8011 C C . GLN B 1 440 ? 28.016 -26.859 -9.344 1 83.56 440 GLN B C 1
ATOM 8013 O O . GLN B 1 440 ? 27.953 -27.688 -8.43 1 83.56 440 GLN B O 1
ATOM 8018 N N . THR B 1 441 ? 28.562 -25.594 -9.141 1 79.69 441 THR B N 1
ATOM 8019 C CA . THR B 1 441 ? 29.234 -25.188 -7.914 1 79.69 441 THR B CA 1
ATOM 8020 C C . THR B 1 441 ? 28.281 -24.469 -6.977 1 79.69 441 THR B C 1
ATOM 8022 O O . THR B 1 441 ? 28.438 -24.516 -5.754 1 79.69 441 THR B O 1
ATOM 8025 N N . VAL B 1 442 ? 27.375 -23.766 -7.57 1 78.81 442 VAL B N 1
ATOM 8026 C CA . VAL B 1 442 ? 26.391 -23.078 -6.746 1 78.81 442 VAL B CA 1
ATOM 8027 C C . VAL B 1 442 ? 25.312 -24.062 -6.281 1 78.81 442 VAL B C 1
ATOM 8029 O O . VAL B 1 442 ? 24.609 -24.641 -7.102 1 78.81 442 VAL B O 1
ATOM 8032 N N . LYS B 1 443 ? 25.297 -24.156 -4.941 1 83.38 443 LYS B N 1
ATOM 8033 C CA . LYS B 1 443 ? 24.359 -25.141 -4.398 1 83.38 443 LYS B CA 1
ATOM 8034 C C . LYS B 1 443 ? 23.422 -24.5 -3.365 1 83.38 443 LYS B C 1
ATOM 8036 O O . LYS B 1 443 ? 22.703 -25.203 -2.654 1 83.38 443 LYS B O 1
ATOM 8041 N N . SER B 1 444 ? 23.594 -23.25 -3.283 1 84.62 444 SER B N 1
ATOM 8042 C CA . SER B 1 444 ? 22.734 -22.469 -2.408 1 84.62 444 SER B CA 1
ATOM 8043 C C . SER B 1 444 ? 22.625 -21.016 -2.869 1 84.62 444 SER B C 1
ATOM 8045 O O . SER B 1 444 ? 23.625 -20.422 -3.27 1 84.62 444 SER B O 1
ATOM 8047 N N . ILE B 1 445 ? 21.438 -20.531 -2.92 1 88.44 445 ILE B N 1
ATOM 8048 C CA . ILE B 1 445 ? 21.172 -19.125 -3.184 1 88.44 445 ILE B CA 1
ATOM 8049 C C . ILE B 1 445 ? 20.344 -18.547 -2.033 1 88.44 445 ILE B C 1
ATOM 8051 O O . ILE B 1 445 ? 19.125 -18.625 -2.027 1 88.44 445 ILE B O 1
ATOM 8055 N N . PRO B 1 446 ? 20.984 -17.922 -1.091 1 87.44 446 PRO B N 1
ATOM 8056 C CA . PRO B 1 446 ? 20.359 -17.578 0.187 1 87.44 446 PRO B CA 1
ATOM 8057 C C . PRO B 1 446 ? 19.109 -16.719 0.016 1 87.44 446 PRO B C 1
ATOM 8059 O O . PRO B 1 446 ? 18.094 -16.984 0.659 1 87.44 446 PRO B O 1
ATOM 8062 N N . CYS B 1 447 ? 19.062 -15.781 -0.858 1 90.25 447 CYS B N 1
ATOM 8063 C CA . CYS B 1 447 ? 17.922 -14.891 -0.981 1 90.25 447 CYS B CA 1
ATOM 8064 C C . CYS B 1 447 ? 16.703 -15.633 -1.54 1 90.25 447 CYS B C 1
ATOM 8066 O O . CYS B 1 447 ? 15.578 -15.148 -1.455 1 90.25 447 CYS B O 1
ATOM 8068 N N . LEU B 1 448 ? 16.906 -16.797 -2.156 1 91.94 448 LEU B N 1
ATOM 8069 C CA . LEU B 1 448 ? 15.812 -17.609 -2.66 1 91.94 448 LEU B CA 1
ATOM 8070 C C . LEU B 1 448 ? 15.445 -18.703 -1.657 1 91.94 448 LEU B C 1
ATOM 8072 O O . LEU B 1 448 ? 14.391 -19.328 -1.775 1 91.94 448 LEU B O 1
ATOM 8076 N N . GLU B 1 449 ? 16.281 -18.891 -0.647 1 89.25 449 GLU B N 1
ATOM 8077 C CA . GLU B 1 449 ? 16.031 -19.906 0.375 1 89.25 449 GLU B CA 1
ATOM 8078 C C . GLU B 1 449 ? 15.273 -19.312 1.56 1 89.25 449 GLU B C 1
ATOM 8080 O O . GLU B 1 449 ? 14.57 -20.031 2.271 1 89.25 449 GLU B O 1
ATOM 8085 N N . TYR B 1 450 ? 15.492 -18.016 1.811 1 81.38 450 TYR B N 1
ATOM 8086 C CA . TYR B 1 450 ? 14.766 -17.312 2.871 1 81.38 450 TYR B CA 1
ATOM 8087 C C . TYR B 1 450 ? 13.352 -16.969 2.428 1 81.38 450 TYR B C 1
ATOM 8089 O O . TYR B 1 450 ? 13 -15.797 2.303 1 81.38 450 TYR B O 1
ATOM 8097 N N . SER B 1 451 ? 12.547 -17.953 2.23 1 75.75 451 SER B N 1
ATOM 8098 C CA . SER B 1 451 ? 11.234 -17.797 1.614 1 75.75 451 SER B CA 1
ATOM 8099 C C . SER B 1 451 ? 10.125 -18.328 2.52 1 75.75 451 SER B C 1
ATOM 8101 O O . SER B 1 451 ? 9.688 -19.469 2.363 1 75.75 451 SER B O 1
ATOM 8103 N N . TRP B 1 452 ? 9.922 -17.594 3.605 1 78.19 452 TRP B N 1
ATOM 8104 C CA . TRP B 1 452 ? 8.82 -17.906 4.512 1 78.19 452 TRP B CA 1
ATOM 8105 C C . TRP B 1 452 ? 7.93 -16.688 4.719 1 78.19 452 TRP B C 1
ATOM 8107 O O . TRP B 1 452 ? 8.422 -15.594 5.012 1 78.19 452 TRP B O 1
ATOM 8117 N N . GLN B 1 453 ? 6.652 -16.891 4.555 1 75.88 453 GLN B N 1
ATOM 8118 C CA . GLN B 1 453 ? 5.707 -15.773 4.551 1 75.88 453 GLN B CA 1
ATOM 8119 C C . GLN B 1 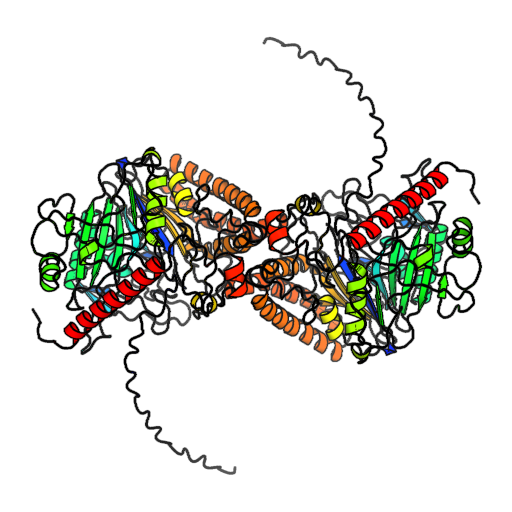453 ? 5.414 -15.297 5.969 1 75.88 453 GLN B C 1
ATOM 8121 O O . GLN B 1 453 ? 4.965 -14.164 6.168 1 75.88 453 GLN B O 1
ATOM 8126 N N . GLY B 1 454 ? 5.668 -16.156 6.953 1 73.31 454 GLY B N 1
ATOM 8127 C CA . GLY B 1 454 ? 5.191 -15.883 8.297 1 73.31 454 GLY B CA 1
ATOM 8128 C C . GLY B 1 454 ? 6.043 -14.867 9.039 1 73.31 454 GLY B C 1
ATOM 8129 O O . GLY B 1 454 ? 5.648 -14.375 10.102 1 73.31 454 GLY B O 1
ATOM 8130 N N . GLU B 1 455 ? 7.156 -14.555 8.469 1 76.44 455 GLU B N 1
ATOM 8131 C CA . GLU B 1 455 ? 8.055 -13.594 9.094 1 76.44 455 GLU B CA 1
ATOM 8132 C C . GLU B 1 455 ? 8.789 -12.758 8.047 1 76.44 455 GLU B C 1
ATOM 8134 O O . GLU B 1 455 ? 9.461 -13.312 7.168 1 76.44 455 GLU B O 1
ATOM 8139 N N . VAL B 1 456 ? 8.672 -11.5 8.25 1 81.69 456 VAL B N 1
ATOM 8140 C CA . VAL B 1 456 ? 9.344 -10.617 7.297 1 81.69 456 VAL B CA 1
ATOM 8141 C C . VAL B 1 456 ? 10.852 -10.797 7.398 1 81.69 456 VAL B C 1
ATOM 8143 O O . VAL B 1 456 ? 11.406 -10.836 8.5 1 81.69 456 VAL B O 1
ATOM 8146 N N . ASN B 1 457 ? 11.438 -10.969 6.266 1 86.31 457 ASN B N 1
ATOM 8147 C CA . ASN B 1 457 ? 12.891 -11.102 6.148 1 86.31 457 ASN B CA 1
ATOM 8148 C C . ASN B 1 457 ? 13.445 -10.195 5.059 1 86.31 457 ASN B C 1
ATOM 8150 O O . ASN B 1 457 ? 13.195 -10.414 3.871 1 86.31 457 ASN B O 1
ATOM 8154 N N . ASP B 1 458 ? 14.266 -9.227 5.449 1 83.38 458 ASP B N 1
ATOM 8155 C CA . ASP B 1 458 ? 14.734 -8.219 4.504 1 83.38 458 ASP B CA 1
ATOM 8156 C C . ASP B 1 458 ? 15.867 -8.758 3.639 1 83.38 458 ASP B C 1
ATOM 8158 O O . ASP B 1 458 ? 16.375 -8.047 2.768 1 83.38 458 ASP B O 1
ATOM 8162 N N . SER B 1 459 ? 16.234 -10.016 3.797 1 89.38 459 SER B N 1
ATOM 8163 C CA . SER B 1 459 ? 17.219 -10.656 2.936 1 89.38 459 SER B CA 1
ATOM 8164 C C . SER B 1 459 ? 16.562 -11.609 1.947 1 89.38 459 SER B C 1
ATOM 8166 O O . SER B 1 459 ? 17.234 -12.281 1.172 1 89.38 459 SER B O 1
ATOM 8168 N N . SER B 1 460 ? 15.312 -11.703 2.018 1 92.81 460 SER B N 1
ATOM 8169 C CA . SER B 1 460 ? 14.523 -12.578 1.147 1 92.81 460 SER B CA 1
ATOM 8170 C C . SER B 1 460 ? 14.094 -11.852 -0.12 1 92.81 460 SER B C 1
ATOM 8172 O O . SER B 1 460 ? 13.477 -10.781 -0.049 1 92.81 460 SER B O 1
ATOM 8174 N N . LEU B 1 461 ? 14.383 -12.461 -1.281 1 94.69 461 LEU B N 1
ATOM 8175 C CA . LEU B 1 461 ? 13.914 -11.867 -2.529 1 94.69 461 LEU B CA 1
ATOM 8176 C C . LEU B 1 461 ? 12.398 -12.016 -2.664 1 94.69 461 LEU B C 1
ATOM 8178 O O . LEU B 1 461 ? 11.75 -11.203 -3.334 1 94.69 461 LEU B O 1
ATOM 8182 N N . TRP B 1 462 ? 11.852 -13.016 -2.047 1 93.56 462 TRP B N 1
ATOM 8183 C CA . TRP B 1 462 ? 10.398 -13.156 -2.053 1 93.56 462 TRP B CA 1
ATOM 8184 C C . TRP B 1 462 ? 9.734 -11.992 -1.333 1 93.56 462 TRP B C 1
ATOM 8186 O O . TRP B 1 462 ? 8.805 -11.375 -1.861 1 93.56 462 TRP B O 1
ATOM 8196 N N . TRP B 1 463 ? 10.234 -11.648 -0.193 1 92.25 463 TRP B N 1
ATOM 8197 C CA . TRP B 1 463 ? 9.648 -10.547 0.563 1 92.25 463 TRP B CA 1
ATOM 8198 C C . TRP B 1 463 ? 9.844 -9.227 -0.161 1 92.25 463 TRP B C 1
ATOM 8200 O O . TRP B 1 463 ? 8.969 -8.352 -0.123 1 92.25 463 TRP B O 1
ATOM 8210 N N . ALA B 1 464 ? 11.023 -9.086 -0.758 1 94.94 464 ALA B N 1
ATOM 8211 C CA . ALA B 1 464 ? 11.227 -7.891 -1.571 1 94.94 464 ALA B CA 1
ATOM 8212 C C . ALA B 1 464 ? 10.156 -7.781 -2.658 1 94.94 464 ALA B C 1
ATOM 8214 O O . ALA B 1 464 ? 9.523 -6.734 -2.805 1 94.94 464 ALA B O 1
ATOM 8215 N N . ALA B 1 465 ? 9.953 -8.844 -3.361 1 95.69 465 ALA B N 1
ATOM 8216 C CA . ALA B 1 465 ? 9 -8.859 -4.469 1 95.69 465 ALA B CA 1
ATOM 8217 C C . ALA B 1 465 ? 7.566 -8.711 -3.961 1 95.69 465 ALA B C 1
ATOM 8219 O O . ALA B 1 465 ? 6.754 -8.016 -4.574 1 95.69 465 ALA B O 1
ATOM 8220 N N . GLU B 1 466 ? 7.297 -9.422 -2.902 1 93.19 466 GLU B N 1
ATOM 8221 C CA . GLU B 1 466 ? 5.969 -9.359 -2.307 1 93.19 466 GLU B CA 1
ATOM 8222 C C . GLU B 1 466 ? 5.625 -7.934 -1.876 1 93.19 466 GLU B C 1
ATOM 8224 O O . GLU B 1 466 ? 4.504 -7.465 -2.09 1 93.19 466 GLU B O 1
ATOM 8229 N N . THR B 1 467 ? 6.57 -7.254 -1.282 1 93.75 467 THR B N 1
ATOM 8230 C CA . THR B 1 467 ? 6.379 -5.875 -0.849 1 93.75 467 THR B CA 1
ATOM 8231 C C . THR B 1 467 ? 6.141 -4.957 -2.047 1 93.75 467 THR B C 1
ATOM 8233 O O . THR B 1 467 ? 5.23 -4.125 -2.025 1 93.75 467 THR B O 1
ATOM 8236 N N . VAL B 1 468 ? 6.895 -5.117 -3.055 1 96.56 468 VAL B N 1
ATOM 8237 C CA . VAL B 1 468 ? 6.746 -4.32 -4.27 1 96.56 468 VAL B CA 1
ATOM 8238 C C . VAL B 1 468 ? 5.371 -4.566 -4.883 1 96.56 468 VAL B C 1
ATOM 8240 O O . VAL B 1 468 ? 4.656 -3.617 -5.223 1 96.56 468 VAL B O 1
ATOM 8243 N N . ALA B 1 469 ? 5.012 -5.832 -4.984 1 95.5 469 ALA B N 1
ATOM 8244 C CA . ALA B 1 469 ? 3.736 -6.191 -5.598 1 95.5 469 ALA B CA 1
ATOM 8245 C C . ALA B 1 469 ? 2.568 -5.566 -4.84 1 95.5 469 ALA B C 1
ATOM 8247 O O . ALA B 1 469 ? 1.629 -5.051 -5.449 1 95.5 469 ALA B O 1
ATOM 8248 N N . ASN B 1 470 ? 2.584 -5.57 -3.549 1 93.62 470 ASN B N 1
ATOM 8249 C CA . ASN B 1 470 ? 1.504 -5 -2.75 1 93.62 470 ASN B CA 1
ATOM 8250 C C . ASN B 1 470 ? 1.489 -3.477 -2.834 1 93.62 470 ASN B C 1
ATOM 8252 O O . ASN B 1 470 ? 0.434 -2.871 -3.033 1 93.62 470 ASN B O 1
ATOM 8256 N N . VAL B 1 471 ? 2.643 -2.846 -2.711 1 95.12 471 VAL B N 1
ATOM 8257 C CA . VAL B 1 471 ? 2.736 -1.39 -2.719 1 95.12 471 VAL B CA 1
ATOM 8258 C C . VAL B 1 471 ? 2.264 -0.85 -4.066 1 95.12 471 VAL B C 1
ATOM 8260 O O . VAL B 1 471 ? 1.637 0.209 -4.133 1 95.12 471 VAL B O 1
ATOM 8263 N N . MET B 1 472 ? 2.418 -1.576 -5.125 1 95.19 472 MET B N 1
ATOM 8264 C CA . MET B 1 472 ? 1.999 -1.156 -6.457 1 95.19 472 MET B CA 1
ATOM 8265 C C . MET B 1 472 ? 0.487 -0.969 -6.52 1 95.19 472 MET B C 1
ATOM 8267 O O . MET B 1 472 ? -0.015 -0.198 -7.34 1 95.19 472 MET B O 1
ATOM 8271 N N . ASP B 1 473 ? -0.206 -1.644 -5.652 1 93.25 473 ASP B N 1
ATOM 8272 C CA . ASP B 1 473 ? -1.663 -1.571 -5.676 1 93.25 473 ASP B CA 1
ATOM 8273 C C . ASP B 1 473 ? -2.15 -0.18 -5.277 1 93.25 473 ASP B C 1
ATOM 8275 O O . ASP B 1 473 ? -3.305 0.175 -5.523 1 93.25 473 ASP B O 1
ATOM 8279 N N . LEU B 1 474 ? -1.286 0.619 -4.68 1 92.94 474 LEU B N 1
ATOM 8280 C CA . LEU B 1 474 ? -1.66 1.951 -4.219 1 92.94 474 LEU B CA 1
ATOM 8281 C C . LEU B 1 474 ? -1.887 2.893 -5.398 1 92.94 474 LEU B C 1
ATOM 8283 O O . LEU B 1 474 ? -2.748 3.771 -5.34 1 92.94 474 LEU B O 1
ATOM 8287 N N . LYS B 1 475 ? -1.141 2.68 -6.434 1 92.69 475 LYS B N 1
ATOM 8288 C CA . LYS B 1 475 ? -1.185 3.535 -7.617 1 92.69 475 LYS B CA 1
ATOM 8289 C C . LYS B 1 475 ? -0.631 2.809 -8.844 1 92.69 475 LYS B C 1
ATOM 8291 O O . LYS B 1 475 ? 0.254 3.324 -9.523 1 92.69 475 LYS B O 1
ATOM 8296 N N . TYR B 1 476 ? -1.244 1.772 -9.188 1 94.94 476 TYR B N 1
ATOM 8297 C CA . TYR B 1 476 ? -0.73 0.76 -10.102 1 94.94 476 TYR B CA 1
ATOM 8298 C C . TYR B 1 476 ? -0.425 1.362 -11.469 1 94.94 476 TYR B C 1
ATOM 8300 O O . TYR B 1 476 ? 0.654 1.145 -12.023 1 94.94 476 TYR B O 1
ATOM 8308 N N . MET B 1 477 ? -1.325 2.111 -12.07 1 92.31 477 MET B N 1
ATOM 8309 C CA . MET B 1 477 ? -1.195 2.541 -13.461 1 92.31 477 MET B CA 1
ATOM 8310 C C . MET B 1 477 ? 0.074 3.363 -13.656 1 92.31 477 MET B C 1
ATOM 8312 O O . MET B 1 477 ? 0.598 3.445 -14.773 1 92.31 477 MET B O 1
ATOM 8316 N N . TYR B 1 478 ? 0.591 3.938 -12.531 1 90.94 478 TYR B N 1
ATOM 8317 C CA . TYR B 1 478 ? 1.825 4.707 -12.633 1 90.94 478 TYR B CA 1
ATOM 8318 C C . TYR B 1 478 ? 3.018 3.895 -12.141 1 90.94 478 TYR B C 1
ATOM 8320 O O . TYR B 1 478 ? 4.055 3.84 -12.805 1 90.94 478 TYR B O 1
ATOM 8328 N N . MET B 1 479 ? 2.881 3.24 -10.945 1 93.5 479 MET B N 1
ATOM 8329 C CA . MET B 1 479 ? 3.982 2.525 -10.312 1 93.5 479 MET B CA 1
ATOM 8330 C C . MET B 1 479 ? 4.465 1.378 -11.188 1 93.5 479 MET B C 1
ATOM 8332 O O . MET B 1 479 ? 5.656 1.059 -11.203 1 93.5 479 MET B O 1
ATOM 8336 N N . VAL B 1 480 ? 3.584 0.775 -12 1 96 480 VAL B N 1
ATOM 8337 C CA . VAL B 1 480 ? 3.938 -0.373 -12.828 1 96 480 VAL B CA 1
ATOM 8338 C C . VAL B 1 480 ? 4.984 0.037 -13.859 1 96 480 VAL B C 1
ATOM 8340 O O . VAL B 1 480 ? 5.836 -0.77 -14.25 1 96 480 VAL B O 1
ATOM 8343 N N . ASN B 1 481 ? 4.934 1.289 -14.289 1 95.19 481 ASN B N 1
ATOM 8344 C CA . ASN B 1 481 ? 5.918 1.761 -15.258 1 95.19 481 ASN B CA 1
ATOM 8345 C C . ASN B 1 481 ? 7.324 1.771 -14.664 1 95.19 481 ASN B C 1
ATOM 8347 O O . ASN B 1 481 ? 8.289 1.388 -15.336 1 95.19 481 ASN B O 1
ATOM 8351 N N . ASP B 1 482 ? 7.434 2.234 -13.422 1 94.81 482 ASP B N 1
ATOM 8352 C CA . ASP B 1 482 ? 8.727 2.223 -12.75 1 94.81 482 ASP B CA 1
ATOM 8353 C C . ASP B 1 482 ? 9.211 0.794 -12.508 1 94.81 482 ASP B C 1
ATOM 8355 O O . ASP B 1 482 ? 10.398 0.497 -12.656 1 94.81 482 ASP B O 1
ATOM 8359 N N . VAL B 1 483 ? 8.305 -0.066 -12.125 1 97.69 483 VAL B N 1
ATOM 8360 C CA . VAL B 1 483 ? 8.656 -1.457 -11.859 1 97.69 483 VAL B CA 1
ATOM 8361 C C . VAL B 1 483 ? 9.125 -2.133 -13.141 1 97.69 483 VAL B C 1
ATOM 8363 O O . VAL B 1 483 ? 10.156 -2.809 -13.156 1 97.69 483 VAL B O 1
ATOM 8366 N N . ARG B 1 484 ? 8.383 -1.952 -14.242 1 97.94 484 ARG B N 1
ATOM 8367 C CA . ARG B 1 484 ? 8.75 -2.541 -15.523 1 97.94 484 ARG B CA 1
ATOM 8368 C C . ARG B 1 484 ? 10.109 -2.033 -15.992 1 97.94 484 ARG B C 1
ATOM 8370 O O . ARG B 1 484 ? 10.906 -2.789 -16.562 1 97.94 484 ARG B O 1
ATOM 8377 N N . LYS B 1 485 ? 10.352 -0.737 -15.758 1 97.5 485 LYS B N 1
ATOM 8378 C CA . LYS B 1 485 ? 11.656 -0.177 -16.109 1 97.5 485 LYS B CA 1
ATOM 8379 C C . LYS B 1 485 ? 12.773 -0.851 -15.312 1 97.5 485 LYS B C 1
ATOM 8381 O O . LYS B 1 485 ? 13.82 -1.189 -15.867 1 97.5 485 LYS B O 1
ATOM 8386 N N . ALA B 1 486 ? 12.562 -0.972 -14.039 1 97.44 486 ALA B N 1
ATOM 8387 C CA . ALA B 1 486 ? 13.547 -1.638 -13.188 1 97.44 486 ALA B CA 1
ATOM 8388 C C . ALA B 1 486 ? 13.734 -3.096 -13.602 1 97.44 486 ALA B C 1
ATOM 8390 O O . ALA B 1 486 ? 14.859 -3.596 -13.656 1 97.44 486 ALA B O 1
ATOM 8391 N N . GLN B 1 487 ? 12.633 -3.785 -13.852 1 98.19 487 GLN B N 1
ATOM 8392 C CA . GLN B 1 487 ? 12.688 -5.156 -14.352 1 98.19 487 GLN B CA 1
ATOM 8393 C C . GLN B 1 487 ? 13.547 -5.242 -15.617 1 98.19 487 GLN B C 1
ATOM 8395 O O . GLN B 1 487 ? 14.453 -6.078 -15.703 1 98.19 487 GLN B O 1
ATOM 8400 N N . PHE B 1 488 ? 13.227 -4.41 -16.547 1 97.44 488 PHE B N 1
ATOM 8401 C CA . PHE B 1 488 ? 13.961 -4.398 -17.812 1 97.44 488 PHE B CA 1
ATOM 8402 C C . PHE B 1 488 ? 15.445 -4.164 -17.562 1 97.44 488 PHE B C 1
ATOM 8404 O O . PHE B 1 488 ? 16.297 -4.828 -18.172 1 97.44 488 PHE B O 1
ATOM 8411 N N . GLY B 1 489 ? 15.734 -3.199 -16.703 1 96.5 489 GLY B N 1
ATOM 8412 C CA . GLY B 1 489 ? 17.125 -2.916 -16.391 1 96.5 489 GLY B CA 1
ATOM 8413 C C . GLY B 1 489 ? 17.875 -4.121 -15.859 1 96.5 489 GLY B C 1
ATOM 8414 O O . GLY B 1 489 ? 18.953 -4.453 -16.344 1 96.5 489 GLY B O 1
ATOM 8415 N N . ILE B 1 490 ? 17.344 -4.785 -14.93 1 95.69 490 ILE B N 1
ATOM 8416 C CA . ILE B 1 490 ? 17.984 -5.926 -14.289 1 95.69 490 ILE B CA 1
ATOM 8417 C C . ILE B 1 490 ? 18.016 -7.113 -15.25 1 95.69 490 ILE B C 1
ATOM 8419 O O . ILE B 1 490 ? 19.062 -7.723 -15.461 1 95.69 490 ILE B O 1
ATOM 8423 N N . GLU B 1 491 ? 16.922 -7.441 -15.883 1 96.88 491 GLU B N 1
ATOM 8424 C CA . GLU B 1 491 ? 16.781 -8.633 -16.719 1 96.88 491 GLU B CA 1
ATOM 8425 C C . GLU B 1 491 ? 17.578 -8.508 -18 1 96.88 491 GLU B C 1
ATOM 8427 O O . GLU B 1 491 ? 18.109 -9.5 -18.516 1 96.88 491 GLU B O 1
ATOM 8432 N N . SER B 1 492 ? 17.656 -7.285 -18.531 1 95.75 492 SER B N 1
ATOM 8433 C CA . SER B 1 492 ? 18.484 -7.09 -19.734 1 95.75 492 SER B CA 1
ATOM 8434 C C . SER B 1 492 ? 19.953 -7.336 -19.422 1 95.75 492 SER B C 1
ATOM 8436 O O . SER B 1 492 ? 20.688 -7.855 -20.266 1 95.75 492 SER B O 1
ATOM 8438 N N . LYS B 1 493 ? 20.391 -6.891 -18.234 1 92.44 493 LYS B N 1
ATOM 8439 C CA . LYS B 1 493 ? 21.766 -7.172 -17.828 1 92.44 493 LYS B CA 1
ATOM 8440 C C . LYS B 1 493 ? 22 -8.672 -17.688 1 92.44 493 LYS B C 1
ATOM 8442 O O . LYS B 1 493 ? 23.062 -9.172 -18.062 1 92.44 493 LYS B O 1
ATOM 8447 N N . ILE B 1 494 ? 21.062 -9.328 -17.203 1 92.19 494 ILE B N 1
ATOM 8448 C CA . ILE B 1 494 ? 21.141 -10.773 -17.062 1 92.19 494 ILE B CA 1
ATOM 8449 C C . ILE B 1 494 ? 21.219 -11.414 -18.453 1 92.19 494 ILE B C 1
ATOM 8451 O O . ILE B 1 494 ? 22.062 -12.273 -18.703 1 92.19 494 ILE B O 1
ATOM 8455 N N . ASP B 1 495 ? 20.375 -10.984 -19.344 1 93.12 495 ASP B N 1
ATOM 8456 C CA . ASP B 1 495 ? 20.359 -11.523 -20.703 1 93.12 495 ASP B CA 1
ATOM 8457 C C . ASP B 1 495 ? 21.688 -11.305 -21.391 1 93.12 495 ASP B C 1
ATOM 8459 O O . ASP B 1 495 ? 22.188 -12.203 -22.078 1 93.12 495 ASP B O 1
ATOM 8463 N N . GLU B 1 496 ? 22.188 -10.172 -21.188 1 91.81 496 GLU B N 1
ATOM 8464 C CA . GLU B 1 496 ? 23.5 -9.883 -21.781 1 91.81 496 GLU B CA 1
ATOM 8465 C C . GLU B 1 496 ? 24.578 -10.797 -21.203 1 91.81 496 GLU B C 1
ATOM 8467 O O . GLU B 1 496 ? 25.438 -11.281 -21.938 1 91.81 496 GLU B O 1
ATOM 8472 N N . MET B 1 497 ? 24.531 -10.953 -19.938 1 89.12 497 MET B N 1
ATOM 8473 C CA . MET B 1 497 ? 25.484 -11.844 -19.297 1 89.12 497 MET B CA 1
ATOM 8474 C C . MET B 1 497 ? 25.359 -13.266 -19.828 1 89.12 497 MET B C 1
ATOM 8476 O O . MET B 1 497 ? 26.359 -13.93 -20.094 1 89.12 497 MET B O 1
ATOM 8480 N N . MET B 1 498 ? 24.172 -13.758 -20.031 1 88 498 MET B N 1
ATOM 8481 C CA . MET B 1 498 ? 23.906 -15.109 -20.531 1 88 498 MET B CA 1
ATOM 8482 C C . MET B 1 498 ? 24.438 -15.273 -21.953 1 88 498 MET B C 1
ATOM 8484 O O . MET B 1 498 ? 24.797 -16.375 -22.359 1 88 498 MET B O 1
ATOM 8488 N N . LEU B 1 499 ? 24.5 -14.211 -22.703 1 87.38 499 LEU B N 1
ATOM 8489 C CA . LEU B 1 499 ? 24.922 -14.242 -24.094 1 87.38 499 LEU B CA 1
ATOM 8490 C C . LEU B 1 499 ? 26.438 -14.172 -24.203 1 87.38 499 LEU B C 1
ATOM 8492 O O . LEU B 1 499 ? 27.016 -14.711 -25.141 1 87.38 499 LEU B O 1
ATOM 8496 N N . THR B 1 500 ? 27.016 -13.539 -23.281 1 89 500 THR B N 1
ATOM 8497 C CA . THR B 1 500 ? 28.406 -13.148 -23.516 1 89 500 THR B CA 1
ATOM 8498 C C . THR B 1 500 ? 29.359 -13.914 -22.609 1 89 500 THR B C 1
ATOM 8500 O O . THR B 1 500 ? 30.547 -14 -22.875 1 89 500 THR B O 1
ATOM 8503 N N . GLU B 1 501 ? 28.844 -14.43 -21.562 1 86.56 501 GLU B N 1
ATOM 8504 C CA . GLU B 1 501 ? 29.734 -15.031 -20.578 1 86.56 501 GLU B CA 1
ATOM 8505 C C . GLU B 1 501 ? 29.625 -16.547 -20.594 1 86.56 501 GLU B C 1
ATOM 8507 O O . GLU B 1 501 ? 28.625 -17.109 -21.062 1 86.56 501 GLU B O 1
ATOM 8512 N N . SER B 1 502 ? 30.703 -17.156 -20.078 1 84 502 SER B N 1
ATOM 8513 C CA . SER B 1 502 ? 30.672 -18.594 -19.906 1 84 502 SER B CA 1
ATOM 8514 C C . SER B 1 502 ? 29.797 -19 -18.719 1 84 502 SER B C 1
ATOM 8516 O O . SER B 1 502 ? 29.531 -18.188 -17.828 1 84 502 SER B O 1
ATOM 8518 N N . SER B 1 503 ? 29.359 -20.203 -18.734 1 80.19 503 SER B N 1
ATOM 8519 C CA . SER B 1 503 ? 28.531 -20.703 -17.656 1 80.19 503 SER B CA 1
ATOM 8520 C C . SER B 1 503 ? 29.25 -20.594 -16.312 1 80.19 503 SER B C 1
ATOM 8522 O O . SER B 1 503 ? 28.641 -20.266 -15.297 1 80.19 503 SER B O 1
ATOM 8524 N N . ASP B 1 504 ? 30.531 -20.844 -16.297 1 81.38 504 ASP B N 1
ATOM 8525 C CA . ASP B 1 504 ? 31.312 -20.75 -15.07 1 81.38 504 ASP B CA 1
ATOM 8526 C C . ASP B 1 504 ? 31.375 -19.312 -14.562 1 81.38 504 ASP B C 1
ATOM 8528 O O . ASP B 1 504 ? 31.281 -19.078 -13.359 1 81.38 504 ASP B O 1
ATOM 8532 N N . ASP B 1 505 ? 31.516 -18.453 -15.5 1 83.19 505 ASP B N 1
ATOM 8533 C CA . ASP B 1 505 ? 31.562 -17.047 -15.133 1 83.19 505 ASP B CA 1
ATOM 8534 C C . ASP B 1 505 ? 30.219 -16.562 -14.602 1 83.19 505 ASP B C 1
ATOM 8536 O O . ASP B 1 505 ? 30.156 -15.789 -13.648 1 83.19 505 ASP B O 1
ATOM 8540 N N . ILE B 1 506 ? 29.203 -17.047 -15.203 1 82.12 506 ILE B N 1
ATOM 8541 C CA . ILE B 1 506 ? 27.859 -16.672 -14.781 1 82.12 506 ILE B CA 1
ATOM 8542 C C . ILE B 1 506 ? 27.594 -17.188 -13.375 1 82.12 506 ILE B C 1
ATOM 8544 O O . ILE B 1 506 ? 27.078 -16.469 -12.516 1 82.12 506 ILE B O 1
ATOM 8548 N N . GLU B 1 507 ? 28 -18.375 -13.18 1 78.75 507 GLU B N 1
ATOM 8549 C CA . GLU B 1 507 ? 27.812 -18.984 -11.867 1 78.75 507 GLU B CA 1
ATOM 8550 C C . GLU B 1 507 ? 28.531 -18.188 -10.773 1 78.75 507 GLU B C 1
ATOM 8552 O O . GLU B 1 507 ? 27.984 -17.969 -9.695 1 78.75 507 GLU B O 1
ATOM 8557 N N . LYS B 1 508 ? 29.688 -17.812 -10.992 1 77.56 508 LYS B N 1
ATOM 8558 C CA . LYS B 1 508 ? 30.469 -17.031 -10.039 1 77.56 508 LYS B CA 1
ATOM 8559 C C . LYS B 1 508 ? 29.828 -15.68 -9.773 1 77.56 508 LYS B C 1
ATOM 8561 O O . LYS B 1 508 ? 29.75 -15.242 -8.625 1 77.56 508 LYS B O 1
ATOM 8566 N N . LYS B 1 509 ? 29.391 -15.125 -10.82 1 78.5 509 LYS B N 1
ATOM 8567 C CA . LYS B 1 509 ? 28.812 -13.797 -10.703 1 78.5 509 LYS B CA 1
ATOM 8568 C C . LYS B 1 509 ? 27.469 -13.852 -9.984 1 78.5 509 LYS B C 1
ATOM 8570 O O . LYS B 1 509 ? 27.125 -12.938 -9.227 1 78.5 509 LYS B O 1
ATOM 8575 N N . MET B 1 510 ? 26.734 -14.883 -10.195 1 76.06 510 MET B N 1
ATOM 8576 C CA . MET B 1 510 ? 25.391 -14.969 -9.664 1 76.06 510 MET B CA 1
ATOM 8577 C C . MET B 1 510 ? 25.406 -15.242 -8.164 1 76.06 510 MET B C 1
ATOM 8579 O O . MET B 1 510 ? 24.453 -14.914 -7.457 1 76.06 510 MET B O 1
ATOM 8583 N N . ALA B 1 511 ? 26.578 -15.727 -7.691 1 72.19 511 ALA B N 1
ATOM 8584 C CA . ALA B 1 511 ? 26.703 -15.961 -6.254 1 72.19 511 ALA B CA 1
ATOM 8585 C C . ALA B 1 511 ? 26.516 -14.664 -5.473 1 72.19 511 ALA B C 1
ATOM 8587 O O . ALA B 1 511 ? 25.891 -14.656 -4.414 1 72.19 511 ALA B O 1
ATOM 8588 N N . ASP B 1 512 ? 26.938 -13.555 -6.055 1 76.19 512 ASP B N 1
ATOM 8589 C CA . ASP B 1 512 ? 26.859 -12.25 -5.402 1 76.19 512 ASP B CA 1
ATOM 8590 C C . ASP B 1 512 ? 25.75 -11.398 -6.02 1 76.19 512 ASP B C 1
ATOM 8592 O O . ASP B 1 512 ? 25.172 -10.539 -5.352 1 76.19 512 ASP B O 1
ATOM 8596 N N . TYR B 1 513 ? 25.484 -11.711 -7.223 1 76 513 TYR B N 1
ATOM 8597 C CA . TYR B 1 513 ? 24.578 -10.875 -8.008 1 76 513 TYR B CA 1
ATOM 8598 C C . TYR B 1 513 ? 23.156 -11 -7.5 1 76 513 TYR B C 1
ATOM 8600 O O . TYR B 1 513 ? 22.406 -10.016 -7.484 1 76 513 TYR B O 1
ATOM 8608 N N . ASP B 1 514 ? 22.812 -12.062 -6.918 1 78.56 514 ASP B N 1
ATOM 8609 C CA . ASP B 1 514 ? 21.469 -12.273 -6.426 1 78.56 514 ASP B CA 1
ATOM 8610 C C . ASP B 1 514 ? 21.188 -11.438 -5.18 1 78.56 514 ASP B C 1
ATOM 8612 O O . ASP B 1 514 ? 20.078 -10.922 -5 1 78.56 514 ASP B O 1
ATOM 8616 N N . ASP B 1 515 ? 22.219 -11.273 -4.488 1 83.69 515 ASP B N 1
ATOM 8617 C CA . ASP B 1 515 ? 22.094 -10.43 -3.305 1 83.69 515 ASP B CA 1
ATOM 8618 C C . ASP B 1 515 ? 21.953 -8.961 -3.691 1 83.69 515 ASP B C 1
ATOM 8620 O O . ASP B 1 515 ? 21.203 -8.211 -3.045 1 83.69 515 ASP B O 1
ATOM 8624 N N . GLU B 1 516 ? 22.688 -8.648 -4.723 1 89 516 GLU B N 1
ATOM 8625 C CA . GLU B 1 516 ? 22.578 -7.281 -5.219 1 89 516 GLU B CA 1
ATOM 8626 C C . GLU B 1 516 ? 21.172 -7.016 -5.77 1 89 516 GLU B C 1
ATOM 8628 O O . GLU B 1 516 ? 20.594 -5.961 -5.504 1 89 516 GLU B O 1
ATOM 8633 N N . ILE B 1 517 ? 20.672 -7.988 -6.5 1 91.62 517 ILE B N 1
ATOM 8634 C CA . ILE B 1 517 ? 19.312 -7.859 -7.047 1 91.62 517 ILE B CA 1
ATOM 8635 C C . ILE B 1 517 ? 18.297 -7.793 -5.91 1 91.62 517 ILE B C 1
ATOM 8637 O O . ILE B 1 517 ? 17.375 -6.98 -5.938 1 91.62 517 ILE B O 1
ATOM 8641 N N . GLN B 1 518 ? 18.547 -8.641 -4.93 1 92.75 518 GLN B N 1
ATOM 8642 C CA . GLN B 1 518 ? 17.656 -8.656 -3.775 1 92.75 518 GLN B CA 1
ATOM 8643 C C . GLN B 1 518 ? 17.625 -7.297 -3.082 1 92.75 518 GLN B C 1
ATOM 8645 O O . GLN B 1 518 ? 16.562 -6.785 -2.748 1 92.75 518 GLN B O 1
ATOM 8650 N N . ARG B 1 519 ? 18.734 -6.68 -2.889 1 92.38 519 ARG B N 1
ATOM 8651 C CA . ARG B 1 519 ? 18.828 -5.375 -2.234 1 92.38 519 ARG B CA 1
ATOM 8652 C C . ARG B 1 519 ? 18.156 -4.297 -3.08 1 92.38 519 ARG B C 1
ATOM 8654 O O . ARG B 1 519 ? 17.422 -3.451 -2.555 1 92.38 519 ARG B O 1
ATOM 8661 N N . GLU B 1 520 ? 18.469 -4.344 -4.352 1 93.69 520 GLU B N 1
ATOM 8662 C CA . GLU B 1 520 ? 17.844 -3.379 -5.254 1 93.69 520 GLU B CA 1
ATOM 8663 C C . GLU B 1 520 ? 16.328 -3.502 -5.238 1 93.69 520 GLU B C 1
ATOM 8665 O O . GLU B 1 520 ? 15.617 -2.496 -5.176 1 93.69 520 GLU B O 1
ATOM 8670 N N . TRP B 1 521 ? 15.898 -4.691 -5.273 1 94.88 521 TRP B N 1
ATOM 8671 C CA . TRP B 1 521 ? 14.461 -4.91 -5.324 1 94.88 521 TRP B CA 1
ATOM 8672 C C . TRP B 1 521 ? 13.812 -4.586 -3.982 1 94.88 521 TRP B C 1
ATOM 8674 O O . TRP B 1 521 ? 12.68 -4.098 -3.934 1 94.88 521 TRP B O 1
ATOM 8684 N N . MET B 1 522 ? 14.5 -4.867 -2.891 1 92.38 522 MET B N 1
ATOM 8685 C CA . MET B 1 522 ? 14.008 -4.5 -1.566 1 92.38 522 MET B CA 1
ATOM 8686 C C . MET B 1 522 ? 13.859 -2.986 -1.441 1 92.38 522 MET B C 1
ATOM 8688 O O . MET B 1 522 ? 12.945 -2.504 -0.765 1 92.38 522 MET B O 1
ATOM 8692 N N . ASN B 1 523 ? 14.664 -2.244 -2.105 1 92.38 523 ASN B N 1
ATOM 8693 C CA . ASN B 1 523 ? 14.617 -0.786 -2.062 1 92.38 523 ASN B CA 1
ATOM 8694 C C . ASN B 1 523 ? 13.531 -0.234 -2.982 1 92.38 523 ASN B C 1
ATOM 8696 O O . ASN B 1 523 ? 13.133 0.926 -2.857 1 92.38 523 ASN B O 1
ATOM 8700 N N . MET B 1 524 ? 13.102 -1.058 -3.92 1 94.62 524 MET B N 1
ATOM 8701 C CA . MET B 1 524 ? 12.156 -0.611 -4.941 1 94.62 524 MET B CA 1
ATOM 8702 C C . MET B 1 524 ? 10.859 -0.12 -4.309 1 94.62 524 MET B C 1
ATOM 8704 O O . MET B 1 524 ? 10.266 0.856 -4.77 1 94.62 524 MET B O 1
ATOM 8708 N N . HIS B 1 525 ? 10.375 -0.774 -3.242 1 92.38 525 HIS B N 1
ATOM 8709 C CA . HIS B 1 525 ? 9.117 -0.323 -2.643 1 92.38 525 HIS B CA 1
ATOM 8710 C C . HIS B 1 525 ? 9.281 1.055 -2.008 1 92.38 525 HIS B C 1
ATOM 8712 O O . HIS B 1 525 ? 8.344 1.856 -2.016 1 92.38 525 HIS B O 1
ATOM 8718 N N . TYR B 1 526 ? 10.469 1.404 -1.504 1 89.81 526 TYR B N 1
ATOM 8719 C CA . TYR B 1 526 ? 10.727 2.74 -0.979 1 89.81 526 TYR B CA 1
ATOM 8720 C C . TYR B 1 526 ? 10.758 3.77 -2.102 1 89.81 526 TYR B C 1
ATOM 8722 O O . TYR B 1 526 ? 10.266 4.891 -1.941 1 89.81 526 TYR B O 1
ATOM 8730 N N . THR B 1 527 ? 11.359 3.334 -3.154 1 90.19 527 THR B N 1
ATOM 8731 C CA . THR B 1 527 ? 11.383 4.215 -4.316 1 90.19 527 THR B CA 1
ATOM 8732 C C . THR B 1 527 ? 9.961 4.543 -4.773 1 90.19 527 THR B C 1
ATOM 8734 O O . THR B 1 527 ? 9.648 5.703 -5.043 1 90.19 527 THR B O 1
ATOM 8737 N N . LEU B 1 528 ? 9.148 3.549 -4.812 1 92.25 528 LEU B N 1
ATOM 8738 C CA . LEU B 1 528 ? 7.762 3.736 -5.242 1 92.25 528 LEU B CA 1
ATOM 8739 C C . LEU B 1 528 ? 7.004 4.617 -4.254 1 92.25 528 LEU B C 1
ATOM 8741 O O . LEU B 1 528 ? 6.305 5.551 -4.656 1 92.25 528 LEU B O 1
ATOM 8745 N N . LEU B 1 529 ? 7.176 4.383 -3.006 1 89.06 529 LEU B N 1
ATOM 8746 C CA . LEU B 1 529 ? 6.496 5.172 -1.984 1 89.06 529 LEU B CA 1
ATOM 8747 C C . LEU B 1 529 ? 7.004 6.609 -1.978 1 89.06 529 LEU B C 1
ATOM 8749 O O . LEU B 1 529 ? 6.23 7.543 -1.748 1 89.06 529 LEU B O 1
ATOM 8753 N N . GLY B 1 530 ? 8.289 6.75 -2.156 1 84.19 530 GLY B N 1
ATOM 8754 C CA . GLY B 1 530 ? 8.852 8.094 -2.219 1 84.19 530 GLY B CA 1
ATOM 8755 C C . GLY B 1 530 ? 8.344 8.891 -3.406 1 84.19 530 GLY B C 1
ATOM 8756 O O . GLY B 1 530 ? 7.977 10.055 -3.262 1 84.19 530 GLY B O 1
ATOM 8757 N N . LYS B 1 531 ? 8.211 8.234 -4.516 1 84.31 531 LYS B N 1
ATOM 8758 C CA . LYS B 1 531 ? 7.859 8.914 -5.762 1 84.31 531 LYS B CA 1
ATOM 8759 C C . LYS B 1 531 ? 6.363 9.188 -5.836 1 84.31 531 LYS B C 1
ATOM 8761 O O . LYS B 1 531 ? 5.938 10.188 -6.422 1 84.31 531 LYS B O 1
ATOM 8766 N N . TYR B 1 532 ? 5.586 8.273 -5.223 1 85.69 532 TYR B N 1
ATOM 8767 C CA . TYR B 1 532 ? 4.145 8.352 -5.449 1 85.69 532 TYR B CA 1
ATOM 8768 C C . TYR B 1 532 ? 3.396 8.547 -4.137 1 85.69 532 TYR B C 1
ATOM 8770 O O . TYR B 1 532 ? 2.186 8.328 -4.066 1 85.69 532 TYR B O 1
ATOM 8778 N N . GLN B 1 533 ? 4.035 8.977 -3.115 1 80.62 533 GLN B N 1
ATOM 8779 C CA . GLN B 1 533 ? 3.424 9.133 -1.799 1 80.62 533 GLN B CA 1
ATOM 8780 C C . GLN B 1 533 ? 2.176 10.008 -1.872 1 80.62 533 GLN B C 1
ATOM 8782 O O . GLN B 1 533 ? 2.125 10.969 -2.648 1 80.62 533 GLN B O 1
ATOM 8787 N N . ASN B 1 534 ? 1.129 9.602 -1.14 1 78.44 534 ASN B N 1
ATOM 8788 C CA . ASN B 1 534 ? -0.12 10.336 -0.979 1 78.44 534 ASN B CA 1
ATOM 8789 C C . ASN B 1 534 ? -0.816 10.562 -2.32 1 78.44 534 ASN B C 1
ATOM 8791 O O . ASN B 1 534 ? -1.483 11.578 -2.518 1 78.44 534 ASN B O 1
ATOM 8795 N N . GLY B 1 535 ? -0.61 9.695 -3.236 1 69.25 535 GLY B N 1
ATOM 8796 C CA . GLY B 1 535 ? -1.258 9.781 -4.535 1 69.25 535 GLY B CA 1
ATOM 8797 C C . GLY B 1 535 ? -0.602 10.789 -5.461 1 69.25 535 GLY B C 1
ATOM 8798 O O . GLY B 1 535 ? -1.039 10.969 -6.602 1 69.25 535 GLY B O 1
ATOM 8799 N N . TYR B 1 536 ? 0.425 11.539 -4.926 1 69.62 536 TYR B N 1
ATOM 8800 C CA . TYR B 1 536 ? 1.082 12.562 -5.727 1 69.62 536 TYR B CA 1
ATOM 8801 C C . TYR B 1 536 ? 2.334 12.016 -6.398 1 69.62 536 TYR B C 1
ATOM 8803 O O . TYR B 1 536 ? 2.797 10.922 -6.062 1 69.62 536 TYR B O 1
ATOM 8811 N N . THR B 1 537 ? 2.654 12.508 -7.637 1 58.72 537 THR B N 1
ATOM 8812 C CA . THR B 1 537 ? 3.906 12.133 -8.281 1 58.72 537 THR B CA 1
ATOM 8813 C C . THR B 1 537 ? 5.035 13.062 -7.855 1 58.72 537 THR B C 1
ATOM 8815 O O . THR B 1 537 ? 6.145 12.992 -8.391 1 58.72 537 THR B O 1
ATOM 8818 N N . ASN B 1 538 ? 4.949 13.906 -6.883 1 51.75 538 ASN B N 1
ATOM 8819 C CA . ASN B 1 538 ? 5.922 14.992 -6.809 1 51.75 538 ASN B CA 1
ATOM 8820 C C . ASN B 1 538 ? 7.301 14.484 -6.395 1 51.75 538 ASN B C 1
ATOM 8822 O O . ASN B 1 538 ? 7.648 14.516 -5.215 1 51.75 538 ASN B O 1
ATOM 8826 N N . TRP B 1 539 ? 7.781 13.414 -7.09 1 48.25 539 TRP B N 1
ATOM 8827 C CA . TRP B 1 539 ? 9.211 13.305 -6.816 1 48.25 539 TRP B CA 1
ATOM 8828 C C . TRP B 1 539 ? 9.938 14.586 -7.215 1 48.25 539 TRP B C 1
ATOM 8830 O O . TRP B 1 539 ? 9.664 15.164 -8.266 1 48.25 539 TRP B O 1
ATOM 8840 N N . GLY B 1 540 ? 10.672 15.383 -6.383 1 46.97 540 GLY B N 1
ATOM 8841 C CA . GLY B 1 540 ? 11.562 16.484 -6.711 1 46.97 540 GLY B CA 1
ATOM 8842 C C . GLY B 1 540 ? 10.828 17.797 -6.934 1 46.97 540 GLY B C 1
ATOM 8843 O O . GLY B 1 540 ? 11.203 18.578 -7.805 1 46.97 540 GLY B O 1
ATOM 8844 N N . TYR B 1 541 ? 9.727 17.984 -6.301 1 47.38 541 TYR B N 1
ATOM 8845 C CA . TYR B 1 541 ? 9.062 19.281 -6.203 1 47.38 541 TYR B CA 1
ATOM 8846 C C . TYR B 1 541 ? 7.973 19.406 -7.254 1 47.38 541 TYR B C 1
ATOM 8848 O O . TYR B 1 541 ? 7.309 20.453 -7.336 1 47.38 541 TYR B O 1
ATOM 8856 N N . SER B 1 542 ? 7.906 18.438 -8.273 1 47.91 542 SER B N 1
ATOM 8857 C CA . SER B 1 542 ? 6.844 18.688 -9.242 1 47.91 542 SER B CA 1
ATOM 8858 C C . SER B 1 542 ? 5.543 18.016 -8.828 1 47.91 542 SER B C 1
ATOM 8860 O O . SER B 1 542 ? 5.535 16.828 -8.492 1 47.91 542 SER B O 1
ATOM 8862 N N . MET B 1 543 ? 4.688 18.641 -8.289 1 48.94 543 MET B N 1
ATOM 8863 C CA . MET B 1 543 ? 3.373 18.125 -7.922 1 48.94 543 MET B CA 1
ATOM 8864 C C . MET B 1 543 ? 2.52 17.875 -9.156 1 48.94 543 MET B C 1
ATOM 8866 O O . MET B 1 543 ? 1.838 18.766 -9.648 1 48.94 543 MET B O 1
ATOM 8870 N N . VAL B 1 544 ? 3.07 17.109 -10.188 1 50.81 544 VAL B N 1
ATOM 8871 C CA . VAL B 1 544 ? 2.061 16.812 -11.195 1 50.81 544 VAL B CA 1
ATOM 8872 C C . VAL B 1 544 ? 1.021 15.852 -10.633 1 50.81 544 VAL B C 1
ATOM 8874 O O . VAL B 1 544 ? 1.365 14.773 -10.148 1 50.81 544 VAL B O 1
ATOM 8877 N N . GLY B 1 545 ? -0.096 16.375 -10.07 1 56.31 545 GLY B N 1
ATOM 8878 C CA . GLY B 1 545 ? -1.22 15.648 -9.5 1 56.31 545 GLY B CA 1
ATOM 8879 C C . GLY B 1 545 ? -1.871 14.695 -10.484 1 56.31 545 GLY B C 1
ATOM 8880 O O . GLY B 1 545 ? -2.529 15.125 -11.438 1 56.31 545 GLY B O 1
ATOM 8881 N N . TYR B 1 546 ? -1.403 13.445 -10.75 1 66.31 546 TYR B N 1
ATOM 8882 C CA . TYR B 1 546 ? -2.191 12.5 -11.531 1 66.31 546 TYR B CA 1
ATOM 8883 C C . TYR B 1 546 ? -3.18 11.75 -10.641 1 66.31 546 TYR B C 1
ATOM 8885 O O . TYR B 1 546 ? -2.805 10.805 -9.945 1 66.31 546 TYR B O 1
ATOM 8893 N N . GLY B 1 547 ? -4.367 12.383 -10.469 1 75.31 547 GLY B N 1
ATOM 8894 C CA . GLY B 1 547 ? -5.477 11.852 -9.688 1 75.31 547 GLY B CA 1
ATOM 8895 C C . GLY B 1 547 ? -6.301 10.836 -10.445 1 75.31 547 GLY B C 1
ATOM 8896 O O . GLY B 1 547 ? -5.883 10.344 -11.5 1 75.31 547 GLY B O 1
ATOM 8897 N N . PRO B 1 548 ? -7.348 10.406 -9.836 1 86.88 548 PRO B N 1
ATOM 8898 C CA . PRO B 1 548 ? -8.258 9.445 -10.453 1 86.88 548 PRO B CA 1
ATOM 8899 C C . PRO B 1 548 ? -8.898 9.969 -11.734 1 86.88 548 PRO B C 1
ATOM 8901 O O . PRO B 1 548 ? -8.859 11.172 -12 1 86.88 548 PRO B O 1
ATOM 8904 N N . SER B 1 549 ? -9.406 9.133 -12.578 1 87.56 549 SER B N 1
ATOM 8905 C CA . SER B 1 549 ? -10.102 9.492 -13.812 1 87.56 549 SER B CA 1
ATOM 8906 C C . SER B 1 549 ? -11.461 10.117 -13.516 1 87.56 549 SER B C 1
ATOM 8908 O O . SER B 1 549 ? -12.008 9.953 -12.422 1 87.56 549 SER B O 1
ATOM 8910 N N . ALA B 1 550 ? -11.961 10.836 -14.469 1 91.31 550 ALA B N 1
ATOM 8911 C CA . ALA B 1 550 ? -13.305 11.406 -14.344 1 91.31 550 ALA B CA 1
ATOM 8912 C C . ALA B 1 550 ? -14.352 10.32 -14.156 1 91.31 550 ALA B C 1
ATOM 8914 O O . ALA B 1 550 ? -15.32 10.5 -13.414 1 91.31 550 ALA B O 1
ATOM 8915 N N . GLU B 1 551 ? -14.164 9.195 -14.852 1 93.31 551 GLU B N 1
ATOM 8916 C CA . GLU B 1 551 ? -15.102 8.086 -14.734 1 93.31 551 GLU B CA 1
ATOM 8917 C C . GLU B 1 551 ? -15.117 7.527 -13.312 1 93.31 551 GLU B C 1
ATOM 8919 O O . GLU B 1 551 ? -16.188 7.246 -12.766 1 93.31 551 GLU B O 1
ATOM 8924 N N . TRP B 1 552 ? -13.969 7.383 -12.734 1 94.38 552 TRP B N 1
ATOM 8925 C CA . TRP B 1 552 ? -13.914 6.891 -11.359 1 94.38 552 TRP B CA 1
ATOM 8926 C C . TRP B 1 552 ? -14.531 7.902 -10.398 1 94.38 552 TRP B C 1
ATOM 8928 O O . TRP B 1 552 ? -15.266 7.523 -9.484 1 94.38 552 TRP B O 1
ATOM 8938 N N . LEU B 1 553 ? -14.227 9.188 -10.562 1 94.44 553 LEU B N 1
ATOM 8939 C CA . LEU B 1 553 ? -14.789 10.227 -9.703 1 94.44 553 LEU B CA 1
ATOM 8940 C C . LEU B 1 553 ? -16.312 10.195 -9.734 1 94.44 553 LEU B C 1
ATOM 8942 O O . LEU B 1 553 ? -16.953 10.328 -8.688 1 94.44 553 LEU B O 1
ATOM 8946 N N . ARG B 1 554 ? -16.859 10.023 -10.93 1 94.94 554 ARG B N 1
ATOM 8947 C CA . ARG B 1 554 ? -18.312 9.938 -11.07 1 94.94 554 ARG B CA 1
ATOM 8948 C C . ARG B 1 554 ? -18.859 8.727 -10.336 1 94.94 554 ARG B C 1
ATOM 8950 O O . ARG B 1 554 ? -19.859 8.836 -9.609 1 94.94 554 ARG B O 1
ATOM 8957 N N . ALA B 1 555 ? -18.188 7.586 -10.516 1 95.06 555 ALA B N 1
ATOM 8958 C CA . ALA B 1 555 ? -18.641 6.359 -9.867 1 95.06 555 ALA B CA 1
ATOM 8959 C C . ALA B 1 555 ? -18.516 6.473 -8.344 1 95.06 555 ALA B C 1
ATOM 8961 O O . ALA B 1 555 ? -19.328 5.914 -7.609 1 95.06 555 ALA B O 1
ATOM 8962 N N . ALA B 1 556 ? -17.531 7.211 -7.926 1 95.25 556 ALA B N 1
ATOM 8963 C CA . ALA B 1 556 ? -17.234 7.34 -6.5 1 95.25 556 ALA B CA 1
ATOM 8964 C C . ALA B 1 556 ? -18.141 8.391 -5.848 1 95.25 556 ALA B C 1
ATOM 8966 O O . ALA B 1 556 ? -18.141 8.539 -4.621 1 95.25 556 ALA B O 1
ATOM 8967 N N . GLY B 1 557 ? -18.844 9.141 -6.609 1 93.69 557 GLY B N 1
ATOM 8968 C CA . GLY B 1 557 ? -19.797 10.086 -6.066 1 93.69 557 GLY B CA 1
ATOM 8969 C C . GLY B 1 557 ? -19.203 11.445 -5.77 1 93.69 557 GLY B C 1
ATOM 8970 O O . GLY B 1 557 ? -19.625 12.125 -4.832 1 93.69 557 GLY B O 1
ATOM 8971 N N . PHE B 1 558 ? -18.234 11.852 -6.535 1 93.88 558 PHE B N 1
ATOM 8972 C CA . PHE B 1 558 ? -17.625 13.164 -6.375 1 93.88 558 PHE B CA 1
ATOM 8973 C C . PHE B 1 558 ? -18.672 14.266 -6.547 1 93.88 558 PHE B C 1
ATOM 8975 O O . PHE B 1 558 ? -18.672 15.25 -5.805 1 93.88 558 PHE B O 1
ATOM 8982 N N . GLN B 1 559 ? -19.578 14.086 -7.398 1 92.38 559 GLN B N 1
ATOM 8983 C CA . GLN B 1 559 ? -20.609 15.07 -7.742 1 92.38 559 GLN B CA 1
ATOM 8984 C C . GLN B 1 559 ? -21.734 15.07 -6.719 1 92.38 559 GLN B C 1
ATOM 8986 O O . GLN B 1 559 ? -22.578 15.969 -6.719 1 92.38 559 GLN B O 1
ATOM 8991 N N . ASP B 1 560 ? -21.688 14.047 -5.832 1 90.81 560 ASP B N 1
ATOM 8992 C CA . ASP B 1 560 ? -22.812 13.891 -4.902 1 90.81 560 ASP B CA 1
ATOM 8993 C C . ASP B 1 560 ? -22.531 14.609 -3.584 1 90.81 560 ASP B C 1
ATOM 8995 O O . ASP B 1 560 ? -23.25 14.414 -2.604 1 90.81 560 ASP B O 1
ATOM 8999 N N . PHE B 1 561 ? -21.516 15.391 -3.572 1 91 561 PHE B N 1
ATOM 9000 C CA . PHE B 1 561 ? -21.188 16.188 -2.396 1 91 561 PHE B CA 1
ATOM 9001 C C . PHE B 1 561 ? -22.406 17 -1.939 1 91 561 PHE B C 1
ATOM 9003 O O . PHE B 1 561 ? -23.125 17.547 -2.764 1 91 561 PHE B O 1
ATOM 9010 N N . GLU B 1 562 ? -22.578 17.047 -0.651 1 88.5 562 GLU B N 1
ATOM 9011 C CA . GLU B 1 562 ? -23.781 17.672 -0.093 1 88.5 562 GLU B CA 1
ATOM 9012 C C . GLU B 1 562 ? -23.672 19.188 -0.125 1 88.5 562 GLU B C 1
ATOM 9014 O O . GLU B 1 562 ? -23.625 19.844 0.923 1 88.5 562 GLU B O 1
ATOM 9019 N N . ALA B 1 563 ? -23.672 19.828 -1.235 1 90.44 563 ALA B N 1
ATOM 9020 C CA . ALA B 1 563 ? -23.766 21.25 -1.566 1 90.44 563 ALA B CA 1
ATOM 9021 C C . ALA B 1 563 ? -24.344 21.453 -2.965 1 90.44 563 ALA B C 1
ATOM 9023 O O . ALA B 1 563 ? -24.047 20.688 -3.885 1 90.44 563 ALA B O 1
ATOM 9024 N N . THR B 1 564 ? -25.203 22.406 -3.133 1 87.94 564 THR B N 1
ATOM 9025 C CA . THR B 1 564 ? -25.875 22.625 -4.406 1 87.94 564 THR B CA 1
ATOM 9026 C C . THR B 1 564 ? -24.938 23.312 -5.402 1 87.94 564 THR B C 1
ATOM 9028 O O . THR B 1 564 ? -23.953 23.938 -5.012 1 87.94 564 THR B O 1
ATOM 9031 N N . PRO B 1 565 ? -25.234 23.125 -6.656 1 88.31 565 PRO B N 1
ATOM 9032 C CA . PRO B 1 565 ? -24.484 23.859 -7.672 1 88.31 565 PRO B CA 1
ATOM 9033 C C . PRO B 1 565 ? -24.469 25.359 -7.43 1 88.31 565 PRO B C 1
ATOM 9035 O O . PRO B 1 565 ? -23.484 26.031 -7.719 1 88.31 565 PRO B O 1
ATOM 9038 N N . GLU B 1 566 ? -25.516 25.844 -6.879 1 90.12 566 GLU B N 1
ATOM 9039 C CA . GLU B 1 566 ? -25.625 27.281 -6.582 1 90.12 566 GLU B CA 1
ATOM 9040 C C . GLU B 1 566 ? -24.641 27.688 -5.492 1 90.12 566 GLU B C 1
ATOM 9042 O O . GLU B 1 566 ? -24.062 28.781 -5.547 1 90.12 566 GLU B O 1
ATOM 9047 N N . GLN B 1 567 ? -24.453 26.812 -4.527 1 89.56 567 GLN B N 1
ATOM 9048 C CA . GLN B 1 567 ? -23.5 27.094 -3.471 1 89.56 567 GLN B CA 1
ATOM 9049 C C . GLN B 1 567 ? -22.078 27.141 -4.023 1 89.56 567 GLN B C 1
ATOM 9051 O O . GLN B 1 567 ? -21.281 28.016 -3.637 1 89.56 567 GLN B O 1
ATOM 9056 N N . PHE B 1 568 ? -21.797 26.266 -4.938 1 89.12 568 PHE B N 1
ATOM 9057 C CA . PHE B 1 568 ? -20.5 26.266 -5.586 1 89.12 568 PHE B CA 1
ATOM 9058 C C . PHE B 1 568 ? -20.297 27.531 -6.41 1 89.12 568 PHE B C 1
ATOM 9060 O O . PHE B 1 568 ? -19.234 28.156 -6.359 1 89.12 568 PHE B O 1
ATOM 9067 N N . ALA B 1 569 ? -21.312 27.891 -7.145 1 88.81 569 ALA B N 1
ATOM 9068 C CA . ALA B 1 569 ? -21.25 29.078 -7.984 1 88.81 569 ALA B CA 1
ATOM 9069 C C . ALA B 1 569 ? -21.078 30.344 -7.141 1 88.81 569 ALA B C 1
ATOM 9071 O O . ALA B 1 569 ? -20.328 31.25 -7.512 1 88.81 569 ALA B O 1
ATOM 9072 N N . ALA B 1 570 ? -21.781 30.391 -6.059 1 88.94 570 ALA B N 1
ATOM 9073 C CA . ALA B 1 570 ? -21.688 31.547 -5.16 1 88.94 570 ALA B CA 1
ATOM 9074 C C . ALA B 1 570 ? -20.281 31.672 -4.578 1 88.94 570 ALA B C 1
ATOM 9076 O O . ALA B 1 570 ? -19.75 32.781 -4.438 1 88.94 570 ALA B O 1
ATOM 9077 N N . LEU B 1 571 ? -19.734 30.562 -4.203 1 88.44 571 LEU B N 1
ATOM 9078 C CA . LEU B 1 571 ? -18.375 30.562 -3.654 1 88.44 571 LEU B CA 1
ATOM 9079 C C . LEU B 1 571 ? -17.375 31.016 -4.695 1 88.44 571 LEU B C 1
ATOM 9081 O O . LEU B 1 571 ? -16.484 31.812 -4.391 1 88.44 571 LEU B O 1
ATOM 9085 N N . ARG B 1 572 ? -17.484 30.516 -5.883 1 87.88 572 ARG B N 1
ATOM 9086 C CA . ARG B 1 572 ? -16.578 30.922 -6.957 1 87.88 572 ARG B CA 1
ATOM 9087 C C . ARG B 1 572 ? -16.672 32.406 -7.223 1 87.88 572 ARG B C 1
ATOM 9089 O O . ARG B 1 572 ? -15.648 33.094 -7.418 1 87.88 572 ARG B O 1
ATOM 9096 N N . LYS B 1 573 ? -17.859 32.875 -7.281 1 89.06 573 LYS B N 1
ATOM 9097 C CA . LYS B 1 573 ? -18.078 34.312 -7.5 1 89.06 573 LYS B CA 1
ATOM 9098 C C . LYS B 1 573 ? -17.422 35.125 -6.398 1 89.06 573 LYS B C 1
ATOM 9100 O O . LYS B 1 573 ? -16.797 36.156 -6.672 1 89.06 573 LYS B O 1
ATOM 9105 N N . ARG B 1 574 ? -17.609 34.75 -5.215 1 88.25 574 ARG B N 1
ATOM 9106 C CA . ARG B 1 574 ? -17.016 35.438 -4.082 1 88.25 574 ARG B CA 1
ATOM 9107 C C . ARG B 1 574 ? -15.492 35.469 -4.176 1 88.25 574 ARG B C 1
ATOM 9109 O O . ARG B 1 574 ? -14.859 36.469 -3.887 1 88.25 574 ARG B O 1
ATOM 9116 N N . TYR B 1 575 ? -14.961 34.344 -4.508 1 85.88 575 TYR B N 1
ATOM 9117 C CA . TYR B 1 575 ? -13.508 34.25 -4.641 1 85.88 575 TYR B CA 1
ATOM 9118 C C . TYR B 1 575 ? -13 35.188 -5.73 1 85.88 575 TYR B C 1
ATOM 9120 O O . TYR B 1 575 ? -11.977 35.875 -5.555 1 85.88 575 TYR B O 1
ATOM 9128 N N . GLU B 1 576 ? -13.703 35.188 -6.805 1 88.25 576 GLU B N 1
ATOM 9129 C CA . GLU B 1 576 ? -13.312 36.062 -7.906 1 88.25 576 GLU B CA 1
ATOM 9130 C C . GLU B 1 576 ? -13.383 37.531 -7.5 1 88.25 576 GLU B C 1
ATOM 9132 O O . GLU B 1 576 ? -12.477 38.312 -7.801 1 88.25 576 GLU B O 1
ATOM 9137 N N . GLU B 1 577 ? -14.375 37.812 -6.848 1 88.94 577 GLU B N 1
ATOM 9138 C CA . GLU B 1 577 ? -14.578 39.219 -6.434 1 88.94 577 GLU B CA 1
ATOM 9139 C C . GLU B 1 577 ? -13.523 39.625 -5.406 1 88.94 577 GLU B C 1
ATOM 9141 O O . GLU B 1 577 ? -12.977 40.719 -5.488 1 88.94 577 GLU B O 1
ATOM 9146 N N . THR B 1 578 ? -13.312 38.781 -4.461 1 87.62 578 THR B N 1
ATOM 9147 C CA . THR B 1 578 ? -12.336 39.094 -3.426 1 87.62 578 THR B CA 1
ATOM 9148 C C . THR B 1 578 ? -10.93 39.156 -4.012 1 87.62 578 THR B C 1
ATOM 9150 O O . THR B 1 578 ? -10.109 39.969 -3.578 1 87.62 578 THR B O 1
ATOM 9153 N N . GLN B 1 579 ? -10.648 38.312 -4.941 1 88.25 579 GLN B N 1
ATOM 9154 C CA . GLN B 1 579 ? -9.344 38.344 -5.59 1 88.25 579 GLN B CA 1
ATOM 9155 C C . GLN B 1 579 ? -9.172 39.625 -6.398 1 88.25 579 GLN B C 1
ATOM 9157 O O . GLN B 1 579 ? -8.102 40.25 -6.371 1 88.25 579 GLN B O 1
ATOM 9162 N N . LYS B 1 580 ? -10.195 40 -7.145 1 91.25 580 LYS B N 1
ATOM 9163 C CA . LYS B 1 580 ? -10.156 41.25 -7.906 1 91.25 580 LYS B CA 1
ATOM 9164 C C . LYS B 1 580 ? -9.922 42.438 -6.988 1 91.25 580 LYS B C 1
ATOM 9166 O O . LYS B 1 580 ? -9.164 43.344 -7.328 1 91.25 580 LYS B O 1
ATOM 9171 N N . GLN B 1 581 ? -10.578 42.406 -5.902 1 90.5 581 GLN B N 1
ATOM 9172 C CA . GLN B 1 581 ? -10.414 43.5 -4.93 1 90.5 581 GLN B CA 1
ATOM 9173 C C . GLN B 1 581 ? -8.992 43.5 -4.371 1 90.5 581 GLN B C 1
ATOM 9175 O O . GLN B 1 581 ? -8.391 44.594 -4.238 1 90.5 581 GLN B O 1
ATOM 9180 N N . ALA B 1 582 ? -8.492 42.375 -3.986 1 88.88 582 ALA B N 1
ATOM 9181 C CA . ALA B 1 582 ? -7.133 42.281 -3.471 1 88.88 582 ALA B CA 1
ATOM 9182 C C . ALA B 1 582 ? -6.121 42.781 -4.488 1 88.88 582 ALA B C 1
ATOM 9184 O O . ALA B 1 582 ? -5.176 43.5 -4.137 1 88.88 582 ALA B O 1
ATOM 9185 N N . ASP B 1 583 ? -6.34 42.469 -5.73 1 89.75 583 ASP B N 1
ATOM 9186 C CA . ASP B 1 583 ? -5.457 42.906 -6.809 1 89.75 583 ASP B CA 1
ATOM 9187 C C . ASP B 1 583 ? -5.516 44.438 -6.973 1 89.75 583 ASP B C 1
ATOM 9189 O O . ASP B 1 583 ? -4.484 45.062 -7.16 1 89.75 583 ASP B O 1
ATOM 9193 N N . ALA B 1 584 ? -6.68 44.875 -6.945 1 91.12 584 ALA B N 1
ATOM 9194 C CA . ALA B 1 584 ? -6.855 46.312 -7.102 1 91.12 584 ALA B CA 1
ATOM 9195 C C . ALA B 1 584 ? -6.168 47.094 -5.973 1 91.12 584 ALA B C 1
ATOM 9197 O O . ALA B 1 584 ? -5.531 48.094 -6.207 1 91.12 584 ALA B O 1
ATOM 9198 N N . ILE B 1 585 ? -6.312 46.594 -4.754 1 90.75 585 ILE B N 1
ATOM 9199 C CA . ILE B 1 585 ? -5.707 47.25 -3.588 1 90.75 585 ILE B CA 1
ATOM 9200 C C . ILE B 1 585 ? -4.184 47.188 -3.705 1 90.75 585 ILE B C 1
ATOM 9202 O O . ILE B 1 585 ? -3.506 48.188 -3.508 1 90.75 585 ILE B O 1
ATOM 9206 N N . ARG B 1 586 ? -3.711 46.062 -4.004 1 86.81 586 ARG B N 1
ATOM 9207 C CA . ARG B 1 586 ? -2.273 45.844 -4.152 1 86.81 586 ARG B CA 1
ATOM 9208 C C . ARG B 1 586 ? -1.706 46.75 -5.25 1 86.81 586 ARG B C 1
ATOM 9210 O O . ARG B 1 586 ? -0.672 47.406 -5.059 1 86.81 586 ARG B O 1
ATOM 9217 N N . ASN B 1 587 ? -2.375 46.844 -6.402 1 86.69 587 ASN B N 1
ATOM 9218 C CA . ASN B 1 587 ? -1.919 47.656 -7.531 1 86.69 587 ASN B CA 1
ATOM 9219 C C . ASN B 1 587 ? -1.954 49.125 -7.207 1 86.69 587 ASN B C 1
ATOM 9221 O O . ASN B 1 587 ? -1.087 49.906 -7.648 1 86.69 587 ASN B O 1
ATOM 9225 N N . ALA B 1 588 ? -2.902 49.5 -6.52 1 86.38 588 ALA B N 1
ATOM 9226 C CA . ALA B 1 588 ? -2.992 50.906 -6.105 1 86.38 588 ALA B CA 1
ATOM 9227 C C . ALA B 1 588 ? -1.837 51.281 -5.18 1 86.38 588 ALA B C 1
ATOM 9229 O O . ALA B 1 588 ? -1.314 52.406 -5.25 1 86.38 588 ALA B O 1
ATOM 9230 N N . ALA B 1 589 ? -1.481 50.406 -4.32 1 85.12 589 ALA B N 1
ATOM 9231 C CA . ALA B 1 589 ? -0.377 50.625 -3.391 1 85.12 589 ALA B CA 1
ATOM 9232 C C . ALA B 1 589 ? 0.95 50.75 -4.133 1 85.12 589 ALA B C 1
ATOM 9234 O O . ALA B 1 589 ? 1.832 51.5 -3.725 1 85.12 589 ALA B O 1
ATOM 9235 N N . LEU B 1 590 ? 1.146 50.031 -5.137 1 81.94 590 LEU B N 1
ATOM 9236 C CA . LEU B 1 590 ? 2.383 50.031 -5.914 1 81.94 590 LEU B CA 1
ATOM 9237 C C . LEU B 1 590 ? 2.498 51.281 -6.773 1 81.94 590 LEU B C 1
ATOM 9239 O O . LEU B 1 590 ? 3.605 51.719 -7.098 1 81.94 590 LEU B O 1
ATOM 9243 N N . SER B 1 591 ? 1.447 51.75 -7.293 1 77.19 591 SER B N 1
ATOM 9244 C CA . SER B 1 591 ? 1.467 52.906 -8.188 1 77.19 591 SER B CA 1
ATOM 9245 C C . SER B 1 591 ? 1.64 54.219 -7.398 1 77.19 591 SER B C 1
ATOM 9247 O O . SER B 1 591 ? 2.047 55.219 -7.961 1 77.19 591 SER B O 1
ATOM 9249 N N . ASN B 1 592 ? 1.285 54.375 -6.09 1 64.56 592 ASN B N 1
ATOM 9250 C CA . ASN B 1 592 ? 1.416 55.594 -5.328 1 64.56 592 ASN B CA 1
ATOM 9251 C C . ASN B 1 592 ? 2.586 55.531 -4.352 1 64.56 592 ASN B C 1
ATOM 9253 O O . ASN B 1 592 ? 2.418 55.125 -3.201 1 64.56 592 ASN B O 1
ATOM 9257 N N . PRO B 1 593 ? 3.795 55.719 -4.742 1 52.09 593 PRO B N 1
ATOM 9258 C CA . PRO B 1 593 ? 4.949 55.656 -3.84 1 52.09 593 PRO B CA 1
ATOM 9259 C C . PRO B 1 593 ? 4.848 56.656 -2.691 1 52.09 593 PRO B C 1
ATOM 9261 O O . PRO B 1 593 ? 5.52 56.5 -1.669 1 52.09 593 PRO B O 1
ATOM 9264 N N . GLU B 1 594 ? 4.254 57.875 -2.748 1 44.41 594 GLU B N 1
ATOM 9265 C CA . GLU B 1 594 ? 4.41 58.969 -1.778 1 44.41 594 GLU B CA 1
ATOM 9266 C C . GLU B 1 594 ? 3.701 58.625 -0.467 1 44.41 594 GLU B C 1
ATOM 9268 O O . GLU B 1 594 ? 3.666 59.469 0.449 1 44.41 594 GLU B O 1
ATOM 9273 N N . LYS B 1 595 ? 2.807 57.75 -0.412 1 40.62 595 LYS B N 1
ATOM 9274 C CA . LYS B 1 595 ? 2.223 57.75 0.926 1 40.62 595 LYS B CA 1
ATOM 9275 C C . LYS B 1 595 ? 3.24 57.312 1.974 1 40.62 595 LYS B C 1
ATOM 9277 O O . LYS B 1 595 ? 3.248 56.156 2.389 1 40.62 595 LYS B O 1
ATOM 9282 N N . GLU B 1 596 ? 4.492 57.562 1.686 1 33.97 596 GLU B N 1
ATOM 9283 C CA . GLU B 1 596 ? 5.367 57.531 2.857 1 33.97 596 GLU B CA 1
ATOM 9284 C C . GLU B 1 596 ? 4.75 58.312 4.016 1 33.97 596 GLU B C 1
ATOM 9286 O O . GLU B 1 596 ? 4.484 59.531 3.895 1 33.97 596 GLU B O 1
ATOM 9291 N N . LEU B 1 597 ? 3.945 57.656 4.82 1 30.17 597 LEU B N 1
ATOM 9292 C CA . LEU B 1 597 ? 3.688 58.344 6.09 1 30.17 597 LEU B CA 1
ATOM 9293 C C . LEU B 1 597 ? 4.992 58.719 6.773 1 30.17 597 LEU B C 1
ATOM 9295 O O . LEU B 1 597 ? 5.938 57.938 6.82 1 30.17 597 LEU B O 1
#